Protein AF-0000000073971796 (afdb_homodimer)

Solvent-accessible surface area (backbone atoms only — not comparable to full-atom values): 62494 Å² total; per-residue (Å²): 90,68,66,36,62,65,42,34,59,59,49,19,55,55,60,28,51,68,27,39,63,61,29,45,30,53,72,46,36,33,48,55,52,43,35,28,46,46,50,49,70,66,59,53,51,49,52,50,50,52,53,53,47,51,53,50,50,53,52,51,53,53,50,50,51,50,39,60,75,70,62,45,49,55,46,45,47,95,69,30,36,58,58,48,46,51,53,50,51,35,35,52,50,15,41,52,33,45,38,52,53,58,34,74,77,42,93,41,42,51,60,40,32,54,53,40,26,50,46,38,32,51,45,28,53,47,44,57,51,49,52,53,49,42,39,70,73,64,34,83,81,58,84,50,69,64,64,59,59,41,47,76,38,39,51,34,28,45,38,52,32,51,24,34,46,38,52,52,38,45,49,44,54,42,57,71,41,94,76,56,62,88,86,60,80,71,47,67,72,68,66,66,47,61,62,67,33,76,49,89,72,32,30,24,57,36,54,49,35,22,53,50,44,15,51,50,34,46,51,48,47,52,42,50,72,68,43,44,62,57,52,48,42,46,45,44,33,58,47,50,43,45,52,46,47,69,75,37,51,66,56,46,59,63,60,47,60,49,79,50,91,33,65,55,43,37,49,46,35,47,43,66,76,72,36,65,76,69,49,73,63,30,40,36,36,36,43,45,32,22,29,62,46,87,48,96,73,65,41,67,39,30,29,24,41,47,47,74,39,41,66,51,30,27,39,27,45,29,43,55,88,82,16,26,65,68,60,51,50,30,36,75,68,62,77,40,74,55,38,38,61,47,42,26,48,73,83,35,40,48,86,81,34,43,70,66,45,20,52,31,34,19,60,20,61,79,59,75,47,66,64,48,88,36,25,52,49,56,52,50,50,52,51,39,52,60,57,61,50,54,76,89,48,40,65,59,53,49,52,50,55,29,54,59,63,69,36,56,92,49,29,83,38,50,45,68,76,48,53,69,33,55,45,33,50,50,39,46,52,60,18,65,46,75,83,37,52,33,33,40,30,34,46,64,58,57,73,44,39,70,70,56,39,52,36,47,51,52,52,52,51,51,44,21,73,71,52,18,24,33,39,34,34,41,75,49,52,66,56,41,63,73,60,28,58,31,35,31,40,30,53,70,17,29,68,64,41,51,40,28,62,67,54,46,33,56,70,66,26,44,25,32,36,36,39,39,31,44,48,93,82,61,57,68,65,57,54,51,50,45,52,52,47,46,45,66,73,38,70,74,42,39,81,75,46,82,54,98,50,32,39,32,31,38,32,52,30,86,91,37,51,69,67,55,51,48,53,52,46,56,51,43,32,68,72,67,58,46,68,44,73,46,78,40,67,45,45,64,57,53,57,48,46,62,70,65,42,63,72,65,60,64,70,111,90,69,67,34,64,64,43,34,58,60,49,20,55,54,61,29,54,67,26,40,60,60,28,45,30,54,73,46,36,32,48,56,52,43,35,28,45,47,51,48,70,64,60,53,52,49,53,51,49,51,52,52,47,51,52,49,48,53,51,52,54,53,50,49,51,50,39,60,75,69,62,44,49,55,47,44,46,93,68,30,36,58,56,47,47,50,54,50,52,36,35,50,52,15,40,51,32,43,38,51,54,58,32,76,77,42,91,41,43,52,60,40,33,53,52,40,26,51,49,39,33,52,44,29,54,48,44,58,50,47,53,52,49,41,38,71,72,64,34,83,81,56,83,52,69,64,64,60,61,42,47,75,38,39,50,35,28,45,39,52,31,49,25,34,46,39,53,50,38,45,48,44,54,42,56,71,40,93,76,56,63,90,87,61,81,72,48,68,70,67,67,67,49,61,61,68,33,74,48,89,72,32,31,24,56,37,55,51,37,24,52,50,44,14,52,49,34,45,50,48,47,52,41,53,72,68,43,42,63,57,54,48,42,47,44,44,35,57,48,50,43,46,52,47,47,68,74,37,50,66,56,46,59,64,62,47,60,49,80,51,91,34,65,55,44,36,49,46,36,46,43,66,76,70,36,65,77,70,48,73,63,29,39,36,36,34,44,44,31,22,30,64,47,87,48,97,72,64,42,68,39,30,30,23,39,46,46,73,38,42,66,52,30,28,38,26,46,28,41,56,90,82,14,27,64,66,60,51,50,32,36,76,68,60,77,39,74,58,38,39,60,47,43,26,48,74,83,34,40,48,86,80,35,44,71,67,45,19,52,31,33,18,59,19,60,78,60,77,47,64,63,47,88,35,26,51,50,57,52,48,50,53,52,39,52,57,56,62,49,52,76,89,49,41,65,59,52,48,52,51,54,28,54,59,61,70,36,57,93,50,27,84,38,48,43,66,76,49,53,70,34,54,45,33,50,48,38,46,52,62,17,66,46,74,82,37,53,34,32,39,31,32,46,64,58,56,72,45,39,70,69,55,39,52,35,48,50,51,52,52,51,51,44,21,74,72,51,18,23,35,39,34,35,40,74,49,54,67,58,39,63,72,61,30,58,30,35,31,39,30,54,69,18,29,70,63,43,51,40,29,61,66,53,47,32,57,71,66,27,44,25,32,35,36,39,41,31,46,48,91,85,59,56,68,65,56,53,52,51,47,53,52,47,46,44,66,74,37,70,76,41,39,82,76,44,82,52,98,50,32,39,33,31,38,32,52,30,88,92,38,50,69,68,56,52,48,52,50,47,55,53,41,32,68,73,67,57,44,67,46,73,47,80,40,67,44,46,62,57,53,57,48,46,60,71,64,42,61,73,69,59,65,72,110

Structure (mmCIF, N/CA/C/O backbone):
data_AF-0000000073971796-model_v1
#
loop_
_entity.id
_entity.type
_entity.pdbx_description
1 polymer 'ABC transporter domain-containing protein'
#
loop_
_atom_site.group_PDB
_atom_site.id
_atom_site.type_symbol
_atom_site.label_atom_id
_atom_site.label_alt_id
_atom_site.label_comp_id
_atom_site.label_asym_id
_atom_site.label_entity_id
_atom_site.label_seq_id
_atom_site.pdbx_PDB_ins_code
_atom_site.Cartn_x
_atom_site.Cartn_y
_atom_site.Cartn_z
_atom_site.occupancy
_atom_site.B_iso_or_equiv
_atom_site.auth_seq_id
_atom_site.auth_comp_id
_atom_site.auth_asym_id
_atom_site.auth_atom_id
_atom_site.pdbx_PDB_model_num
ATOM 1 N N . MET A 1 1 ? -10.641 37.906 20.547 1 75.94 1 MET A N 1
ATOM 2 C CA . MET A 1 1 ? -9.992 37.656 19.266 1 75.94 1 MET A CA 1
ATOM 3 C C . MET A 1 1 ? -8.734 36.812 19.453 1 75.94 1 MET A C 1
ATOM 5 O O . MET A 1 1 ? -8.57 35.781 18.797 1 75.94 1 MET A O 1
ATOM 9 N N . GLN A 1 2 ? -7.977 37.062 20.453 1 78 2 GLN A N 1
ATOM 10 C CA . GLN A 1 2 ? -6.703 36.375 20.625 1 78 2 GLN A CA 1
ATOM 11 C C . GLN A 1 2 ? -6.918 34.906 21.062 1 78 2 GLN A C 1
ATOM 13 O O . GLN A 1 2 ? -6.188 34 20.625 1 78 2 GLN A O 1
ATOM 18 N N . VAL A 1 3 ? -8 34.719 21.797 1 83.88 3 VAL A N 1
ATOM 19 C CA . VAL A 1 3 ? -8.273 33.344 22.266 1 83.88 3 VAL A CA 1
ATOM 20 C C . VAL A 1 3 ? -8.625 32.469 21.078 1 83.88 3 VAL A C 1
ATOM 22 O O . VAL A 1 3 ? -8.109 31.344 20.969 1 83.88 3 VAL A O 1
ATOM 25 N N . ALA A 1 4 ? -9.414 33 20.25 1 88.38 4 ALA A N 1
ATOM 26 C CA . ALA A 1 4 ? -9.828 32.219 19.078 1 88.38 4 ALA A CA 1
ATOM 27 C C . ALA A 1 4 ? -8.633 31.906 18.172 1 88.38 4 ALA A C 1
ATOM 29 O O . ALA A 1 4 ? -8.484 30.797 17.672 1 88.38 4 ALA A O 1
ATOM 30 N N . LEU A 1 5 ? -7.77 32.844 17.969 1 83.56 5 LEU A N 1
ATOM 31 C CA . LEU A 1 5 ? -6.602 32.688 17.109 1 83.56 5 LEU A CA 1
ATOM 32 C C . LEU A 1 5 ? -5.66 31.625 17.672 1 83.56 5 LEU A C 1
ATOM 34 O O . LEU A 1 5 ? -5.082 30.844 16.906 1 83.56 5 LEU A O 1
ATOM 38 N N . ASN A 1 6 ? -5.602 31.562 18.969 1 83.19 6 ASN A N 1
ATOM 39 C CA . ASN A 1 6 ? -4.746 30.562 19.609 1 83.19 6 ASN A CA 1
ATOM 40 C C . ASN A 1 6 ? -5.34 29.156 19.5 1 83.19 6 ASN A C 1
ATOM 42 O O . ASN A 1 6 ? -4.602 28.172 19.5 1 83.19 6 ASN A O 1
ATOM 46 N N . LEU A 1 7 ? -6.613 29.109 19.375 1 89.44 7 LEU A N 1
ATOM 47 C CA . LEU A 1 7 ? -7.285 27.812 19.359 1 89.44 7 LEU A CA 1
ATOM 48 C C . LEU A 1 7 ? -7.301 27.234 17.953 1 89.44 7 LEU A C 1
ATOM 50 O O . LEU A 1 7 ? -7.359 26.016 17.766 1 89.44 7 LEU A O 1
ATOM 54 N N . PHE A 1 8 ? -7.227 28.094 16.922 1 89.31 8 PHE A N 1
ATOM 55 C CA . PHE A 1 8 ? -7.457 27.656 15.547 1 89.31 8 PHE A CA 1
ATOM 56 C C . PHE A 1 8 ? -6.43 26.609 15.125 1 89.31 8 PHE A C 1
ATOM 58 O O . PHE A 1 8 ? -6.773 25.625 14.469 1 89.31 8 PHE A O 1
ATOM 65 N N . PHE A 1 9 ? -5.227 26.797 15.539 1 84.62 9 PHE A N 1
ATOM 66 C CA . PHE A 1 9 ? -4.191 25.859 15.102 1 84.62 9 PHE A CA 1
ATOM 67 C C . PHE A 1 9 ? -4.441 24.469 15.68 1 84.62 9 PHE A C 1
ATOM 69 O O . PHE A 1 9 ? -4.523 23.5 14.93 1 84.62 9 PHE A O 1
ATOM 76 N N . GLY A 1 10 ? -4.605 24.422 16.984 1 87.81 10 GLY A N 1
ATOM 77 C CA . GLY A 1 10 ? -4.824 23.141 17.641 1 87.81 10 GLY A CA 1
ATOM 78 C C . GLY A 1 10 ? -6.102 22.453 17.203 1 87.81 10 GLY A C 1
ATOM 79 O O . GLY A 1 10 ? -6.109 21.25 16.953 1 87.81 10 GLY A O 1
ATOM 80 N N . VAL A 1 11 ? -7.129 23.219 17.062 1 93.38 11 VAL A N 1
ATOM 81 C CA . VAL A 1 11 ? -8.43 22.656 16.703 1 93.38 11 VAL A CA 1
ATOM 82 C C . VAL A 1 11 ? -8.398 22.172 15.25 1 93.38 11 VAL A C 1
ATOM 84 O O . VAL A 1 11 ? -8.961 21.125 14.93 1 93.38 11 VAL A O 1
ATOM 87 N N . SER A 1 12 ? -7.723 22.938 14.344 1 93.12 12 SER A N 1
ATOM 88 C CA . SER A 1 12 ? -7.637 22.562 12.938 1 93.12 12 SER A CA 1
ATOM 89 C C . SER A 1 12 ? -6.895 21.234 12.766 1 93.12 12 SER A C 1
ATOM 91 O O . SER A 1 12 ? -7.32 20.375 12 1 93.12 12 SER A O 1
ATOM 93 N N . ILE A 1 13 ? -5.852 21.031 13.555 1 90 13 ILE A N 1
ATOM 94 C CA . ILE A 1 13 ? -5.059 19.812 13.477 1 90 13 ILE A CA 1
ATOM 95 C C . ILE A 1 13 ? -5.863 18.641 14.023 1 90 13 ILE A C 1
ATOM 97 O O . ILE A 1 13 ? -5.852 17.547 13.453 1 90 13 ILE A O 1
ATOM 101 N N . PHE A 1 14 ? -6.547 18.922 15.062 1 94.12 14 PHE A N 1
ATOM 102 C CA . PHE A 1 14 ? -7.254 17.859 15.758 1 94.12 14 PHE A CA 1
ATOM 103 C C . PHE A 1 14 ? -8.453 17.375 14.945 1 94.12 14 PHE A C 1
ATOM 105 O O . PHE A 1 14 ? -8.57 16.188 14.656 1 94.12 14 PHE A O 1
ATOM 112 N N . VAL A 1 15 ? -9.305 18.297 14.5 1 96.44 15 VAL A N 1
ATOM 113 C CA . VAL A 1 15 ? -10.57 17.906 13.875 1 96.44 15 VAL A CA 1
ATOM 114 C C . VAL A 1 15 ? -10.305 17.344 12.484 1 96.44 15 VAL A C 1
ATOM 116 O O . VAL A 1 15 ? -11.055 16.5 11.992 1 96.44 15 VAL A O 1
ATOM 119 N N . SER A 1 16 ? -9.203 17.766 11.789 1 95 16 SER A N 1
ATOM 120 C CA . SER A 1 16 ? -8.883 17.25 10.461 1 95 16 SER A CA 1
ATOM 121 C C . SER A 1 16 ? -8.477 15.773 10.531 1 95 16 SER A C 1
ATOM 123 O O . SER A 1 16 ? -8.516 15.07 9.523 1 95 16 SER A O 1
ATOM 125 N N . GLY A 1 17 ? -8.102 15.273 11.719 1 93.94 17 GLY A N 1
ATOM 126 C CA . GLY A 1 17 ? -7.707 13.883 11.906 1 93.94 17 GLY A CA 1
ATOM 127 C C . GLY A 1 17 ? -8.852 12.906 11.719 1 93.94 17 GLY A C 1
ATOM 128 O O . GLY A 1 17 ? -8.625 11.727 11.438 1 93.94 17 GLY A O 1
ATOM 129 N N . PHE A 1 18 ? -10.055 13.414 11.773 1 96.75 18 PHE A N 1
ATOM 130 C CA . PHE A 1 18 ? -11.219 12.531 11.688 1 96.75 18 PHE A CA 1
ATOM 131 C C . PHE A 1 18 ? -11.43 12.039 10.266 1 96.75 18 PHE A C 1
ATOM 133 O O . PHE A 1 18 ? -12.219 11.133 10.023 1 96.75 18 PHE A O 1
ATOM 140 N N . CYS A 1 19 ? -10.648 12.562 9.289 1 95.38 19 CYS A N 1
ATOM 141 C CA . CYS A 1 19 ? -10.781 12.102 7.914 1 95.38 19 CYS A CA 1
ATOM 142 C C . CYS A 1 19 ? -9.875 10.906 7.648 1 95.38 19 CYS A C 1
ATOM 144 O O . CYS A 1 19 ? -10.039 10.211 6.648 1 95.38 19 CYS A O 1
ATOM 146 N N . LEU A 1 20 ? -8.938 10.594 8.477 1 92.62 20 LEU A N 1
ATOM 147 C CA . LEU A 1 20 ? -7.902 9.609 8.211 1 92.62 20 LEU A CA 1
ATOM 148 C C . LEU A 1 20 ? -8.508 8.211 8.055 1 92.62 20 LEU A C 1
ATOM 150 O O . LEU A 1 20 ? -8.281 7.551 7.035 1 92.62 20 LEU A O 1
ATOM 154 N N . LEU A 1 21 ? -9.312 7.844 8.977 1 92.12 21 LEU A N 1
ATOM 155 C CA . LEU A 1 21 ? -9.875 6.5 8.922 1 92.12 21 LEU A CA 1
ATOM 156 C C . LEU A 1 21 ? -10.914 6.383 7.805 1 92.12 21 LEU A C 1
ATOM 158 O O . LEU A 1 21 ? -10.992 5.355 7.129 1 92.12 21 LEU A O 1
ATOM 162 N N . THR A 1 22 ? -11.703 7.438 7.625 1 93.75 22 THR A N 1
ATOM 163 C CA . THR A 1 22 ? -12.75 7.395 6.613 1 93.75 22 THR A CA 1
ATOM 164 C C . THR A 1 22 ? -12.148 7.305 5.215 1 93.75 22 THR A C 1
ATOM 166 O O . THR A 1 22 ? -12.641 6.547 4.371 1 93.75 22 THR A O 1
ATOM 169 N N . VAL A 1 23 ? -11.086 8.031 4.984 1 93.44 23 VAL A N 1
ATOM 170 C CA . VAL A 1 23 ? -10.438 7.996 3.676 1 93.44 23 VAL A CA 1
ATOM 171 C C . VAL A 1 23 ? -9.734 6.656 3.482 1 93.44 23 VAL A C 1
ATOM 173 O O . VAL A 1 23 ? -9.836 6.043 2.414 1 93.44 23 VAL A O 1
ATOM 176 N N . THR A 1 24 ? -9.125 6.168 4.488 1 91.5 24 THR A N 1
ATOM 177 C CA . THR A 1 24 ? -8.398 4.906 4.398 1 91.5 24 THR A CA 1
ATOM 178 C C . THR A 1 24 ? -9.352 3.752 4.109 1 91.5 24 THR A C 1
ATOM 180 O O . THR A 1 24 ? -9.078 2.91 3.252 1 91.5 24 THR A O 1
ATOM 183 N N . GLU A 1 25 ? -10.461 3.703 4.781 1 93.12 25 GLU A N 1
ATOM 184 C CA . GLU A 1 25 ? -11.422 2.621 4.582 1 93.12 25 GLU A CA 1
ATOM 185 C C . GLU A 1 25 ? -12.008 2.654 3.176 1 93.12 25 GLU A C 1
ATOM 187 O O . GLU A 1 25 ? -12.305 1.608 2.596 1 93.12 25 GLU A O 1
ATOM 192 N N . ARG A 1 26 ? -12.117 3.811 2.717 1 92.31 26 ARG A N 1
ATOM 193 C CA . ARG A 1 26 ? -12.672 3.939 1.374 1 92.31 26 ARG A CA 1
ATOM 194 C C . ARG A 1 26 ? -11.656 3.516 0.319 1 92.31 26 ARG A C 1
ATOM 196 O O . ARG A 1 26 ? -11.977 2.734 -0.58 1 92.31 26 ARG A O 1
ATOM 203 N N . ILE A 1 27 ? -10.453 3.934 0.436 1 88.38 27 ILE A N 1
ATOM 204 C CA . ILE A 1 27 ? -9.438 3.709 -0.586 1 88.38 27 ILE A CA 1
ATOM 205 C C . ILE A 1 27 ? -9 2.246 -0.564 1 88.38 27 ILE A C 1
ATOM 207 O O . ILE A 1 27 ? -8.711 1.663 -1.611 1 88.38 27 ILE A O 1
ATOM 211 N N . THR A 1 28 ? -8.984 1.631 0.577 1 88 28 THR A N 1
ATOM 212 C CA . THR A 1 28 ? -8.594 0.231 0.688 1 88 28 THR A CA 1
ATOM 213 C C . THR A 1 28 ? -9.766 -0.69 0.36 1 88 28 THR A C 1
ATOM 215 O O . THR A 1 28 ? -9.594 -1.909 0.279 1 88 28 THR A O 1
ATOM 218 N N . LYS A 1 29 ? -10.969 -0.173 0.245 1 91.31 29 LYS A N 1
ATOM 219 C CA . LYS A 1 29 ? -12.188 -0.894 -0.093 1 91.31 29 LYS A CA 1
ATOM 220 C C . LYS A 1 29 ? -12.703 -1.698 1.1 1 91.31 29 LYS A C 1
ATOM 222 O O . LYS A 1 29 ? -13.562 -2.566 0.945 1 91.31 29 LYS A O 1
ATOM 227 N N . ALA A 1 30 ? -12.102 -1.465 2.225 1 93 30 ALA A N 1
ATOM 228 C CA . ALA A 1 30 ? -12.609 -2.092 3.439 1 93 30 ALA A CA 1
ATOM 229 C C . ALA A 1 30 ? -14.062 -1.698 3.688 1 93 30 ALA A C 1
ATOM 231 O O . ALA A 1 30 ? -14.859 -2.51 4.164 1 93 30 ALA A O 1
ATOM 232 N N . LYS A 1 31 ? -14.391 -0.453 3.391 1 93.62 31 LYS A N 1
ATOM 233 C CA . LYS A 1 31 ? -15.773 0.009 3.516 1 93.62 31 LYS A CA 1
ATOM 234 C C . LYS A 1 31 ? -16.703 -0.783 2.6 1 93.62 31 LYS A C 1
ATOM 236 O O . LYS A 1 31 ? -17.797 -1.183 3.01 1 93.62 31 LYS A O 1
ATOM 241 N N . HIS A 1 32 ? -16.25 -1.025 1.433 1 92 32 HIS A N 1
ATOM 242 C CA . HIS A 1 32 ? -17.047 -1.781 0.473 1 92 32 HIS A CA 1
ATOM 243 C C . HIS A 1 32 ? -17.312 -3.193 0.978 1 92 32 HIS A C 1
ATOM 245 O O . HIS A 1 32 ? -18.438 -3.697 0.845 1 92 32 HIS A O 1
ATOM 251 N N . ILE A 1 33 ? -16.297 -3.797 1.541 1 93.25 33 ILE A N 1
ATOM 252 C CA . ILE A 1 33 ? -16.453 -5.16 2.037 1 93.25 33 ILE A CA 1
ATOM 253 C C . ILE A 1 33 ? -17.453 -5.172 3.199 1 93.25 33 ILE A C 1
ATOM 255 O O . ILE A 1 33 ? -18.234 -6.113 3.344 1 93.25 33 ILE A O 1
ATOM 259 N N . GLN A 1 34 ? -17.406 -4.16 3.98 1 93.12 34 GLN A N 1
ATOM 260 C CA . GLN A 1 34 ? -18.375 -4.07 5.07 1 93.12 34 GLN A CA 1
ATOM 261 C C . GLN A 1 34 ? -19.797 -3.951 4.539 1 93.12 34 GLN A C 1
ATOM 263 O O . GLN A 1 34 ? -20.719 -4.57 5.07 1 93.12 34 GLN A O 1
ATOM 268 N N . PHE A 1 35 ? -19.953 -3.205 3.527 1 90.94 35 PHE A N 1
ATOM 269 C CA . PHE A 1 35 ? -21.281 -3.033 2.928 1 90.94 35 PHE A CA 1
ATOM 270 C C . PHE A 1 35 ? -21.75 -4.336 2.301 1 90.94 35 PHE A C 1
ATOM 272 O O . PHE A 1 35 ? -22.938 -4.684 2.41 1 90.94 35 PHE A O 1
ATOM 279 N N . VAL A 1 36 ? -20.797 -5.016 1.68 1 91.38 36 VAL A N 1
ATOM 280 C CA . VAL A 1 36 ? -21.141 -6.289 1.051 1 91.38 36 VAL A CA 1
ATOM 281 C C . VAL A 1 36 ? -21.422 -7.336 2.125 1 91.38 36 VAL A C 1
ATOM 283 O O . VAL A 1 36 ? -22.125 -8.32 1.871 1 91.38 36 VAL A O 1
ATOM 286 N N . SER A 1 37 ? -21.062 -7.09 3.328 1 88.62 37 SER A N 1
ATOM 287 C CA . SER A 1 37 ? -21.328 -8 4.434 1 88.62 37 SER A CA 1
ATOM 288 C C . SER A 1 37 ? -22.594 -7.617 5.172 1 88.62 37 SER A C 1
ATOM 290 O O . SER A 1 37 ? -22.891 -8.156 6.238 1 88.62 37 SER A O 1
ATOM 292 N N . GLY A 1 38 ? -23.297 -6.559 4.609 1 86.31 38 GLY A N 1
ATOM 293 C CA . GLY A 1 38 ? -24.641 -6.301 5.098 1 86.31 38 GLY A CA 1
ATOM 294 C C . GLY A 1 38 ? -24.734 -5.051 5.945 1 86.31 38 GLY A C 1
ATOM 295 O O . GLY A 1 38 ? -25.812 -4.727 6.465 1 86.31 38 GLY A O 1
ATOM 296 N N . VAL A 1 39 ? -23.688 -4.328 6.105 1 91.19 39 VAL A N 1
ATOM 297 C CA . VAL A 1 39 ? -23.75 -3.111 6.91 1 91.19 39 VAL A CA 1
ATOM 298 C C . VAL A 1 39 ? -24.516 -2.029 6.156 1 91.19 39 VAL A C 1
ATOM 300 O O . VAL A 1 39 ? -24.25 -1.78 4.977 1 91.19 39 VAL A O 1
ATOM 303 N N . SER A 1 40 ? -25.453 -1.489 6.883 1 91.06 40 SER A N 1
ATOM 304 C CA . SER A 1 40 ? -26.188 -0.381 6.273 1 91.06 40 SER A CA 1
ATOM 305 C C . SER A 1 40 ? -25.375 0.909 6.324 1 91.06 40 SER A C 1
ATOM 307 O O . SER A 1 40 ? -24.578 1.112 7.242 1 91.06 40 SER A O 1
ATOM 309 N N . PRO A 1 41 ? -25.562 1.73 5.352 1 91.06 41 PRO A N 1
ATOM 310 C CA . PRO A 1 41 ? -24.859 3.012 5.359 1 91.06 41 PRO A CA 1
ATOM 311 C C . PRO A 1 41 ? -25.156 3.84 6.609 1 91.06 41 PRO A C 1
ATOM 313 O O . PRO A 1 41 ? -24.25 4.488 7.145 1 91.06 41 PRO A O 1
ATOM 316 N N . ILE A 1 42 ? -26.328 3.852 7.09 1 92 42 ILE A N 1
ATOM 317 C CA . ILE A 1 42 ? -26.703 4.621 8.266 1 92 42 ILE A CA 1
ATOM 318 C C . ILE A 1 42 ? -25.938 4.117 9.484 1 92 42 ILE A C 1
ATOM 320 O O . ILE A 1 42 ? -25.406 4.914 10.273 1 92 42 ILE A O 1
ATOM 324 N N . ASN A 1 43 ? -25.891 2.818 9.633 1 92.75 43 ASN A N 1
ATOM 325 C CA . ASN A 1 43 ? -25.172 2.246 10.766 1 92.75 43 ASN A CA 1
ATOM 326 C C . ASN A 1 43 ? -23.672 2.523 10.68 1 92.75 43 ASN A C 1
ATOM 328 O O . ASN A 1 43 ? -23.016 2.752 11.695 1 92.75 43 ASN A O 1
ATOM 332 N N . PHE A 1 44 ? -23.203 2.504 9.484 1 94.38 44 PHE A N 1
ATOM 333 C CA . PHE A 1 44 ? -21.781 2.744 9.273 1 94.38 44 PHE A CA 1
ATOM 334 C C . PHE A 1 44 ? -21.406 4.156 9.703 1 94.38 44 PHE A C 1
ATOM 336 O O . PHE A 1 44 ? -20.484 4.344 10.508 1 94.38 44 PHE A O 1
ATOM 343 N N . TRP A 1 45 ? -22.125 5.137 9.266 1 95.44 45 TRP A N 1
ATOM 344 C CA . TRP A 1 45 ? -21.766 6.531 9.508 1 95.44 45 TRP A CA 1
ATOM 345 C C . TRP A 1 45 ? -22.156 6.965 10.914 1 95.44 45 TRP A C 1
ATOM 347 O O . TRP A 1 45 ? -21.484 7.781 11.531 1 95.44 45 TRP A O 1
ATOM 357 N N . LEU A 1 46 ? -23.25 6.41 11.398 1 95.12 46 LEU A N 1
ATOM 358 C CA . LEU A 1 46 ? -23.656 6.75 12.758 1 95.12 46 LEU A CA 1
ATOM 359 C C . LEU A 1 46 ? -22.656 6.207 13.781 1 95.12 46 LEU A C 1
ATOM 361 O O . LEU A 1 46 ? -22.375 6.867 14.781 1 95.12 46 LEU A O 1
ATOM 365 N N . SER A 1 47 ? -22.188 4.965 13.516 1 95.25 47 SER A N 1
ATOM 366 C CA . SER A 1 47 ? -21.188 4.406 14.414 1 95.25 47 SER A CA 1
ATOM 367 C C . SER A 1 47 ? -19.891 5.195 14.352 1 95.25 47 SER A C 1
ATOM 369 O O . SER A 1 47 ? -19.234 5.426 15.375 1 95.25 47 SER A O 1
ATOM 371 N N . ALA A 1 48 ? -19.516 5.605 13.188 1 95.56 48 ALA A N 1
ATOM 372 C CA . ALA A 1 48 ? -18.328 6.43 13.023 1 95.56 48 ALA A CA 1
ATOM 373 C C . ALA A 1 48 ? -18.484 7.77 13.734 1 95.56 48 ALA A C 1
ATOM 375 O O . ALA A 1 48 ? -17.578 8.219 14.438 1 95.56 48 ALA A O 1
ATOM 376 N N . LEU A 1 49 ? -19.656 8.398 13.523 1 96.69 49 LEU A N 1
ATOM 377 C CA . LEU A 1 49 ? -19.938 9.695 14.133 1 96.69 49 LEU A CA 1
ATOM 378 C C . LEU A 1 49 ? -19.906 9.602 15.656 1 96.69 49 LEU A C 1
ATOM 380 O O . LEU A 1 49 ? -19.359 10.469 16.328 1 96.69 49 LEU A O 1
ATOM 384 N N . LEU A 1 50 ? -20.484 8.562 16.203 1 96.69 50 LEU A N 1
ATOM 385 C CA . LEU A 1 50 ? -20.531 8.383 17.641 1 96.69 50 LEU A CA 1
ATOM 386 C C . LEU A 1 50 ? -19.125 8.219 18.219 1 96.69 50 LEU A C 1
ATOM 388 O O . LEU A 1 50 ? -18.797 8.828 19.234 1 96.69 50 LEU A O 1
ATOM 392 N N . TRP A 1 51 ? -18.359 7.418 17.609 1 96 51 TRP A N 1
ATOM 393 C CA . TRP A 1 51 ? -17 7.18 18.094 1 96 51 TRP A CA 1
ATOM 394 C C . TRP A 1 51 ? -16.172 8.461 18.031 1 96 51 TRP A C 1
ATOM 396 O O . TRP A 1 51 ? -15.492 8.812 18.984 1 96 51 TRP A O 1
ATOM 406 N N . ASP A 1 52 ? -16.234 9.125 16.891 1 97.56 52 ASP A N 1
ATOM 407 C CA . ASP A 1 52 ? -15.453 10.352 16.734 1 97.56 52 ASP A CA 1
ATOM 408 C C . ASP A 1 52 ? -15.961 11.445 17.656 1 97.56 52 ASP A C 1
ATOM 410 O O . ASP A 1 52 ? -15.18 12.273 18.141 1 97.56 52 ASP A O 1
ATOM 414 N N . PHE A 1 53 ? -17.25 11.469 17.938 1 97.5 53 PHE A N 1
ATOM 415 C CA . PHE A 1 53 ? -17.812 12.453 18.844 1 97.5 53 PHE A CA 1
ATOM 416 C C . PHE A 1 53 ? -17.359 12.203 20.281 1 97.5 53 PHE A C 1
ATOM 418 O O . PHE A 1 53 ? -17.156 13.141 21.047 1 97.5 53 PHE A O 1
ATOM 425 N N . ILE A 1 54 ? -17.172 10.953 20.641 1 97.44 54 ILE A N 1
ATOM 426 C CA . ILE A 1 54 ? -16.656 10.609 21.969 1 97.44 54 ILE A CA 1
ATOM 427 C C . ILE A 1 54 ? -15.219 11.078 22.094 1 97.44 54 ILE A C 1
ATOM 429 O O . ILE A 1 54 ? -14.836 11.656 23.109 1 97.44 54 ILE A O 1
ATOM 433 N N . ILE A 1 55 ? -14.469 10.836 21.078 1 97.25 55 ILE A N 1
ATOM 434 C CA . ILE A 1 55 ? -13.086 11.289 21.078 1 97.25 55 ILE A CA 1
ATOM 435 C C . ILE A 1 55 ? -13.047 12.812 21.172 1 97.25 55 ILE A C 1
ATOM 437 O O . ILE A 1 55 ? -12.25 13.375 21.938 1 97.25 55 ILE A O 1
ATOM 441 N N . PHE A 1 56 ? -13.914 13.453 20.406 1 98.06 56 PHE A N 1
ATOM 442 C CA . PHE A 1 56 ? -13.992 14.906 20.406 1 98.06 56 PHE A CA 1
ATOM 443 C C . PHE A 1 56 ? -14.383 15.43 21.781 1 98.06 56 PHE A C 1
ATOM 445 O O . PHE A 1 56 ? -13.82 16.422 22.25 1 98.06 56 PHE A O 1
ATOM 452 N N . PHE A 1 57 ? -15.305 14.773 22.438 1 97.75 57 PHE A N 1
ATOM 453 C CA . PHE A 1 57 ? -15.773 15.172 23.766 1 97.75 57 PHE A CA 1
ATOM 454 C C . PHE A 1 57 ? -14.641 15.086 24.781 1 97.75 57 PHE A C 1
ATOM 456 O O . PHE A 1 57 ? -14.461 15.992 25.594 1 97.75 57 PHE A O 1
ATOM 463 N N . ILE A 1 58 ? -13.906 14.031 24.734 1 97.5 58 ILE A N 1
ATOM 464 C CA . ILE A 1 58 ? -12.789 13.859 25.641 1 97.5 58 ILE A CA 1
ATOM 465 C C . ILE A 1 58 ? -11.758 14.961 25.422 1 97.5 58 ILE A C 1
ATOM 467 O O . ILE A 1 58 ? -11.234 15.547 26.375 1 97.5 58 ILE A O 1
ATOM 471 N N . ALA A 1 59 ? -11.508 15.25 24.156 1 96.75 59 ALA A N 1
ATOM 472 C CA . ALA A 1 59 ? -10.562 16.312 23.828 1 96.75 59 ALA A CA 1
ATOM 473 C C . ALA A 1 59 ? -11.062 17.656 24.359 1 96.75 59 ALA A C 1
ATOM 475 O O . ALA A 1 59 ? -10.273 18.469 24.859 1 96.75 59 ALA A O 1
ATOM 476 N N . CYS A 1 60 ? -12.344 17.984 24.25 1 96.25 60 CYS A N 1
ATOM 477 C CA . CYS A 1 60 ? -12.938 19.219 24.75 1 96.25 60 CYS A CA 1
ATOM 478 C C . CYS A 1 60 ? -12.805 19.312 26.266 1 96.25 60 CYS A C 1
ATOM 480 O O . CYS A 1 60 ? -12.531 20.391 26.797 1 96.25 60 CYS A O 1
ATOM 482 N N . CYS A 1 61 ? -12.969 18.188 26.938 1 96 61 CYS A N 1
ATOM 483 C CA . CYS A 1 61 ? -12.812 18.172 28.391 1 96 61 CYS A CA 1
ATOM 484 C C . CYS A 1 61 ? -11.375 18.469 28.797 1 96 61 CYS A C 1
ATOM 486 O O . CYS A 1 61 ? -11.133 19.219 29.75 1 96 61 CYS A O 1
ATOM 488 N N . LEU A 1 62 ? -10.469 17.938 28.094 1 95.75 62 LEU A N 1
ATOM 489 C CA . LEU A 1 62 ? -9.062 18.203 28.359 1 95.75 62 LEU A CA 1
ATOM 490 C C . LEU A 1 62 ? -8.734 19.672 28.094 1 95.75 62 LEU A C 1
ATOM 492 O O . LEU A 1 62 ? -7.961 20.281 28.844 1 95.75 62 LEU A O 1
ATOM 496 N N . LEU A 1 63 ? -9.32 20.219 27.047 1 94.69 63 LEU A N 1
ATOM 497 C CA . LEU A 1 63 ? -9.109 21.625 26.734 1 94.69 63 LEU A CA 1
ATOM 498 C C . LEU A 1 63 ? -9.703 22.516 27.828 1 94.69 63 LEU A C 1
ATOM 500 O O . LEU A 1 63 ? -9.133 23.562 28.156 1 94.69 63 LEU A O 1
ATOM 504 N N . MET A 1 64 ? -10.828 22.156 28.406 1 94 64 MET A N 1
ATOM 505 C CA . MET A 1 64 ? -11.445 22.891 29.5 1 94 64 MET A CA 1
ATOM 506 C C . MET A 1 64 ? -10.547 22.906 30.719 1 94 64 MET A C 1
ATOM 508 O O . MET A 1 64 ? -10.477 23.922 31.438 1 94 64 MET A O 1
ATOM 512 N N . VAL A 1 65 ? -9.812 21.797 30.938 1 93.25 65 VAL A N 1
ATOM 513 C CA . VAL A 1 65 ? -8.875 21.734 32.031 1 93.25 65 VAL A CA 1
ATOM 514 C C . VAL A 1 65 ? -7.723 22.703 31.812 1 93.25 65 VAL A C 1
ATOM 516 O O . VAL A 1 65 ? -7.262 23.375 32.75 1 93.25 65 VAL A O 1
ATOM 519 N N . VAL A 1 66 ? -7.352 22.797 30.578 1 91.38 66 VAL A N 1
ATOM 520 C CA . VAL A 1 66 ? -6.293 23.75 30.234 1 91.38 66 VAL A CA 1
ATOM 521 C C . VAL A 1 66 ? -6.777 25.172 30.453 1 91.38 66 VAL A C 1
ATOM 523 O O . VAL A 1 66 ? -6.027 26.016 30.953 1 91.38 66 VAL A O 1
ATOM 526 N N . PHE A 1 67 ? -8.047 25.5 30.078 1 92.75 67 PHE A N 1
ATOM 527 C CA . PHE A 1 67 ? -8.625 26.828 30.297 1 92.75 67 PHE A CA 1
ATOM 528 C C . PHE A 1 67 ? -8.672 27.141 31.797 1 92.75 67 PHE A C 1
ATOM 530 O O . PHE A 1 67 ? -8.367 28.266 32.188 1 92.75 67 PHE A O 1
ATOM 537 N N . LEU A 1 68 ? -8.977 26.188 32.594 1 90.62 68 LEU A N 1
ATOM 538 C CA . LEU A 1 68 ? -9.062 26.375 34.031 1 90.62 68 LEU A CA 1
ATOM 539 C C . LEU A 1 68 ? -7.688 26.641 34.625 1 90.62 68 LEU A C 1
ATOM 541 O O . LEU A 1 68 ? -7.531 27.516 35.5 1 90.62 68 LEU A O 1
ATOM 545 N N . SER A 1 69 ? -6.684 25.922 34.125 1 90.75 69 SER A N 1
ATOM 546 C CA . SER A 1 69 ? -5.328 26.062 34.656 1 90.75 69 SER A CA 1
ATOM 547 C C . SER A 1 69 ? -4.691 27.375 34.219 1 90.75 69 SER A C 1
ATOM 549 O O . SER A 1 69 ? -3.828 27.922 34.906 1 90.75 69 SER A O 1
ATOM 551 N N . SER A 1 70 ? -5.137 27.891 33 1 88.69 70 SER A N 1
ATOM 552 C CA . SER A 1 70 ? -4.559 29.109 32.438 1 88.69 70 SER A CA 1
ATOM 553 C C . SER A 1 70 ? -5.273 30.344 32.969 1 88.69 70 SER A C 1
ATOM 555 O O . SER A 1 70 ? -4.883 31.484 32.656 1 88.69 70 SER A O 1
ATOM 557 N N . GLY A 1 71 ? -6.324 30.219 33.719 1 87.06 71 GLY A N 1
ATOM 558 C CA . GLY A 1 71 ? -7.02 31.328 34.344 1 87.06 71 GLY A CA 1
ATOM 559 C C . GLY A 1 71 ? -7.941 32.062 33.406 1 87.06 71 GLY A C 1
ATOM 560 O O . GLY A 1 71 ? -8.086 33.281 33.5 1 87.06 71 GLY A O 1
ATOM 561 N N . LEU A 1 72 ? -8.422 31.438 32.375 1 89 72 LEU A N 1
ATOM 562 C CA . LEU A 1 72 ? -9.398 32.062 31.5 1 89 72 LEU A CA 1
ATOM 563 C C . LEU A 1 72 ? -10.781 32.094 32.156 1 89 72 LEU A C 1
ATOM 565 O O . LEU A 1 72 ? -11.695 31.391 31.719 1 89 72 LEU A O 1
ATOM 569 N N . ASP A 1 73 ? -10.969 32.969 33 1 88.12 73 ASP A N 1
ATOM 570 C CA . ASP A 1 73 ? -12.156 33.062 33.844 1 88.12 73 ASP A CA 1
ATOM 571 C C . ASP A 1 73 ? -13.391 33.406 33 1 88.12 73 ASP A C 1
ATOM 573 O O . ASP A 1 73 ? -14.5 32.969 33.312 1 88.12 73 ASP A O 1
ATOM 577 N N . ALA A 1 74 ? -13.18 34.125 31.953 1 90 74 ALA A N 1
ATOM 578 C CA . ALA A 1 74 ? -14.289 34.531 31.109 1 90 74 ALA A CA 1
ATOM 579 C C . ALA A 1 74 ? -14.961 33.344 30.438 1 90 74 ALA A C 1
ATOM 581 O O . ALA A 1 74 ? -16.141 33.438 30.062 1 90 74 ALA A O 1
ATOM 582 N N . LEU A 1 75 ? -14.25 32.25 30.391 1 92.06 75 LEU A N 1
ATOM 583 C CA . LEU A 1 75 ? -14.789 31.078 29.688 1 92.06 75 LEU A CA 1
ATOM 584 C C . LEU A 1 75 ? -15.133 29.953 30.656 1 92.06 75 LEU A C 1
ATOM 586 O O . LEU A 1 75 ? -15.82 29 30.297 1 92.06 75 LEU A O 1
ATOM 590 N N . THR A 1 76 ? -14.68 29.984 31.906 1 89.81 76 THR A N 1
ATOM 591 C CA . THR A 1 76 ? -14.789 28.797 32.719 1 89.81 76 THR A CA 1
ATOM 592 C C . THR A 1 76 ? -15.492 29.125 34.062 1 89.81 76 THR A C 1
ATOM 594 O O . THR A 1 76 ? -16.25 28.312 34.562 1 89.81 76 THR A O 1
ATOM 597 N N . LYS A 1 77 ? -15.328 30.359 34.594 1 86.88 77 LYS A N 1
ATOM 598 C CA . LYS A 1 77 ? -15.797 30.641 35.969 1 86.88 77 LYS A CA 1
ATOM 599 C C . LYS A 1 77 ? -17.297 30.906 35.969 1 86.88 77 LYS A C 1
ATOM 601 O O . LYS A 1 77 ? -17.875 31.266 34.938 1 86.88 77 LYS A O 1
ATOM 606 N N . ASN A 1 78 ? -17.922 30.797 37.125 1 86.38 78 ASN A N 1
ATOM 607 C CA . ASN A 1 78 ? -19.328 31.078 37.406 1 86.38 78 ASN A CA 1
ATOM 608 C C . ASN A 1 78 ? -20.234 30.375 36.406 1 86.38 78 ASN A C 1
ATOM 610 O O . ASN A 1 78 ? -21.094 31 35.781 1 86.38 78 ASN A O 1
ATOM 614 N N . TYR A 1 79 ? -20.078 29.078 36.062 1 86.56 79 TYR A N 1
ATOM 615 C CA . TYR A 1 79 ? -20.906 28.188 35.25 1 86.56 79 TYR A CA 1
ATOM 616 C C . TYR A 1 79 ? -20.781 28.547 33.75 1 86.56 79 TYR A C 1
ATOM 618 O O . TYR A 1 79 ? -21.5 28 32.938 1 86.56 79 TYR A O 1
ATOM 626 N N . ARG A 1 80 ? -19.875 29.438 33.531 1 90.56 80 ARG A N 1
ATOM 627 C CA . ARG A 1 80 ? -19.609 29.797 32.125 1 90.56 80 ARG A CA 1
ATOM 628 C C . ARG A 1 80 ? -19.031 28.625 31.359 1 90.56 80 ARG A C 1
ATOM 630 O O . ARG A 1 80 ? -19.078 28.609 30.125 1 90.56 80 ARG A O 1
ATOM 637 N N . PHE A 1 81 ? -18.516 27.641 32.125 1 92.69 81 PHE A N 1
ATOM 638 C CA . PHE A 1 81 ? -17.922 26.484 31.469 1 92.69 81 PHE A CA 1
ATOM 639 C C . PHE A 1 81 ? -18.984 25.688 30.719 1 92.69 81 PHE A C 1
ATOM 641 O O . PHE A 1 81 ? -18.703 25.047 29.703 1 92.69 81 PHE A O 1
ATOM 648 N N . LEU A 1 82 ? -20.219 25.734 31.141 1 93.19 82 LEU A N 1
ATOM 649 C CA . LEU A 1 82 ? -21.312 25.031 30.453 1 93.19 82 LEU A CA 1
ATOM 650 C C . LEU A 1 82 ? -21.594 25.656 29.094 1 93.19 82 LEU A C 1
ATOM 652 O O . LEU A 1 82 ? -21.875 24.953 28.125 1 93.19 82 LEU A O 1
ATOM 656 N N . ASP A 1 83 ? -21.516 26.984 29.047 1 94.5 83 ASP A N 1
ATOM 657 C CA . ASP A 1 83 ? -21.703 27.656 27.781 1 94.5 83 ASP A CA 1
ATOM 658 C C . ASP A 1 83 ? -20.578 27.328 26.797 1 94.5 83 ASP A C 1
ATOM 660 O O . ASP A 1 83 ? -20.812 27.109 25.609 1 94.5 83 ASP A O 1
ATOM 664 N N . THR A 1 84 ? -19.406 27.359 27.328 1 95.75 84 THR A N 1
ATOM 665 C CA . THR A 1 84 ? -18.266 27 26.484 1 95.75 84 THR A CA 1
ATOM 666 C C . THR A 1 84 ? -18.391 25.578 25.984 1 95.75 84 THR A C 1
ATOM 668 O O . THR A 1 84 ? -18.078 25.281 24.828 1 95.75 84 THR A O 1
ATOM 671 N N . LEU A 1 85 ? -18.875 24.719 26.812 1 95.88 85 LEU A N 1
ATOM 672 C CA . LEU A 1 85 ? -19.047 23.312 26.422 1 95.88 85 LEU A CA 1
ATOM 673 C C . LEU A 1 85 ? -20.109 23.188 25.344 1 95.88 85 LEU A C 1
ATOM 675 O O . LEU A 1 85 ? -19.984 22.344 24.438 1 95.88 85 LEU A O 1
ATOM 679 N N . VAL A 1 86 ? -21.125 23.984 25.469 1 96.44 86 VAL A N 1
ATOM 680 C CA . VAL A 1 86 ? -22.172 23.953 24.453 1 96.44 86 VAL A CA 1
ATOM 681 C C . VAL A 1 86 ? -21.609 24.391 23.094 1 96.44 86 VAL A C 1
ATOM 683 O O . VAL A 1 86 ? -21.906 23.781 22.062 1 96.44 86 VAL A O 1
ATOM 686 N N . ILE A 1 87 ? -20.734 25.391 23.109 1 97.31 87 ILE A N 1
ATOM 687 C CA . ILE A 1 87 ? -20.094 25.844 21.875 1 97.31 87 ILE A CA 1
ATOM 688 C C . ILE A 1 87 ? -19.234 24.734 21.297 1 97.31 87 ILE A C 1
ATOM 690 O O . ILE A 1 87 ? -19.312 24.453 20.094 1 97.31 87 ILE A O 1
ATOM 694 N N . PHE A 1 88 ? -18.531 24.047 22.156 1 97.69 88 PHE A N 1
ATOM 695 C CA . PHE A 1 88 ? -17.641 22.984 21.719 1 97.69 88 PHE A CA 1
ATOM 696 C C . PHE A 1 88 ? -18.438 21.812 21.156 1 97.69 88 PHE A C 1
ATOM 698 O O . PHE A 1 88 ? -18.078 21.281 20.094 1 97.69 88 PHE A O 1
ATOM 705 N N . MET A 1 89 ? -19.469 21.438 21.781 1 97.69 89 MET A N 1
ATOM 706 C CA . MET A 1 89 ? -20.234 20.281 21.359 1 97.69 89 MET A CA 1
ATOM 707 C C . MET A 1 89 ? -20.938 20.547 20.031 1 97.69 89 MET A C 1
ATOM 709 O O . MET A 1 89 ? -21 19.656 19.172 1 97.69 89 MET A O 1
ATOM 713 N N . LEU A 1 90 ? -21.422 21.75 19.875 1 97.94 90 LEU A N 1
ATOM 714 C CA . LEU A 1 90 ? -22.062 22.078 18.609 1 97.94 90 LEU A CA 1
ATOM 715 C C . LEU A 1 90 ? -21.031 22.172 17.484 1 97.94 90 LEU A C 1
ATOM 717 O O . LEU A 1 90 ? -21.344 21.844 16.344 1 97.94 90 LEU A O 1
ATOM 721 N N . PHE A 1 91 ? -19.875 22.641 17.812 1 98.19 91 PHE A N 1
ATOM 722 C CA . PHE A 1 91 ? -18.797 22.641 16.828 1 98.19 91 PHE A CA 1
ATOM 723 C C . PHE A 1 91 ? -18.469 21.219 16.391 1 98.19 91 PHE A C 1
ATOM 725 O O . PHE A 1 91 ? -18.359 20.938 15.188 1 98.19 91 PHE A O 1
ATOM 732 N N . GLY A 1 92 ? -18.375 20.281 17.344 1 98.31 92 GLY A N 1
ATOM 733 C CA . GLY A 1 92 ? -18.141 18.891 17.016 1 98.31 92 GLY A CA 1
ATOM 734 C C . GLY A 1 92 ? -19.219 18.281 16.156 1 98.31 92 GLY A C 1
ATOM 735 O O . GLY A 1 92 ? -18.938 17.547 15.203 1 98.31 92 GLY A O 1
ATOM 736 N N . TRP A 1 93 ? -20.422 18.688 16.484 1 97.94 93 TRP A N 1
ATOM 737 C CA . TRP A 1 93 ? -21.578 18.203 15.758 1 97.94 93 TRP A CA 1
ATOM 738 C C . TRP A 1 93 ? -21.531 18.641 14.297 1 97.94 93 TRP A C 1
ATOM 740 O O . TRP A 1 93 ? -21.984 17.906 13.406 1 97.94 93 TRP A O 1
ATOM 750 N N . SER A 1 94 ? -20.922 19.688 14.016 1 98.25 94 SER A N 1
ATOM 751 C CA . SER A 1 94 ? -20.938 20.219 12.656 1 98.25 94 SER A CA 1
ATOM 752 C C . SER A 1 94 ? -19.641 19.891 11.922 1 98.25 94 SER A C 1
ATOM 754 O O . SER A 1 94 ? -19.656 19.547 10.742 1 98.25 94 SER A O 1
ATOM 756 N N . VAL A 1 95 ? -18.531 19.953 12.609 1 98.44 95 VAL A N 1
ATOM 757 C CA . VAL A 1 95 ? -17.234 19.875 11.938 1 98.44 95 VAL A CA 1
ATOM 758 C C . VAL A 1 95 ? -16.938 18.438 11.555 1 98.44 95 VAL A C 1
ATOM 760 O O . VAL A 1 95 ? -16.312 18.172 10.523 1 98.44 95 VAL A O 1
ATOM 763 N N . ILE A 1 96 ? -17.375 17.453 12.32 1 98.25 96 ILE A N 1
ATOM 764 C CA . ILE A 1 96 ? -17.078 16.047 12.055 1 98.25 96 ILE A CA 1
ATOM 765 C C . ILE A 1 96 ? -17.766 15.609 10.766 1 98.25 96 ILE A C 1
ATOM 767 O O . ILE A 1 96 ? -17.125 15.125 9.836 1 98.25 96 ILE A O 1
ATOM 771 N N . PRO A 1 97 ? -19.094 15.867 10.648 1 97.88 97 PRO A N 1
ATOM 772 C CA . PRO A 1 97 ? -19.719 15.523 9.383 1 97.88 97 PRO A CA 1
ATOM 773 C C . PRO A 1 97 ? -19.172 16.328 8.203 1 97.88 97 PRO A C 1
ATOM 775 O O . PRO A 1 97 ? -19.125 15.828 7.078 1 97.88 97 PRO A O 1
ATOM 778 N N . PHE A 1 98 ? -18.828 17.547 8.5 1 98.06 98 PHE A N 1
ATOM 779 C CA . PHE A 1 98 ? -18.203 18.344 7.457 1 98.06 98 PHE A CA 1
ATOM 780 C C . PHE A 1 98 ? -16.922 17.672 6.953 1 98.06 98 PHE A C 1
ATOM 782 O O . PHE A 1 98 ? -16.703 17.578 5.742 1 98.06 98 PHE A O 1
ATOM 789 N N . THR A 1 99 ? -16.141 17.219 7.891 1 97.75 99 THR A N 1
ATOM 790 C CA . THR A 1 99 ? -14.891 16.547 7.566 1 97.75 99 THR A CA 1
ATOM 791 C C . THR A 1 99 ? -15.156 15.258 6.785 1 97.75 99 THR A C 1
ATOM 793 O O . THR A 1 99 ? -14.438 14.945 5.836 1 97.75 99 THR A O 1
ATOM 796 N N . TYR A 1 100 ? -16.172 14.539 7.176 1 97 100 TYR A N 1
ATOM 797 C CA . TYR A 1 100 ? -16.547 13.328 6.465 1 97 100 TYR A CA 1
ATOM 798 C C . TYR A 1 100 ? -16.922 13.641 5.02 1 97 100 TYR A C 1
ATOM 800 O O . TYR A 1 100 ? -16.5 12.938 4.098 1 97 100 TYR A O 1
ATOM 808 N N . LEU A 1 101 ? -17.688 14.664 4.871 1 96.19 101 LEU A N 1
ATOM 809 C CA . LEU A 1 101 ? -18.172 15.047 3.551 1 96.19 101 LEU A CA 1
ATOM 810 C C . LEU A 1 101 ? -17.016 15.438 2.631 1 96.19 101 LEU A C 1
ATOM 812 O O . LEU A 1 101 ? -16.969 15 1.479 1 96.19 101 LEU A O 1
ATOM 816 N N . ILE A 1 102 ? -16.094 16.188 3.127 1 94.94 102 ILE A N 1
ATOM 817 C CA . ILE A 1 102 ? -14.969 16.672 2.322 1 94.94 102 ILE A CA 1
ATOM 818 C C . ILE A 1 102 ? -14.023 15.508 2.012 1 94.94 102 ILE A C 1
ATOM 820 O O . ILE A 1 102 ? -13.352 15.508 0.977 1 94.94 102 ILE A O 1
ATOM 824 N N . SER A 1 103 ? -14.031 14.523 2.873 1 92.5 103 SER A N 1
ATOM 825 C CA . SER A 1 103 ? -13.133 13.383 2.705 1 92.5 103 SER A CA 1
ATOM 826 C C . SER A 1 103 ? -13.445 12.617 1.426 1 92.5 103 SER A C 1
ATOM 828 O O . SER A 1 103 ? -12.578 11.945 0.867 1 92.5 103 SER A O 1
ATOM 830 N N . PHE A 1 104 ? -14.664 12.719 0.864 1 92.62 104 PHE A N 1
ATOM 831 C CA . PHE A 1 104 ? -15.062 12.023 -0.355 1 92.62 104 PHE A CA 1
ATOM 832 C C . PHE A 1 104 ? -14.281 12.539 -1.554 1 92.62 104 PHE A C 1
ATOM 834 O O . PHE A 1 104 ? -14.172 11.859 -2.574 1 92.62 104 PHE A O 1
ATOM 841 N N . LEU A 1 105 ? -13.625 13.641 -1.39 1 92.25 105 LEU A N 1
ATOM 842 C CA . LEU A 1 105 ? -12.977 14.297 -2.52 1 92.25 105 LEU A CA 1
ATOM 843 C C . LEU A 1 105 ? -11.523 13.859 -2.645 1 92.25 105 LEU A C 1
ATOM 845 O O . LEU A 1 105 ? -10.867 14.148 -3.646 1 92.25 105 LEU A O 1
ATOM 849 N N . PHE A 1 106 ? -11.07 13.094 -1.701 1 91.69 106 PHE A N 1
ATOM 850 C CA . PHE A 1 106 ? -9.633 12.828 -1.688 1 91.69 106 PHE A CA 1
ATOM 851 C C . PHE A 1 106 ? -9.359 11.344 -1.871 1 91.69 106 PHE A C 1
ATOM 853 O O . PHE A 1 106 ? -10.133 10.5 -1.412 1 91.69 106 PHE A O 1
ATOM 860 N N . SER A 1 107 ? -8.195 11.031 -2.5 1 88 107 SER A N 1
ATOM 861 C CA . SER A 1 107 ? -7.789 9.648 -2.73 1 88 107 SER A CA 1
ATOM 862 C C . SER A 1 107 ? -6.574 9.281 -1.882 1 88 107 SER A C 1
ATOM 864 O O . SER A 1 107 ? -5.988 8.211 -2.057 1 88 107 SER A O 1
ATOM 866 N N . SER A 1 108 ? -6.164 10.219 -1.147 1 87.5 108 SER A N 1
ATOM 867 C CA . SER A 1 108 ? -5.082 9.984 -0.196 1 87.5 108 SER A CA 1
ATOM 868 C C . SER A 1 108 ? -5.41 10.578 1.171 1 87.5 108 SER A C 1
ATOM 870 O O . SER A 1 108 ? -5.926 11.695 1.262 1 87.5 108 SER A O 1
ATOM 872 N N . HIS A 1 109 ? -5.164 9.758 2.162 1 88.38 109 HIS A N 1
ATOM 873 C CA . HIS A 1 109 ? -5.496 10.242 3.498 1 88.38 109 HIS A CA 1
ATOM 874 C C . HIS A 1 109 ? -4.555 11.359 3.928 1 88.38 109 HIS A C 1
ATOM 876 O O . HIS A 1 109 ? -4.969 12.289 4.629 1 88.38 109 HIS A O 1
ATOM 882 N N . THR A 1 110 ? -3.326 11.375 3.441 1 83.88 110 THR A N 1
ATOM 883 C CA . THR A 1 110 ? -2.375 12.43 3.775 1 83.88 110 THR A CA 1
ATOM 884 C C . THR A 1 110 ? -2.781 13.75 3.127 1 83.88 110 THR A C 1
ATOM 886 O O . THR A 1 110 ? -2.783 14.797 3.783 1 83.88 110 THR A O 1
ATOM 889 N N . SER A 1 111 ? -3.129 13.641 1.872 1 86.62 111 SER A N 1
ATOM 890 C CA . SER A 1 111 ? -3.564 14.836 1.162 1 86.62 111 SER A CA 1
ATOM 891 C C . SER A 1 111 ? -4.836 15.406 1.777 1 86.62 111 SER A C 1
ATOM 893 O O . SER A 1 111 ? -4.961 16.625 1.933 1 86.62 111 SER A O 1
ATOM 895 N N . ALA A 1 112 ? -5.707 14.523 2.156 1 93 112 ALA A N 1
ATOM 896 C CA . ALA A 1 112 ? -6.945 14.969 2.793 1 93 112 ALA A CA 1
ATOM 897 C C . ALA A 1 112 ? -6.656 15.695 4.105 1 93 112 ALA A C 1
ATOM 899 O O . ALA A 1 112 ? -7.184 16.781 4.348 1 93 112 ALA A O 1
ATOM 900 N N . TYR A 1 113 ? -5.785 15.156 4.879 1 91.56 113 TYR A N 1
ATOM 901 C CA . TYR A 1 113 ? -5.465 15.727 6.184 1 91.56 113 TYR A CA 1
ATOM 902 C C . TYR A 1 113 ? -4.824 17.094 6.031 1 91.56 113 TYR A C 1
ATOM 904 O O . TYR A 1 113 ? -5.238 18.062 6.684 1 91.56 113 TYR A O 1
ATOM 912 N N . ILE A 1 114 ? -3.871 17.234 5.145 1 86.62 114 ILE A N 1
ATOM 913 C CA . ILE A 1 114 ? -3.117 18.469 4.965 1 86.62 114 ILE A CA 1
ATOM 914 C C . ILE A 1 114 ? -4.043 19.562 4.441 1 86.62 114 ILE A C 1
ATOM 916 O O . ILE A 1 114 ? -4.059 20.688 4.969 1 86.62 114 ILE A O 1
ATOM 920 N N . LYS A 1 115 ? -4.82 19.281 3.492 1 91.5 115 LYS A N 1
ATOM 921 C CA . LYS A 1 115 ? -5.684 20.281 2.879 1 91.5 115 LYS A CA 1
ATOM 922 C C . LYS A 1 115 ? -6.793 20.719 3.836 1 91.5 115 LYS A C 1
ATOM 924 O O . LYS A 1 115 ? -7.207 21.875 3.83 1 91.5 115 LYS A O 1
ATOM 929 N N . LEU A 1 116 ? -7.227 19.75 4.613 1 94.69 116 LEU A N 1
ATOM 930 C CA . LEU A 1 116 ? -8.266 20.094 5.578 1 94.69 116 LEU A CA 1
ATOM 931 C C . LEU A 1 116 ? -7.695 20.953 6.703 1 94.69 116 LEU A C 1
ATOM 933 O O . LEU A 1 116 ? -8.367 21.875 7.184 1 94.69 116 LEU A O 1
ATOM 937 N N . VAL A 1 117 ? -6.492 20.656 7.148 1 92.12 117 VAL A N 1
ATOM 938 C CA . VAL A 1 117 ? -5.844 21.484 8.156 1 92.12 117 VAL A CA 1
ATOM 939 C C . VAL A 1 117 ? -5.684 22.906 7.625 1 92.12 117 VAL A C 1
ATOM 941 O O . VAL A 1 117 ? -5.996 23.875 8.32 1 92.12 117 VAL A O 1
ATOM 944 N N . MET A 1 118 ? -5.254 23 6.383 1 89.88 118 MET A N 1
ATOM 945 C CA . MET A 1 118 ? -5.055 24.312 5.77 1 89.88 118 MET A CA 1
ATOM 946 C C . MET A 1 118 ? -6.383 25.047 5.605 1 89.88 118 MET A C 1
ATOM 948 O O . MET A 1 118 ? -6.473 26.25 5.875 1 89.88 118 MET A O 1
ATOM 952 N N . LEU A 1 119 ? -7.34 24.328 5.215 1 93.88 119 LEU A N 1
ATOM 953 C CA . LEU A 1 119 ? -8.656 24.938 5.016 1 93.88 119 LEU A CA 1
ATOM 954 C C . LEU A 1 119 ? -9.219 25.453 6.332 1 93.88 119 LEU A C 1
ATOM 956 O O . LEU A 1 119 ? -9.648 26.609 6.414 1 93.88 119 LEU A O 1
ATOM 960 N N . ASN A 1 120 ? -9.219 24.641 7.355 1 94.69 120 ASN A N 1
ATOM 961 C CA . ASN A 1 120 ? -9.758 25.031 8.648 1 94.69 120 ASN A CA 1
ATOM 962 C C . ASN A 1 120 ? -8.984 26.203 9.25 1 94.69 120 ASN A C 1
ATOM 964 O O . ASN A 1 120 ? -9.578 27.156 9.75 1 94.69 120 ASN A O 1
ATOM 968 N N . TYR A 1 121 ? -7.738 26.141 9.141 1 91 121 TYR A N 1
ATOM 969 C CA . TYR A 1 121 ? -6.922 27.203 9.719 1 91 121 TYR A CA 1
ATOM 970 C C . TYR A 1 121 ? -7.113 28.516 8.969 1 91 121 TYR A C 1
ATOM 972 O O . TYR A 1 121 ? -7.32 29.562 9.578 1 91 121 TYR A O 1
ATOM 980 N N . CYS A 1 122 ? -7.043 28.484 7.637 1 89.88 122 CYS A N 1
ATOM 981 C CA . CYS A 1 122 ? -7.16 29.688 6.824 1 89.88 122 CYS A CA 1
ATOM 982 C C . CYS A 1 122 ? -8.547 30.312 6.973 1 89.88 122 CYS A C 1
ATOM 984 O O . CYS A 1 122 ? -8.672 31.531 7.105 1 89.88 122 CYS A O 1
ATOM 986 N N . VAL A 1 123 ? -9.539 29.484 7.012 1 92.62 123 VAL A N 1
ATOM 987 C CA . VAL A 1 123 ? -10.898 29.984 7.164 1 92.62 123 VAL A CA 1
ATOM 988 C C . VAL A 1 123 ? -11.078 30.578 8.562 1 92.62 123 VAL A C 1
ATOM 990 O O . VAL A 1 123 ? -11.711 31.625 8.719 1 92.62 123 VAL A O 1
ATOM 993 N N . GLY A 1 124 ? -10.57 29.906 9.539 1 91.38 124 GLY A N 1
ATOM 994 C CA . GLY A 1 124 ? -10.648 30.422 10.898 1 91.38 124 GLY A CA 1
ATOM 995 C C . GLY A 1 124 ? -10 31.797 11.055 1 91.38 124 GLY A C 1
ATOM 996 O O . GLY A 1 124 ? -10.633 32.719 11.539 1 91.38 124 GLY A O 1
ATOM 997 N N . VAL A 1 125 ? -8.789 31.969 10.594 1 87.62 125 VAL A N 1
ATOM 998 C CA . VAL A 1 125 ? -8.047 33.219 10.727 1 87.62 125 VAL A CA 1
ATOM 999 C C . VAL A 1 125 ? -8.703 34.312 9.859 1 87.62 125 VAL A C 1
ATOM 1001 O O . VAL A 1 125 ? -8.852 35.438 10.297 1 87.62 125 VAL A O 1
ATOM 1004 N N . PHE A 1 126 ? -9.117 33.906 8.719 1 88.69 126 PHE A N 1
ATOM 1005 C CA . PHE A 1 126 ? -9.766 34.844 7.797 1 88.69 126 PHE A CA 1
ATOM 1006 C C . PHE A 1 126 ? -11.062 35.375 8.391 1 88.69 126 PHE A C 1
ATOM 1008 O O . PHE A 1 126 ? -11.383 36.562 8.234 1 88.69 126 PHE A O 1
ATOM 1015 N N . SER A 1 127 ? -11.766 34.5 9.031 1 89.44 127 SER A N 1
ATOM 1016 C CA . SER A 1 127 ? -13.047 34.875 9.617 1 89.44 127 SER A CA 1
ATOM 1017 C C . SER A 1 127 ? -12.859 35.938 10.695 1 89.44 127 SER A C 1
ATOM 1019 O O . SER A 1 127 ? -13.555 36.969 10.703 1 89.44 127 SER A O 1
ATOM 1021 N N . VAL A 1 128 ? -11.938 35.75 11.586 1 85.94 128 VAL A N 1
ATOM 1022 C CA . VAL A 1 128 ? -11.695 36.688 12.688 1 85.94 128 VAL A CA 1
ATOM 1023 C C . VAL A 1 128 ? -11.109 37.969 12.156 1 85.94 128 VAL A C 1
ATOM 1025 O O . VAL A 1 128 ? -11.5 39.062 12.586 1 85.94 128 VAL A O 1
ATOM 1028 N N . ALA A 1 129 ? -10.266 37.875 11.188 1 83.94 129 ALA A N 1
ATOM 1029 C CA . ALA A 1 129 ? -9.641 39.062 10.594 1 83.94 129 ALA A CA 1
ATOM 1030 C C . ALA A 1 129 ? -10.672 39.906 9.852 1 83.94 129 ALA A C 1
ATOM 1032 O O . ALA A 1 129 ? -10.68 41.156 9.977 1 83.94 129 ALA A O 1
ATOM 1033 N N . MET A 1 130 ? -11.5 39.281 9.141 1 86.19 130 MET A N 1
ATOM 1034 C CA . MET A 1 130 ? -12.516 40 8.367 1 86.19 130 MET A CA 1
ATOM 1035 C C . MET A 1 130 ? -13.531 40.656 9.281 1 86.19 130 MET A C 1
ATOM 1037 O O . MET A 1 130 ? -14.031 41.75 8.984 1 86.19 130 MET A O 1
ATOM 1041 N N . ASP A 1 131 ? -13.891 39.969 10.344 1 85.31 131 ASP A N 1
ATOM 1042 C CA . ASP A 1 131 ? -14.82 40.562 11.305 1 85.31 131 ASP A CA 1
ATOM 1043 C C . ASP A 1 131 ? -14.258 41.844 11.906 1 85.31 131 ASP A C 1
ATOM 1045 O O . ASP A 1 131 ? -14.984 42.812 12.078 1 85.31 131 ASP A O 1
ATOM 1049 N N . VAL A 1 132 ? -13 41.875 12.219 1 81.75 132 VAL A N 1
ATOM 1050 C CA . VAL A 1 132 ? -12.344 43.062 12.789 1 81.75 132 VAL A CA 1
ATOM 1051 C C . VAL A 1 132 ? -12.281 44.156 11.742 1 81.75 132 VAL A C 1
ATOM 1053 O O . VAL A 1 132 ? -12.531 45.344 12.055 1 81.75 132 VAL A O 1
ATOM 1056 N N . ILE A 1 133 ? -11.984 43.781 10.523 1 82.62 133 ILE A N 1
ATOM 1057 C CA . ILE A 1 133 ? -11.844 44.781 9.445 1 82.62 133 ILE A CA 1
ATOM 1058 C C . ILE A 1 133 ? -13.203 45.406 9.164 1 82.62 133 ILE A C 1
ATOM 1060 O O . ILE A 1 133 ? -13.297 46.656 9.047 1 82.62 133 ILE A O 1
ATOM 1064 N N . ILE A 1 134 ? -14.195 44.688 9.141 1 83.25 134 ILE A N 1
ATOM 1065 C CA . ILE A 1 134 ? -15.523 45.188 8.812 1 83.25 134 ILE A CA 1
ATOM 1066 C C . ILE A 1 134 ? -16.047 46.031 9.961 1 83.25 134 ILE A C 1
ATOM 1068 O O . ILE A 1 134 ? -16.641 47.094 9.727 1 83.25 134 ILE A O 1
ATOM 1072 N N . THR A 1 135 ? -15.828 45.625 11.195 1 79.94 135 THR A N 1
ATOM 1073 C CA . THR A 1 135 ? -16.281 46.406 12.359 1 79.94 135 THR A CA 1
ATOM 1074 C C . THR A 1 135 ? -15.555 47.75 12.43 1 79.94 135 THR A C 1
ATOM 1076 O O . THR A 1 135 ? -16.156 48.75 12.82 1 79.94 135 THR A O 1
ATOM 1079 N N . THR A 1 136 ? -14.328 47.75 11.992 1 80.56 136 THR A N 1
ATOM 1080 C CA . THR A 1 136 ? -13.539 48.969 12.078 1 80.56 136 THR A CA 1
ATOM 1081 C C . THR A 1 136 ? -13.844 49.875 10.898 1 80.56 136 THR A C 1
ATOM 1083 O O . THR A 1 136 ? -13.836 51.094 11.039 1 80.56 136 THR A O 1
ATOM 1086 N N . THR A 1 137 ? -14.078 49.344 9.695 1 80.5 137 THR A N 1
ATOM 1087 C CA . THR A 1 137 ? -14.25 50.156 8.5 1 80.5 137 THR A CA 1
ATOM 1088 C C . THR A 1 137 ? -15.703 50.562 8.328 1 80.5 137 THR A C 1
ATOM 1090 O O . THR A 1 137 ? -15.984 51.719 7.969 1 80.5 137 THR A O 1
ATOM 1093 N N . SER A 1 138 ? -16.625 49.625 8.445 1 76.06 138 SER A N 1
ATOM 1094 C CA . SER A 1 138 ? -18.016 49.906 8.094 1 76.06 138 SER A CA 1
ATOM 1095 C C . SER A 1 138 ? -18.875 50.062 9.344 1 76.06 138 SER A C 1
ATOM 1097 O O . SER A 1 138 ? -20.062 50.406 9.25 1 76.06 138 SER A O 1
ATOM 1099 N N . GLY A 1 139 ? -18.344 49.969 10.414 1 72.06 139 GLY A N 1
ATOM 1100 C CA . GLY A 1 139 ? -19.094 50.094 11.648 1 72.06 139 GLY A CA 1
ATOM 1101 C C . GLY A 1 139 ? -19.656 48.75 12.133 1 72.06 139 GLY A C 1
ATOM 1102 O O . GLY A 1 139 ? -19.688 47.781 11.391 1 72.06 139 GLY A O 1
ATOM 1103 N N . PRO A 1 140 ? -20.062 48.625 13.367 1 66.31 140 PRO A N 1
ATOM 1104 C CA . PRO A 1 140 ? -20.516 47.375 14.008 1 66.31 140 PRO A CA 1
ATOM 1105 C C . PRO A 1 140 ? -21.797 46.844 13.391 1 66.31 140 PRO A C 1
ATOM 1107 O O . PRO A 1 140 ? -22.062 45.625 13.461 1 66.31 140 PRO A O 1
ATOM 1110 N N . ASP A 1 141 ? -22.5 47.656 12.656 1 66.75 141 ASP A N 1
ATOM 1111 C CA . ASP A 1 141 ? -23.812 47.219 12.18 1 66.75 141 ASP A CA 1
ATOM 1112 C C . ASP A 1 141 ? -23.734 46.781 10.711 1 66.75 141 ASP A C 1
ATOM 1114 O O . ASP A 1 141 ? -24.75 46.438 10.117 1 66.75 141 ASP A O 1
ATOM 1118 N N . SER A 1 142 ? -22.625 46.719 10.148 1 66.94 142 SER A N 1
ATOM 1119 C CA . SER A 1 142 ? -22.547 46.406 8.719 1 66.94 142 SER A CA 1
ATOM 1120 C C . SER A 1 142 ? -22.609 44.906 8.477 1 66.94 142 SER A C 1
ATOM 1122 O O . SER A 1 142 ? -21.906 44.125 9.133 1 66.94 142 SER A O 1
ATOM 1124 N N . GLU A 1 143 ? -23.719 44.531 7.777 1 70.38 143 GLU A N 1
ATOM 1125 C CA . GLU A 1 143 ? -23.844 43.125 7.383 1 70.38 143 GLU A CA 1
ATOM 1126 C C . GLU A 1 143 ? -23.016 42.812 6.145 1 70.38 143 GLU A C 1
ATOM 1128 O O . GLU A 1 143 ? -23.047 43.562 5.164 1 70.38 143 GLU A O 1
ATOM 1133 N N . SER A 1 144 ? -21.969 41.938 6.32 1 80.12 144 SER A N 1
ATOM 1134 C CA . SER A 1 144 ? -21.156 41.531 5.176 1 80.12 144 SER A CA 1
ATOM 1135 C C . SER A 1 144 ? -21.641 40.188 4.605 1 80.12 144 SER A C 1
ATOM 1137 O O . SER A 1 144 ? -21.906 39.25 5.352 1 80.12 144 SER A O 1
ATOM 1139 N N . LEU A 1 145 ? -22 40.219 3.391 1 83.69 145 LEU A N 1
ATOM 1140 C CA . LEU A 1 145 ? -22.438 39.031 2.67 1 83.69 145 LEU A CA 1
ATOM 1141 C C . LEU A 1 145 ? -21.375 37.938 2.775 1 83.69 145 LEU A C 1
ATOM 1143 O O . LEU A 1 145 ? -21.719 36.75 2.893 1 83.69 145 LEU A O 1
ATOM 1147 N N . LEU A 1 146 ? -20.188 38.344 2.809 1 84.25 146 LEU A N 1
ATOM 1148 C CA . LEU A 1 146 ? -19.109 37.344 2.863 1 84.25 146 LEU A CA 1
ATOM 1149 C C . LEU A 1 146 ? -19.109 36.625 4.195 1 84.25 146 LEU A C 1
ATOM 1151 O O . LEU A 1 146 ? -18.953 35.406 4.227 1 84.25 146 LEU A O 1
ATOM 1155 N N . LEU A 1 147 ? -19.297 37.344 5.227 1 86.06 147 LEU A N 1
ATOM 1156 C CA . LEU A 1 147 ? -19.297 36.719 6.543 1 86.06 147 LEU A CA 1
ATOM 1157 C C . LEU A 1 147 ? -20.516 35.781 6.699 1 86.06 147 LEU A C 1
ATOM 1159 O O . LEU A 1 147 ? -20.422 34.75 7.348 1 86.06 147 LEU A O 1
ATOM 1163 N N . ASN A 1 148 ? -21.531 36.125 6.012 1 88.31 148 ASN A N 1
ATOM 1164 C CA . ASN A 1 148 ? -22.719 35.281 6.055 1 88.31 148 ASN A CA 1
ATOM 1165 C C . ASN A 1 148 ? -22.516 34 5.266 1 88.31 148 ASN A C 1
ATOM 1167 O O . ASN A 1 148 ? -23.031 32.938 5.656 1 88.31 148 ASN A O 1
ATOM 1171 N N . LEU A 1 149 ? -21.797 34.125 4.262 1 91 149 LEU A N 1
ATOM 1172 C CA . LEU A 1 149 ? -21.531 32.938 3.455 1 91 149 LEU A CA 1
ATOM 1173 C C . LEU A 1 149 ? -20.594 31.984 4.191 1 91 149 LEU A C 1
ATOM 1175 O O . LEU A 1 149 ? -20.672 30.766 4.008 1 91 149 LEU A O 1
ATOM 1179 N N . LEU A 1 150 ? -19.766 32.531 5.047 1 93.44 150 LEU A N 1
ATOM 1180 C CA . LEU A 1 150 ? -18.797 31.734 5.777 1 93.44 150 LEU A CA 1
ATOM 1181 C C . LEU A 1 150 ? -19.484 30.922 6.879 1 93.44 150 LEU A C 1
ATOM 1183 O O . LEU A 1 150 ? -18.891 30 7.438 1 93.44 150 LEU A O 1
ATOM 1187 N N . MET A 1 151 ? -20.75 31.188 7.129 1 94.5 151 MET A N 1
ATOM 1188 C CA . MET A 1 151 ? -21.484 30.5 8.195 1 94.5 151 MET A CA 1
ATOM 1189 C C . MET A 1 151 ? -21.719 29.031 7.828 1 94.5 151 MET A C 1
ATOM 1191 O O . MET A 1 151 ? -22.078 28.234 8.688 1 94.5 151 MET A O 1
ATOM 1195 N N . VAL A 1 152 ? -21.438 28.719 6.59 1 95.69 152 VAL A N 1
ATOM 1196 C CA . VAL A 1 152 ? -21.562 27.328 6.16 1 95.69 152 VAL A CA 1
ATOM 1197 C C . VAL A 1 152 ? -20.391 26.516 6.691 1 95.69 152 VAL A C 1
ATOM 1199 O O . VAL A 1 152 ? -20.5 25.297 6.871 1 95.69 152 VAL A O 1
ATOM 1202 N N . LEU A 1 153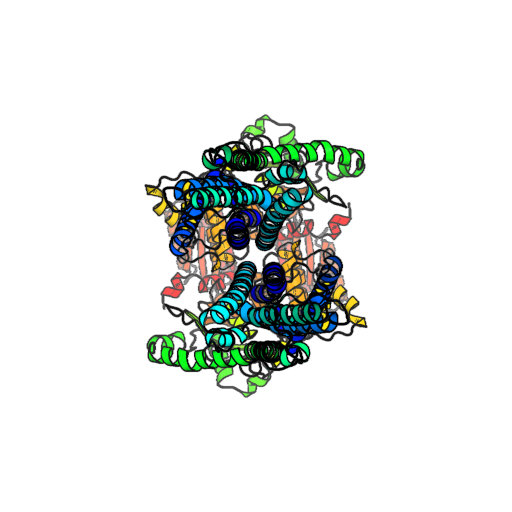 ? -19.344 27.172 7.027 1 96.81 153 LEU A N 1
ATOM 1203 C CA . LEU A 1 153 ? -18.141 26.516 7.516 1 96.81 153 LEU A CA 1
ATOM 1204 C C . LEU A 1 153 ? -18.109 26.5 9.039 1 96.81 153 LEU A C 1
ATOM 1206 O O . LEU A 1 153 ? -18.094 27.562 9.672 1 96.81 153 LEU A O 1
ATOM 1210 N N . PRO A 1 154 ? -18.016 25.312 9.602 1 97.56 154 PRO A N 1
ATOM 1211 C CA . PRO A 1 154 ? -18.109 25.188 11.062 1 97.56 154 PRO A CA 1
ATOM 1212 C C . PRO A 1 154 ? -17.016 25.953 11.789 1 97.56 154 PRO A C 1
ATOM 1214 O O . PRO A 1 154 ? -17.266 26.531 12.852 1 97.56 154 PRO A O 1
ATOM 1217 N N . ILE A 1 155 ? -15.836 26.031 11.234 1 96.94 155 ILE A N 1
ATOM 1218 C CA . ILE A 1 155 ? -14.719 26.656 11.93 1 96.94 155 ILE A CA 1
ATOM 1219 C C . ILE A 1 155 ? -14.961 28.156 12.07 1 96.94 155 ILE A C 1
ATOM 1221 O O . ILE A 1 155 ? -14.547 28.766 13.055 1 96.94 155 ILE A O 1
ATOM 1225 N N . HIS A 1 156 ? -15.609 28.766 11.086 1 95.75 156 HIS A N 1
ATOM 1226 C CA . HIS A 1 156 ? -15.992 30.172 11.18 1 95.75 156 HIS A CA 1
ATOM 1227 C C . HIS A 1 156 ? -16.938 30.406 12.352 1 95.75 156 HIS A C 1
ATOM 1229 O O . HIS A 1 156 ? -16.734 31.312 13.156 1 95.75 156 HIS A O 1
ATOM 1235 N N . ASN A 1 157 ? -17.969 29.578 12.445 1 97.12 157 ASN A N 1
ATOM 1236 C CA . ASN A 1 157 ? -18.953 29.703 13.508 1 97.12 157 ASN A CA 1
ATOM 1237 C C . ASN A 1 157 ? -18.344 29.484 14.883 1 97.12 157 ASN A C 1
ATOM 1239 O O . ASN A 1 157 ? -18.719 30.141 15.859 1 97.12 157 ASN A O 1
ATOM 1243 N N . PHE A 1 158 ? -17.453 28.562 14.922 1 96.88 158 PHE A N 1
ATOM 1244 C CA . PHE A 1 158 ? -16.75 28.266 16.156 1 96.88 158 PHE A CA 1
ATOM 1245 C C . PHE A 1 158 ? -15.93 29.469 16.609 1 96.88 158 PHE A C 1
ATOM 1247 O O . PHE A 1 158 ? -16.031 29.906 17.75 1 96.88 158 PHE A O 1
ATOM 1254 N N . GLY A 1 159 ? -15.172 30.031 15.742 1 94.75 159 GLY A N 1
ATOM 1255 C CA . GLY A 1 159 ? -14.344 31.188 16.062 1 94.75 159 GLY A CA 1
ATOM 1256 C C . GLY A 1 159 ? -15.141 32.406 16.484 1 94.75 159 GLY A C 1
ATOM 1257 O O . GLY A 1 159 ? -14.82 33.031 17.484 1 94.75 159 GLY A O 1
ATOM 1258 N N . MET A 1 160 ? -16.172 32.688 15.789 1 93.88 160 MET A N 1
ATOM 1259 C CA . MET A 1 160 ? -17.016 33.812 16.094 1 93.88 160 MET A CA 1
ATOM 1260 C C . MET A 1 160 ? -17.734 33.625 17.438 1 93.88 160 MET A C 1
ATOM 1262 O O . MET A 1 160 ? -17.875 34.594 18.203 1 93.88 160 MET A O 1
ATOM 1266 N N . SER A 1 161 ? -18.109 32.375 17.688 1 95.75 161 SER A N 1
ATOM 1267 C CA . SER A 1 161 ? -18.781 32.094 18.953 1 95.75 161 SER A CA 1
ATOM 1268 C C . SER A 1 161 ? -17.844 32.312 20.141 1 95.75 161 SER A C 1
ATOM 1270 O O . SER A 1 161 ? -18.219 32.906 21.141 1 95.75 161 SER A O 1
ATOM 1272 N N . ILE A 1 162 ? -16.672 31.812 20.016 1 94.56 162 ILE A N 1
ATOM 1273 C CA . ILE A 1 162 ? -15.703 31.922 21.109 1 94.56 162 ILE A CA 1
ATOM 1274 C C . ILE A 1 162 ? -15.305 33.375 21.312 1 94.56 162 ILE A C 1
ATOM 1276 O O . ILE A 1 162 ? -15.234 33.875 22.438 1 94.56 162 ILE A O 1
ATOM 1280 N N . THR A 1 163 ? -15.07 34.094 20.234 1 92.44 163 THR A N 1
ATOM 1281 C CA . THR A 1 163 ? -14.641 35.5 20.312 1 92.44 163 THR A CA 1
ATOM 1282 C C . THR A 1 163 ? -15.734 36.344 20.922 1 92.44 163 THR A C 1
ATOM 1284 O O . THR A 1 163 ? -15.484 37.125 21.859 1 92.44 163 THR A O 1
ATOM 1287 N N . LYS A 1 164 ? -16.906 36.25 20.406 1 91.75 164 LYS A N 1
ATOM 1288 C CA . LYS A 1 164 ? -18 37.062 20.891 1 91.75 164 LYS A CA 1
ATOM 1289 C C . LYS A 1 164 ? -18.391 36.688 22.328 1 91.75 164 LYS A C 1
ATOM 1291 O O . LYS A 1 164 ? -18.719 37.562 23.141 1 91.75 164 LYS A O 1
ATOM 1296 N N . TYR A 1 165 ? -18.391 35.375 22.609 1 93.88 165 TYR A N 1
ATOM 1297 C CA . TYR A 1 165 ? -18.688 34.969 23.969 1 93.88 165 TYR A CA 1
ATOM 1298 C C . TYR A 1 165 ? -17.656 35.5 24.953 1 93.88 165 TYR A C 1
ATOM 1300 O O . TYR A 1 165 ? -18.016 36.031 26.016 1 93.88 165 TYR A O 1
ATOM 1308 N N . TYR A 1 166 ? -16.422 35.375 24.609 1 92.88 166 TYR A N 1
ATOM 1309 C CA . TYR A 1 166 ? -15.344 35.875 25.453 1 92.88 166 TYR A CA 1
ATOM 1310 C C . TYR A 1 166 ? -15.453 37.375 25.656 1 92.88 166 TYR A C 1
ATOM 1312 O O . TYR A 1 166 ? -15.312 37.875 26.781 1 92.88 166 TYR A O 1
ATOM 1320 N N . ASP A 1 167 ? -15.688 38.094 24.578 1 88.31 167 ASP A N 1
ATOM 1321 C CA . ASP A 1 167 ? -15.797 39.562 24.641 1 88.31 167 ASP A CA 1
ATOM 1322 C C . ASP A 1 167 ? -16.969 39.969 25.516 1 88.31 167 ASP A C 1
ATOM 1324 O O . ASP A 1 167 ? -16.859 40.906 26.297 1 88.31 167 ASP A O 1
ATOM 1328 N N . ASN A 1 168 ? -18.078 39.312 25.344 1 89.56 168 ASN A N 1
ATOM 1329 C CA . ASN A 1 168 ? -19.266 39.625 26.141 1 89.56 168 ASN A CA 1
ATOM 1330 C C . ASN A 1 168 ? -19.016 39.375 27.625 1 89.56 168 ASN A C 1
ATOM 1332 O O . ASN A 1 168 ? -19.391 40.188 28.469 1 89.56 168 ASN A O 1
ATOM 1336 N N . GLN A 1 169 ? -18.406 38.281 27.984 1 89.94 169 GLN A N 1
ATOM 1337 C CA . GLN A 1 169 ? -18.172 37.938 29.391 1 89.94 169 GLN A CA 1
ATOM 1338 C C . GLN A 1 169 ? -17.109 38.844 30 1 89.94 169 GLN A C 1
ATOM 1340 O O . GLN A 1 169 ? -17.219 39.25 31.156 1 89.94 169 GLN A O 1
ATOM 1345 N N . GLU A 1 170 ? -16.125 39.156 29.219 1 88.38 170 GLU A N 1
ATOM 1346 C CA . GLU A 1 170 ? -15.094 40.062 29.703 1 88.38 170 GLU A CA 1
ATOM 1347 C C . GLU A 1 170 ? -15.664 41.438 30 1 88.38 170 GLU A C 1
ATOM 1349 O O . GLU A 1 170 ? -15.273 42.094 30.969 1 88.38 170 GLU A O 1
ATOM 1354 N N . THR A 1 171 ? -16.547 41.875 29.109 1 87.62 171 THR A N 1
ATOM 1355 C CA . THR A 1 171 ? -17.188 43.156 29.312 1 87.62 171 THR A CA 1
ATOM 1356 C C . THR A 1 171 ? -18.047 43.125 30.578 1 87.62 171 THR A C 1
ATOM 1358 O O . THR A 1 171 ? -18.062 44.094 31.344 1 87.62 171 THR A O 1
ATOM 1361 N N . LYS A 1 172 ? -18.719 42.062 30.781 1 86.75 172 LYS A N 1
ATOM 1362 C CA . LYS A 1 172 ? -19.547 41.938 31.969 1 86.75 172 LYS A CA 1
ATOM 1363 C C . LYS A 1 172 ? -18.688 41.906 33.219 1 86.75 172 LYS A C 1
ATOM 1365 O O . LYS A 1 172 ? -19.078 42.5 34.25 1 86.75 172 LYS A O 1
ATOM 1370 N N . ILE A 1 173 ? -17.594 41.281 33.156 1 87.38 173 ILE A N 1
ATOM 1371 C CA . ILE A 1 173 ? -16.688 41.188 34.312 1 87.38 173 ILE A CA 1
ATOM 1372 C C . ILE A 1 173 ? -16.094 42.562 34.594 1 87.38 173 ILE A C 1
ATOM 1374 O O . ILE A 1 173 ? -15.992 43 35.75 1 87.38 173 ILE A O 1
ATOM 1378 N N . LEU A 1 174 ? -15.773 43.312 33.5 1 86.75 174 LEU A N 1
ATOM 1379 C CA . LEU A 1 174 ? -15.172 44.656 33.656 1 86.75 174 LEU A CA 1
ATOM 1380 C C . LEU A 1 174 ? -16.203 45.656 34.188 1 86.75 174 LEU A C 1
ATOM 1382 O O . LEU A 1 174 ? -15.867 46.531 34.969 1 86.75 174 LEU A O 1
ATOM 1386 N N . CYS A 1 175 ? -17.391 45.5 33.719 1 88 175 CYS A N 1
ATOM 1387 C CA . CYS A 1 175 ? -18.438 46.406 34.125 1 88 175 CYS A CA 1
ATOM 1388 C C . CYS A 1 175 ? -18.859 46.125 35.562 1 88 175 CYS A C 1
ATOM 1390 O O . CYS A 1 175 ? -19.391 47.031 36.25 1 88 175 CYS A O 1
ATOM 1392 N N . SER A 1 176 ? -18.688 45.031 36.094 1 83.44 176 SER A N 1
ATOM 1393 C CA . SER A 1 176 ? -19.016 44.656 37.469 1 83.44 176 SER A CA 1
ATOM 1394 C C . SER A 1 176 ? -17.875 45.031 38.406 1 83.44 176 SER A C 1
ATOM 1396 O O . SER A 1 176 ? -18.062 45.031 39.625 1 83.44 176 SER A O 1
ATOM 1398 N N . SER A 1 177 ? -16.75 45.375 37.812 1 82.62 177 SER A N 1
ATOM 1399 C CA . SER A 1 177 ? -15.609 45.719 38.625 1 82.62 177 SER A CA 1
ATOM 1400 C C . SER A 1 177 ? -15.664 47.188 39.062 1 82.62 177 SER A C 1
ATOM 1402 O O . SER A 1 177 ? -16.422 47.969 38.469 1 82.62 177 SER A O 1
ATOM 1404 N N . ALA A 1 178 ? -15.047 47.719 40.125 1 78.25 178 ALA A N 1
ATOM 1405 C CA . ALA A 1 178 ? -15.086 49.031 40.75 1 78.25 178 ALA A CA 1
ATOM 1406 C C . ALA A 1 178 ? -14.422 50.094 39.844 1 78.25 178 ALA A C 1
ATOM 1408 O O . ALA A 1 178 ? -14.836 51.25 39.812 1 78.25 178 ALA A O 1
ATOM 1409 N N . ASN A 1 179 ? -13.484 49.625 39.094 1 79.44 179 ASN A N 1
ATOM 1410 C CA . ASN A 1 179 ? -12.766 50.562 38.219 1 79.44 179 ASN A CA 1
ATOM 1411 C C . ASN A 1 179 ? -13.062 50.281 36.75 1 79.44 179 ASN A C 1
ATOM 1413 O O . ASN A 1 179 ? -12.344 49.531 36.094 1 79.44 179 ASN A O 1
ATOM 1417 N N . VAL A 1 180 ? -14.227 50.844 36.25 1 79.75 180 VAL A N 1
ATOM 1418 C CA . VAL A 1 180 ? -14.609 50.656 34.844 1 79.75 180 VAL A CA 1
ATOM 1419 C C . VAL A 1 180 ? -13.844 51.625 33.969 1 79.75 180 VAL A C 1
ATOM 1421 O O . VAL A 1 180 ? -13.898 52.844 34.156 1 79.75 180 VAL A O 1
ATOM 1424 N N . PRO A 1 181 ? -12.906 51.062 33.156 1 76.12 181 PRO A N 1
ATOM 1425 C CA . PRO A 1 181 ? -12.242 51.969 32.188 1 76.12 181 PRO A CA 1
ATOM 1426 C C . PRO A 1 181 ? -13.234 52.781 31.359 1 76.12 181 PRO A C 1
ATOM 1428 O O . PRO A 1 181 ? -14.328 52.281 31.047 1 76.12 181 PRO A O 1
ATOM 1431 N N . ALA A 1 182 ? -12.992 54.062 31.094 1 73.69 182 ALA A N 1
ATOM 1432 C CA . ALA A 1 182 ? -13.883 55.031 30.453 1 73.69 182 ALA A CA 1
ATOM 1433 C C . ALA A 1 182 ? -14.297 54.562 29.062 1 73.69 182 ALA A C 1
ATOM 1435 O O . ALA A 1 182 ? -15.383 54.906 28.578 1 73.69 182 ALA A O 1
ATOM 1436 N N . PHE A 1 183 ? -13.523 53.656 28.375 1 76.88 183 PHE A N 1
ATOM 1437 C CA . PHE A 1 183 ? -13.773 53.344 26.984 1 76.88 183 PHE A CA 1
ATOM 1438 C C . PHE A 1 183 ? -14.742 52.156 26.875 1 76.88 183 PHE A C 1
ATOM 1440 O O . PHE A 1 183 ? -15.219 51.844 25.781 1 76.88 183 PHE A O 1
ATOM 1447 N N . ILE A 1 184 ? -15.148 51.562 27.953 1 78.06 184 ILE A N 1
ATOM 1448 C CA . ILE A 1 184 ? -16.016 50.375 27.922 1 78.06 184 ILE A CA 1
ATOM 1449 C C . ILE A 1 184 ? -17.469 50.812 28.109 1 78.06 184 ILE A C 1
ATOM 1451 O O . ILE A 1 184 ? -17.781 51.594 29.016 1 78.06 184 ILE A O 1
ATOM 1455 N N . ASN A 1 185 ? -18.266 50.531 27.188 1 78.56 185 ASN A N 1
ATOM 1456 C CA . ASN A 1 185 ? -19.688 50.812 27.25 1 78.56 185 ASN A CA 1
ATOM 1457 C C . ASN A 1 185 ? -20.406 49.844 28.188 1 78.56 185 ASN A C 1
ATOM 1459 O O . ASN A 1 185 ? -20.578 48.688 27.875 1 78.56 185 ASN A O 1
ATOM 1463 N N . CYS A 1 186 ? -20.812 50.281 29.375 1 85.12 186 CYS A N 1
ATOM 1464 C CA . CYS A 1 186 ? -21.5 49.469 30.359 1 85.12 186 CYS A CA 1
ATOM 1465 C C . CYS A 1 186 ? -23 49.75 30.359 1 85.12 186 CYS A C 1
ATOM 1467 O O . CYS A 1 186 ? -23.641 49.75 31.406 1 85.12 186 CYS A O 1
ATOM 1469 N N . SER A 1 187 ? -23.516 50 29.172 1 79.94 187 SER A N 1
ATOM 1470 C CA . SER A 1 187 ? -24.953 50.219 29.062 1 79.94 187 SER A CA 1
ATOM 1471 C C . SER A 1 187 ? -25.734 48.969 29.422 1 79.94 187 SER A C 1
ATOM 1473 O O . SER A 1 187 ? -25.219 47.844 29.312 1 79.94 187 SER A O 1
ATOM 1475 N N . LYS A 1 188 ? -26.984 49.062 29.953 1 79.75 188 LYS A N 1
ATOM 1476 C CA . LYS A 1 188 ? -27.859 47.938 30.359 1 79.75 188 LYS A CA 1
ATOM 1477 C C . LYS A 1 188 ? -28.109 47 29.203 1 79.75 188 LYS A C 1
ATOM 1479 O O . LYS A 1 188 ? -28.297 45.781 29.406 1 79.75 188 LYS A O 1
ATOM 1484 N N . ALA A 1 189 ? -28.109 47.469 28.047 1 76.31 189 ALA A N 1
ATOM 1485 C CA . ALA A 1 189 ? -28.359 46.656 26.859 1 76.31 189 ALA A CA 1
ATOM 1486 C C . ALA A 1 189 ? -27.25 45.625 26.672 1 76.31 189 ALA A C 1
ATOM 1488 O O . ALA A 1 189 ? -27.516 44.469 26.266 1 76.31 189 ALA A O 1
ATOM 1489 N N . ILE A 1 190 ? -26.062 46 26.953 1 74.19 190 ILE A N 1
ATOM 1490 C CA . ILE A 1 190 ? -24.922 45.094 26.75 1 74.19 190 ILE A CA 1
ATOM 1491 C C . ILE A 1 190 ? -24.734 44.219 27.969 1 74.19 190 ILE A C 1
ATOM 1493 O O . ILE A 1 190 ? -24.469 43 27.828 1 74.19 190 ILE A O 1
ATOM 1497 N N . THR A 1 191 ? -24.984 44.75 29.188 1 78.69 191 THR A N 1
ATOM 1498 C CA . THR A 1 191 ? -24.719 44 30.422 1 78.69 191 THR A CA 1
ATOM 1499 C C . THR A 1 191 ? -25.812 42.969 30.688 1 78.69 191 THR A C 1
ATOM 1501 O O . THR A 1 191 ? -25.562 41.969 31.344 1 78.69 191 THR A O 1
ATOM 1504 N N . GLN A 1 192 ? -27.016 43.188 30.188 1 80.75 192 GLN A N 1
ATOM 1505 C CA . GLN A 1 192 ? -28.109 42.281 30.453 1 80.75 192 GLN A CA 1
ATOM 1506 C C . GLN A 1 192 ? -28.5 41.469 29.203 1 80.75 192 GLN A C 1
ATOM 1508 O O . GLN A 1 192 ? -29.547 40.844 29.172 1 80.75 192 GLN A O 1
ATOM 1513 N N . MET A 1 193 ? -27.641 41.531 28.297 1 83.5 193 MET A N 1
ATOM 1514 C CA . MET A 1 193 ? -27.938 40.844 27.047 1 83.5 193 MET A CA 1
ATOM 1515 C C . MET A 1 193 ? -27.812 39.312 27.234 1 83.5 193 MET A C 1
ATOM 1517 O O . MET A 1 193 ? -26.891 38.844 27.891 1 83.5 193 MET A O 1
ATOM 1521 N N . ASN A 1 194 ? -28.844 38.625 26.734 1 87.19 194 ASN A N 1
ATOM 1522 C CA . ASN A 1 194 ? -28.766 37.188 26.703 1 87.19 194 ASN A CA 1
ATOM 1523 C C . ASN A 1 194 ? -27.719 36.719 25.688 1 87.19 194 ASN A C 1
ATOM 1525 O O . ASN A 1 194 ? -27.766 37.062 24.516 1 87.19 194 ASN A O 1
ATOM 1529 N N . VAL A 1 195 ? -26.766 35.938 26.172 1 88.31 195 VAL A N 1
ATOM 1530 C CA . VAL A 1 195 ? -25.625 35.5 25.359 1 88.31 195 VAL A CA 1
ATOM 1531 C C . VAL A 1 195 ? -26.125 34.656 24.188 1 88.31 195 VAL A C 1
ATOM 1533 O O . VAL A 1 195 ? -25.5 34.625 23.125 1 88.31 195 VAL A O 1
ATOM 1536 N N . TYR A 1 196 ? -27.266 34 24.25 1 92.12 196 TYR A N 1
ATOM 1537 C CA . TYR A 1 196 ? -27.797 33.125 23.219 1 92.12 196 TYR A CA 1
ATOM 1538 C C . TYR A 1 196 ? -28.734 33.844 22.281 1 92.12 196 TYR A C 1
ATOM 1540 O O . TYR A 1 196 ? -29.391 33.219 21.438 1 92.12 196 TYR A O 1
ATOM 1548 N N . SER A 1 197 ? -28.812 35.156 22.422 1 91.5 197 SER A N 1
ATOM 1549 C CA . SER A 1 197 ? -29.703 35.938 21.578 1 91.5 197 SER A CA 1
ATOM 1550 C C . SER A 1 197 ? -29.188 35.969 20.141 1 91.5 197 SER A C 1
ATOM 1552 O O . SER A 1 197 ? -28.047 35.594 19.875 1 91.5 197 SER A O 1
ATOM 1554 N N . LEU A 1 198 ? -30.016 36.406 19.234 1 90.06 198 LEU A N 1
ATOM 1555 C CA . LEU A 1 198 ? -29.672 36.469 17.812 1 90.06 198 LEU A CA 1
ATOM 1556 C C . LEU A 1 198 ? -29.109 37.844 17.438 1 90.06 198 LEU A C 1
ATOM 1558 O O . LEU A 1 198 ? -28.922 38.125 16.25 1 90.06 198 LEU A O 1
ATOM 1562 N N . GLU A 1 199 ? -28.797 38.531 18.438 1 85 199 GLU A N 1
ATOM 1563 C CA . GLU A 1 199 ? -28.234 39.844 18.188 1 85 199 GLU A CA 1
ATOM 1564 C C . GLU A 1 199 ? -26.812 39.75 17.625 1 85 199 GLU A C 1
ATOM 1566 O O . GLU A 1 199 ? -26.188 38.688 17.703 1 85 199 GLU A O 1
ATOM 1571 N N . ARG A 1 200 ? -26.328 40.781 17.047 1 78.81 200 ARG A N 1
ATOM 1572 C CA . ARG A 1 200 ? -25.062 40.781 16.328 1 78.81 200 ARG A CA 1
ATOM 1573 C C . ARG A 1 200 ? -23.906 40.5 17.281 1 78.81 200 ARG A C 1
ATOM 1575 O O . ARG A 1 200 ? -22.938 39.844 16.875 1 78.81 200 ARG A O 1
ATOM 1582 N N . ASP A 1 201 ? -24.016 40.938 18.484 1 82.94 201 ASP A N 1
ATOM 1583 C CA . ASP A 1 201 ? -22.906 40.719 19.406 1 82.94 201 ASP A CA 1
ATOM 1584 C C . ASP A 1 201 ? -23.109 39.469 20.266 1 82.94 201 ASP A C 1
ATOM 1586 O O . ASP A 1 201 ? -22.25 39.156 21.094 1 82.94 201 ASP A O 1
ATOM 1590 N N . ALA A 1 202 ? -24.156 38.75 19.984 1 90.62 202 ALA A N 1
ATOM 1591 C CA . ALA A 1 202 ? -24.422 37.5 20.703 1 90.62 202 ALA A CA 1
ATOM 1592 C C . ALA A 1 202 ? -23.984 36.281 19.875 1 90.62 202 ALA A C 1
ATOM 1594 O O . ALA A 1 202 ? -23.5 36.438 18.75 1 90.62 202 ALA A O 1
ATOM 1595 N N . ILE A 1 203 ? -24.094 35.094 20.453 1 95.12 203 ILE A N 1
ATOM 1596 C CA . ILE A 1 203 ? -23.516 33.906 19.812 1 95.12 203 ILE A CA 1
ATOM 1597 C C . ILE A 1 203 ? -24.641 33.031 19.266 1 95.12 203 ILE A C 1
ATOM 1599 O O . ILE A 1 203 ? -24.375 32.031 18.578 1 95.12 203 ILE A O 1
ATOM 1603 N N . GLY A 1 204 ? -25.922 33.375 19.391 1 95.44 204 GLY A N 1
ATOM 1604 C CA . GLY A 1 204 ? -27.062 32.531 19.016 1 95.44 204 GLY A CA 1
ATOM 1605 C C . GLY A 1 204 ? -27.078 32.188 17.547 1 95.44 204 GLY A C 1
ATOM 1606 O O . GLY A 1 204 ? -27.344 31.031 17.188 1 95.44 204 GLY A O 1
ATOM 1607 N N . ARG A 1 205 ? -26.828 33.062 16.656 1 94.62 205 ARG A N 1
ATOM 1608 C CA . ARG A 1 205 ? -26.875 32.812 15.219 1 94.62 205 ARG A CA 1
ATOM 1609 C C . ARG A 1 205 ? -25.828 31.781 14.812 1 94.62 205 ARG A C 1
ATOM 1611 O O . ARG A 1 205 ? -26.094 30.922 13.961 1 94.62 205 ARG A O 1
ATOM 1618 N N . PHE A 1 206 ? -24.688 31.859 15.406 1 96.56 206 PHE A N 1
ATOM 1619 C CA . PHE A 1 206 ? -23.609 30.938 15.062 1 96.56 206 PHE A CA 1
ATOM 1620 C C . PHE A 1 206 ? -23.906 29.547 15.617 1 96.56 206 PHE A C 1
ATOM 1622 O O . PHE A 1 206 ? -23.594 28.531 14.984 1 96.56 206 PHE A O 1
ATOM 1629 N N . LEU A 1 207 ? -24.516 29.438 16.781 1 97.5 207 LEU A N 1
ATOM 1630 C CA . LEU A 1 207 ? -24.875 28.156 17.375 1 97.5 207 LEU A CA 1
ATOM 1631 C C . LEU A 1 207 ? -25.953 27.469 16.531 1 97.5 207 LEU A C 1
ATOM 1633 O O . LEU A 1 207 ? -25.875 26.266 16.297 1 97.5 207 LEU A O 1
ATOM 1637 N N . ILE A 1 208 ? -26.875 28.234 16.078 1 97.12 208 ILE A N 1
ATOM 1638 C CA . ILE A 1 208 ? -27.922 27.688 15.227 1 97.12 208 ILE A CA 1
ATOM 1639 C C . ILE A 1 208 ? -27.328 27.234 13.898 1 97.12 208 ILE A C 1
ATOM 1641 O O . ILE A 1 208 ? -27.719 26.188 13.367 1 97.12 208 ILE A O 1
ATOM 1645 N N . ALA A 1 209 ? -26.453 28.047 13.383 1 97.19 209 ALA A N 1
ATOM 1646 C CA . ALA A 1 209 ? -25.797 27.672 12.133 1 97.19 209 ALA A CA 1
ATOM 1647 C C . ALA A 1 209 ? -25.062 26.344 12.266 1 97.19 209 ALA A C 1
ATOM 1649 O O . ALA A 1 209 ? -25.141 25.5 11.375 1 97.19 209 ALA A O 1
ATOM 1650 N N . MET A 1 210 ? -24.391 26.156 13.352 1 98.25 210 MET A N 1
ATOM 1651 C CA . MET A 1 210 ? -23.656 24.922 13.562 1 98.25 210 MET A CA 1
ATOM 1652 C C . MET A 1 210 ? -24.609 23.75 13.719 1 98.25 210 MET A C 1
ATOM 1654 O O . MET A 1 210 ? -24.359 22.656 13.211 1 98.25 210 MET A O 1
ATOM 1658 N N . ALA A 1 211 ? -25.703 23.969 14.406 1 97.88 211 ALA A N 1
ATOM 1659 C CA . ALA A 1 211 ? -26.703 22.922 14.578 1 97.88 211 ALA A CA 1
ATOM 1660 C C . ALA A 1 211 ? -27.312 22.516 13.242 1 97.88 211 ALA A C 1
ATOM 1662 O O . ALA A 1 211 ? -27.422 2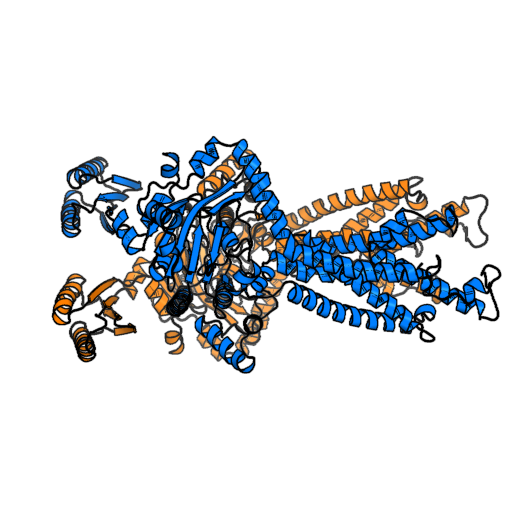1.328 12.938 1 97.88 211 ALA A O 1
ATOM 1663 N N . VAL A 1 212 ? -27.609 23.453 12.445 1 97.94 212 VAL A N 1
ATOM 1664 C CA . VAL A 1 212 ? -28.266 23.188 11.18 1 97.94 212 VAL A CA 1
ATOM 1665 C C . VAL A 1 212 ? -27.281 22.578 10.188 1 97.94 212 VAL A C 1
ATOM 1667 O O . VAL A 1 212 ? -27.609 21.609 9.5 1 97.94 212 VAL A O 1
ATOM 1670 N N . THR A 1 213 ? -26.125 23.125 10.117 1 97.75 213 THR A N 1
ATOM 1671 C CA . THR A 1 213 ? -25.141 22.609 9.156 1 97.75 213 THR A CA 1
ATOM 1672 C C . THR A 1 213 ? -24.734 21.188 9.516 1 97.75 213 THR A C 1
ATOM 1674 O O . THR A 1 213 ? -24.516 20.359 8.625 1 97.75 213 THR A O 1
ATOM 1677 N N . GLY A 1 214 ? -24.594 20.922 10.797 1 97.81 214 GLY A N 1
ATOM 1678 C CA . GLY A 1 214 ? -24.297 19.562 11.195 1 97.81 214 GLY A CA 1
ATOM 1679 C C . GLY A 1 214 ? -25.312 18.562 10.688 1 97.81 214 GLY A C 1
ATOM 1680 O O . GLY A 1 214 ? -24.953 17.5 10.156 1 97.81 214 GLY A O 1
ATOM 1681 N N . PHE A 1 215 ? -26.516 18.938 10.805 1 97.25 215 PHE A N 1
ATOM 1682 C CA . PHE A 1 215 ? -27.594 18.078 10.352 1 97.25 215 PHE A CA 1
ATOM 1683 C C . PHE A 1 215 ? -27.594 17.953 8.828 1 97.25 215 PHE A C 1
ATOM 1685 O O . PHE A 1 215 ? -27.766 16.859 8.281 1 97.25 215 PHE A O 1
ATOM 1692 N N . VAL A 1 216 ? -27.391 19.016 8.172 1 97.75 216 VAL A N 1
ATOM 1693 C CA . VAL A 1 216 ? -27.406 19.047 6.715 1 97.75 216 VAL A CA 1
ATOM 1694 C C . VAL A 1 216 ? -26.25 18.219 6.168 1 97.75 216 VAL A C 1
ATOM 1696 O O . VAL A 1 216 ? -26.406 17.469 5.215 1 97.75 216 VAL A O 1
ATOM 1699 N N . PHE A 1 217 ? -25.078 18.422 6.777 1 98 217 PHE A N 1
ATOM 1700 C CA . PHE A 1 217 ? -23.922 17.656 6.32 1 98 217 PHE A CA 1
ATOM 1701 C C . PHE A 1 217 ? -24.141 16.172 6.496 1 98 217 PHE A C 1
ATOM 1703 O O . PHE A 1 217 ? -23.812 15.375 5.613 1 98 217 PHE A O 1
ATOM 1710 N N . PHE A 1 218 ? -24.672 15.805 7.59 1 96.06 218 PHE A N 1
ATOM 1711 C CA . PHE A 1 218 ? -24.938 14.391 7.855 1 96.06 218 PHE A CA 1
ATOM 1712 C C . PHE A 1 218 ? -25.953 13.844 6.863 1 96.06 218 PHE A C 1
ATOM 1714 O O . PHE A 1 218 ? -25.797 12.719 6.367 1 96.06 218 PHE A O 1
ATOM 1721 N N . LEU A 1 219 ? -26.938 14.617 6.531 1 95.44 219 LEU A N 1
ATOM 1722 C CA . LEU A 1 219 ? -27.938 14.219 5.555 1 95.44 219 LEU A CA 1
ATOM 1723 C C . LEU A 1 219 ? -27.328 14.086 4.168 1 95.44 219 LEU A C 1
ATOM 1725 O O . LEU A 1 219 ? -27.672 13.164 3.416 1 95.44 219 LEU A O 1
ATOM 1729 N N . LEU A 1 220 ? -26.438 14.953 3.893 1 96.19 220 LEU A N 1
ATOM 1730 C CA . LEU A 1 220 ? -25.781 14.914 2.59 1 96.19 220 LEU A CA 1
ATOM 1731 C C . LEU A 1 220 ? -24.922 13.664 2.453 1 96.19 220 LEU A C 1
ATOM 1733 O O . LEU A 1 220 ? -24.828 13.086 1.368 1 96.19 220 LEU A O 1
ATOM 1737 N N . ILE A 1 221 ? -24.297 13.25 3.518 1 95.88 221 ILE A N 1
ATOM 1738 C CA . ILE A 1 221 ? -23.484 12.031 3.516 1 95.88 221 ILE A CA 1
ATOM 1739 C C . ILE A 1 221 ? -24.375 10.828 3.219 1 95.88 221 ILE A C 1
ATOM 1741 O O . ILE A 1 221 ? -24.031 9.977 2.4 1 95.88 221 ILE A O 1
ATOM 1745 N N . PHE A 1 222 ? -25.516 10.797 3.824 1 92.25 222 PHE A N 1
ATOM 1746 C CA . PHE A 1 222 ? -26.469 9.711 3.619 1 92.25 222 PHE A CA 1
ATOM 1747 C C . PHE A 1 222 ? -26.984 9.703 2.188 1 92.25 222 PHE A C 1
ATOM 1749 O O . PHE A 1 222 ? -27.141 8.641 1.579 1 92.25 222 PHE A O 1
ATOM 1756 N N . LEU A 1 223 ? -27.156 10.867 1.711 1 91.62 223 LEU A N 1
ATOM 1757 C CA . LEU A 1 223 ? -27.641 10.969 0.338 1 91.62 223 LEU A CA 1
ATOM 1758 C C . LEU A 1 223 ? -26.562 10.555 -0.652 1 91.62 223 LEU A C 1
ATOM 1760 O O . LEU A 1 223 ? -26.844 9.891 -1.648 1 91.62 223 LEU A O 1
ATOM 1764 N N . LEU A 1 224 ? -25.406 10.914 -0.326 1 90.94 224 LEU A N 1
ATOM 1765 C CA . LEU A 1 224 ? -24.297 10.547 -1.196 1 90.94 224 LEU A CA 1
ATOM 1766 C C . LEU A 1 224 ? -24.094 9.039 -1.206 1 90.94 224 LEU A C 1
ATOM 1768 O O . LEU A 1 224 ? -23.781 8.453 -2.248 1 90.94 224 LEU A O 1
ATOM 1772 N N . GLU A 1 225 ? -24.312 8.438 -0.115 1 87.81 225 GLU A N 1
ATOM 1773 C CA . GLU A 1 225 ? -24.094 7.004 0.025 1 87.81 225 GLU A CA 1
ATOM 1774 C C . GLU A 1 225 ? -25.25 6.207 -0.589 1 87.81 225 GLU A C 1
ATOM 1776 O O . GLU A 1 225 ? -25.031 5.109 -1.107 1 87.81 225 GLU A O 1
ATOM 1781 N N . THR A 1 226 ? -26.469 6.719 -0.558 1 85 226 THR A N 1
ATOM 1782 C CA . THR A 1 226 ? -27.625 5.918 -0.948 1 85 226 THR A CA 1
ATOM 1783 C C . THR A 1 226 ? -28.109 6.309 -2.34 1 85 226 THR A C 1
ATOM 1785 O O . THR A 1 226 ? -28.625 5.469 -3.086 1 85 226 THR A O 1
ATOM 1788 N N . THR A 1 227 ? -27.891 7.598 -2.697 1 84 227 THR A N 1
ATOM 1789 C CA . THR A 1 227 ? -28.578 8.055 -3.896 1 84 227 THR A CA 1
ATOM 1790 C C . THR A 1 227 ? -27.594 8.352 -5.016 1 84 227 THR A C 1
ATOM 1792 O O . THR A 1 227 ? -27.953 8.367 -6.191 1 84 227 THR A O 1
ATOM 1795 N N . LEU A 1 228 ? -26.469 8.547 -4.672 1 82.5 228 LEU A N 1
ATOM 1796 C CA . LEU A 1 228 ? -25.5 8.953 -5.684 1 82.5 228 LEU A CA 1
ATOM 1797 C C . LEU A 1 228 ? -25.328 7.867 -6.746 1 82.5 228 LEU A C 1
ATOM 1799 O O . LEU A 1 228 ? -25.109 8.164 -7.922 1 82.5 228 LEU A O 1
ATOM 1803 N N . TRP A 1 229 ? -25.406 6.664 -6.336 1 80.75 229 TRP A N 1
ATOM 1804 C CA . TRP A 1 229 ? -25.266 5.57 -7.297 1 80.75 229 TRP A CA 1
ATOM 1805 C C . TRP A 1 229 ? -26.406 5.582 -8.305 1 80.75 229 TRP A C 1
ATOM 1807 O O . TRP A 1 229 ? -26.219 5.277 -9.484 1 80.75 229 TRP A O 1
ATOM 1817 N N . LYS A 1 230 ? -27.594 6.012 -7.93 1 83.19 230 LYS A N 1
ATOM 1818 C CA . LYS A 1 230 ? -28.75 6.086 -8.82 1 83.19 230 LYS A CA 1
ATOM 1819 C C . LYS A 1 230 ? -28.562 7.188 -9.859 1 83.19 230 LYS A C 1
ATOM 1821 O O . LYS A 1 230 ? -28.922 7.008 -11.031 1 83.19 230 LYS A O 1
ATOM 1826 N N . VAL A 1 231 ? -28.031 8.234 -9.344 1 85.94 231 VAL A N 1
ATOM 1827 C CA . VAL A 1 231 ? -27.797 9.359 -10.234 1 85.94 231 VAL A CA 1
ATOM 1828 C C . VAL A 1 231 ? -26.703 9.008 -11.25 1 85.94 231 VAL A C 1
ATOM 1830 O O . VAL A 1 231 ? -26.844 9.297 -12.438 1 85.94 231 VAL A O 1
ATOM 1833 N N . ARG A 1 232 ? -25.75 8.398 -10.844 1 85.75 232 ARG A N 1
ATOM 1834 C CA . ARG A 1 232 ? -24.656 7.969 -11.719 1 85.75 232 ARG A CA 1
ATOM 1835 C C . ARG A 1 232 ? -25.156 6.969 -12.758 1 85.75 232 ARG A C 1
ATOM 1837 O O . ARG A 1 232 ? -24.781 7.047 -13.93 1 85.75 232 ARG A O 1
ATOM 1844 N N . THR A 1 233 ? -25.891 6.027 -12.273 1 86.56 233 THR A N 1
ATOM 1845 C CA . THR A 1 233 ? -26.453 5.031 -13.188 1 86.56 233 THR A CA 1
ATOM 1846 C C . THR A 1 233 ? -27.312 5.695 -14.258 1 86.56 233 THR A C 1
ATOM 1848 O O . THR A 1 233 ? -27.219 5.34 -15.43 1 86.56 233 THR A O 1
ATOM 1851 N N . PHE A 1 234 ? -28.031 6.676 -13.82 1 88.44 234 PHE A N 1
ATOM 1852 C CA . PHE A 1 234 ? -28.891 7.387 -14.75 1 88.44 234 PHE A CA 1
ATOM 1853 C C . PHE A 1 234 ? -28.078 8.141 -15.797 1 88.44 234 PHE A C 1
ATOM 1855 O O . PHE A 1 234 ? -28.344 8.039 -17 1 88.44 234 PHE A O 1
ATOM 1862 N N . VAL A 1 235 ? -27.109 8.781 -15.359 1 90.19 235 VAL A N 1
ATOM 1863 C CA . VAL A 1 235 ? -26.297 9.617 -16.234 1 90.19 235 VAL A CA 1
ATOM 1864 C C . VAL A 1 235 ? -25.5 8.727 -17.203 1 90.19 235 VAL A C 1
ATOM 1866 O O . VAL A 1 235 ? -25.453 8.984 -18.406 1 90.19 235 VAL A O 1
ATOM 1869 N N . PHE A 1 236 ? -24.906 7.695 -16.734 1 88.31 236 PHE A N 1
ATOM 1870 C CA . PHE A 1 236 ? -24.047 6.848 -17.547 1 88.31 236 PHE A CA 1
ATOM 1871 C C . PHE A 1 236 ? -24.891 5.984 -18.5 1 88.31 236 PHE A C 1
ATOM 1873 O O . PHE A 1 236 ? -24.531 5.809 -19.656 1 88.31 236 PHE A O 1
ATOM 1880 N N . ARG A 1 237 ? -25.953 5.488 -18.047 1 88.12 237 ARG A N 1
ATOM 1881 C CA . ARG A 1 237 ? -26.766 4.559 -18.828 1 88.12 237 ARG A CA 1
ATOM 1882 C C . ARG A 1 237 ? -27.609 5.297 -19.859 1 88.12 237 ARG A C 1
ATOM 1884 O O . ARG A 1 237 ? -27.734 4.848 -21 1 88.12 237 ARG A O 1
ATOM 1891 N N . TYR A 1 238 ? -28.094 6.418 -19.469 1 88.19 238 TYR A N 1
ATOM 1892 C CA . TYR A 1 238 ? -29.094 7.016 -20.344 1 88.19 238 TYR A CA 1
ATOM 1893 C C . TYR A 1 238 ? -28.516 8.203 -21.109 1 88.19 238 TYR A C 1
ATOM 1895 O O . TYR A 1 238 ? -28.906 8.469 -22.25 1 88.19 238 TYR A O 1
ATOM 1903 N N . ILE A 1 239 ? -27.625 8.859 -20.5 1 92.25 239 ILE A N 1
ATOM 1904 C CA . ILE A 1 239 ? -27.094 10.047 -21.172 1 92.25 239 ILE A CA 1
ATOM 1905 C C . ILE A 1 239 ? -25.828 9.688 -21.938 1 92.25 239 ILE A C 1
ATOM 1907 O O . ILE A 1 239 ? -25.781 9.766 -23.156 1 92.25 239 ILE A O 1
ATOM 1911 N N . PHE A 1 240 ? -24.875 9.219 -21.234 1 92.38 240 PHE A N 1
ATOM 1912 C CA . PHE A 1 240 ? -23.594 8.969 -21.875 1 92.38 240 PHE A CA 1
ATOM 1913 C C . PHE A 1 240 ? -23.703 7.84 -22.891 1 92.38 240 PHE A C 1
ATOM 1915 O O . PHE A 1 240 ? -23.156 7.938 -23.984 1 92.38 240 PHE A O 1
ATOM 1922 N N . PHE A 1 241 ? -24.312 6.777 -22.469 1 93.31 241 PHE A N 1
ATOM 1923 C CA . PHE A 1 241 ? -24.453 5.648 -23.375 1 93.31 241 PHE A CA 1
ATOM 1924 C C . PHE A 1 241 ? -25.328 6.02 -24.578 1 93.31 241 PHE A C 1
ATOM 1926 O O . PHE A 1 241 ? -25.078 5.57 -25.688 1 93.31 241 PHE A O 1
ATOM 1933 N N . GLY A 1 242 ? -26.25 6.848 -24.328 1 91.75 242 GLY A N 1
ATOM 1934 C CA . GLY A 1 242 ? -27.094 7.328 -25.422 1 91.75 242 GLY A CA 1
ATOM 1935 C C . GLY A 1 242 ? -26.312 8.133 -26.453 1 91.75 242 GLY A C 1
ATOM 1936 O O . GLY A 1 242 ? -26.469 7.926 -27.656 1 91.75 242 GLY A O 1
ATOM 1937 N N . VAL A 1 243 ? -25.562 8.961 -25.969 1 93 243 VAL A N 1
ATOM 1938 C CA . VAL A 1 243 ? -24.75 9.797 -26.859 1 93 243 VAL A CA 1
ATOM 1939 C C . VAL A 1 243 ? -23.719 8.938 -27.578 1 93 243 VAL A C 1
ATOM 1941 O O . VAL A 1 243 ? -23.484 9.109 -28.766 1 93 243 VAL A O 1
ATOM 1944 N N . TYR A 1 244 ? -23.125 8.008 -26.844 1 93.25 244 TYR A N 1
ATOM 1945 C CA . TYR A 1 244 ? -22.125 7.133 -27.422 1 93.25 244 TYR A CA 1
ATOM 1946 C C . TYR A 1 244 ? -22.719 6.27 -28.531 1 93.25 244 TYR A C 1
ATOM 1948 O O . TYR A 1 244 ? -22.094 6.059 -29.578 1 93.25 244 TYR A O 1
ATOM 1956 N N . LYS A 1 245 ? -23.875 5.793 -28.312 1 91.69 245 LYS A N 1
ATOM 1957 C CA . LYS A 1 245 ? -24.578 4.957 -29.297 1 91.69 245 LYS A CA 1
ATOM 1958 C C . LYS A 1 245 ? -24.859 5.727 -30.578 1 91.69 245 LYS A C 1
ATOM 1960 O O . LYS A 1 245 ? -24.75 5.18 -31.672 1 91.69 245 LYS A O 1
ATOM 1965 N N . LYS A 1 246 ? -25.125 6.953 -30.422 1 92.31 246 LYS A N 1
ATOM 1966 C CA . LYS A 1 246 ? -25.453 7.789 -31.578 1 92.31 246 LYS A CA 1
ATOM 1967 C C . LYS A 1 246 ? -24.188 8.141 -32.375 1 92.31 246 LYS A C 1
ATOM 1969 O O . LYS A 1 246 ? -24.219 8.211 -33.594 1 92.31 246 LYS A O 1
ATOM 1974 N N . LEU A 1 247 ? -23.141 8.305 -31.688 1 92.5 247 LEU A N 1
ATOM 1975 C CA . LEU A 1 247 ? -21.906 8.742 -32.312 1 92.5 247 LEU A CA 1
ATOM 1976 C C . LEU A 1 247 ? -21.141 7.547 -32.906 1 92.5 247 LEU A C 1
ATOM 1978 O O . LEU A 1 247 ? -20.391 7.691 -33.844 1 92.5 247 LEU A O 1
ATOM 1982 N N . ASN A 1 248 ? -21.219 6.395 -32.219 1 92.06 248 ASN A N 1
ATOM 1983 C CA . ASN A 1 248 ? -20.453 5.215 -32.625 1 92.06 248 ASN A CA 1
ATOM 1984 C C . ASN A 1 248 ? -21.375 4.055 -33 1 92.06 248 ASN A C 1
ATOM 1986 O O . ASN A 1 248 ? -21.219 2.947 -32.469 1 92.06 248 ASN A O 1
ATOM 1990 N N . LYS A 1 249 ? -22.203 4.273 -33.969 1 89.38 249 LYS A N 1
ATOM 1991 C CA . LYS A 1 249 ? -23.219 3.285 -34.344 1 89.38 249 LYS A CA 1
ATOM 1992 C C . LYS A 1 249 ? -22.578 2.014 -34.875 1 89.38 249 LYS A C 1
ATOM 1994 O O . LYS A 1 249 ? -23.031 0.905 -34.562 1 89.38 249 LYS A O 1
ATOM 1999 N N . ASP A 1 250 ? -21.5 2.105 -35.531 1 89.19 250 ASP A N 1
ATOM 2000 C CA . ASP A 1 250 ? -20.844 0.958 -36.156 1 89.19 250 ASP A CA 1
ATOM 2001 C C . ASP A 1 250 ? -20.156 0.089 -35.094 1 89.19 250 ASP A C 1
ATOM 2003 O O . ASP A 1 250 ? -20.297 -1.137 -35.094 1 89.19 250 ASP A O 1
ATOM 2007 N N . ILE A 1 251 ? -19.5 0.704 -34.188 1 89 251 ILE A N 1
ATOM 2008 C CA . ILE A 1 251 ? -18.766 -0.02 -33.156 1 89 251 ILE A CA 1
ATOM 2009 C C . ILE A 1 251 ? -19.75 -0.74 -32.25 1 89 251 ILE A C 1
ATOM 2011 O O . ILE A 1 251 ? -19.547 -1.898 -31.875 1 89 251 ILE A O 1
ATOM 2015 N N . VAL A 1 252 ? -20.781 -0.055 -31.953 1 90.25 252 VAL A N 1
ATOM 2016 C CA . VAL A 1 252 ? -21.766 -0.601 -31.031 1 90.25 252 VAL A CA 1
ATOM 2017 C C . VAL A 1 252 ? -22.469 -1.799 -31.672 1 90.25 252 VAL A C 1
ATOM 2019 O O . VAL A 1 252 ? -22.703 -2.812 -31.016 1 90.25 252 VAL A O 1
ATOM 2022 N N . SER A 1 253 ? -22.781 -1.688 -32.938 1 89.88 253 SER A N 1
ATOM 2023 C CA . SER A 1 253 ? -23.469 -2.775 -33.625 1 89.88 253 SER A CA 1
ATOM 2024 C C . SER A 1 253 ? -22.562 -3.992 -33.781 1 89.88 253 SER A C 1
ATOM 2026 O O . SER A 1 253 ? -23.031 -5.133 -33.719 1 89.88 253 SER A O 1
ATOM 2028 N N . LYS A 1 254 ? -21.344 -3.785 -33.875 1 88.31 254 LYS A N 1
ATOM 2029 C CA . LYS A 1 254 ? -20.422 -4.887 -34.094 1 88.31 254 LYS A CA 1
ATOM 2030 C C . LYS A 1 254 ? -19.891 -5.434 -32.781 1 88.31 254 LYS A C 1
ATOM 2032 O O . LYS A 1 254 ? -20 -6.633 -32.5 1 88.31 254 LYS A O 1
ATOM 2037 N N . GLU A 1 255 ? -19.406 -4.609 -31.922 1 90.31 255 GLU A N 1
ATOM 2038 C CA . GLU A 1 255 ? -18.703 -5.023 -30.719 1 90.31 255 GLU A CA 1
ATOM 2039 C C . GLU A 1 255 ? -19.688 -5.367 -29.594 1 90.31 255 GLU A C 1
ATOM 2041 O O . GLU A 1 255 ? -19.375 -6.184 -28.734 1 90.31 255 GLU A O 1
ATOM 2046 N N . LEU A 1 256 ? -20.891 -4.824 -29.688 1 92.19 256 LEU A N 1
ATOM 2047 C CA . LEU A 1 256 ? -21.828 -5.035 -28.594 1 92.19 256 LEU A CA 1
ATOM 2048 C C . LEU A 1 256 ? -23.047 -5.824 -29.062 1 92.19 256 LEU A C 1
ATOM 2050 O O . LEU A 1 256 ? -24.109 -5.766 -28.438 1 92.19 256 LEU A O 1
ATOM 2054 N N . SER A 1 257 ? -22.969 -6.488 -30.172 1 89.38 257 SER A N 1
ATOM 2055 C CA . SER A 1 257 ? -24.078 -7.305 -30.672 1 89.38 257 SER A CA 1
ATOM 2056 C C . SER A 1 257 ? -24.344 -8.484 -29.734 1 89.38 257 SER A C 1
ATOM 2058 O O . SER A 1 257 ? -25.5 -8.898 -29.578 1 89.38 257 SER A O 1
ATOM 2060 N N . GLY A 1 258 ? -23.234 -8.969 -29.078 1 88.06 258 GLY A N 1
ATOM 2061 C CA . GLY A 1 258 ? -23.375 -10.117 -28.188 1 88.06 258 GLY A CA 1
ATOM 2062 C C . GLY A 1 258 ? -23.266 -11.445 -28.922 1 88.06 258 GLY A C 1
ATOM 2063 O O . GLY A 1 258 ? -23.156 -12.5 -28.297 1 88.06 258 GLY A O 1
ATOM 2064 N N . GLU A 1 259 ? -23.203 -11.414 -30.188 1 87.88 259 GLU A N 1
ATOM 2065 C CA . GLU A 1 259 ? -23.109 -12.641 -30.969 1 87.88 259 GLU A CA 1
ATOM 2066 C C . GLU A 1 259 ? -21.719 -13.25 -30.875 1 87.88 259 GLU A C 1
ATOM 2068 O O . GLU A 1 259 ? -20.719 -12.523 -30.797 1 87.88 259 GLU A O 1
ATOM 2073 N N . SER A 1 260 ? -21.781 -14.609 -30.688 1 89.94 260 SER A N 1
ATOM 2074 C CA . SER A 1 260 ? -20.516 -15.312 -30.562 1 89.94 260 SER A CA 1
ATOM 2075 C C . SER A 1 260 ? -20.391 -16.422 -31.609 1 89.94 260 SER A C 1
ATOM 2077 O O . SER A 1 260 ? -21.391 -16.984 -32.031 1 89.94 260 SER A O 1
ATOM 2079 N N . GLU A 1 261 ? -19.188 -16.641 -32 1 83.88 261 GLU A N 1
ATOM 2080 C CA . GLU A 1 261 ? -18.891 -17.703 -32.969 1 83.88 261 GLU A CA 1
ATOM 2081 C C . GLU A 1 261 ? -18.891 -19.062 -32.281 1 83.88 261 GLU A C 1
ATOM 2083 O O . GLU A 1 261 ? -19.078 -20.109 -32.906 1 83.88 261 GLU A O 1
ATOM 2088 N N . ASP A 1 262 ? -18.719 -19.031 -31 1 89.69 262 ASP A N 1
ATOM 2089 C CA . ASP A 1 262 ? -18.719 -20.266 -30.234 1 89.69 262 ASP A CA 1
ATOM 2090 C C . ASP A 1 262 ? -20.141 -20.75 -29.969 1 89.69 262 ASP A C 1
ATOM 2092 O O . ASP A 1 262 ? -20.953 -20 -29.422 1 89.69 262 ASP A O 1
ATOM 2096 N N . ASP A 1 263 ? -20.453 -21.922 -30.297 1 92 263 ASP A N 1
ATOM 2097 C CA . ASP A 1 263 ? -21.797 -22.469 -30.203 1 92 263 ASP A CA 1
ATOM 2098 C C . ASP A 1 263 ? -22.281 -22.5 -28.766 1 92 263 ASP A C 1
ATOM 2100 O O . ASP A 1 263 ? -23.453 -22.234 -28.484 1 92 263 ASP A O 1
ATOM 2104 N N . ASP A 1 264 ? -21.406 -22.875 -27.891 1 94.31 264 ASP A N 1
ATOM 2105 C CA . ASP A 1 264 ? -21.812 -22.969 -26.484 1 94.31 264 ASP A CA 1
ATOM 2106 C C . ASP A 1 264 ? -22.172 -21.594 -25.922 1 94.31 264 ASP A C 1
ATOM 2108 O O . ASP A 1 264 ? -23.141 -21.469 -25.172 1 94.31 264 ASP A O 1
ATOM 2112 N N . VAL A 1 265 ? -21.406 -20.609 -26.234 1 95.5 265 VAL A N 1
ATOM 2113 C CA . VAL A 1 265 ? -21.656 -19.25 -25.766 1 95.5 265 VAL A CA 1
ATOM 2114 C C . VAL A 1 265 ? -22.969 -18.734 -26.344 1 95.5 265 VAL A C 1
ATOM 2116 O O . VAL A 1 265 ? -23.766 -18.094 -25.641 1 95.5 265 VAL A O 1
ATOM 2119 N N . GLN A 1 266 ? -23.188 -19.047 -27.594 1 94.62 266 GLN A N 1
ATOM 2120 C CA . GLN A 1 266 ? -24.406 -18.609 -28.25 1 94.62 266 GLN A CA 1
ATOM 2121 C C . GLN A 1 266 ? -25.625 -19.328 -27.672 1 94.62 266 GLN A C 1
ATOM 2123 O O . GLN A 1 266 ? -26.703 -18.719 -27.531 1 94.62 266 GLN A O 1
ATOM 2128 N N . TYR A 1 267 ? -25.422 -20.531 -27.453 1 93.94 267 TYR A N 1
ATOM 2129 C CA . TYR A 1 267 ? -26.516 -21.281 -26.859 1 93.94 267 TYR A CA 1
ATOM 2130 C C . TYR A 1 267 ? -26.922 -20.703 -25.516 1 93.94 267 TYR A C 1
ATOM 2132 O O . TYR A 1 267 ? -28.109 -20.578 -25.203 1 93.94 267 TYR A O 1
ATOM 2140 N N . GLU A 1 268 ? -25.969 -20.422 -24.672 1 94.69 268 GLU A N 1
ATOM 2141 C CA . GLU A 1 268 ? -26.219 -19.844 -23.359 1 94.69 268 GLU A CA 1
ATOM 2142 C C . GLU A 1 268 ? -26.938 -18.5 -23.484 1 94.69 268 GLU A C 1
ATOM 2144 O O . GLU A 1 268 ? -27.859 -18.203 -22.719 1 94.69 268 GLU A O 1
ATOM 2149 N N . ARG A 1 269 ? -26.531 -17.719 -24.422 1 94.75 269 ARG A N 1
ATOM 2150 C CA . ARG A 1 269 ? -27.188 -16.438 -24.672 1 94.75 269 ARG A CA 1
ATOM 2151 C C . ARG A 1 269 ? -28.641 -16.609 -25.047 1 94.75 269 ARG A C 1
ATOM 2153 O O . ARG A 1 269 ? -29.531 -15.938 -24.516 1 94.75 269 ARG A O 1
ATOM 2160 N N . ASN A 1 270 ? -28.891 -17.5 -25.922 1 93.88 270 ASN A N 1
ATOM 2161 C CA . ASN A 1 270 ? -30.266 -17.766 -26.344 1 93.88 270 ASN A CA 1
ATOM 2162 C C . ASN A 1 270 ? -31.109 -18.297 -25.188 1 93.88 270 ASN A C 1
ATOM 2164 O O . ASN A 1 270 ? -32.281 -17.938 -25.078 1 93.88 270 ASN A O 1
ATOM 2168 N N . ARG A 1 271 ? -30.469 -19.094 -24.438 1 93.56 271 ARG A N 1
ATOM 2169 C CA . ARG A 1 271 ? -31.172 -19.625 -23.281 1 93.56 271 ARG A CA 1
ATOM 2170 C C . ARG A 1 271 ? -31.609 -18.5 -22.344 1 93.56 271 ARG A C 1
ATOM 2172 O O . ARG A 1 271 ? -32.75 -18.516 -21.844 1 93.56 271 ARG A O 1
ATOM 2179 N N . ILE A 1 272 ? -30.844 -17.625 -22.109 1 93.69 272 ILE A N 1
ATOM 2180 C CA . ILE A 1 272 ? -31.094 -16.531 -21.172 1 93.69 272 ILE A CA 1
ATOM 2181 C C . ILE A 1 272 ? -32.094 -15.555 -21.766 1 93.69 272 ILE A C 1
ATOM 2183 O O . ILE A 1 272 ? -32.969 -15.047 -21.047 1 93.69 272 ILE A O 1
ATOM 2187 N N . LEU A 1 273 ? -32.031 -15.289 -23.031 1 91.75 273 LEU A N 1
ATOM 2188 C CA . LEU A 1 273 ? -32.844 -14.25 -23.656 1 91.75 273 LEU A CA 1
ATOM 2189 C C . LEU A 1 273 ? -34.219 -14.805 -24.062 1 91.75 273 LEU A C 1
ATOM 2191 O O . LEU A 1 273 ? -35.219 -14.086 -24.047 1 91.75 273 LEU A O 1
ATOM 2195 N N . GLU A 1 274 ? -34.25 -16.062 -24.391 1 89.62 274 GLU A N 1
ATOM 2196 C CA . GLU A 1 274 ? -35.469 -16.594 -25.016 1 89.62 274 GLU A CA 1
ATOM 2197 C C . GLU A 1 274 ? -36.25 -17.516 -24.078 1 89.62 274 GLU A C 1
ATOM 2199 O O . GLU A 1 274 ? -37.438 -17.734 -24.25 1 89.62 274 GLU A O 1
ATOM 2204 N N . GLN A 1 275 ? -35.594 -18.062 -23.094 1 84.44 275 GLN A N 1
ATOM 2205 C CA . GLN A 1 275 ? -36.25 -19.047 -22.234 1 84.44 275 GLN A CA 1
ATOM 2206 C C . GLN A 1 275 ? -36.344 -18.547 -20.797 1 84.44 275 GLN A C 1
ATOM 2208 O O . GLN A 1 275 ? -35.594 -19.016 -19.938 1 84.44 275 GLN A O 1
ATOM 2213 N N . PRO A 1 276 ? -37.312 -17.891 -20.484 1 77.62 276 PRO A N 1
ATOM 2214 C CA . PRO A 1 276 ? -37.406 -17.297 -19.156 1 77.62 276 PRO A CA 1
ATOM 2215 C C . PRO A 1 276 ? -37.688 -18.328 -18.062 1 77.62 276 PRO A C 1
ATOM 2217 O O . PRO A 1 276 ? -37.281 -18.156 -16.906 1 77.62 276 PRO A O 1
ATOM 2220 N N . GLN A 1 277 ? -38.312 -19.312 -18.406 1 74.31 277 GLN A N 1
ATOM 2221 C CA . GLN A 1 277 ? -38.688 -20.328 -17.422 1 74.31 277 GLN A CA 1
ATOM 2222 C C . GLN A 1 277 ? -37.469 -21.031 -16.859 1 74.31 277 GLN A C 1
ATOM 2224 O O . GLN A 1 277 ? -37.469 -21.469 -15.703 1 74.31 277 GLN A O 1
ATOM 2229 N N . GLU A 1 278 ? -36.531 -21.156 -17.641 1 76.31 278 GLU A N 1
ATOM 2230 C CA . GLU A 1 278 ? -35.344 -21.875 -17.219 1 76.31 278 GLU A CA 1
ATOM 2231 C C . GLU A 1 278 ? -34.469 -21.016 -16.312 1 76.31 278 GLU A C 1
ATOM 2233 O O . GLU A 1 278 ? -33.625 -21.531 -15.594 1 76.31 278 GLU A O 1
ATOM 2238 N N . LEU A 1 279 ? -34.844 -19.859 -16.297 1 81.44 279 LEU A N 1
ATOM 2239 C CA . LEU A 1 279 ? -34 -18.906 -15.586 1 81.44 279 LEU A CA 1
ATOM 2240 C C . LEU A 1 279 ? -34.281 -18.906 -14.094 1 81.44 279 LEU A C 1
ATOM 2242 O O . LEU A 1 279 ? -33.5 -18.406 -13.297 1 81.44 279 LEU A O 1
ATOM 2246 N N . LEU A 1 280 ? -35.312 -19.5 -13.734 1 77.56 280 LEU A N 1
ATOM 2247 C CA . LEU A 1 280 ? -35.75 -19.453 -12.344 1 77.56 280 LEU A CA 1
ATOM 2248 C C . LEU A 1 280 ? -34.781 -20.203 -11.438 1 77.56 280 LEU A C 1
ATOM 2250 O O . LEU A 1 280 ? -34.688 -19.922 -10.242 1 77.56 280 LEU A O 1
ATOM 2254 N N . ASN A 1 281 ? -34.031 -21.062 -11.984 1 83.5 281 ASN A N 1
ATOM 2255 C CA . ASN A 1 281 ? -33.156 -21.891 -11.172 1 83.5 281 ASN A CA 1
ATOM 2256 C C . ASN A 1 281 ? -31.75 -21.266 -11.055 1 83.5 281 ASN A C 1
ATOM 2258 O O . ASN A 1 281 ? -30.922 -21.734 -10.266 1 83.5 281 ASN A O 1
ATOM 2262 N N . ASP A 1 282 ? -31.578 -20.234 -11.758 1 92.5 282 ASP A N 1
ATOM 2263 C CA . ASP A 1 282 ? -30.266 -19.625 -11.727 1 92.5 282 ASP A CA 1
ATOM 2264 C C . ASP A 1 282 ? -30.141 -18.656 -10.547 1 92.5 282 ASP A C 1
ATOM 2266 O O . ASP A 1 282 ? -30.969 -17.75 -10.391 1 92.5 282 ASP A O 1
ATOM 2270 N N . THR A 1 283 ? -29.219 -18.875 -9.688 1 94.94 283 THR A N 1
ATOM 2271 C CA . THR A 1 283 ? -28.969 -18 -8.547 1 94.94 283 THR A CA 1
ATOM 2272 C C . THR A 1 283 ? -28.359 -16.688 -9 1 94.94 283 THR A C 1
ATOM 2274 O O . THR A 1 283 ? -28.672 -15.625 -8.438 1 94.94 283 THR A O 1
ATOM 2277 N N . VAL A 1 284 ? -27.469 -16.766 -10 1 96.75 284 VAL A N 1
ATOM 2278 C CA . VAL A 1 284 ? -26.875 -15.578 -10.594 1 96.75 284 VAL A CA 1
ATOM 2279 C C . VAL A 1 284 ? -27.219 -15.516 -12.078 1 96.75 284 VAL A C 1
ATOM 2281 O O . VAL A 1 284 ? -27 -16.484 -12.82 1 96.75 284 VAL A O 1
ATOM 2284 N N . LEU A 1 285 ? -27.812 -14.43 -12.469 1 96.19 285 LEU A N 1
ATOM 2285 C CA . LEU A 1 285 ? -28.188 -14.242 -13.859 1 96.19 285 LEU A CA 1
ATOM 2286 C C . LEU A 1 285 ? -27.609 -12.945 -14.414 1 96.19 285 LEU A C 1
ATOM 2288 O O . LEU A 1 285 ? -27.891 -11.859 -13.898 1 96.19 285 LEU A O 1
ATOM 2292 N N . ILE A 1 286 ? -26.75 -13.062 -15.375 1 96.69 286 ILE A N 1
ATOM 2293 C CA . ILE A 1 286 ? -26.188 -11.922 -16.094 1 96.69 286 ILE A CA 1
ATOM 2294 C C . ILE A 1 286 ? -26.859 -11.773 -17.453 1 96.69 286 ILE A C 1
ATOM 2296 O O . ILE A 1 286 ? -26.812 -12.688 -18.281 1 96.69 286 ILE A O 1
ATOM 2300 N N . LYS A 1 287 ? -27.484 -10.688 -17.625 1 95.69 287 LYS A N 1
ATOM 2301 C CA . LYS A 1 287 ? -28.234 -10.469 -18.859 1 95.69 287 LYS A CA 1
ATOM 2302 C C . LYS A 1 287 ? -27.641 -9.32 -19.672 1 95.69 287 LYS A C 1
ATOM 2304 O O . LYS A 1 287 ? -27.828 -8.148 -19.328 1 95.69 287 LYS A O 1
ATOM 2309 N N . GLU A 1 288 ? -26.984 -9.648 -20.734 1 96 288 GLU A N 1
ATOM 2310 C CA . GLU A 1 288 ? -26.453 -8.695 -21.703 1 96 288 GLU A CA 1
ATOM 2311 C C . GLU A 1 288 ? -25.656 -7.594 -21 1 96 288 GLU A C 1
ATOM 2313 O O . GLU A 1 288 ? -25.891 -6.406 -21.25 1 96 288 GLU A O 1
ATOM 2318 N N . LEU A 1 289 ? -24.781 -8 -20.219 1 96.81 289 LEU A N 1
ATOM 2319 C CA . LEU A 1 289 ? -24 -7.074 -19.422 1 96.81 289 LEU A CA 1
ATOM 2320 C C . LEU A 1 289 ? -22.969 -6.352 -20.281 1 96.81 289 LEU A C 1
ATOM 2322 O O . LEU A 1 289 ? -22.188 -6.992 -21 1 96.81 289 LEU A O 1
ATOM 2326 N N . THR A 1 290 ? -23.031 -5.055 -20.266 1 96.12 290 THR A N 1
ATOM 2327 C CA . THR A 1 290 ? -22.109 -4.203 -21.016 1 96.12 290 THR A CA 1
ATOM 2328 C C . THR A 1 290 ? -21.531 -3.109 -20.109 1 96.12 290 THR A C 1
ATOM 2330 O O . THR A 1 290 ? -22.266 -2.514 -19.312 1 96.12 290 THR A O 1
ATOM 2333 N N . LYS A 1 291 ? -20.266 -2.932 -20.141 1 95.94 291 LYS A N 1
ATOM 2334 C CA . LYS A 1 291 ? -19.625 -1.841 -19.422 1 95.94 291 LYS A CA 1
ATOM 2335 C C . LYS A 1 291 ? -18.656 -1.073 -20.328 1 95.94 291 LYS A C 1
ATOM 2337 O O . LYS A 1 291 ? -17.75 -1.66 -20.906 1 95.94 291 LYS A O 1
ATOM 2342 N N . ILE A 1 292 ? -18.938 0.2 -20.5 1 94.5 292 ILE A N 1
ATOM 2343 C CA . ILE A 1 292 ? -18.062 1.105 -21.234 1 94.5 292 ILE A CA 1
ATOM 2344 C C . ILE A 1 292 ? -17.531 2.188 -20.297 1 94.5 292 ILE A C 1
ATOM 2346 O O . ILE A 1 292 ? -18.297 2.834 -19.578 1 94.5 292 ILE A O 1
ATOM 2350 N N . TYR A 1 293 ? -16.234 2.277 -20.219 1 89.75 293 TYR A N 1
ATOM 2351 C CA . TYR A 1 293 ? -15.633 3.432 -19.547 1 89.75 293 TYR A CA 1
ATOM 2352 C C . TYR A 1 293 ? -15.453 4.586 -20.531 1 89.75 293 TYR A C 1
ATOM 2354 O O . TYR A 1 293 ? -14.719 4.469 -21.516 1 89.75 293 TYR A O 1
ATOM 2362 N N . PHE A 1 294 ? -16.062 5.645 -20.297 1 90.62 294 PHE A N 1
ATOM 2363 C CA . PHE A 1 294 ? -16.125 6.754 -21.234 1 90.62 294 PHE A CA 1
ATOM 2364 C C . PHE A 1 294 ? -14.906 7.656 -21.094 1 90.62 294 PHE A C 1
ATOM 2366 O O . PHE A 1 294 ? -15.039 8.859 -20.891 1 90.62 294 PHE A O 1
ATOM 2373 N N . THR A 1 295 ? -13.805 7.07 -21.141 1 84.38 295 THR A N 1
ATOM 2374 C CA . THR A 1 295 ? -12.547 7.805 -21.219 1 84.38 295 THR A CA 1
ATOM 2375 C C . THR A 1 295 ? -12.227 8.172 -22.656 1 84.38 295 THR A C 1
ATOM 2377 O O . THR A 1 295 ? -12.977 7.828 -23.578 1 84.38 295 THR A O 1
ATOM 2380 N N . CYS A 1 296 ? -11.172 9.078 -22.922 1 80.81 296 CYS A N 1
ATOM 2381 C CA . CYS A 1 296 ? -10.742 9.438 -24.266 1 80.81 296 CYS A CA 1
ATOM 2382 C C . CYS A 1 296 ? -9.461 8.703 -24.641 1 80.81 296 CYS A C 1
ATOM 2384 O O . CYS A 1 296 ? -8.383 9.047 -24.172 1 80.81 296 CYS A O 1
ATOM 2386 N N . PRO A 1 297 ? -9.477 7.621 -25.359 1 83.19 297 PRO A N 1
ATOM 2387 C CA . PRO A 1 297 ? -10.656 7.051 -26.016 1 83.19 297 PRO A CA 1
ATOM 2388 C C . PRO A 1 297 ? -11.484 6.168 -25.094 1 83.19 297 PRO A C 1
ATOM 2390 O O . PRO A 1 297 ? -11 5.754 -24.031 1 83.19 297 PRO A O 1
ATOM 2393 N N . ALA A 1 298 ? -12.742 5.848 -25.547 1 89.06 298 ALA A N 1
ATOM 2394 C CA . ALA A 1 298 ? -13.633 5.012 -24.75 1 89.06 298 ALA A CA 1
ATOM 2395 C C . ALA A 1 298 ? -13.125 3.572 -24.688 1 89.06 298 ALA A C 1
ATOM 2397 O O . ALA A 1 298 ? -12.594 3.055 -25.672 1 89.06 298 ALA A O 1
ATOM 2398 N N . VAL A 1 299 ? -13.289 2.926 -23.547 1 88.56 299 VAL A N 1
ATOM 2399 C CA . VAL A 1 299 ? -12.82 1.555 -23.359 1 88.56 299 VAL A CA 1
ATOM 2400 C C . VAL A 1 299 ? -14.016 0.625 -23.156 1 88.56 299 VAL A C 1
ATOM 2402 O O . VAL A 1 299 ? -14.797 0.806 -22.219 1 88.56 299 VAL A O 1
ATOM 2405 N N . LEU A 1 300 ? -14.156 -0.266 -24.062 1 93.62 300 LEU A N 1
ATOM 2406 C CA . LEU A 1 300 ? -15.18 -1.296 -23.906 1 93.62 300 LEU A CA 1
ATOM 2407 C C . LEU A 1 300 ? -14.68 -2.438 -23.031 1 93.62 300 LEU A C 1
ATOM 2409 O O . LEU A 1 300 ? -14.078 -3.395 -23.531 1 93.62 300 LEU A O 1
ATOM 2413 N N . ALA A 1 301 ? -15.016 -2.426 -21.781 1 92.56 301 ALA A N 1
ATOM 2414 C CA . ALA A 1 301 ? -14.453 -3.369 -20.812 1 92.56 301 ALA A CA 1
ATOM 2415 C C . ALA A 1 301 ? -15.227 -4.684 -20.828 1 92.56 301 ALA A C 1
ATOM 2417 O O . ALA A 1 301 ? -14.641 -5.758 -20.688 1 92.56 301 ALA A O 1
ATOM 2418 N N . VAL A 1 302 ? -16.484 -4.66 -20.828 1 96.12 302 VAL A N 1
ATOM 2419 C CA . VAL A 1 302 ? -17.359 -5.82 -20.922 1 96.12 302 VAL A CA 1
ATOM 2420 C C . VAL A 1 302 ? -18.328 -5.652 -22.094 1 96.12 302 VAL A C 1
ATOM 2422 O O . VAL A 1 302 ? -19.047 -4.648 -22.172 1 96.12 302 VAL A O 1
ATOM 2425 N N . ARG A 1 303 ? -18.344 -6.648 -22.969 1 96.38 303 ARG A N 1
ATOM 2426 C CA . ARG A 1 303 ? -19.031 -6.492 -24.234 1 96.38 303 ARG A CA 1
ATOM 2427 C C . ARG A 1 303 ? -20.203 -7.465 -24.344 1 96.38 303 ARG A C 1
ATOM 2429 O O . ARG A 1 303 ? -20.125 -8.461 -25.062 1 96.38 303 ARG A O 1
ATOM 2436 N N . ASN A 1 304 ? -21.297 -7.098 -23.719 1 96.25 304 ASN A N 1
ATOM 2437 C CA . ASN A 1 304 ? -22.594 -7.742 -23.891 1 96.25 304 ASN A CA 1
ATOM 2438 C C . ASN A 1 304 ? -22.516 -9.242 -23.594 1 96.25 304 ASN A C 1
ATOM 2440 O O . ASN A 1 304 ? -22.891 -10.055 -24.438 1 96.25 304 ASN A O 1
ATOM 2444 N N . ILE A 1 305 ? -22.219 -9.578 -22.406 1 96.5 305 ILE A N 1
ATOM 2445 C CA . ILE A 1 305 ? -22.109 -10.984 -22.031 1 96.5 305 ILE A CA 1
ATOM 2446 C C . ILE A 1 305 ? -23.375 -11.43 -21.297 1 96.5 305 ILE A C 1
ATOM 2448 O O . ILE A 1 305 ? -24.016 -10.633 -20.594 1 96.5 305 ILE A O 1
ATOM 2452 N N . SER A 1 306 ? -23.797 -12.648 -21.516 1 96.38 306 SER A N 1
ATOM 2453 C CA . SER A 1 306 ? -24.922 -13.273 -20.859 1 96.38 306 SER A CA 1
ATOM 2454 C C . SER A 1 306 ? -24.547 -14.625 -20.266 1 96.38 306 SER A C 1
ATOM 2456 O O . SER A 1 306 ? -23.891 -15.43 -20.938 1 96.38 306 SER A O 1
ATOM 2458 N N . LEU A 1 307 ? -24.938 -14.812 -19 1 96.19 307 LEU A N 1
ATOM 2459 C CA . LEU A 1 307 ? -24.531 -16.031 -18.312 1 96.19 307 LEU A CA 1
ATOM 2460 C C . LEU A 1 307 ? -25.469 -16.328 -17.141 1 96.19 307 LEU A C 1
ATOM 2462 O O . LEU A 1 307 ? -25.891 -15.422 -16.422 1 96.19 307 LEU A O 1
ATOM 2466 N N . GLY A 1 308 ? -25.812 -17.562 -17.031 1 95.94 308 GLY A N 1
ATOM 2467 C CA . GLY A 1 308 ? -26.531 -18.031 -15.867 1 95.94 308 GLY A CA 1
ATOM 2468 C C . GLY A 1 308 ? -25.766 -19.047 -15.055 1 95.94 308 GLY A C 1
ATOM 2469 O O . GLY A 1 308 ? -25.094 -19.922 -15.617 1 95.94 308 GLY A O 1
ATOM 2470 N N . ILE A 1 309 ? -25.781 -18.906 -13.742 1 96.5 309 ILE A N 1
ATOM 2471 C CA . ILE A 1 309 ? -25.094 -19.828 -12.852 1 96.5 309 ILE A CA 1
ATOM 2472 C C . ILE A 1 309 ? -26.078 -20.422 -11.844 1 96.5 309 ILE A C 1
ATOM 2474 O O . ILE A 1 309 ? -26.828 -19.672 -11.188 1 96.5 309 ILE A O 1
ATOM 2478 N N . GLN A 1 310 ? -26.016 -21.656 -11.703 1 94.12 310 GLN A N 1
ATOM 2479 C CA . GLN A 1 310 ? -26.969 -22.359 -10.852 1 94.12 310 GLN A CA 1
ATOM 2480 C C . GLN A 1 310 ? -26.359 -22.672 -9.484 1 94.12 310 GLN A C 1
ATOM 2482 O O . GLN A 1 310 ? -25.172 -22.469 -9.273 1 94.12 310 GLN A O 1
ATOM 2487 N N . LYS A 1 311 ? -27.203 -23.141 -8.617 1 92.12 311 LYS A N 1
ATOM 2488 C CA . LYS A 1 311 ? -26.75 -23.516 -7.277 1 92.12 311 LYS A CA 1
ATOM 2489 C C . LYS A 1 311 ? -25.734 -24.641 -7.324 1 92.12 311 LYS A C 1
ATOM 2491 O O . LYS A 1 311 ? -25.797 -25.5 -8.219 1 92.12 311 LYS A O 1
ATOM 2496 N N . GLU A 1 312 ? -24.766 -24.625 -6.402 1 92.25 312 GLU A N 1
ATOM 2497 C CA . GLU A 1 312 ? -23.734 -25.641 -6.234 1 92.25 312 GLU A CA 1
ATOM 2498 C C . GLU A 1 312 ? -22.797 -25.672 -7.438 1 92.25 312 GLU A C 1
ATOM 2500 O O . GLU A 1 312 ? -22.344 -26.734 -7.844 1 92.25 312 GLU A O 1
ATOM 2505 N N . GLU A 1 313 ? -22.703 -24.547 -8.039 1 94.69 313 GLU A N 1
ATOM 2506 C CA . GLU A 1 313 ? -21.766 -24.406 -9.148 1 94.69 313 GLU A CA 1
ATOM 2507 C C . GLU A 1 313 ? -20.594 -23.5 -8.766 1 94.69 313 GLU A C 1
ATOM 2509 O O . GLU A 1 313 ? -20.766 -22.531 -8.031 1 94.69 313 GLU A O 1
ATOM 2514 N N . CYS A 1 314 ? -19.484 -23.938 -9.141 1 96.88 314 CYS A N 1
ATOM 2515 C CA . CYS A 1 314 ? -18.312 -23.078 -9.117 1 96.88 314 CYS A CA 1
ATOM 2516 C C . CYS A 1 314 ? -17.922 -22.625 -10.523 1 96.88 314 CYS A C 1
ATOM 2518 O O . CYS A 1 314 ? -17.391 -23.406 -11.305 1 96.88 314 CYS A O 1
ATOM 2520 N N . PHE A 1 315 ? -18.219 -21.406 -10.828 1 97.44 315 PHE A N 1
ATOM 2521 C CA . PHE A 1 315 ? -17.984 -20.875 -12.156 1 97.44 315 PHE A CA 1
ATOM 2522 C C . PHE A 1 315 ? -16.641 -20.156 -12.211 1 97.44 315 PHE A C 1
ATOM 2524 O O . PHE A 1 315 ? -16.344 -19.297 -11.359 1 97.44 315 PHE A O 1
ATOM 2531 N N . GLY A 1 316 ? -15.844 -20.484 -13.188 1 96.12 316 GLY A N 1
ATOM 2532 C CA . GLY A 1 316 ? -14.547 -19.844 -13.375 1 96.12 316 GLY A CA 1
ATOM 2533 C C . GLY A 1 316 ? -14.531 -18.859 -14.531 1 96.12 316 GLY A C 1
ATOM 2534 O O . GLY A 1 316 ? -14.977 -19.188 -15.633 1 96.12 316 GLY A O 1
ATOM 2535 N N . LEU A 1 317 ? -14.141 -17.641 -14.227 1 94.44 317 LEU A N 1
ATOM 2536 C CA . LEU A 1 317 ? -13.891 -16.625 -15.25 1 94.44 317 LEU A CA 1
ATOM 2537 C C . LEU A 1 317 ? -12.391 -16.484 -15.508 1 94.44 317 LEU A C 1
ATOM 2539 O O . LEU A 1 317 ? -11.695 -15.789 -14.758 1 94.44 317 LEU A O 1
ATOM 2543 N N . LEU A 1 318 ? -11.977 -17.016 -16.609 1 90.06 318 LEU A N 1
ATOM 2544 C CA . LEU A 1 318 ? -10.555 -17.016 -16.953 1 90.06 318 LEU A CA 1
ATOM 2545 C C . LEU A 1 318 ? -10.258 -15.961 -18.016 1 90.06 318 LEU A C 1
ATOM 2547 O O . LEU A 1 318 ? -11.102 -15.672 -18.875 1 90.06 318 LEU A O 1
ATOM 2551 N N . GLY A 1 319 ? -9.141 -15.398 -17.953 1 84.25 319 GLY A N 1
ATOM 2552 C CA . GLY A 1 319 ? -8.695 -14.406 -18.922 1 84.25 319 GLY A CA 1
ATOM 2553 C C . GLY A 1 319 ? -7.363 -13.773 -18.562 1 84.25 319 GLY A C 1
ATOM 2554 O O . GLY A 1 319 ? -6.906 -13.883 -17.422 1 84.25 319 GLY A O 1
ATOM 2555 N N . LEU A 1 320 ? -6.781 -13.164 -19.578 1 78.56 320 LEU A N 1
ATOM 2556 C CA . LEU A 1 320 ? -5.535 -12.438 -19.344 1 78.56 320 LEU A CA 1
ATOM 2557 C C . LEU A 1 320 ? -5.789 -11.141 -18.594 1 78.56 320 LEU A C 1
ATOM 2559 O O . LEU A 1 320 ? -6.941 -10.781 -18.344 1 78.56 320 LEU A O 1
ATOM 2563 N N . ASN A 1 321 ? -4.699 -10.578 -18.219 1 73.44 321 ASN A N 1
ATOM 2564 C CA . ASN A 1 321 ? -4.848 -9.289 -17.562 1 73.44 321 ASN A CA 1
ATOM 2565 C C . ASN A 1 321 ? -5.457 -8.25 -18.484 1 73.44 321 ASN A C 1
ATOM 2567 O O . ASN A 1 321 ? -5.043 -8.117 -19.641 1 73.44 321 ASN A O 1
ATOM 2571 N N . GLY A 1 322 ? -6.539 -7.625 -18.031 1 76.06 322 GLY A N 1
ATOM 2572 C CA . GLY A 1 322 ? -7.223 -6.625 -18.828 1 76.06 322 GLY A CA 1
ATOM 2573 C C . GLY A 1 322 ? -8.367 -7.199 -19.656 1 76.06 322 GLY A C 1
ATOM 2574 O O . GLY A 1 322 ? -8.984 -6.488 -20.453 1 76.06 322 GLY A O 1
ATOM 2575 N N . ALA A 1 323 ? -8.656 -8.391 -19.422 1 82.88 323 ALA A N 1
ATOM 2576 C CA . ALA A 1 323 ? -9.695 -9.047 -20.203 1 82.88 323 ALA A CA 1
ATOM 2577 C C . ALA A 1 323 ? -11.086 -8.578 -19.781 1 82.88 323 ALA A C 1
ATOM 2579 O O . ALA A 1 323 ? -12.062 -8.773 -20.5 1 82.88 323 ALA A O 1
ATOM 2580 N N . GLY A 1 324 ? -11.219 -7.934 -18.578 1 88.44 324 GLY A N 1
ATOM 2581 C CA . GLY A 1 324 ? -12.5 -7.449 -18.094 1 88.44 324 GLY A CA 1
ATOM 2582 C C . GLY A 1 324 ? -13 -8.195 -16.875 1 88.44 324 GLY A C 1
ATOM 2583 O O . GLY A 1 324 ? -14.117 -7.957 -16.406 1 88.44 324 GLY A O 1
ATOM 2584 N N . LYS A 1 325 ? -12.219 -9.102 -16.344 1 89.31 325 LYS A N 1
ATOM 2585 C CA . LYS A 1 325 ? -12.609 -9.938 -15.203 1 89.31 325 LYS A CA 1
ATOM 2586 C C . LYS A 1 325 ? -12.938 -9.078 -13.984 1 89.31 325 LYS A C 1
ATOM 2588 O O . LYS A 1 325 ? -14.031 -9.188 -13.422 1 89.31 325 LYS A O 1
ATOM 2593 N N . THR A 1 326 ? -12.031 -8.242 -13.648 1 86.5 326 THR A N 1
ATOM 2594 C CA . THR A 1 326 ? -12.195 -7.406 -12.461 1 86.5 326 THR A CA 1
ATOM 2595 C C . THR A 1 326 ? -13.375 -6.457 -12.625 1 86.5 326 THR A C 1
ATOM 2597 O O . THR A 1 326 ? -14.133 -6.227 -11.68 1 86.5 326 THR A O 1
ATOM 2600 N N . THR A 1 327 ? -13.547 -5.879 -13.82 1 91.62 327 THR A N 1
ATOM 2601 C CA . THR A 1 327 ? -14.672 -4.996 -14.086 1 91.62 327 THR A CA 1
ATOM 2602 C C . THR A 1 327 ? -15.992 -5.738 -13.906 1 91.62 327 THR A C 1
ATOM 2604 O O . THR A 1 327 ? -16.938 -5.195 -13.328 1 91.62 327 THR A O 1
ATOM 2607 N N . THR A 1 328 ? -15.992 -6.895 -14.406 1 94.56 328 THR A N 1
ATOM 2608 C CA . THR A 1 328 ? -17.188 -7.715 -14.234 1 94.56 328 THR A CA 1
ATOM 2609 C C . THR A 1 328 ? -17.484 -7.945 -12.758 1 94.56 328 THR A C 1
ATOM 2611 O O . THR A 1 328 ? -18.625 -7.781 -12.305 1 94.56 328 THR A O 1
ATOM 2614 N N . PHE A 1 329 ? -16.469 -8.266 -11.984 1 93.5 329 PHE A N 1
ATOM 2615 C CA . PHE A 1 329 ? -16.625 -8.5 -10.555 1 93.5 329 PHE A CA 1
ATOM 2616 C C . PHE A 1 329 ? -17.078 -7.238 -9.836 1 93.5 329 PHE A C 1
ATOM 2618 O O . PHE A 1 329 ? -17.891 -7.297 -8.914 1 93.5 329 PHE A O 1
ATOM 2625 N N . GLU A 1 330 ? -16.562 -6.145 -10.266 1 92.38 330 GLU A N 1
ATOM 2626 C CA . GLU A 1 330 ? -16.938 -4.879 -9.648 1 92.38 330 GLU A CA 1
ATOM 2627 C C . GLU A 1 330 ? -18.422 -4.582 -9.859 1 92.38 330 GLU A C 1
ATOM 2629 O O . GLU A 1 330 ? -19.078 -4.035 -8.969 1 92.38 330 GLU A O 1
ATOM 2634 N N . ILE A 1 331 ? -18.922 -4.949 -10.961 1 93.62 331 ILE A N 1
ATOM 2635 C CA . ILE A 1 331 ? -20.344 -4.762 -11.242 1 93.62 331 ILE A CA 1
ATOM 2636 C C . ILE A 1 331 ? -21.172 -5.754 -10.422 1 93.62 331 ILE A C 1
ATOM 2638 O O . ILE A 1 331 ? -22.172 -5.383 -9.82 1 93.62 331 ILE A O 1
ATOM 2642 N N . LEU A 1 332 ? -20.672 -6.969 -10.391 1 94.75 332 LEU A N 1
ATOM 2643 C CA . LEU A 1 332 ? -21.406 -8.031 -9.703 1 94.75 332 LEU A CA 1
ATOM 2644 C C . LEU A 1 332 ? -21.469 -7.773 -8.203 1 94.75 332 LEU A C 1
ATOM 2646 O O . LEU A 1 332 ? -22.359 -8.266 -7.523 1 94.75 332 LEU A O 1
ATOM 2650 N N . THR A 1 333 ? -20.547 -7.016 -7.691 1 92.19 333 THR A N 1
ATOM 2651 C CA . THR A 1 333 ? -20.516 -6.738 -6.258 1 92.19 333 THR A CA 1
ATOM 2652 C C . THR A 1 333 ? -21.094 -5.355 -5.961 1 92.19 333 THR A C 1
ATOM 2654 O O . THR A 1 333 ? -21.156 -4.941 -4.805 1 92.19 333 THR A O 1
ATOM 2657 N N . GLY A 1 334 ? -21.422 -4.602 -6.992 1 89.12 334 GLY A N 1
ATOM 2658 C CA . GLY A 1 334 ? -22.078 -3.312 -6.824 1 89.12 334 GLY A CA 1
ATOM 2659 C C . GLY A 1 334 ? -21.094 -2.166 -6.652 1 89.12 334 GLY A C 1
ATOM 2660 O O . GLY A 1 334 ? -21.484 -1.068 -6.25 1 89.12 334 GLY A O 1
ATOM 2661 N N . GLU A 1 335 ? -19.859 -2.402 -6.852 1 88.19 335 GLU A N 1
ATOM 2662 C CA . GLU A 1 335 ? -18.859 -1.336 -6.777 1 88.19 335 GLU A CA 1
ATOM 2663 C C . GLU A 1 335 ? -18.953 -0.412 -7.988 1 88.19 335 GLU A C 1
ATOM 2665 O O . GLU A 1 335 ? -18.719 0.793 -7.875 1 88.19 335 GLU A O 1
ATOM 2670 N N . GLU A 1 336 ? -19.25 -1.008 -9.141 1 89.5 336 GLU A N 1
ATOM 2671 C CA . GLU A 1 336 ? -19.422 -0.274 -10.391 1 89.5 336 GLU A CA 1
ATOM 2672 C C . GLU A 1 336 ? -20.812 -0.525 -10.992 1 89.5 336 GLU A C 1
ATOM 2674 O O . GLU A 1 336 ? -21.422 -1.572 -10.75 1 89.5 336 GLU A O 1
ATOM 2679 N N . THR A 1 337 ? -21.203 0.466 -11.742 1 90.25 337 THR A N 1
ATOM 2680 C CA . THR A 1 337 ? -22.484 0.321 -12.414 1 90.25 337 THR A CA 1
ATOM 2681 C C . THR A 1 337 ? -22.297 -0.129 -13.859 1 90.25 337 THR A C 1
ATOM 2683 O O . THR A 1 337 ? -21.344 0.297 -14.523 1 90.25 337 THR A O 1
ATOM 2686 N N . ALA A 1 338 ? -23.203 -0.964 -14.25 1 93.75 338 ALA A N 1
ATOM 2687 C CA . ALA A 1 338 ? -23.188 -1.401 -15.648 1 93.75 338 ALA A CA 1
ATOM 2688 C C . ALA A 1 338 ? -23.656 -0.29 -16.578 1 93.75 338 ALA A C 1
ATOM 2690 O O . ALA A 1 338 ? -24.484 0.539 -16.188 1 93.75 338 ALA A O 1
ATOM 2691 N N . THR A 1 339 ? -23.078 -0.229 -17.734 1 94.19 339 THR A N 1
ATOM 2692 C CA . THR A 1 339 ? -23.531 0.718 -18.75 1 94.19 339 THR A CA 1
ATOM 2693 C C . THR A 1 339 ? -24.875 0.283 -19.328 1 94.19 339 THR A C 1
ATOM 2695 O O . THR A 1 339 ? -25.75 1.117 -19.562 1 94.19 339 THR A O 1
ATOM 2698 N N . SER A 1 340 ? -24.984 -0.929 -19.656 1 93.19 340 SER A N 1
ATOM 2699 C CA . SER A 1 340 ? -26.219 -1.534 -20.125 1 93.19 340 SER A CA 1
ATOM 2700 C C . SER A 1 340 ? -26.344 -2.98 -19.656 1 93.19 340 SER A C 1
ATOM 2702 O O . SER A 1 340 ? -25.359 -3.59 -19.25 1 93.19 340 SER A O 1
ATOM 2704 N N . GLY A 1 341 ? -27.578 -3.43 -19.641 1 93.62 341 GLY A N 1
ATOM 2705 C CA . GLY A 1 341 ? -27.812 -4.77 -19.125 1 93.62 341 GLY A CA 1
ATOM 2706 C C . GLY A 1 341 ? -28.047 -4.801 -17.625 1 93.62 341 GLY A C 1
ATOM 2707 O O . GLY A 1 341 ? -28.172 -3.75 -16.984 1 93.62 341 GLY A O 1
ATOM 2708 N N . ASP A 1 342 ? -28.188 -6.062 -17.109 1 92.69 342 ASP A N 1
ATOM 2709 C CA . ASP A 1 342 ? -28.453 -6.18 -15.68 1 92.69 342 ASP A CA 1
ATOM 2710 C C . ASP A 1 342 ? -27.953 -7.512 -15.133 1 92.69 342 ASP A C 1
ATOM 2712 O O . ASP A 1 342 ? -27.641 -8.43 -15.898 1 92.69 342 ASP A O 1
ATOM 2716 N N . VAL A 1 343 ? -27.75 -7.496 -13.883 1 94.75 343 VAL A N 1
ATOM 2717 C CA . VAL A 1 343 ? -27.344 -8.688 -13.148 1 94.75 343 VAL A CA 1
ATOM 2718 C C . VAL A 1 343 ? -28.344 -8.977 -12.031 1 94.75 343 VAL A C 1
ATOM 2720 O O . VAL A 1 343 ? -28.797 -8.055 -11.344 1 94.75 343 VAL A O 1
ATOM 2723 N N . PHE A 1 344 ? -28.703 -10.195 -11.953 1 94.62 344 PHE A N 1
ATOM 2724 C CA . PHE A 1 344 ? -29.641 -10.602 -10.922 1 94.62 344 PHE A CA 1
ATOM 2725 C C . PHE A 1 344 ? -29.031 -11.648 -10 1 94.62 344 PHE A C 1
ATOM 2727 O O . PHE A 1 344 ? -28.422 -12.609 -10.469 1 94.62 344 PHE A O 1
ATOM 2734 N N . ILE A 1 345 ? -29.156 -11.477 -8.727 1 94.69 345 ILE A N 1
ATOM 2735 C CA . ILE A 1 345 ? -28.766 -12.445 -7.707 1 94.69 345 ILE A CA 1
ATOM 2736 C C . ILE A 1 345 ? -29.984 -12.836 -6.867 1 94.69 345 ILE A C 1
ATOM 2738 O O . ILE A 1 345 ? -30.609 -11.977 -6.23 1 94.69 345 ILE A O 1
ATOM 2742 N N . GLU A 1 346 ? -30.344 -14.031 -6.848 1 92.75 346 GLU A N 1
ATOM 2743 C CA . GLU A 1 346 ? -31.578 -14.5 -6.211 1 92.75 346 GLU A CA 1
ATOM 2744 C C . GLU A 1 346 ? -32.781 -13.68 -6.664 1 92.75 346 GLU A C 1
ATOM 2746 O O . GLU A 1 346 ? -33.562 -13.195 -5.836 1 92.75 346 GLU A O 1
ATOM 2751 N N . ASN A 1 347 ? -32.781 -13.328 -7.867 1 91.38 347 ASN A N 1
ATOM 2752 C CA . ASN A 1 347 ? -33.875 -12.641 -8.539 1 91.38 347 ASN A CA 1
ATOM 2753 C C . ASN A 1 347 ? -33.938 -11.18 -8.133 1 91.38 347 ASN A C 1
ATOM 2755 O O . ASN A 1 347 ? -34.969 -10.523 -8.352 1 91.38 347 ASN A O 1
ATOM 2759 N N . LEU A 1 348 ? -32.938 -10.742 -7.496 1 93.75 348 LEU A N 1
ATOM 2760 C CA . LEU A 1 348 ? -32.844 -9.328 -7.156 1 93.75 348 LEU A CA 1
ATOM 2761 C C . LEU A 1 348 ? -31.875 -8.602 -8.086 1 93.75 348 LEU A C 1
ATOM 2763 O O . LEU A 1 348 ? -30.75 -9.055 -8.289 1 93.75 348 LEU A O 1
ATOM 2767 N N . SER A 1 349 ? -32.312 -7.516 -8.625 1 93 349 SER A N 1
ATOM 2768 C CA . SER A 1 349 ? -31.469 -6.738 -9.531 1 93 349 SER A CA 1
ATOM 2769 C C . SER A 1 349 ? -30.391 -5.973 -8.773 1 93 349 SER A C 1
ATOM 2771 O O . SER A 1 349 ? -30.672 -5.324 -7.762 1 93 349 SER A O 1
ATOM 2773 N N . ILE A 1 350 ? -29.203 -6.016 -9.219 1 90.81 350 ILE A N 1
ATOM 2774 C CA . ILE A 1 350 ? -28.094 -5.332 -8.57 1 90.81 350 ILE A CA 1
ATOM 2775 C C . ILE A 1 350 ? -28.25 -3.822 -8.742 1 90.81 350 ILE A C 1
ATOM 2777 O O . ILE A 1 350 ? -27.781 -3.047 -7.898 1 90.81 350 ILE A O 1
ATOM 2781 N N . THR A 1 351 ? -28.906 -3.428 -9.773 1 87.06 351 THR A N 1
ATOM 2782 C CA . THR A 1 351 ? -29.062 -2.012 -10.094 1 87.06 351 THR A CA 1
ATOM 2783 C C . THR A 1 351 ? -30.172 -1.392 -9.25 1 87.06 351 THR A C 1
ATOM 2785 O O . THR A 1 351 ? -30.062 -0.244 -8.812 1 87.06 351 THR A O 1
ATOM 2788 N N . LYS A 1 352 ? -31.172 -2.156 -8.969 1 87 352 LYS A N 1
ATOM 2789 C CA . LYS A 1 352 ? -32.344 -1.612 -8.289 1 87 352 LYS A CA 1
ATOM 2790 C C . LYS A 1 352 ? -32.312 -1.95 -6.801 1 87 352 LYS A C 1
ATOM 2792 O O . LYS A 1 352 ? -32.812 -1.181 -5.977 1 87 352 LYS A O 1
ATOM 2797 N N . ASN A 1 353 ? -31.766 -3.068 -6.484 1 89.31 353 ASN A N 1
ATOM 2798 C CA . ASN A 1 353 ? -31.797 -3.562 -5.113 1 89.31 353 ASN A CA 1
ATOM 2799 C C . ASN A 1 353 ? -30.391 -3.775 -4.562 1 89.31 353 ASN A C 1
ATOM 2801 O O . ASN A 1 353 ? -30.094 -4.836 -4.012 1 89.31 353 ASN A O 1
ATOM 2805 N N . LEU A 1 354 ? -29.609 -2.82 -4.617 1 87.12 354 LEU A N 1
ATOM 2806 C CA . LEU A 1 354 ? -28.188 -2.955 -4.32 1 87.12 354 LEU A CA 1
ATOM 2807 C C . LEU A 1 354 ? -27.969 -3.383 -2.873 1 87.12 354 LEU A C 1
ATOM 2809 O O . LEU A 1 354 ? -27.172 -4.281 -2.598 1 87.12 354 LEU A O 1
ATOM 2813 N N . GLN A 1 355 ? -28.688 -2.814 -1.93 1 85.56 355 GLN A N 1
ATOM 2814 C CA . GLN A 1 355 ? -28.484 -3.094 -0.511 1 85.56 355 GLN A CA 1
ATOM 2815 C C . GLN A 1 355 ? -28.875 -4.531 -0.173 1 85.56 355 GLN A C 1
ATOM 2817 O O . GLN A 1 355 ? -28.172 -5.203 0.588 1 85.56 355 GLN A O 1
ATOM 2822 N N . GLU A 1 356 ? -29.906 -4.938 -0.767 1 89.81 356 GLU A N 1
ATOM 2823 C CA . GLU A 1 356 ? -30.359 -6.297 -0.512 1 89.81 356 GLU A CA 1
ATOM 2824 C C . GLU A 1 356 ? -29.422 -7.328 -1.132 1 89.81 356 GLU A C 1
ATOM 2826 O O . GLU A 1 356 ? -29.172 -8.383 -0.541 1 89.81 356 GLU A O 1
ATOM 2831 N N . VAL A 1 357 ? -28.969 -7.039 -2.264 1 91.25 357 VAL A N 1
ATOM 2832 C CA . VAL A 1 357 ? -28.047 -7.941 -2.959 1 91.25 357 VAL A CA 1
ATOM 2833 C C . VAL A 1 357 ? -26.75 -8.07 -2.172 1 91.25 357 VAL A C 1
ATOM 2835 O O . VAL A 1 357 ? -26.188 -9.156 -2.055 1 91.25 357 VAL A O 1
ATOM 2838 N N . ARG A 1 358 ? -26.281 -7.035 -1.616 1 88.5 358 ARG A N 1
ATOM 2839 C CA . ARG A 1 358 ? -25 -7 -0.904 1 88.5 358 ARG A CA 1
ATOM 2840 C C . ARG A 1 358 ? -25.047 -7.875 0.342 1 88.5 358 ARG A C 1
ATOM 2842 O O . ARG A 1 358 ? -24.031 -8.461 0.729 1 88.5 358 ARG A O 1
ATOM 2849 N N . SER A 1 359 ? -26.219 -8.055 0.869 1 87.88 359 SER A N 1
ATOM 2850 C CA . SER A 1 359 ? -26.344 -8.883 2.064 1 87.88 359 SER A CA 1
ATOM 2851 C C . SER A 1 359 ? -26.297 -10.367 1.717 1 87.88 359 SER A C 1
ATOM 2853 O O . SER A 1 359 ? -26.266 -11.219 2.607 1 87.88 359 SER A O 1
ATOM 2855 N N . LYS A 1 360 ? -26.188 -10.633 0.442 1 92.5 360 LYS A N 1
ATOM 2856 C CA . LYS A 1 360 ? -26.25 -12.023 0.006 1 92.5 360 LYS A CA 1
ATOM 2857 C C . LYS A 1 360 ? -24.938 -12.453 -0.642 1 92.5 360 LYS A C 1
ATOM 2859 O O . LYS A 1 360 ? -24.828 -13.578 -1.135 1 92.5 360 LYS A O 1
ATOM 2864 N N . ILE A 1 361 ? -24 -11.57 -0.545 1 94.62 361 ILE A N 1
ATOM 2865 C CA . ILE A 1 361 ? -22.797 -11.883 -1.306 1 94.62 361 ILE A CA 1
ATOM 2866 C C . ILE A 1 361 ? -21.578 -11.852 -0.382 1 94.62 361 ILE A C 1
ATOM 2868 O O . ILE A 1 361 ? -21.578 -11.141 0.626 1 94.62 361 ILE A O 1
ATOM 2872 N N . GLY A 1 362 ? -20.656 -12.734 -0.551 1 94.75 362 GLY A N 1
ATOM 2873 C CA . GLY A 1 362 ? -19.281 -12.664 -0.055 1 94.75 362 GLY A CA 1
ATOM 2874 C C . GLY A 1 362 ? -18.281 -12.305 -1.13 1 94.75 362 GLY A C 1
ATOM 2875 O O . GLY A 1 362 ? -18.422 -12.719 -2.283 1 94.75 362 GLY A O 1
ATOM 2876 N N . TYR A 1 363 ? -17.281 -11.5 -0.754 1 95.12 363 TYR A N 1
ATOM 2877 C CA . TYR A 1 363 ? -16.391 -11.016 -1.798 1 95.12 363 TYR A CA 1
ATOM 2878 C C . TYR A 1 363 ? -14.953 -10.953 -1.295 1 95.12 363 TYR A C 1
ATOM 2880 O O . TYR A 1 363 ? -14.688 -10.398 -0.223 1 95.12 363 TYR A O 1
ATOM 2888 N N . CYS A 1 364 ? -14.086 -11.539 -2.037 1 95.5 364 CYS A N 1
ATOM 2889 C CA . CYS A 1 364 ? -12.648 -11.367 -1.894 1 95.5 364 CYS A CA 1
ATOM 2890 C C . CYS A 1 364 ? -12.062 -10.625 -3.092 1 95.5 364 CYS A C 1
ATOM 2892 O O . CYS A 1 364 ? -11.828 -11.219 -4.141 1 95.5 364 CYS A O 1
ATOM 2894 N N . PRO A 1 365 ? -11.75 -9.383 -2.953 1 91.75 365 PRO A N 1
ATOM 2895 C CA . PRO A 1 365 ? -11.203 -8.617 -4.074 1 91.75 365 PRO A CA 1
ATOM 2896 C C . PRO A 1 365 ? -9.758 -8.992 -4.387 1 91.75 365 PRO A C 1
ATOM 2898 O O . PRO A 1 365 ? -9.141 -9.773 -3.656 1 91.75 365 PRO A O 1
ATOM 2901 N N . GLN A 1 366 ? -9.312 -8.445 -5.496 1 83.5 366 GLN A N 1
ATOM 2902 C CA . GLN A 1 366 ? -7.945 -8.703 -5.93 1 83.5 366 GLN A CA 1
ATOM 2903 C C . GLN A 1 366 ? -6.938 -8.094 -4.961 1 83.5 366 GLN A C 1
ATOM 2905 O O . GLN A 1 366 ? -5.867 -8.664 -4.73 1 83.5 366 GLN A O 1
ATOM 2910 N N . PHE A 1 367 ? -7.309 -6.961 -4.402 1 80.06 367 PHE A N 1
ATOM 2911 C CA . PHE A 1 367 ? -6.473 -6.32 -3.393 1 80.06 367 PHE A CA 1
ATOM 2912 C C . PHE A 1 367 ? -6.941 -6.688 -1.988 1 80.06 367 PHE A C 1
ATOM 2914 O O . PHE A 1 367 ? -8.094 -7.074 -1.795 1 80.06 367 PHE A O 1
ATOM 2921 N N . ASP A 1 368 ? -6.07 -6.543 -1.09 1 83.81 368 ASP A N 1
ATOM 2922 C CA . ASP A 1 368 ? -6.426 -6.914 0.276 1 83.81 368 ASP A CA 1
ATOM 2923 C C . ASP A 1 368 ? -7.141 -5.766 0.987 1 83.81 368 ASP A C 1
ATOM 2925 O O . ASP A 1 368 ? -6.504 -4.797 1.405 1 83.81 368 ASP A O 1
ATOM 2929 N N . ALA A 1 369 ? -8.383 -5.926 1.015 1 89.94 369 ALA A N 1
ATOM 2930 C CA . ALA A 1 369 ? -9.227 -4.934 1.678 1 89.94 369 ALA A CA 1
ATOM 2931 C C . ALA A 1 369 ? -9.273 -5.176 3.184 1 89.94 369 ALA A C 1
ATOM 2933 O O . ALA A 1 369 ? -10.336 -5.5 3.73 1 89.94 369 ALA A O 1
ATOM 2934 N N . LEU A 1 370 ? -8.18 -4.988 3.838 1 92.75 370 LEU A N 1
ATOM 2935 C CA . LEU A 1 370 ? -8.047 -5.289 5.258 1 92.75 370 LEU A CA 1
ATOM 2936 C C . LEU A 1 370 ? -7.703 -4.035 6.055 1 92.75 370 LEU A C 1
ATOM 2938 O O . LEU A 1 370 ? -7.293 -3.023 5.477 1 92.75 370 LEU A O 1
ATOM 2942 N N . LEU A 1 371 ? -8.023 -4.117 7.305 1 92.12 371 LEU A N 1
ATOM 2943 C CA . LEU A 1 371 ? -7.629 -3.072 8.242 1 92.12 371 LEU A CA 1
ATOM 2944 C C . LEU A 1 371 ? -6.328 -3.441 8.953 1 92.12 371 LEU A C 1
ATOM 2946 O O . LEU A 1 371 ? -6.344 -4.203 9.922 1 92.12 371 LEU A O 1
ATOM 2950 N N . ASP A 1 372 ? -5.293 -2.781 8.641 1 88.88 372 ASP A N 1
ATOM 2951 C CA . ASP A 1 372 ? -3.922 -3.205 8.914 1 88.88 372 ASP A CA 1
ATOM 2952 C C . ASP A 1 372 ? -3.639 -3.219 10.414 1 88.88 372 ASP A C 1
ATOM 2954 O O . ASP A 1 372 ? -2.785 -3.973 10.883 1 88.88 372 ASP A O 1
ATOM 2958 N N . TYR A 1 373 ? -4.336 -2.465 11.133 1 91 373 TYR A N 1
ATOM 2959 C CA . TYR A 1 373 ? -3.982 -2.344 12.539 1 91 373 TYR A CA 1
ATOM 2960 C C . TYR A 1 373 ? -4.852 -3.252 13.398 1 91 373 TYR A C 1
ATOM 2962 O O . TYR A 1 373 ? -4.801 -3.189 14.633 1 91 373 TYR A O 1
ATOM 2970 N N . MET A 1 374 ? -5.613 -4.09 12.789 1 95 374 MET A N 1
ATOM 2971 C CA . MET A 1 374 ? -6.355 -5.137 13.484 1 95 374 MET A CA 1
ATOM 2972 C C . MET A 1 374 ? -5.652 -6.48 13.359 1 95 374 MET A C 1
ATOM 2974 O O . MET A 1 374 ? -4.738 -6.633 12.547 1 95 374 MET A O 1
ATOM 2978 N N . THR A 1 375 ? -6.051 -7.402 14.195 1 96.69 375 THR A N 1
ATOM 2979 C CA . THR A 1 375 ? -5.598 -8.781 14.07 1 96.69 375 THR A CA 1
ATOM 2980 C C . THR A 1 375 ? -6.605 -9.617 13.281 1 96.69 375 THR A C 1
ATOM 2982 O O . THR A 1 375 ? -7.742 -9.18 13.07 1 96.69 375 THR A O 1
ATOM 2985 N N . ALA A 1 376 ? -6.16 -10.734 12.844 1 96.75 376 ALA A N 1
ATOM 2986 C CA . ALA A 1 376 ? -7.062 -11.633 12.125 1 96.75 376 ALA A CA 1
ATOM 2987 C C . ALA A 1 376 ? -8.266 -12 12.984 1 96.75 376 ALA A C 1
ATOM 2989 O O . ALA A 1 376 ? -9.406 -11.984 12.508 1 96.75 376 ALA A O 1
ATOM 2990 N N . ARG A 1 377 ? -8.023 -12.281 14.195 1 97.5 377 ARG A N 1
ATOM 2991 C CA . ARG A 1 377 ? -9.094 -12.648 15.109 1 97.5 377 ARG A CA 1
ATOM 2992 C C . ARG A 1 377 ? -10.094 -11.508 15.258 1 97.5 377 ARG A C 1
ATOM 2994 O O . ARG A 1 377 ? -11.305 -11.727 15.188 1 97.5 377 ARG A O 1
ATOM 3001 N N . GLU A 1 378 ? -9.617 -10.352 15.461 1 96.88 378 GLU A N 1
ATOM 3002 C CA . GLU A 1 378 ? -10.484 -9.188 15.648 1 96.88 378 GLU A CA 1
ATOM 3003 C C . GLU A 1 378 ? -11.344 -8.938 14.414 1 96.88 378 GLU A C 1
ATOM 3005 O O . GLU A 1 378 ? -12.547 -8.68 14.539 1 96.88 378 GLU A O 1
ATOM 3010 N N . ILE A 1 379 ? -10.734 -8.961 13.289 1 96.75 379 ILE A N 1
ATOM 3011 C CA . ILE A 1 379 ? -11.477 -8.625 12.078 1 96.75 379 ILE A CA 1
ATOM 3012 C C . ILE A 1 379 ? -12.5 -9.711 11.781 1 96.75 379 ILE A C 1
ATOM 3014 O O . ILE A 1 379 ? -13.602 -9.422 11.305 1 96.75 379 ILE A O 1
ATOM 3018 N N . ILE A 1 380 ? -12.141 -10.969 12.008 1 97.38 380 ILE A N 1
ATOM 3019 C CA . ILE A 1 380 ? -13.086 -12.062 11.781 1 97.38 380 ILE A CA 1
ATOM 3020 C C . ILE A 1 380 ? -14.242 -11.953 12.773 1 97.38 380 ILE A C 1
ATOM 3022 O O . ILE A 1 380 ? -15.398 -12.195 12.422 1 97.38 380 ILE A O 1
ATOM 3026 N N . VAL A 1 381 ? -13.953 -11.562 14 1 97.56 381 VAL A N 1
ATOM 3027 C CA . VAL A 1 381 ? -14.992 -11.352 14.992 1 97.56 381 VAL A CA 1
ATOM 3028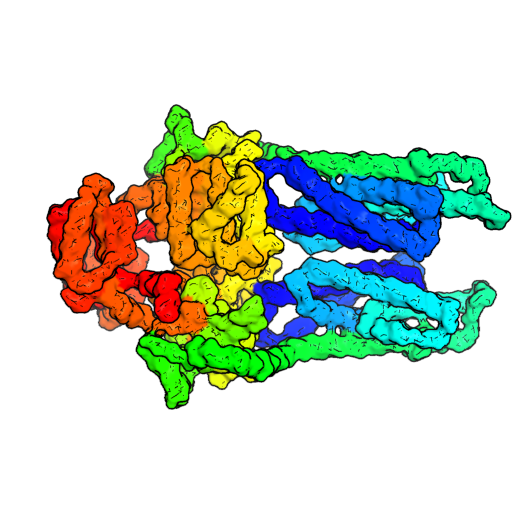 C C . VAL A 1 381 ? -15.93 -10.234 14.539 1 97.56 381 VAL A C 1
ATOM 3030 O O . VAL A 1 381 ? -17.156 -10.352 14.656 1 97.56 381 VAL A O 1
ATOM 3033 N N . MET A 1 382 ? -15.352 -9.188 14.07 1 95.56 382 MET A N 1
ATOM 3034 C CA . MET A 1 382 ? -16.141 -8.055 13.594 1 95.56 382 MET A CA 1
ATOM 3035 C C . MET A 1 382 ? -17.109 -8.5 12.5 1 95.56 382 MET A C 1
ATOM 3037 O O . MET A 1 382 ? -18.312 -8.203 12.562 1 95.56 382 MET A O 1
ATOM 3041 N N . TYR A 1 383 ? -16.672 -9.219 11.539 1 95.5 383 TYR A N 1
ATOM 3042 C CA . TYR A 1 383 ? -17.516 -9.641 10.43 1 95.5 383 TYR A CA 1
ATOM 3043 C C . TYR A 1 383 ? -18.516 -10.703 10.883 1 95.5 383 TYR A C 1
ATOM 3045 O O . TYR A 1 383 ? -19.625 -10.789 10.359 1 95.5 383 TYR A O 1
ATOM 3053 N N . ALA A 1 384 ? -18.094 -11.539 11.836 1 96.38 384 ALA A N 1
ATOM 3054 C CA . ALA A 1 384 ? -19.031 -12.492 12.406 1 96.38 384 ALA A CA 1
ATOM 3055 C C . ALA A 1 384 ? -20.234 -11.781 13.008 1 96.38 384 ALA A C 1
ATOM 3057 O O . ALA A 1 384 ? -21.391 -12.211 12.828 1 96.38 384 ALA A O 1
ATOM 3058 N N . ARG A 1 385 ? -20 -10.734 13.688 1 94.75 385 ARG A N 1
ATOM 3059 C CA . ARG A 1 385 ? -21.078 -9.945 14.281 1 94.75 385 ARG A CA 1
ATOM 3060 C C . ARG A 1 385 ? -21.922 -9.289 13.203 1 94.75 385 ARG A C 1
ATOM 3062 O O . ARG A 1 385 ? -23.156 -9.203 13.336 1 94.75 385 ARG A O 1
ATOM 3069 N N . LEU A 1 386 ? -21.281 -8.859 12.172 1 92.12 386 LEU A N 1
ATOM 3070 C CA . LEU A 1 386 ? -22.016 -8.227 11.078 1 92.12 386 LEU A CA 1
ATOM 3071 C C . LEU A 1 386 ? -22.938 -9.219 10.383 1 92.12 386 LEU A C 1
ATOM 3073 O O . LEU A 1 386 ? -24.016 -8.852 9.914 1 92.12 386 LEU A O 1
ATOM 3077 N N . TRP A 1 387 ? -22.516 -10.461 10.352 1 92.25 387 TRP A N 1
ATOM 3078 C CA . TRP A 1 387 ? -23.297 -11.508 9.711 1 92.25 387 TRP A CA 1
ATOM 3079 C C . TRP A 1 387 ? -24.375 -12.023 10.648 1 92.25 387 TRP A C 1
ATOM 3081 O O . TRP A 1 387 ? -25.219 -12.844 10.25 1 92.25 387 TRP A O 1
ATOM 3091 N N . GLY A 1 388 ? -24.344 -11.617 11.898 1 91.06 388 GLY A N 1
ATOM 3092 C CA . GLY A 1 388 ? -25.406 -11.961 12.844 1 91.06 388 GLY A CA 1
ATOM 3093 C C . GLY A 1 388 ? -25.156 -13.281 13.555 1 91.06 388 GLY A C 1
ATOM 3094 O O . GLY A 1 388 ? -26.094 -13.914 14.031 1 91.06 388 GLY A O 1
ATOM 3095 N N . ILE A 1 389 ? -23.953 -13.672 13.625 1 94.06 389 ILE A N 1
ATOM 3096 C CA . ILE A 1 389 ? -23.625 -14.867 14.391 1 94.06 389 ILE A CA 1
ATOM 3097 C C . ILE A 1 389 ? -23.797 -14.594 15.883 1 94.06 389 ILE A C 1
ATOM 3099 O O . ILE A 1 389 ? -23.328 -13.57 16.391 1 94.06 389 ILE A O 1
ATOM 3103 N N . PRO A 1 390 ? -24.453 -15.484 16.516 1 95.81 390 PRO A N 1
ATOM 3104 C CA . PRO A 1 390 ? -24.656 -15.258 17.953 1 95.81 390 PRO A CA 1
ATOM 3105 C C . PRO A 1 390 ? -23.344 -15.156 18.719 1 95.81 390 PRO A C 1
ATOM 3107 O O . PRO A 1 390 ? -22.391 -15.891 18.438 1 95.81 390 PRO A O 1
ATOM 3110 N N . GLU A 1 391 ? -23.375 -14.297 19.641 1 95.81 391 GLU A N 1
ATOM 3111 C CA . GLU A 1 391 ? -22.156 -13.977 20.391 1 95.81 391 GLU A CA 1
ATOM 3112 C C . GLU A 1 391 ? -21.562 -15.227 21.047 1 95.81 391 GLU A C 1
ATOM 3114 O O . GLU A 1 391 ? -20.344 -15.367 21.125 1 95.81 391 GLU A O 1
ATOM 3119 N N . THR A 1 392 ? -22.344 -16.109 21.469 1 96.38 392 THR A N 1
ATOM 3120 C CA . THR A 1 392 ? -21.906 -17.312 22.156 1 96.38 392 THR A CA 1
ATOM 3121 C C . THR A 1 392 ? -21.203 -18.266 21.203 1 96.38 392 THR A C 1
ATOM 3123 O O . THR A 1 392 ? -20.391 -19.109 21.625 1 96.38 392 THR A O 1
ATOM 3126 N N . GLN A 1 393 ? -21.469 -18.078 19.938 1 96.69 393 GLN A N 1
ATOM 3127 C CA . GLN A 1 393 ? -20.922 -19 18.953 1 96.69 393 GLN A CA 1
ATOM 3128 C C . GLN A 1 393 ? -19.75 -18.391 18.203 1 96.69 393 GLN A C 1
ATOM 3130 O O . GLN A 1 393 ? -19.047 -19.078 17.453 1 96.69 393 GLN A O 1
ATOM 3135 N N . ILE A 1 394 ? -19.484 -17.219 18.438 1 97.06 394 ILE A N 1
ATOM 3136 C CA . ILE A 1 394 ? -18.5 -16.484 17.641 1 97.06 394 ILE A CA 1
ATOM 3137 C C . ILE A 1 394 ? -17.109 -17.062 17.875 1 97.06 394 ILE A C 1
ATOM 3139 O O . ILE A 1 394 ? -16.328 -17.25 16.922 1 97.06 394 ILE A O 1
ATOM 3143 N N . THR A 1 395 ? -16.797 -17.328 19.141 1 96.44 395 THR A N 1
ATOM 3144 C CA . THR A 1 395 ? -15.469 -17.828 19.453 1 96.44 395 THR A CA 1
ATOM 3145 C C . THR A 1 395 ? -15.203 -19.141 18.703 1 96.44 395 THR A C 1
ATOM 3147 O O . THR A 1 395 ? -14.141 -19.312 18.109 1 96.44 395 THR A O 1
ATOM 3150 N N . GLN A 1 396 ? -16.125 -19.969 18.734 1 96.38 396 GLN A N 1
ATOM 3151 C CA . GLN A 1 396 ? -15.984 -21.234 18.047 1 96.38 396 GLN A CA 1
ATOM 3152 C C . GLN A 1 396 ? -15.953 -21.031 16.531 1 96.38 396 GLN A C 1
ATOM 3154 O O . GLN A 1 396 ? -15.133 -21.641 15.844 1 96.38 396 GLN A O 1
ATOM 3159 N N . TYR A 1 397 ? -16.828 -20.25 16.094 1 95.75 397 TYR A N 1
ATOM 3160 C CA . TYR A 1 397 ? -16.906 -19.938 14.672 1 95.75 397 TYR A CA 1
ATOM 3161 C C . TYR A 1 397 ? -15.578 -19.391 14.148 1 95.75 397 TYR A C 1
ATOM 3163 O O . TYR A 1 397 ? -15.094 -19.828 13.102 1 95.75 397 TYR A O 1
ATOM 3171 N N . VAL A 1 398 ? -15 -18.516 14.867 1 96.94 398 VAL A N 1
ATOM 3172 C CA . VAL A 1 398 ? -13.75 -17.859 14.484 1 96.94 398 VAL A CA 1
ATOM 3173 C C . VAL A 1 398 ? -12.602 -18.859 14.508 1 96.94 398 VAL A C 1
ATOM 3175 O O . VAL A 1 398 ? -11.789 -18.906 13.586 1 96.94 398 VAL A O 1
ATOM 3178 N N . ASN A 1 399 ? -12.562 -19.672 15.492 1 96.19 399 ASN A N 1
ATOM 3179 C CA . ASN A 1 399 ? -11.5 -20.656 15.609 1 96.19 399 ASN A CA 1
ATOM 3180 C C . ASN A 1 399 ? -11.562 -21.672 14.469 1 96.19 399 ASN A C 1
ATOM 3182 O O . ASN A 1 399 ? -10.523 -22.078 13.93 1 96.19 399 ASN A O 1
ATOM 3186 N N . GLU A 1 400 ? -12.672 -22.031 14.125 1 94.69 400 GLU A N 1
ATOM 3187 C CA . GLU A 1 400 ? -12.852 -22.984 13.031 1 94.69 400 GLU A CA 1
ATOM 3188 C C . GLU A 1 400 ? -12.391 -22.406 11.703 1 94.69 400 GLU A C 1
ATOM 3190 O O . GLU A 1 400 ? -11.75 -23.078 10.898 1 94.69 400 GLU A O 1
ATOM 3195 N N . LEU A 1 401 ? -12.773 -21.219 11.516 1 95.06 401 LEU A N 1
ATOM 3196 C CA . LEU A 1 401 ? -12.398 -20.562 10.273 1 95.06 401 LEU A CA 1
ATOM 3197 C C . LEU A 1 401 ? -10.891 -20.375 10.188 1 95.06 401 LEU A C 1
ATOM 3199 O O . LEU A 1 401 ? -10.289 -20.594 9.133 1 95.06 401 LEU A O 1
ATOM 3203 N N . LEU A 1 402 ? -10.281 -19.984 11.273 1 95.88 402 LEU A N 1
ATOM 3204 C CA . LEU A 1 402 ? -8.836 -19.797 11.328 1 95.88 402 LEU A CA 1
ATOM 3205 C C . LEU A 1 402 ? -8.109 -21.109 11.078 1 95.88 402 LEU A C 1
ATOM 3207 O O . LEU A 1 402 ? -7.09 -21.141 10.383 1 95.88 402 LEU A O 1
ATOM 3211 N N . GLN A 1 403 ? -8.641 -22.125 11.555 1 92.75 403 GLN A N 1
ATOM 3212 C CA . GLN A 1 403 ? -8.047 -23.438 11.375 1 92.75 403 GLN A CA 1
ATOM 3213 C C . GLN A 1 403 ? -8.203 -23.922 9.938 1 92.75 403 GLN A C 1
ATOM 3215 O O . GLN A 1 403 ? -7.293 -24.547 9.383 1 92.75 403 GLN A O 1
ATOM 3220 N N . SER A 1 404 ? -9.289 -23.641 9.359 1 91.38 404 SER A N 1
ATOM 3221 C CA . SER A 1 404 ? -9.586 -24.125 8.016 1 91.38 404 SER A CA 1
ATOM 3222 C C . SER A 1 404 ? -8.602 -23.562 6.992 1 91.38 404 SER A C 1
ATOM 3224 O O . SER A 1 404 ? -8.336 -24.203 5.969 1 91.38 404 SER A O 1
ATOM 3226 N N . LEU A 1 405 ? -8.07 -22.422 7.277 1 93.62 405 LEU A N 1
ATOM 3227 C CA . LEU A 1 405 ? -7.133 -21.828 6.328 1 93.62 405 LEU A CA 1
ATOM 3228 C C . LEU A 1 405 ? -5.75 -21.688 6.957 1 93.62 405 LEU A C 1
ATOM 3230 O O . LEU A 1 405 ? -4.926 -20.906 6.469 1 93.62 405 LEU A O 1
ATOM 3234 N N . ASN A 1 406 ? -5.52 -22.328 8.055 1 90.19 406 ASN A N 1
ATOM 3235 C CA . ASN A 1 406 ? -4.223 -22.359 8.719 1 90.19 406 ASN A CA 1
ATOM 3236 C C . ASN A 1 406 ? -3.738 -20.969 9.094 1 90.19 406 ASN A C 1
ATOM 3238 O O . ASN A 1 406 ? -2.598 -20.594 8.805 1 90.19 406 ASN A O 1
ATOM 3242 N N . LEU A 1 407 ? -4.602 -20.188 9.664 1 93.31 407 LEU A N 1
ATOM 3243 C CA . LEU A 1 407 ? -4.273 -18.828 10.086 1 93.31 407 LEU A CA 1
ATOM 3244 C C . LEU A 1 407 ? -4.125 -18.75 11.602 1 93.31 407 LEU A C 1
ATOM 3246 O O . LEU A 1 407 ? -3.775 -17.703 12.133 1 93.31 407 LEU A O 1
ATOM 3250 N N . GLU A 1 408 ? -4.266 -19.828 12.289 1 93.25 408 GLU A N 1
ATOM 3251 C CA . GLU A 1 408 ? -4.285 -19.875 13.75 1 93.25 408 GLU A CA 1
ATOM 3252 C C . GLU A 1 408 ? -2.982 -19.328 14.328 1 93.25 408 GLU A C 1
ATOM 3254 O O . GLU A 1 408 ? -3 -18.531 15.273 1 93.25 408 GLU A O 1
ATOM 3259 N N . PRO A 1 409 ? -1.863 -19.703 13.766 1 86 409 PRO A N 1
ATOM 3260 C CA . PRO A 1 409 ? -0.61 -19.203 14.344 1 86 409 PRO A CA 1
ATOM 3261 C C . PRO A 1 409 ? -0.464 -17.688 14.227 1 86 409 PRO A C 1
ATOM 3263 O O . PRO A 1 409 ? 0.311 -17.078 14.969 1 86 409 PRO A O 1
ATOM 3266 N N . TYR A 1 410 ? -1.227 -17.094 13.383 1 88.12 410 TYR A N 1
ATOM 3267 C CA . TYR A 1 410 ? -1.081 -15.672 13.125 1 88.12 410 TYR A CA 1
ATOM 3268 C C . TYR A 1 410 ? -2.295 -14.898 13.633 1 88.12 410 TYR A C 1
ATOM 3270 O O . TYR A 1 410 ? -2.398 -13.688 13.422 1 88.12 410 TYR A O 1
ATOM 3278 N N . ALA A 1 411 ? -3.121 -15.539 14.289 1 95.12 411 ALA A N 1
ATOM 3279 C CA . ALA A 1 411 ? -4.441 -15.016 14.633 1 95.12 411 ALA A CA 1
ATOM 3280 C C . ALA A 1 411 ? -4.336 -13.742 15.469 1 95.12 411 ALA A C 1
ATOM 3282 O O . ALA A 1 411 ? -5.199 -12.867 15.391 1 95.12 411 ALA A O 1
ATOM 3283 N N . ASP A 1 412 ? -3.25 -13.586 16.234 1 93.94 412 ASP A N 1
ATOM 3284 C CA . ASP A 1 412 ? -3.174 -12.477 17.172 1 93.94 412 ASP A CA 1
ATOM 3285 C C . ASP A 1 412 ? -2.051 -11.516 16.812 1 93.94 412 ASP A C 1
ATOM 3287 O O . ASP A 1 412 ? -1.644 -10.688 17.625 1 93.94 412 ASP A O 1
ATOM 3291 N N . LYS A 1 413 ? -1.589 -11.664 15.656 1 89.44 413 LYS A N 1
ATOM 3292 C CA . LYS A 1 413 ? -0.623 -10.711 15.117 1 89.44 413 LYS A CA 1
ATOM 3293 C C . LYS A 1 413 ? -1.317 -9.625 14.297 1 89.44 413 LYS A C 1
ATOM 3295 O O . LYS A 1 413 ? -2.371 -9.867 13.711 1 89.44 413 LYS A O 1
ATOM 3300 N N . PHE A 1 414 ? -0.705 -8.492 14.297 1 92.88 414 PHE A N 1
ATOM 3301 C CA . PHE A 1 414 ? -1.269 -7.406 13.5 1 92.88 414 PHE A CA 1
ATOM 3302 C C . PHE A 1 414 ? -1.167 -7.719 12.016 1 92.88 414 PHE A C 1
ATOM 3304 O O . PHE A 1 414 ? -0.157 -8.258 11.555 1 92.88 414 PHE A O 1
ATOM 3311 N N . ILE A 1 415 ? -2.141 -7.316 11.25 1 93.19 415 ILE A N 1
ATOM 3312 C CA . ILE A 1 415 ? -2.26 -7.645 9.836 1 93.19 415 ILE A CA 1
ATOM 3313 C C . ILE A 1 415 ? -1.146 -6.953 9.047 1 93.19 415 ILE A C 1
ATOM 3315 O O . ILE A 1 415 ? -0.646 -7.5 8.062 1 93.19 415 ILE A O 1
ATOM 3319 N N . TYR A 1 416 ? -0.759 -5.816 9.516 1 86.31 416 TYR A N 1
ATOM 3320 C CA . TYR A 1 416 ? 0.283 -5.105 8.781 1 86.31 416 TYR A CA 1
ATOM 3321 C C . TYR A 1 416 ? 1.574 -5.914 8.75 1 86.31 416 TYR A C 1
ATOM 3323 O O . TYR A 1 416 ? 2.434 -5.691 7.891 1 86.31 416 TYR A O 1
ATOM 3331 N N . SER A 1 417 ? 1.768 -6.887 9.648 1 80.38 417 SER A N 1
ATOM 3332 C CA . SER A 1 417 ? 2.975 -7.703 9.719 1 80.38 417 SER A CA 1
ATOM 3333 C C . SER A 1 417 ? 2.84 -8.961 8.867 1 80.38 417 SER A C 1
ATOM 3335 O O . SER A 1 417 ? 3.791 -9.734 8.742 1 80.38 417 SER A O 1
ATOM 3337 N N . TYR A 1 418 ? 1.715 -9.109 8.203 1 83.5 418 TYR A N 1
ATOM 3338 C CA . TYR A 1 418 ? 1.434 -10.312 7.43 1 83.5 418 TYR A CA 1
ATOM 3339 C C . TYR A 1 418 ? 2.213 -10.312 6.121 1 83.5 418 TYR A C 1
ATOM 3341 O O . TYR A 1 418 ? 2.457 -9.258 5.535 1 83.5 418 TYR A O 1
ATOM 3349 N N . SER A 1 419 ? 2.559 -11.508 5.73 1 75.56 419 SER A N 1
ATOM 3350 C CA . SER A 1 419 ? 3.021 -11.695 4.355 1 75.56 419 SER A CA 1
ATOM 3351 C C . SER A 1 419 ? 1.87 -11.57 3.365 1 75.56 419 SER A C 1
ATOM 3353 O O . SER A 1 419 ? 0.702 -11.586 3.756 1 75.56 419 SER A O 1
ATOM 3355 N N . GLY A 1 420 ? 2.174 -11.43 2.156 1 79.06 420 GLY A N 1
ATOM 3356 C CA . GLY A 1 420 ? 1.155 -11.359 1.12 1 79.06 420 GLY A CA 1
ATOM 3357 C C . GLY A 1 420 ? 0.243 -12.57 1.099 1 79.06 420 GLY A C 1
ATOM 3358 O O . GLY A 1 420 ? -0.974 -12.438 0.958 1 79.06 420 GLY A O 1
ATOM 3359 N N . GLY A 1 421 ? 0.832 -13.695 1.263 1 83 421 GLY A N 1
ATOM 3360 C CA . GLY A 1 421 ? 0.051 -14.922 1.276 1 83 421 GLY A CA 1
ATOM 3361 C C . GLY A 1 421 ? -0.917 -15 2.441 1 83 421 GLY A C 1
ATOM 3362 O O . GLY A 1 421 ? -2.049 -15.461 2.285 1 83 421 GLY A O 1
ATOM 3363 N N . ASN A 1 422 ? -0.498 -14.539 3.574 1 85.38 422 ASN A N 1
ATOM 3364 C CA . ASN A 1 422 ? -1.364 -14.547 4.75 1 85.38 422 ASN A CA 1
ATOM 3365 C C . ASN A 1 422 ? -2.514 -13.555 4.605 1 85.38 422 ASN A C 1
ATOM 3367 O O . ASN A 1 422 ? -3.629 -13.82 5.059 1 85.38 422 ASN A O 1
ATOM 3371 N N . LYS A 1 423 ? -2.221 -12.492 4.062 1 90.69 423 LYS A N 1
ATOM 3372 C CA . LYS A 1 423 ? -3.277 -11.523 3.807 1 90.69 423 LYS A CA 1
ATOM 3373 C C . LYS A 1 423 ? -4.316 -12.078 2.84 1 90.69 423 LYS A C 1
ATOM 3375 O O . LYS A 1 423 ? -5.52 -11.875 3.027 1 90.69 423 LYS A O 1
ATOM 3380 N N . ARG A 1 424 ? -3.77 -12.734 1.893 1 90.75 424 ARG A N 1
ATOM 3381 C CA . ARG A 1 424 ? -4.66 -13.344 0.913 1 90.75 424 ARG A CA 1
ATOM 3382 C C . ARG A 1 424 ? -5.555 -14.398 1.565 1 90.75 424 ARG A C 1
ATOM 3384 O O . ARG A 1 424 ? -6.754 -14.461 1.285 1 90.75 424 ARG A O 1
ATOM 3391 N N . ARG A 1 425 ? -5.004 -15.18 2.395 1 93.5 425 ARG A N 1
ATOM 3392 C CA . ARG A 1 425 ? -5.758 -16.203 3.115 1 93.5 425 ARG A CA 1
ATOM 3393 C C . ARG A 1 425 ? -6.844 -15.562 3.98 1 93.5 425 ARG A C 1
ATOM 3395 O O . ARG A 1 425 ? -7.973 -16.047 4.027 1 93.5 425 ARG A O 1
ATOM 3402 N N . LEU A 1 426 ? -6.465 -14.547 4.586 1 95.88 426 LEU A N 1
ATOM 3403 C CA . LEU A 1 426 ? -7.41 -13.844 5.457 1 95.88 426 LEU A CA 1
ATOM 3404 C C . LEU A 1 426 ? -8.547 -13.234 4.645 1 95.88 426 LEU A C 1
ATOM 3406 O O . LEU A 1 426 ? -9.711 -13.297 5.051 1 95.88 426 LEU A O 1
ATOM 3410 N N . SER A 1 427 ? -8.266 -12.625 3.57 1 96.25 427 SER A N 1
ATOM 3411 C CA . SER A 1 427 ? -9.281 -12.055 2.691 1 96.25 427 SER A CA 1
ATOM 3412 C C . SER A 1 427 ? -10.266 -13.117 2.223 1 96.25 427 SER A C 1
ATOM 3414 O O . SER A 1 427 ? -11.477 -12.867 2.154 1 96.25 427 SER A O 1
ATOM 3416 N N . ASN A 1 428 ? -9.719 -14.258 1.889 1 96.38 428 ASN A N 1
ATOM 3417 C CA . ASN A 1 428 ? -10.57 -15.367 1.494 1 96.38 428 ASN A CA 1
ATOM 3418 C C . ASN A 1 428 ? -11.469 -15.828 2.645 1 96.38 428 ASN A C 1
ATOM 3420 O O . ASN A 1 428 ? -12.641 -16.125 2.438 1 96.38 428 ASN A O 1
ATOM 3424 N N . ALA A 1 429 ? -10.859 -15.891 3.799 1 96.12 429 ALA A N 1
ATOM 3425 C CA . ALA A 1 429 ? -11.633 -16.281 4.977 1 96.12 429 ALA A CA 1
ATOM 3426 C C . ALA A 1 429 ? -12.836 -15.359 5.172 1 96.12 429 ALA A C 1
ATOM 3428 O O . ALA A 1 429 ? -13.945 -15.828 5.445 1 96.12 429 ALA A O 1
ATOM 3429 N N . ILE A 1 430 ? -12.633 -14.133 5.016 1 96.12 430 ILE A N 1
ATOM 3430 C CA . ILE A 1 430 ? -13.68 -13.141 5.207 1 96.12 430 ILE A CA 1
ATOM 3431 C C . ILE A 1 430 ? -14.766 -13.328 4.152 1 96.12 430 ILE A C 1
ATOM 3433 O O . ILE A 1 430 ? -15.961 -13.25 4.457 1 96.12 430 ILE A O 1
ATOM 3437 N N . ALA A 1 431 ? -14.391 -13.578 2.957 1 96.12 431 ALA A N 1
ATOM 3438 C CA . ALA A 1 431 ? -15.352 -13.773 1.869 1 96.12 431 ALA A CA 1
ATOM 3439 C C . ALA A 1 431 ? -16.219 -15.008 2.113 1 96.12 431 ALA A C 1
ATOM 3441 O O . ALA A 1 431 ? -17.375 -15.055 1.686 1 96.12 431 ALA A O 1
ATOM 3442 N N . LEU A 1 432 ? -15.648 -15.977 2.816 1 95.38 432 LEU A N 1
ATOM 3443 C CA . LEU A 1 432 ? -16.312 -17.266 3 1 95.38 432 LEU A CA 1
ATOM 3444 C C . LEU A 1 432 ? -17.172 -17.266 4.262 1 95.38 432 LEU A C 1
ATOM 3446 O O . LEU A 1 432 ? -17.875 -18.234 4.539 1 95.38 432 LEU A O 1
ATOM 3450 N N . MET A 1 433 ? -17.172 -16.203 4.945 1 94.56 433 MET A N 1
ATOM 3451 C CA . MET A 1 433 ? -17.906 -16.109 6.203 1 94.56 433 MET A CA 1
ATOM 3452 C C . MET A 1 433 ? -19.406 -15.961 5.945 1 94.56 433 MET A C 1
ATOM 3454 O O . MET A 1 433 ? -19.812 -15.5 4.879 1 94.56 433 MET A O 1
ATOM 3458 N N . GLY A 1 434 ? -20.172 -16.344 6.965 1 89.94 434 GLY A N 1
ATOM 3459 C CA . GLY A 1 434 ? -21.609 -16.141 6.938 1 89.94 434 GLY A CA 1
ATOM 3460 C C . GLY A 1 434 ? -22.344 -17.125 6.043 1 89.94 434 GLY A C 1
ATOM 3461 O O . GLY A 1 434 ? -21.953 -18.297 5.953 1 89.94 434 GLY A O 1
ATOM 3462 N N . LYS A 1 435 ? -23.484 -16.656 5.598 1 88.88 435 LYS A N 1
ATOM 3463 C CA . LYS A 1 435 ? -24.297 -17.531 4.746 1 88.88 435 LYS A CA 1
ATOM 3464 C C . LYS A 1 435 ? -24.672 -16.812 3.447 1 88.88 435 LYS A C 1
ATOM 3466 O O . LYS A 1 435 ? -25.859 -16.766 3.086 1 88.88 435 LYS A O 1
ATOM 3471 N N . PRO A 1 436 ? -23.656 -16.438 2.768 1 93.5 436 PRO A N 1
ATOM 3472 C CA . PRO A 1 436 ? -23.953 -15.828 1.464 1 93.5 436 PRO A CA 1
ATOM 3473 C C . PRO A 1 436 ? -24.469 -16.844 0.448 1 93.5 436 PRO A C 1
ATOM 3475 O O . PRO A 1 436 ? -24.141 -18.031 0.548 1 93.5 436 PRO A O 1
ATOM 3478 N N . SER A 1 437 ? -25.266 -16.344 -0.505 1 94.62 437 SER A N 1
ATOM 3479 C CA . SER A 1 437 ? -25.734 -17.188 -1.596 1 94.62 437 SER A CA 1
ATOM 3480 C C . SER A 1 437 ? -24.672 -17.312 -2.691 1 94.62 437 SER A C 1
ATOM 3482 O O . SER A 1 437 ? -24.594 -18.328 -3.367 1 94.62 437 SER A O 1
ATOM 3484 N N . VAL A 1 438 ? -23.984 -16.25 -2.779 1 97 438 VAL A N 1
ATOM 3485 C CA . VAL A 1 438 ? -22.969 -16.219 -3.826 1 97 438 VAL A CA 1
ATOM 3486 C C . VAL A 1 438 ? -21.656 -15.688 -3.25 1 97 438 VAL A C 1
ATOM 3488 O O . VAL A 1 438 ? -21.641 -14.758 -2.441 1 97 438 VAL A O 1
ATOM 3491 N N . ILE A 1 439 ? -20.594 -16.312 -3.576 1 97.38 439 ILE A N 1
ATOM 3492 C CA . ILE A 1 439 ? -19.266 -15.883 -3.141 1 97.38 439 ILE A CA 1
ATOM 3493 C C . ILE A 1 439 ? -18.406 -15.539 -4.355 1 97.38 439 ILE A C 1
ATOM 3495 O O . ILE A 1 439 ? -18.266 -16.359 -5.273 1 97.38 439 ILE A O 1
ATOM 3499 N N . PHE A 1 440 ? -17.906 -14.336 -4.395 1 97.19 440 PHE A N 1
ATOM 3500 C CA . PHE A 1 440 ? -17.016 -13.875 -5.449 1 97.19 440 PHE A CA 1
ATOM 3501 C C . PHE A 1 440 ? -15.57 -13.883 -4.98 1 97.19 440 PHE A C 1
ATOM 3503 O O . PHE A 1 440 ? -15.227 -13.242 -3.982 1 97.19 440 PHE A O 1
ATOM 3510 N N . LEU A 1 441 ? -14.711 -14.578 -5.688 1 96.75 441 LEU A N 1
ATOM 3511 C CA . LEU A 1 441 ? -13.297 -14.656 -5.352 1 96.75 441 LEU A CA 1
ATOM 3512 C C . LEU A 1 441 ? -12.438 -14.188 -6.523 1 96.75 441 LEU A C 1
ATOM 3514 O O . LEU A 1 441 ? -12.32 -14.891 -7.531 1 96.75 441 LEU A O 1
ATOM 3518 N N . ASP A 1 442 ? -11.828 -13.039 -6.355 1 92.94 442 ASP A N 1
ATOM 3519 C CA . ASP A 1 442 ? -10.969 -12.477 -7.395 1 92.94 442 ASP A CA 1
ATOM 3520 C C . ASP A 1 442 ? -9.508 -12.875 -7.184 1 92.94 442 ASP A C 1
ATOM 3522 O O . ASP A 1 442 ? -8.812 -12.297 -6.344 1 92.94 442 ASP A O 1
ATOM 3526 N N . GLU A 1 443 ? -9.016 -13.836 -7.926 1 89.31 443 GLU A N 1
ATOM 3527 C CA . GLU A 1 443 ? -7.668 -14.391 -7.848 1 89.31 443 GLU A CA 1
ATOM 3528 C C . GLU A 1 443 ? -7.312 -14.781 -6.418 1 89.31 443 GLU A C 1
ATOM 3530 O O . GLU A 1 443 ? -6.297 -14.336 -5.879 1 89.31 443 GLU A O 1
ATOM 3535 N N . PRO A 1 444 ? -8.031 -15.688 -5.879 1 92.62 444 PRO A N 1
ATOM 3536 C CA . PRO A 1 444 ? -7.938 -15.984 -4.449 1 92.62 444 PRO A CA 1
ATOM 3537 C C . PRO A 1 444 ? -6.637 -16.688 -4.07 1 92.62 444 PRO A C 1
ATOM 3539 O O . PRO A 1 444 ? -6.195 -16.594 -2.922 1 92.62 444 PRO A O 1
ATOM 3542 N N . SER A 1 445 ? -5.977 -17.375 -4.992 1 89.69 445 SER A N 1
ATOM 3543 C CA . SER A 1 445 ? -4.824 -18.203 -4.652 1 89.69 445 SER A CA 1
ATOM 3544 C C . SER A 1 445 ? -3.514 -17.453 -4.906 1 89.69 445 SER A C 1
ATOM 3546 O O . SER A 1 445 ? -2.432 -18.016 -4.703 1 89.69 445 SER A O 1
ATOM 3548 N N . THR A 1 446 ? -3.605 -16.25 -5.281 1 81.81 446 THR A N 1
ATOM 3549 C CA . THR A 1 446 ? -2.408 -15.508 -5.648 1 81.81 446 THR A CA 1
ATOM 3550 C C . THR A 1 446 ? -1.475 -15.359 -4.449 1 81.81 446 THR A C 1
ATOM 3552 O O . THR A 1 446 ? -1.913 -15 -3.354 1 81.81 446 THR A O 1
ATOM 3555 N N . GLY A 1 447 ? -0.206 -15.734 -4.652 1 77.31 447 GLY A N 1
ATOM 3556 C CA . GLY A 1 447 ? 0.812 -15.539 -3.633 1 77.31 447 GLY A CA 1
ATOM 3557 C C . GLY A 1 447 ? 0.802 -16.609 -2.564 1 77.31 447 GLY A C 1
ATOM 3558 O O . GLY A 1 447 ? 1.588 -16.562 -1.616 1 77.31 447 GLY A O 1
ATOM 3559 N N . MET A 1 448 ? -0.041 -17.609 -2.742 1 83.19 448 MET A N 1
ATOM 3560 C CA . MET A 1 448 ? -0.133 -18.672 -1.741 1 83.19 448 MET A CA 1
ATOM 3561 C C . MET A 1 448 ? 0.792 -19.828 -2.092 1 83.19 448 MET A C 1
ATOM 3563 O O . MET A 1 448 ? 1.04 -20.094 -3.268 1 83.19 448 MET A O 1
ATOM 3567 N N . ASP A 1 449 ? 1.272 -20.453 -1.06 1 78.38 449 ASP A N 1
ATOM 3568 C CA . ASP A 1 449 ? 2.033 -21.688 -1.26 1 78.38 449 ASP A CA 1
ATOM 3569 C C . ASP A 1 449 ? 1.105 -22.859 -1.551 1 78.38 449 ASP A C 1
ATOM 3571 O O . ASP A 1 449 ? -0.109 -22.766 -1.365 1 78.38 449 ASP A O 1
ATOM 3575 N N . PRO A 1 450 ? 1.622 -23.969 -2.082 1 75.75 450 PRO A N 1
ATOM 3576 C CA . PRO A 1 450 ? 0.802 -25.109 -2.504 1 75.75 450 PRO A CA 1
ATOM 3577 C C . PRO A 1 450 ? -0.057 -25.672 -1.373 1 75.75 450 PRO A C 1
ATOM 3579 O O . PRO A 1 450 ? -1.206 -26.047 -1.6 1 75.75 450 PRO A O 1
ATOM 3582 N N . GLY A 1 451 ? 0.502 -25.688 -0.188 1 77.25 451 GLY A N 1
ATOM 3583 C CA . GLY A 1 451 ? -0.287 -26.172 0.935 1 77.25 451 GLY A CA 1
ATOM 3584 C C . GLY A 1 451 ? -1.496 -25.297 1.229 1 77.25 451 GLY A C 1
ATOM 3585 O O . GLY A 1 451 ? -2.604 -25.812 1.413 1 77.25 451 GLY A O 1
ATOM 3586 N N . ALA A 1 452 ? -1.258 -24.078 1.247 1 85.12 452 ALA A N 1
ATOM 3587 C CA . ALA A 1 452 ? -2.334 -23.125 1.497 1 85.12 452 ALA A CA 1
ATOM 35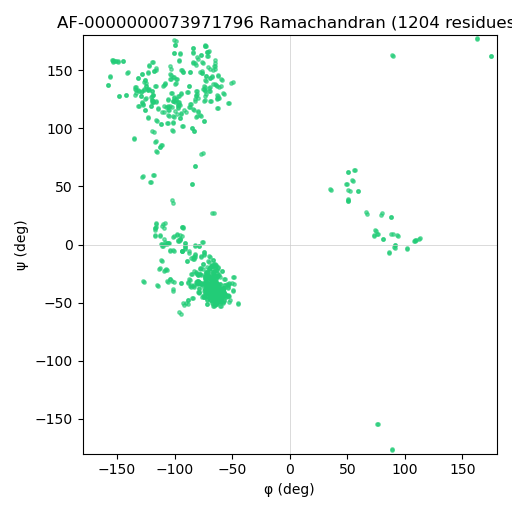88 C C . ALA A 1 452 ? -3.357 -23.141 0.364 1 85.12 452 ALA A C 1
ATOM 3590 O O . ALA A 1 452 ? -4.559 -22.984 0.601 1 85.12 452 ALA A O 1
ATOM 3591 N N . ARG A 1 453 ? -2.934 -23.312 -0.784 1 87.81 453 ARG A N 1
ATOM 3592 C CA . ARG A 1 453 ? -3.814 -23.375 -1.945 1 87.81 453 ARG A CA 1
ATOM 3593 C C . ARG A 1 453 ? -4.77 -24.562 -1.84 1 87.81 453 ARG A C 1
ATOM 3595 O O . ARG A 1 453 ? -5.961 -24.438 -2.123 1 87.81 453 ARG A O 1
ATOM 3602 N N . ARG A 1 454 ? -4.184 -25.656 -1.503 1 82.38 454 ARG A N 1
ATOM 3603 C CA . ARG A 1 454 ? -5.004 -26.859 -1.382 1 82.38 454 ARG A CA 1
ATOM 3604 C C . ARG A 1 454 ? -6.059 -26.688 -0.294 1 82.38 454 ARG A C 1
ATOM 3606 O O . ARG A 1 454 ? -7.199 -27.125 -0.456 1 82.38 454 ARG A O 1
ATOM 3613 N N . LEU A 1 455 ? -5.652 -26.094 0.75 1 88.25 455 LEU A N 1
ATOM 3614 C CA . LEU A 1 455 ? -6.602 -25.828 1.824 1 88.25 455 LEU A CA 1
ATOM 3615 C C . LEU A 1 455 ? -7.723 -24.906 1.345 1 88.25 455 LEU A C 1
ATOM 3617 O O . LEU A 1 455 ? -8.891 -25.125 1.686 1 88.25 455 LEU A O 1
ATOM 3621 N N . LEU A 1 456 ? -7.367 -23.953 0.631 1 93.69 456 LEU A N 1
ATOM 3622 C CA . LEU A 1 456 ? -8.359 -23.031 0.071 1 93.69 456 LEU A CA 1
ATOM 3623 C C . LEU A 1 456 ? -9.312 -23.766 -0.865 1 93.69 456 LEU A C 1
ATOM 3625 O O . LEU A 1 456 ? -10.523 -23.578 -0.806 1 93.69 456 LEU A O 1
ATOM 3629 N N . TRP A 1 457 ? -8.727 -24.609 -1.691 1 92.31 457 TRP A N 1
ATOM 3630 C CA . TRP A 1 457 ? -9.547 -25.375 -2.633 1 92.31 457 TRP A CA 1
ATOM 3631 C C . TRP A 1 457 ? -10.547 -26.25 -1.897 1 92.31 457 TRP A C 1
ATOM 3633 O O . TRP A 1 457 ? -11.719 -26.328 -2.285 1 92.31 457 TRP A O 1
ATOM 3643 N N . ASN A 1 458 ? -10.086 -26.797 -0.86 1 90 458 ASN A N 1
ATOM 3644 C CA . ASN A 1 458 ? -10.977 -27.641 -0.057 1 90 458 ASN A CA 1
ATOM 3645 C C . ASN A 1 458 ? -12.102 -26.828 0.566 1 90 458 ASN A C 1
ATOM 3647 O O . ASN A 1 458 ? -13.258 -27.266 0.577 1 90 458 ASN A O 1
ATOM 3651 N N . THR A 1 459 ? -11.742 -25.75 1.038 1 93.38 459 THR A N 1
ATOM 3652 C CA . THR A 1 459 ? -12.734 -24.891 1.689 1 93.38 459 THR A CA 1
ATOM 3653 C C . THR A 1 459 ? -13.758 -24.391 0.68 1 93.38 459 THR A C 1
ATOM 3655 O O . THR A 1 459 ? -14.953 -24.328 0.975 1 93.38 459 THR A O 1
ATOM 3658 N N . VAL A 1 460 ? -13.328 -24.031 -0.457 1 95.19 460 VAL A N 1
ATOM 3659 C CA . VAL A 1 460 ? -14.195 -23.531 -1.521 1 95.19 460 VAL A CA 1
ATOM 3660 C C . VAL A 1 460 ? -15.117 -24.656 -1.989 1 95.19 460 VAL A C 1
ATOM 3662 O O . VAL A 1 460 ? -16.312 -24.438 -2.232 1 95.19 460 VAL A O 1
ATOM 3665 N N . THR A 1 461 ? -14.555 -25.828 -2.117 1 92.81 461 THR A N 1
ATOM 3666 C CA . THR A 1 461 ? -15.352 -26.969 -2.527 1 92.81 461 THR A CA 1
ATOM 3667 C C . THR A 1 461 ? -16.453 -27.266 -1.506 1 92.81 461 THR A C 1
ATOM 3669 O O . THR A 1 461 ? -17.594 -27.562 -1.875 1 92.81 461 THR A O 1
ATOM 3672 N N . ARG A 1 462 ? -16.141 -27.172 -0.241 1 92.19 462 ARG A N 1
ATOM 3673 C CA . ARG A 1 462 ? -17.125 -27.391 0.815 1 92.19 462 ARG A CA 1
ATOM 3674 C C . ARG A 1 462 ? -18.219 -26.328 0.763 1 92.19 462 ARG A C 1
ATOM 3676 O O . ARG A 1 462 ? -19.391 -26.641 0.994 1 92.19 462 ARG A O 1
ATOM 3683 N N . ALA A 1 463 ? -17.812 -25.172 0.494 1 93.81 463 ALA A N 1
ATOM 3684 C CA . ALA A 1 463 ? -18.781 -24.094 0.381 1 93.81 463 ALA A CA 1
ATOM 3685 C C . ALA A 1 463 ? -19.734 -24.328 -0.783 1 93.81 463 ALA A C 1
ATOM 3687 O O . ALA A 1 463 ? -20.938 -24.109 -0.661 1 93.81 463 ALA A O 1
ATOM 3688 N N . ARG A 1 464 ? -19.25 -24.75 -1.816 1 94.75 464 ARG A N 1
ATOM 3689 C CA . ARG A 1 464 ? -20.062 -25.062 -2.979 1 94.75 464 ARG A CA 1
ATOM 3690 C C . ARG A 1 464 ? -21.047 -26.203 -2.662 1 94.75 464 ARG A C 1
ATOM 3692 O O . ARG A 1 464 ? -22.234 -26.109 -2.99 1 94.75 464 ARG A O 1
ATOM 3699 N N . GLU A 1 465 ? -20.547 -27.203 -2.018 1 92 465 GLU A N 1
ATOM 3700 C CA . GLU A 1 465 ? -21.344 -28.375 -1.689 1 92 465 GLU A CA 1
ATOM 3701 C C . GLU A 1 465 ? -22.453 -28.031 -0.702 1 92 465 GLU A C 1
ATOM 3703 O O . GLU A 1 465 ? -23.469 -28.734 -0.626 1 92 465 GLU A O 1
ATOM 3708 N N . SER A 1 466 ? -22.234 -27 -0.031 1 92 466 SER A N 1
ATOM 3709 C CA . SER A 1 466 ? -23.25 -26.578 0.936 1 92 466 SER A CA 1
ATOM 3710 C C . SER A 1 466 ? -24.359 -25.781 0.26 1 92 466 SER A C 1
ATOM 3712 O O . SER A 1 466 ? -25.266 -25.281 0.931 1 92 466 SER A O 1
ATOM 3714 N N . GLY A 1 467 ? -24.219 -25.594 -1.025 1 91.75 467 GLY A N 1
ATOM 3715 C CA . GLY A 1 467 ? -25.312 -24.969 -1.761 1 91.75 467 GLY A CA 1
ATOM 3716 C C . GLY A 1 467 ? -24.984 -23.562 -2.229 1 91.75 467 GLY A C 1
ATOM 3717 O O . GLY A 1 467 ? -25.828 -22.906 -2.834 1 91.75 467 GLY A O 1
ATOM 3718 N N . LYS A 1 468 ? -23.844 -23.109 -2.018 1 94.31 468 LYS A N 1
ATOM 3719 C CA . LYS A 1 468 ? -23.453 -21.766 -2.404 1 94.31 468 LYS A CA 1
ATOM 3720 C C . LYS A 1 468 ? -22.953 -21.734 -3.846 1 94.31 468 LYS A C 1
ATOM 3722 O O . LYS A 1 468 ? -22.453 -22.734 -4.359 1 94.31 468 LYS A O 1
ATOM 3727 N N . VAL A 1 469 ? -23.188 -20.625 -4.484 1 96.94 469 VAL A N 1
ATOM 3728 C CA . VAL A 1 469 ? -22.594 -20.359 -5.789 1 96.94 469 VAL A CA 1
ATOM 3729 C C . VAL A 1 469 ? -21.234 -19.688 -5.605 1 96.94 469 VAL A C 1
ATOM 3731 O O . VAL A 1 469 ? -21.094 -18.766 -4.789 1 96.94 469 VAL A O 1
ATOM 3734 N N . ILE A 1 470 ? -20.266 -20.234 -6.305 1 97.75 470 ILE A N 1
ATOM 3735 C CA . ILE A 1 470 ? -18.938 -19.641 -6.23 1 97.75 470 ILE A CA 1
ATOM 3736 C C . ILE A 1 470 ? -18.516 -19.156 -7.617 1 97.75 470 ILE A C 1
ATOM 3738 O O . ILE A 1 470 ? -18.656 -19.891 -8.602 1 97.75 470 ILE A O 1
ATOM 3742 N N . ILE A 1 471 ? -18.094 -17.953 -7.719 1 97.69 471 ILE A N 1
ATOM 3743 C CA . ILE A 1 471 ? -17.531 -17.406 -8.945 1 97.69 471 ILE A CA 1
ATOM 3744 C C . ILE A 1 471 ? -16.094 -16.984 -8.703 1 97.69 471 ILE A C 1
ATOM 3746 O O . ILE A 1 471 ? -15.82 -16.156 -7.82 1 97.69 471 ILE A O 1
ATOM 3750 N N . ILE A 1 472 ? -15.172 -17.516 -9.461 1 96.38 472 ILE A N 1
ATOM 3751 C CA . ILE A 1 472 ? -13.75 -17.281 -9.234 1 96.38 472 ILE A CA 1
ATOM 3752 C C . ILE A 1 472 ? -13.109 -16.734 -10.508 1 96.38 472 ILE A C 1
ATOM 3754 O O . ILE A 1 472 ? -13.445 -17.156 -11.617 1 96.38 472 ILE A O 1
ATOM 3758 N N . THR A 1 473 ? -12.289 -15.734 -10.328 1 93.19 473 THR A N 1
ATOM 3759 C CA . THR A 1 473 ? -11.391 -15.352 -11.414 1 93.19 473 THR A CA 1
ATOM 3760 C C . THR A 1 473 ? -9.992 -15.93 -11.195 1 93.19 473 THR A C 1
ATOM 3762 O O . THR A 1 473 ? -9.531 -16.031 -10.055 1 93.19 473 THR A O 1
ATOM 3765 N N . SER A 1 474 ? -9.367 -16.438 -12.242 1 86.44 474 SER A N 1
ATOM 3766 C CA . SER A 1 474 ? -8.039 -17.016 -12.117 1 86.44 474 SER A CA 1
ATOM 3767 C C . SER A 1 474 ? -7.277 -16.938 -13.438 1 86.44 474 SER A C 1
ATOM 3769 O O . SER A 1 474 ? -7.883 -16.812 -14.508 1 86.44 474 SER A O 1
ATOM 3771 N N . HIS A 1 475 ? -6.055 -17.016 -13.305 1 75.88 475 HIS A N 1
ATOM 3772 C CA . HIS A 1 475 ? -5.176 -17.219 -14.453 1 75.88 475 HIS A CA 1
ATOM 3773 C C . HIS A 1 475 ? -4.551 -18.609 -14.438 1 75.88 475 HIS A C 1
ATOM 3775 O O . HIS A 1 475 ? -3.789 -18.953 -15.336 1 75.88 475 HIS A O 1
ATOM 3781 N N . SER A 1 476 ? -4.859 -19.297 -13.469 1 74.88 476 SER A N 1
ATOM 3782 C CA . SER A 1 476 ? -4.309 -20.641 -13.312 1 74.88 476 SER A CA 1
ATOM 3783 C C . SER A 1 476 ? -5.309 -21.703 -13.758 1 74.88 476 SER A C 1
ATOM 3785 O O . SER A 1 476 ? -6.398 -21.812 -13.195 1 74.88 476 SER A O 1
ATOM 3787 N N . MET A 1 477 ? -4.91 -22.453 -14.641 1 73.69 477 MET A N 1
ATOM 3788 C CA . MET A 1 477 ? -5.773 -23.516 -15.148 1 73.69 477 MET A CA 1
ATOM 3789 C C . MET A 1 477 ? -5.898 -24.641 -14.125 1 73.69 477 MET A C 1
ATOM 3791 O O . MET A 1 477 ? -6.91 -25.344 -14.086 1 73.69 477 MET A O 1
ATOM 3795 N N . GLU A 1 478 ? -4.859 -24.75 -13.406 1 74.19 478 GLU A N 1
ATOM 3796 C CA . GLU A 1 478 ? -4.891 -25.781 -12.367 1 74.19 478 GLU A CA 1
ATOM 3797 C C . GLU A 1 478 ? -5.988 -25.5 -11.344 1 74.19 478 GLU A C 1
ATOM 3799 O O . GLU A 1 478 ? -6.695 -26.406 -10.914 1 74.19 478 GLU A O 1
ATOM 3804 N N . GLU A 1 479 ? -6.078 -24.359 -11.031 1 86 479 GLU A N 1
ATOM 3805 C CA . GLU A 1 479 ? -7.102 -23.938 -10.07 1 86 479 GLU A CA 1
ATOM 3806 C C . GLU A 1 479 ? -8.508 -24.141 -10.641 1 86 479 GLU A C 1
ATOM 3808 O O . GLU A 1 479 ? -9.398 -24.609 -9.945 1 86 479 GLU A O 1
ATOM 3813 N N . CYS A 1 480 ? -8.688 -23.797 -11.867 1 85.88 480 CYS A N 1
ATOM 3814 C CA . CYS A 1 480 ? -9.984 -23.938 -12.516 1 85.88 480 CYS A CA 1
ATOM 3815 C C . CYS A 1 480 ? -10.359 -25.406 -12.664 1 85.88 480 CYS A C 1
ATOM 3817 O O . CYS A 1 480 ? -11.523 -25.781 -12.508 1 85.88 480 CYS A O 1
ATOM 3819 N N . ASP A 1 481 ? -9.359 -26.172 -12.953 1 79.75 481 ASP A N 1
ATOM 3820 C CA . ASP A 1 481 ? -9.594 -27.609 -13.094 1 79.75 481 ASP A CA 1
ATOM 3821 C C . ASP A 1 481 ? -10.008 -28.234 -11.758 1 79.75 481 ASP A C 1
ATOM 3823 O O . ASP A 1 481 ? -10.82 -29.156 -11.727 1 79.75 481 ASP A O 1
ATOM 3827 N N . ALA A 1 482 ? -9.461 -27.719 -10.781 1 81 482 ALA A N 1
ATOM 3828 C CA . ALA A 1 482 ? -9.695 -28.281 -9.453 1 81 482 ALA A CA 1
ATOM 3829 C C . ALA A 1 482 ? -11.031 -27.812 -8.891 1 81 482 ALA A C 1
ATOM 3831 O O . ALA A 1 482 ? -11.719 -28.562 -8.188 1 81 482 ALA A O 1
ATOM 3832 N N . LEU A 1 483 ? -11.445 -26.656 -9.219 1 91 483 LEU A N 1
ATOM 3833 C CA . LEU A 1 483 ? -12.547 -26.047 -8.477 1 91 483 LEU A CA 1
ATOM 3834 C C . LEU A 1 483 ? -13.773 -25.875 -9.367 1 91 483 LEU A C 1
ATOM 3836 O O . LEU A 1 483 ? -14.906 -26.047 -8.906 1 91 483 LEU A O 1
ATOM 3840 N N . CYS A 1 484 ? -13.586 -25.578 -10.617 1 94 484 CYS A N 1
ATOM 3841 C CA . CYS A 1 484 ? -14.688 -25.062 -11.422 1 94 484 CYS A CA 1
ATOM 3842 C C . CYS A 1 484 ? -15.484 -26.203 -12.047 1 94 484 CYS A C 1
ATOM 3844 O O . CYS A 1 484 ? -14.898 -27.203 -12.492 1 94 484 CYS A O 1
ATOM 3846 N N . THR A 1 485 ? -16.75 -26.078 -11.992 1 94.31 485 THR A N 1
ATOM 3847 C CA . THR A 1 485 ? -17.641 -26.984 -12.703 1 94.31 485 THR A CA 1
ATOM 3848 C C . THR A 1 485 ? -17.906 -26.5 -14.125 1 94.31 485 THR A C 1
ATOM 3850 O O . THR A 1 485 ? -18.172 -27.297 -15.023 1 94.31 485 THR A O 1
ATOM 3853 N N . ARG A 1 486 ? -17.906 -25.266 -14.266 1 95 486 ARG A N 1
ATOM 3854 C CA . ARG A 1 486 ? -18.047 -24.578 -15.539 1 95 486 ARG A CA 1
ATOM 3855 C C . ARG A 1 486 ? -17.141 -23.359 -15.594 1 95 486 ARG A C 1
ATOM 3857 O O . ARG A 1 486 ? -16.797 -22.781 -14.555 1 95 486 ARG A O 1
ATOM 3864 N N . LEU A 1 487 ? -16.672 -23.047 -16.766 1 94.56 487 LEU A N 1
ATOM 3865 C CA . LEU A 1 487 ? -15.82 -21.875 -16.844 1 94.56 487 LEU A CA 1
ATOM 3866 C C . LEU A 1 487 ? -15.961 -21.188 -18.203 1 94.56 487 LEU A C 1
ATOM 3868 O O . LEU A 1 487 ? -16.484 -21.781 -19.156 1 94.56 487 LEU A O 1
ATOM 3872 N N . ALA A 1 488 ? -15.633 -19.953 -18.25 1 93.88 488 ALA A N 1
ATOM 3873 C CA . ALA A 1 488 ? -15.586 -19.156 -19.484 1 93.88 488 ALA A CA 1
ATOM 3874 C C . ALA A 1 488 ? -14.219 -18.484 -19.641 1 93.88 488 ALA A C 1
ATOM 3876 O O . ALA A 1 488 ? -13.609 -18.062 -18.656 1 93.88 488 ALA A O 1
ATOM 3877 N N . ILE A 1 489 ? -13.766 -18.484 -20.812 1 90.25 489 ILE A N 1
ATOM 3878 C CA . ILE A 1 489 ? -12.562 -17.734 -21.141 1 90.25 489 ILE A CA 1
ATOM 3879 C C . ILE A 1 489 ? -12.945 -16.375 -21.734 1 90.25 489 ILE A C 1
ATOM 3881 O O . ILE A 1 489 ? -13.641 -16.297 -22.75 1 90.25 489 ILE A O 1
ATOM 3885 N N . MET A 1 490 ? -12.531 -15.344 -21.016 1 90.94 490 MET A N 1
ATOM 3886 C CA . MET A 1 490 ? -12.852 -13.977 -21.422 1 90.94 490 MET A CA 1
ATOM 3887 C C . MET A 1 490 ? -11.664 -13.32 -22.125 1 90.94 490 MET A C 1
ATOM 3889 O O . MET A 1 490 ? -10.539 -13.375 -21.625 1 90.94 490 MET A O 1
ATOM 3893 N N . VAL A 1 491 ? -11.938 -12.836 -23.281 1 88.31 491 VAL A N 1
ATOM 3894 C CA . VAL A 1 491 ? -10.93 -12.094 -24.031 1 88.31 491 VAL A CA 1
ATOM 3895 C C . VAL A 1 491 ? -11.5 -10.75 -24.469 1 88.31 491 VAL A C 1
ATOM 3897 O O . VAL A 1 491 ? -12.523 -10.695 -25.156 1 88.31 491 VAL A O 1
ATOM 3900 N N . LYS A 1 492 ? -10.906 -9.688 -24.109 1 87.69 492 LYS A N 1
ATOM 3901 C CA . LYS A 1 492 ? -11.297 -8.328 -24.469 1 87.69 492 LYS A CA 1
ATOM 3902 C C . LYS A 1 492 ? -12.773 -8.078 -24.188 1 87.69 492 LYS A C 1
ATOM 3904 O O . LYS A 1 492 ? -13.508 -7.59 -25.047 1 87.69 492 LYS A O 1
ATOM 3909 N N . GLY A 1 493 ? -13.234 -8.602 -23.141 1 92.56 493 GLY A N 1
ATOM 3910 C CA . GLY A 1 493 ? -14.57 -8.297 -22.641 1 92.56 493 GLY A CA 1
ATOM 3911 C C . GLY A 1 493 ? -15.625 -9.258 -23.172 1 92.56 493 GLY A C 1
ATOM 3912 O O . GLY A 1 493 ? -16.812 -9.133 -22.828 1 92.56 493 GLY A O 1
ATOM 3913 N N . LYS A 1 494 ? -15.195 -10.242 -24.031 1 93.62 494 LYS A N 1
ATOM 3914 C CA . LYS A 1 494 ? -16.125 -11.203 -24.625 1 93.62 494 LYS A CA 1
ATOM 3915 C C . LYS A 1 494 ? -15.828 -12.625 -24.156 1 93.62 494 LYS A C 1
ATOM 3917 O O . LYS A 1 494 ? -14.68 -12.945 -23.844 1 93.62 494 LYS A O 1
ATOM 3922 N N . PHE A 1 495 ? -16.906 -13.445 -24.109 1 94.12 495 PHE A N 1
ATOM 3923 C CA . PHE A 1 495 ? -16.703 -14.867 -23.844 1 94.12 495 PHE A CA 1
ATOM 3924 C C . PHE A 1 495 ? -16.312 -15.594 -25.125 1 94.12 495 PHE A C 1
ATOM 3926 O O . PHE A 1 495 ? -17.031 -15.555 -26.125 1 94.12 495 PHE A O 1
ATOM 3933 N N . MET A 1 496 ? -15.211 -16.25 -25.094 1 90.38 496 MET A N 1
ATOM 3934 C CA . MET A 1 496 ? -14.727 -16.984 -26.266 1 90.38 496 MET A CA 1
ATOM 3935 C C . MET A 1 496 ? -15.172 -18.453 -26.203 1 90.38 496 MET A C 1
ATOM 3937 O O . MET A 1 496 ? -15.289 -19.109 -27.234 1 90.38 496 MET A O 1
ATOM 3941 N N . CYS A 1 497 ? -15.25 -18.922 -25.078 1 90 497 CYS A N 1
ATOM 3942 C CA . CYS A 1 497 ? -15.75 -20.281 -24.891 1 90 497 CYS A CA 1
ATOM 3943 C C . CYS A 1 497 ? -16.422 -20.422 -23.531 1 90 497 CYS A C 1
ATOM 3945 O O . CYS A 1 497 ? -16.234 -19.594 -22.641 1 90 497 CYS A O 1
ATOM 3947 N N . LEU A 1 498 ? -17.266 -21.391 -23.438 1 94.31 498 LEU A N 1
ATOM 3948 C CA . LEU A 1 498 ? -18.047 -21.672 -22.234 1 94.31 498 LEU A CA 1
ATOM 3949 C C . LEU A 1 498 ? -18.328 -23.156 -22.094 1 94.31 498 LEU A C 1
ATOM 3951 O O . LEU A 1 498 ? -18.656 -23.828 -23.078 1 94.31 498 LEU A O 1
ATOM 3955 N N . GLY A 1 499 ? -18.016 -23.703 -20.953 1 93.25 499 GLY A N 1
ATOM 3956 C CA . GLY A 1 499 ? -18.312 -25.094 -20.688 1 93.25 499 GLY A CA 1
ATOM 3957 C C . GLY A 1 499 ? -17.531 -25.672 -19.531 1 93.25 499 GLY A C 1
ATOM 3958 O O . GLY A 1 499 ? -16.828 -24.938 -18.828 1 93.25 499 GLY A O 1
ATOM 3959 N N . SER A 1 500 ? -17.781 -26.875 -19.203 1 90.88 500 SER A N 1
ATOM 3960 C CA . SER A 1 500 ? -16.984 -27.562 -18.188 1 90.88 500 SER A CA 1
ATOM 3961 C C . SER A 1 500 ? -15.539 -27.75 -18.641 1 90.88 500 SER A C 1
ATOM 3963 O O . SER A 1 500 ? -15.258 -27.75 -19.844 1 90.88 500 SER A O 1
ATOM 3965 N N . PRO A 1 501 ? -14.688 -27.828 -17.656 1 84.62 501 PRO A N 1
ATOM 3966 C CA . PRO A 1 501 ? -13.289 -28.047 -18.047 1 84.62 501 PRO A CA 1
ATOM 3967 C C . PRO A 1 501 ? -13.102 -29.266 -18.953 1 84.62 501 PRO A C 1
ATOM 3969 O O . PRO A 1 501 ? -12.352 -29.203 -19.922 1 84.62 501 PRO A O 1
ATOM 3972 N N . GLN A 1 502 ? -13.859 -30.312 -18.703 1 76.12 502 GLN A N 1
ATOM 3973 C CA . GLN A 1 502 ? -13.773 -31.516 -19.516 1 76.12 502 GLN A CA 1
ATOM 3974 C C . GLN A 1 502 ? -14.328 -31.266 -20.922 1 76.12 502 GLN A C 1
ATOM 3976 O O . GLN A 1 502 ? -13.742 -31.719 -21.906 1 76.12 502 GLN A O 1
ATOM 3981 N N . HIS A 1 503 ? -15.398 -30.625 -20.969 1 83.38 503 HIS A N 1
ATOM 3982 C CA . HIS A 1 503 ? -16.016 -30.297 -22.25 1 83.38 503 HIS A CA 1
ATOM 3983 C C . HIS A 1 503 ? -15.078 -29.453 -23.109 1 83.38 503 HIS A C 1
ATOM 3985 O O . HIS A 1 503 ? -14.938 -29.703 -24.312 1 83.38 503 HIS A O 1
ATOM 3991 N N . LEU A 1 504 ? -14.469 -28.516 -22.531 1 83.81 504 LEU A N 1
ATOM 3992 C CA . LEU A 1 504 ? -13.578 -27.625 -23.266 1 83.81 504 LEU A CA 1
ATOM 3993 C C . LEU A 1 504 ? -12.32 -28.375 -23.719 1 83.81 504 LEU A C 1
ATOM 3995 O O . LEU A 1 504 ? -11.797 -28.094 -24.797 1 83.81 504 LEU A O 1
ATOM 3999 N N . LYS A 1 505 ? -11.836 -29.219 -22.828 1 73.62 505 LYS A N 1
ATOM 4000 C CA . LYS A 1 505 ? -10.688 -30.031 -23.203 1 73.62 505 LYS A CA 1
ATOM 4001 C C . LYS A 1 505 ? -11.008 -30.891 -24.422 1 73.62 505 LYS A C 1
ATOM 4003 O O . LYS A 1 505 ? -10.18 -31.062 -25.312 1 73.62 505 LYS A O 1
ATOM 4008 N N . ASN A 1 506 ? -12.219 -31.406 -24.406 1 71.38 506 ASN A N 1
ATOM 4009 C CA . ASN A 1 506 ? -12.648 -32.25 -25.5 1 71.38 506 ASN A CA 1
ATOM 4010 C C . ASN A 1 506 ? -12.906 -31.453 -26.781 1 71.38 506 ASN A C 1
ATOM 4012 O O . ASN A 1 506 ? -12.562 -31.906 -27.875 1 71.38 506 ASN A O 1
ATOM 4016 N N . LYS A 1 507 ? -13.516 -30.438 -26.578 1 77.19 507 LYS A N 1
ATOM 4017 C CA . LYS A 1 507 ? -13.898 -29.609 -27.703 1 77.19 507 LYS A CA 1
ATOM 4018 C C . LYS A 1 507 ? -12.672 -29.031 -28.422 1 77.19 507 LYS A C 1
ATOM 4020 O O . LYS A 1 507 ? -12.617 -29 -29.641 1 77.19 507 LYS A O 1
ATOM 4025 N N . PHE A 1 508 ? -11.766 -28.641 -27.656 1 72.69 508 PHE A N 1
ATOM 4026 C CA . PHE A 1 508 ? -10.617 -27.969 -28.234 1 72.69 508 PHE A CA 1
ATOM 4027 C C . PHE A 1 508 ? -9.383 -28.859 -28.203 1 72.69 508 PHE A C 1
ATOM 4029 O O . PHE A 1 508 ? -8.375 -28.578 -28.844 1 72.69 508 PHE A O 1
ATOM 4036 N N . GLY A 1 509 ? -9.391 -29.875 -27.312 1 62.62 509 GLY A N 1
ATOM 4037 C CA . GLY A 1 509 ? -8.281 -30.781 -27.094 1 62.62 509 GLY A CA 1
ATOM 4038 C C . GLY A 1 509 ? -8.141 -31.828 -28.188 1 62.62 509 GLY A C 1
ATOM 4039 O O . GLY A 1 509 ? -7.332 -32.75 -28.078 1 62.62 509 GLY A O 1
ATOM 4040 N N . ASN A 1 510 ? -8.961 -31.781 -29.188 1 65.62 510 ASN A N 1
ATOM 4041 C CA . ASN A 1 510 ? -8.828 -32.75 -30.266 1 65.62 510 ASN A CA 1
ATOM 4042 C C . ASN A 1 510 ? -7.531 -32.562 -31.031 1 65.62 510 ASN A C 1
ATOM 4044 O O . ASN A 1 510 ? -7.465 -32.875 -32.219 1 65.62 510 ASN A O 1
ATOM 4048 N N . ILE A 1 511 ? -6.645 -31.984 -30.141 1 72.25 511 ILE A N 1
ATOM 4049 C CA . ILE A 1 511 ? -5.336 -31.75 -30.75 1 72.25 511 ILE A CA 1
ATOM 4050 C C . ILE A 1 511 ? -4.246 -32.344 -29.859 1 72.25 511 ILE A C 1
ATOM 4052 O O . ILE A 1 511 ? -4.281 -32.156 -28.625 1 72.25 511 ILE A O 1
ATOM 4056 N N . TYR A 1 512 ? -3.434 -33.25 -30.344 1 74.94 512 TYR A N 1
ATOM 4057 C CA . TYR A 1 512 ? -2.221 -33.688 -29.672 1 74.94 512 TYR A CA 1
ATOM 4058 C C . TYR A 1 512 ? -1.078 -32.688 -29.906 1 74.94 512 TYR A C 1
ATOM 4060 O O . TYR A 1 512 ? -0.917 -32.188 -31.016 1 74.94 512 TYR A O 1
ATOM 4068 N N . ILE A 1 513 ? -0.538 -32.375 -28.734 1 77 513 ILE A N 1
ATOM 4069 C CA . ILE A 1 513 ? 0.66 -31.547 -28.875 1 77 513 ILE A CA 1
ATOM 4070 C C .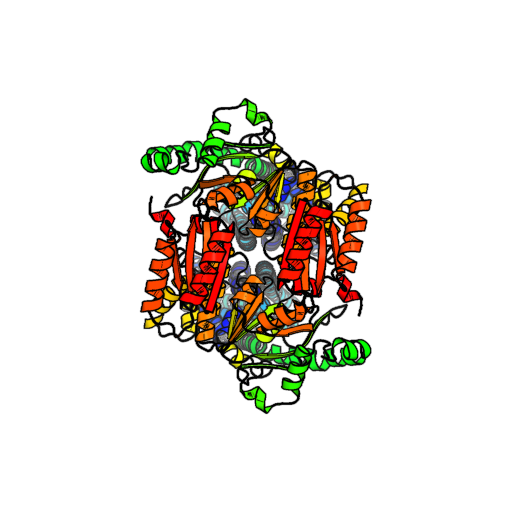 ILE A 1 513 ? 1.896 -32.438 -28.938 1 77 513 ILE A C 1
ATOM 4072 O O . ILE A 1 513 ? 2.158 -33.188 -28 1 77 513 ILE A O 1
ATOM 4076 N N . LEU A 1 514 ? 2.598 -32.406 -30.094 1 83.56 514 LEU A N 1
ATOM 4077 C CA . LEU A 1 514 ? 3.852 -33.125 -30.281 1 83.56 514 LEU A CA 1
ATOM 4078 C C . LEU A 1 514 ? 5.043 -32.188 -30.156 1 83.56 514 LEU A C 1
ATOM 4080 O O . LEU A 1 514 ? 5.117 -31.188 -30.859 1 83.56 514 LEU A O 1
ATOM 4084 N N . LYS A 1 515 ? 5.738 -32.406 -29.078 1 83 515 LYS A N 1
ATOM 4085 C CA . LYS A 1 515 ? 7.023 -31.719 -28.969 1 83 515 LYS A CA 1
ATOM 4086 C C . LYS A 1 515 ? 8.172 -32.656 -29.344 1 83 515 LYS A C 1
ATOM 4088 O O . LYS A 1 515 ? 8.398 -33.656 -28.672 1 83 515 LYS A O 1
ATOM 4093 N N . ALA A 1 516 ? 8.914 -32.344 -30.484 1 84.56 516 ALA A N 1
ATOM 4094 C CA . ALA A 1 516 ? 10.062 -33.125 -30.953 1 84.56 516 ALA A CA 1
ATOM 4095 C C . ALA A 1 516 ? 11.359 -32.344 -30.797 1 84.56 516 ALA A C 1
ATOM 4097 O O . ALA A 1 516 ? 11.469 -31.203 -31.266 1 84.56 516 ALA A O 1
ATOM 4098 N N . LYS A 1 517 ? 12.203 -32.812 -29.953 1 84.31 517 LYS A N 1
ATOM 4099 C CA . LYS A 1 517 ? 13.508 -32.188 -29.75 1 84.31 517 LYS A CA 1
ATOM 4100 C C . LYS A 1 517 ? 14.578 -32.906 -30.578 1 84.31 517 LYS A C 1
ATOM 4102 O O . LYS A 1 517 ? 14.695 -34.125 -30.531 1 84.31 517 LYS A O 1
ATOM 4107 N N . PHE A 1 518 ? 15.352 -32.094 -31.391 1 80.31 518 PHE A N 1
ATOM 4108 C CA . PHE A 1 518 ? 16.438 -32.594 -32.219 1 80.31 518 PHE A CA 1
ATOM 4109 C C . PHE A 1 518 ? 17.781 -32.281 -31.594 1 80.31 518 PHE A C 1
ATOM 4111 O O . PHE A 1 518 ? 17.906 -31.375 -30.781 1 80.31 518 PHE A O 1
ATOM 4118 N N . ASN A 1 519 ? 18.766 -33.156 -31.891 1 73.88 519 ASN A N 1
ATOM 4119 C CA . ASN A 1 519 ? 20.125 -32.844 -31.484 1 73.88 519 ASN A CA 1
ATOM 4120 C C . ASN A 1 519 ? 20.672 -31.609 -32.188 1 73.88 519 ASN A C 1
ATOM 4122 O O . ASN A 1 519 ? 20.297 -31.328 -33.312 1 73.88 519 ASN A O 1
ATOM 4126 N N . MET A 1 520 ? 21.359 -30.781 -31.438 1 63.59 520 MET A N 1
ATOM 4127 C CA . MET A 1 520 ? 21.906 -29.531 -31.938 1 63.59 520 MET A CA 1
ATOM 4128 C C . MET A 1 520 ? 22.656 -29.75 -33.25 1 63.59 520 MET A C 1
ATOM 4130 O O . MET A 1 520 ? 22.797 -28.828 -34.062 1 63.59 520 MET A O 1
ATOM 4134 N N . ASP A 1 521 ? 23.25 -30.953 -33.562 1 66 521 ASP A N 1
ATOM 4135 C CA . ASP A 1 521 ? 24.078 -31.219 -34.719 1 66 521 ASP A CA 1
ATOM 4136 C C . ASP A 1 521 ? 23.25 -31.781 -35.875 1 66 521 ASP A C 1
ATOM 4138 O O . ASP A 1 521 ? 23.797 -32.25 -36.875 1 66 521 ASP A O 1
ATOM 4142 N N . THR A 1 522 ? 21.984 -31.641 -35.75 1 70.69 522 THR A N 1
ATOM 4143 C CA . THR A 1 522 ? 21.172 -32.281 -36.781 1 70.69 522 THR A CA 1
ATOM 4144 C C . THR A 1 522 ? 21.125 -31.391 -38.031 1 70.69 522 THR A C 1
ATOM 4146 O O . THR A 1 522 ? 21 -30.172 -37.938 1 70.69 522 THR A O 1
ATOM 4149 N N . ASP A 1 523 ? 21.359 -31.922 -39.25 1 75.31 523 ASP A N 1
ATOM 4150 C CA . ASP A 1 523 ? 21.344 -31.266 -40.562 1 75.31 523 ASP A CA 1
ATOM 4151 C C . ASP A 1 523 ? 19.969 -30.672 -40.844 1 75.31 523 ASP A C 1
ATOM 4153 O O . ASP A 1 523 ? 18.938 -31.281 -40.531 1 75.31 523 ASP A O 1
ATOM 4157 N N . GLU A 1 524 ? 19.859 -29.516 -41.344 1 78.25 524 GLU A N 1
ATOM 4158 C CA . GLU A 1 524 ? 18.656 -28.797 -41.719 1 78.25 524 GLU A CA 1
ATOM 4159 C C . GLU A 1 524 ? 17.797 -29.625 -42.656 1 78.25 524 GLU A C 1
ATOM 4161 O O . GLU A 1 524 ? 16.562 -29.547 -42.625 1 78.25 524 GLU A O 1
ATOM 4166 N N . ASN A 1 525 ? 18.484 -30.359 -43.469 1 81 525 ASN A N 1
ATOM 4167 C CA . ASN A 1 525 ? 17.734 -31.203 -44.375 1 81 525 ASN A CA 1
ATOM 4168 C C . ASN A 1 525 ? 16.922 -32.25 -43.656 1 81 525 ASN A C 1
ATOM 4170 O O . ASN A 1 525 ? 15.789 -32.562 -44.062 1 81 525 ASN A O 1
ATOM 4174 N N . LYS A 1 526 ? 17.406 -32.812 -42.594 1 85.12 526 LYS A N 1
ATOM 4175 C CA . LYS A 1 526 ? 16.703 -33.781 -41.812 1 85.12 526 LYS A CA 1
ATOM 4176 C C . LYS A 1 526 ? 15.5 -33.188 -41.094 1 85.12 526 LYS A C 1
ATOM 4178 O O . LYS A 1 526 ? 14.453 -33.812 -40.938 1 85.12 526 LYS A O 1
ATOM 4183 N N . LEU A 1 527 ? 15.672 -31.984 -40.75 1 85.56 527 LEU A N 1
ATOM 4184 C CA . LEU A 1 527 ? 14.57 -31.266 -40.094 1 85.56 527 LEU A CA 1
ATOM 4185 C C . LEU A 1 527 ? 13.414 -31.062 -41.062 1 85.56 527 LEU A C 1
ATOM 4187 O O . LEU A 1 527 ? 12.25 -31.25 -40.719 1 85.56 527 LEU A O 1
ATOM 4191 N N . GLU A 1 528 ? 13.828 -30.719 -42.281 1 88 528 GLU A N 1
ATOM 4192 C CA . GLU A 1 528 ? 12.797 -30.531 -43.312 1 88 528 GLU A CA 1
ATOM 4193 C C . GLU A 1 528 ? 12.133 -31.844 -43.688 1 88 528 GLU A C 1
ATOM 4195 O O . GLU A 1 528 ? 10.93 -31.891 -43.938 1 88 528 GLU A O 1
ATOM 4200 N N . ASP A 1 529 ? 12.922 -32.875 -43.75 1 87.81 529 ASP A N 1
ATOM 4201 C CA . ASP A 1 529 ? 12.367 -34.219 -44 1 87.81 529 ASP A CA 1
ATOM 4202 C C . ASP A 1 529 ? 11.391 -34.625 -42.906 1 87.81 529 ASP A C 1
ATOM 4204 O O . ASP A 1 529 ? 10.367 -35.25 -43.188 1 87.81 529 ASP A O 1
ATOM 4208 N N . PHE A 1 530 ? 11.727 -34.25 -41.719 1 90.5 530 PHE A N 1
ATOM 4209 C CA . PHE A 1 530 ? 10.852 -34.562 -40.594 1 90.5 530 PHE A CA 1
ATOM 4210 C C . PHE A 1 530 ? 9.539 -33.812 -40.719 1 90.5 530 PHE A C 1
ATOM 4212 O O . PHE A 1 530 ? 8.469 -34.375 -40.469 1 90.5 530 PHE A O 1
ATOM 4219 N N . LYS A 1 531 ? 9.602 -32.625 -41.031 1 90.12 531 LYS A N 1
ATOM 4220 C CA . LYS A 1 531 ? 8.398 -31.812 -41.188 1 90.12 531 LYS A CA 1
ATOM 4221 C C . LYS A 1 531 ? 7.473 -32.406 -42.25 1 90.12 531 LYS A C 1
ATOM 4223 O O . LYS A 1 531 ? 6.258 -32.469 -42.062 1 90.12 531 LYS A O 1
ATOM 4228 N N . LYS A 1 532 ? 8.109 -32.844 -43.375 1 88.5 532 LYS A N 1
ATOM 4229 C CA . LYS A 1 532 ? 7.336 -33.469 -44.469 1 88.5 532 LYS A CA 1
ATOM 4230 C C . LYS A 1 532 ? 6.723 -34.781 -44 1 88.5 532 LYS A C 1
ATOM 4232 O O . LYS A 1 532 ? 5.582 -35.094 -44.344 1 88.5 532 LYS A O 1
ATOM 4237 N N . TYR A 1 533 ? 7.539 -35.438 -43.281 1 90.75 533 TYR A N 1
ATOM 4238 C CA . TYR A 1 533 ? 7.066 -36.719 -42.75 1 90.75 533 TYR A CA 1
ATOM 4239 C C . TYR A 1 533 ? 5.844 -36.531 -41.875 1 90.75 533 TYR A C 1
ATOM 4241 O O . TYR A 1 533 ? 4.844 -37.219 -42 1 90.75 533 TYR A O 1
ATOM 4249 N N . ILE A 1 534 ? 5.887 -35.594 -40.938 1 90.25 534 ILE A N 1
ATOM 4250 C CA . ILE A 1 534 ? 4.793 -35.344 -40 1 90.25 534 ILE A CA 1
ATOM 4251 C C . ILE A 1 534 ? 3.559 -34.875 -40.781 1 90.25 534 ILE A C 1
ATOM 4253 O O . ILE A 1 534 ? 2.436 -35.312 -40.469 1 90.25 534 ILE A O 1
ATOM 4257 N N . ALA A 1 535 ? 3.768 -34.094 -41.719 1 88.94 535 ALA A N 1
ATOM 4258 C CA . ALA A 1 535 ? 2.658 -33.594 -42.531 1 88.94 535 ALA A CA 1
ATOM 4259 C C . ALA A 1 535 ? 1.979 -34.75 -43.312 1 88.94 535 ALA A C 1
ATOM 4261 O O . ALA A 1 535 ? 0.77 -34.688 -43.531 1 88.94 535 ALA A O 1
ATOM 4262 N N . THR A 1 536 ? 2.762 -35.719 -43.719 1 87.75 536 THR A N 1
ATOM 4263 C CA . THR A 1 536 ? 2.232 -36.812 -44.5 1 87.75 536 THR A CA 1
ATOM 4264 C C . THR A 1 536 ? 1.511 -37.812 -43.594 1 87.75 536 THR A C 1
ATOM 4266 O O . THR A 1 536 ? 0.429 -38.312 -43.938 1 87.75 536 THR A O 1
ATOM 4269 N N . VAL A 1 537 ? 2.139 -38.031 -42.469 1 87.94 537 VAL A N 1
ATOM 4270 C CA . VAL A 1 537 ? 1.616 -39.094 -41.594 1 87.94 537 VAL A CA 1
ATOM 4271 C C . VAL A 1 537 ? 0.408 -38.562 -40.812 1 87.94 537 VAL A C 1
ATOM 4273 O O . VAL A 1 537 ? -0.539 -39.312 -40.562 1 87.94 537 VAL A O 1
ATOM 4276 N N . PHE A 1 538 ? 0.501 -37.375 -40.375 1 88.94 538 PHE A N 1
ATOM 4277 C CA . PHE A 1 538 ? -0.603 -36.719 -39.656 1 88.94 538 PHE A CA 1
ATOM 4278 C C . PHE A 1 538 ? -1.197 -35.594 -40.5 1 88.94 538 PHE A C 1
ATOM 4280 O O . PHE A 1 538 ? -0.854 -34.438 -40.312 1 88.94 538 PHE A O 1
ATOM 4287 N N . PRO A 1 539 ? -2.137 -36.062 -41.344 1 84.5 539 PRO A N 1
ATOM 4288 C CA . PRO A 1 539 ? -2.756 -35 -42.125 1 84.5 539 PRO A CA 1
ATOM 4289 C C . PRO A 1 539 ? -3.486 -33.969 -41.25 1 84.5 539 PRO A C 1
ATOM 4291 O O . PRO A 1 539 ? -4.223 -34.344 -40.344 1 84.5 539 PRO A O 1
ATOM 4294 N N . GLY A 1 540 ? -3.139 -32.688 -41.438 1 81.81 540 GLY A N 1
ATOM 4295 C CA . GLY A 1 540 ? -3.766 -31.609 -40.688 1 81.81 540 GLY A CA 1
ATOM 4296 C C . GLY A 1 540 ? -2.9 -31.094 -39.562 1 81.81 540 GLY A C 1
ATOM 4297 O O . GLY A 1 540 ? -3.312 -30.219 -38.812 1 81.81 540 GLY A O 1
ATOM 4298 N N . SER A 1 541 ? -1.767 -31.75 -39.406 1 86.56 541 SER A N 1
ATOM 4299 C CA . SER A 1 541 ? -0.854 -31.297 -38.375 1 86.56 541 SER A CA 1
ATOM 4300 C C . SER A 1 541 ? -0.342 -29.891 -38.656 1 86.56 541 SER A C 1
ATOM 4302 O O . SER A 1 541 ? -0.194 -29.516 -39.844 1 86.56 541 SER A O 1
ATOM 4304 N N . GLU A 1 542 ? -0.298 -29.062 -37.625 1 86.31 542 GLU A N 1
ATOM 4305 C CA . GLU A 1 542 ? 0.177 -27.688 -37.781 1 86.31 542 GLU A CA 1
ATOM 4306 C C . GLU A 1 542 ? 1.401 -27.438 -36.906 1 86.31 542 GLU A C 1
ATOM 4308 O O . GLU A 1 542 ? 1.39 -27.734 -35.688 1 86.31 542 GLU A O 1
ATOM 4313 N N . LEU A 1 543 ? 2.479 -26.906 -37.562 1 85.94 543 LEU A N 1
ATOM 4314 C CA . LEU A 1 543 ? 3.658 -26.484 -36.812 1 85.94 543 LEU A CA 1
ATOM 4315 C C . LEU A 1 543 ? 3.428 -25.141 -36.125 1 85.94 543 LEU A C 1
ATOM 4317 O O . LEU A 1 543 ? 3.211 -24.125 -36.812 1 85.94 543 LEU A O 1
ATOM 4321 N N . LYS A 1 544 ? 3.344 -25.172 -34.844 1 74.5 544 LYS A N 1
ATOM 4322 C CA . LYS A 1 544 ? 3.021 -23.953 -34.094 1 74.5 544 LYS A CA 1
ATOM 4323 C C . LYS A 1 544 ? 4.285 -23.188 -33.75 1 74.5 544 LYS A C 1
ATOM 4325 O O . LYS A 1 544 ? 4.324 -21.953 -33.875 1 74.5 544 LYS A O 1
ATOM 4330 N N . HIS A 1 545 ? 5.238 -23.906 -33.156 1 73.19 545 HIS A N 1
ATOM 4331 C CA . HIS A 1 545 ? 6.465 -23.234 -32.719 1 73.19 545 HIS A CA 1
ATOM 4332 C C . HIS A 1 545 ? 7.699 -24.031 -33.125 1 73.19 545 HIS A C 1
ATOM 4334 O O . HIS A 1 545 ? 7.684 -25.266 -33.094 1 73.19 545 HIS A O 1
ATOM 4340 N N . GLU A 1 546 ? 8.734 -23.359 -33.812 1 73.25 546 GLU A N 1
ATOM 4341 C CA . GLU A 1 546 ? 10.039 -23.922 -34.125 1 73.25 546 GLU A CA 1
ATOM 4342 C C . GLU A 1 546 ? 11.156 -23.141 -33.438 1 73.25 546 GLU A C 1
ATOM 4344 O O . GLU A 1 546 ? 11.367 -21.969 -33.75 1 73.25 546 GLU A O 1
ATOM 4349 N N . ASN A 1 547 ? 11.609 -23.641 -32.281 1 65.62 547 ASN A N 1
ATOM 4350 C CA . ASN A 1 547 ? 12.695 -22.953 -31.609 1 65.62 547 ASN A CA 1
ATOM 4351 C C . ASN A 1 547 ? 13.852 -23.906 -31.297 1 65.62 547 ASN A C 1
ATOM 4353 O O . ASN A 1 547 ? 13.664 -24.938 -30.641 1 65.62 547 ASN A O 1
ATOM 4357 N N . GLN A 1 548 ? 15.156 -23.547 -31.562 1 60.69 548 GLN A N 1
ATOM 4358 C CA . GLN A 1 548 ? 16.422 -24.156 -31.219 1 60.69 548 GLN A CA 1
ATOM 4359 C C . GLN A 1 548 ? 16.328 -25.688 -31.25 1 60.69 548 GLN A C 1
ATOM 4361 O O . GLN A 1 548 ? 16.75 -26.359 -30.312 1 60.69 548 GLN A O 1
ATOM 4366 N N . GLY A 1 549 ? 15.703 -26.281 -32.375 1 66.81 549 GLY A N 1
ATOM 4367 C CA . GLY A 1 549 ? 15.688 -27.719 -32.531 1 66.81 549 GLY A CA 1
ATOM 4368 C C . GLY A 1 549 ? 14.469 -28.375 -31.906 1 66.81 549 GLY A C 1
ATOM 4369 O O . GLY A 1 549 ? 14.352 -29.594 -31.891 1 66.81 549 GLY A O 1
ATOM 4370 N N . ILE A 1 550 ? 13.656 -27.516 -31.281 1 76.62 550 ILE A N 1
ATOM 4371 C CA . ILE A 1 550 ? 12.422 -28.062 -30.734 1 76.62 550 ILE A CA 1
ATOM 4372 C C . ILE A 1 550 ? 11.242 -27.656 -31.625 1 76.62 550 ILE A C 1
ATOM 4374 O O . ILE A 1 550 ? 11.055 -26.484 -31.906 1 76.62 550 ILE A O 1
ATOM 4378 N N . LEU A 1 551 ? 10.578 -28.703 -32.25 1 84.62 551 LEU A N 1
ATOM 4379 C CA . LEU A 1 551 ? 9.398 -28.484 -33.062 1 84.62 551 LEU A CA 1
ATOM 4380 C C . LEU A 1 551 ? 8.125 -28.781 -32.281 1 84.62 551 LEU A C 1
ATOM 4382 O O . LEU A 1 551 ? 8.008 -29.859 -31.688 1 84.62 551 LEU A O 1
ATOM 4386 N N . ASN A 1 552 ? 7.246 -27.844 -32.219 1 81.81 552 ASN A N 1
ATOM 4387 C CA . ASN A 1 552 ? 5.941 -28.047 -31.594 1 81.81 552 ASN A CA 1
ATOM 4388 C C . ASN A 1 552 ? 4.836 -28.156 -32.625 1 81.81 552 ASN A C 1
ATOM 4390 O O . ASN A 1 552 ? 4.605 -27.234 -33.406 1 81.81 552 ASN A O 1
ATOM 4394 N N . TYR A 1 553 ? 4.227 -29.453 -32.75 1 83.62 553 TYR A N 1
ATOM 4395 C CA . TYR A 1 553 ? 3.166 -29.703 -33.719 1 83.62 553 TYR A CA 1
ATOM 4396 C C . TYR A 1 553 ? 1.821 -29.875 -33.031 1 83.62 553 TYR A C 1
ATOM 4398 O O . TYR A 1 553 ? 1.75 -30.453 -31.953 1 83.62 553 TYR A O 1
ATOM 4406 N N . TYR A 1 554 ? 0.832 -29.312 -33.625 1 81.19 554 TYR A N 1
ATOM 4407 C CA . TYR A 1 554 ? -0.539 -29.656 -33.281 1 81.19 554 TYR A CA 1
ATOM 4408 C C . TYR A 1 554 ? -1.087 -30.734 -34.219 1 81.19 554 TYR A C 1
ATOM 4410 O O . TYR A 1 554 ? -1.137 -30.531 -35.438 1 81.19 554 TYR A O 1
ATOM 4418 N N . ILE A 1 555 ? -1.33 -31.938 -33.656 1 83.94 555 ILE A N 1
ATOM 4419 C CA . ILE A 1 555 ? -1.847 -33.062 -34.438 1 83.94 555 ILE A CA 1
ATOM 4420 C C . ILE A 1 555 ? -3.318 -33.281 -34.094 1 83.94 555 ILE A C 1
ATOM 4422 O O . ILE A 1 555 ? -3.676 -33.438 -32.906 1 83.94 555 ILE A O 1
ATOM 4426 N N . PRO A 1 556 ? -4.176 -33.156 -35.062 1 80.38 556 PRO A N 1
ATOM 4427 C CA . PRO A 1 556 ? -5.59 -33.438 -34.812 1 80.38 556 PRO A CA 1
ATOM 4428 C C . PRO A 1 556 ? -5.82 -34.844 -34.281 1 80.38 556 PRO A C 1
ATOM 4430 O O . PRO A 1 556 ? -5.25 -35.812 -34.812 1 80.38 556 PRO A O 1
ATOM 4433 N N . SER A 1 557 ? -6.547 -35.031 -33.188 1 75.25 557 SER A N 1
ATOM 4434 C CA . SER A 1 557 ? -6.746 -36.312 -32.531 1 75.25 557 SER A CA 1
ATOM 4435 C C . SER A 1 557 ? -7.836 -37.125 -33.219 1 75.25 557 SER A C 1
ATOM 4437 O O . SER A 1 557 ? -7.93 -38.344 -33.031 1 75.25 557 SER A O 1
ATOM 4439 N N . LYS A 1 558 ? -8.742 -36.531 -33.906 1 70.88 558 LYS A N 1
ATOM 4440 C CA . LYS A 1 558 ? -9.914 -37.219 -34.469 1 70.88 558 LYS A CA 1
ATOM 4441 C C . LYS A 1 558 ? -9.523 -38.531 -35.125 1 70.88 558 LYS A C 1
ATOM 4443 O O . LYS A 1 558 ? -10.148 -39.562 -34.875 1 70.88 558 LYS A O 1
ATOM 4448 N N . ASP A 1 559 ? -8.484 -38.5 -36.062 1 66.25 559 ASP A N 1
ATOM 4449 C CA . ASP A 1 559 ? -8.133 -39.719 -36.781 1 66.25 559 ASP A CA 1
ATOM 4450 C C . ASP A 1 559 ? -6.797 -40.281 -36.312 1 66.25 559 ASP A C 1
ATOM 4452 O O . ASP A 1 559 ? -6.207 -41.156 -36.969 1 66.25 559 ASP A O 1
ATOM 4456 N N . ASN A 1 560 ? -6.477 -39.75 -35.094 1 75.12 560 ASN A N 1
ATOM 4457 C CA . ASN A 1 560 ? -5.164 -40.188 -34.625 1 75.12 560 ASN A CA 1
ATOM 4458 C C . ASN A 1 560 ? -5.207 -40.594 -33.156 1 75.12 560 ASN A C 1
ATOM 4460 O O . ASN A 1 560 ? -5.152 -39.75 -32.25 1 75.12 560 ASN A O 1
ATOM 4464 N N . GLY A 1 561 ? -5.445 -41.844 -32.969 1 68.88 561 GLY A N 1
ATOM 4465 C CA . GLY A 1 561 ? -5.426 -42.344 -31.594 1 68.88 561 GLY A CA 1
ATOM 4466 C C . GLY A 1 561 ? -4.055 -42.25 -30.953 1 68.88 561 GLY A C 1
ATOM 4467 O O . GLY A 1 561 ? -3.043 -42.156 -31.656 1 68.88 561 GLY A O 1
ATOM 4468 N N . TRP A 1 562 ? -3.949 -42.25 -29.625 1 68.31 562 TRP A N 1
ATOM 4469 C CA . TRP A 1 562 ? -2.697 -42.156 -28.875 1 68.31 562 TRP A CA 1
ATOM 4470 C C . TRP A 1 562 ? -1.713 -43.219 -29.344 1 68.31 562 TRP A C 1
ATOM 4472 O O . TRP A 1 562 ? -0.534 -42.938 -29.562 1 68.31 562 TRP A O 1
ATOM 4482 N N . GLY A 1 563 ? -2.223 -44.438 -29.406 1 66.69 563 GLY A N 1
ATOM 4483 C CA . GLY A 1 563 ? -1.374 -45.531 -29.812 1 66.69 563 GLY A CA 1
ATOM 4484 C C . GLY A 1 563 ? -0.761 -45.344 -31.188 1 66.69 563 GLY A C 1
ATOM 4485 O O . GLY A 1 563 ? 0.429 -45.594 -31.391 1 66.69 563 GLY A O 1
ATOM 4486 N N . LYS A 1 564 ? -1.565 -44.875 -32.031 1 76.44 564 LYS A N 1
ATOM 4487 C CA . LYS A 1 564 ? -1.096 -44.656 -33.406 1 76.44 564 LYS A CA 1
ATOM 4488 C C . LYS A 1 564 ? -0.041 -43.531 -33.438 1 76.44 564 LYS A C 1
ATOM 4490 O O . LYS A 1 564 ? 1.007 -43.688 -34.062 1 76.44 564 LYS A O 1
ATOM 4495 N N . VAL A 1 565 ? -0.367 -42.5 -32.719 1 81.5 565 VAL A N 1
ATOM 4496 C CA . VAL A 1 565 ? 0.541 -41.375 -32.719 1 81.5 565 VAL A CA 1
ATOM 4497 C C . VAL A 1 565 ? 1.871 -41.75 -32.062 1 81.5 565 VAL A C 1
ATOM 4499 O O . VAL A 1 565 ? 2.939 -41.438 -32.594 1 81.5 565 VAL A O 1
ATOM 4502 N N . PHE A 1 566 ? 1.742 -42.5 -31.016 1 76.69 566 PHE A N 1
ATOM 4503 C CA . PHE A 1 566 ? 2.951 -42.938 -30.344 1 76.69 566 PHE A CA 1
ATOM 4504 C C . PHE A 1 566 ? 3.75 -43.875 -31.203 1 76.69 566 PHE A C 1
ATOM 4506 O O . PHE A 1 566 ? 4.98 -43.812 -31.25 1 76.69 566 PHE A O 1
ATOM 4513 N N . GLY A 1 567 ? 3.098 -44.781 -31.797 1 76.69 567 GLY A N 1
ATOM 4514 C CA . GLY A 1 567 ? 3.76 -45.719 -32.688 1 76.69 567 GLY A CA 1
ATOM 4515 C C . GLY A 1 567 ? 4.5 -45.062 -33.812 1 76.69 567 GLY A C 1
ATOM 4516 O O . GLY A 1 567 ? 5.66 -45.375 -34.094 1 76.69 567 GLY A O 1
ATOM 4517 N N . ILE A 1 568 ? 3.863 -44.156 -34.312 1 84.88 568 ILE A N 1
ATOM 4518 C CA . ILE A 1 568 ? 4.434 -43.469 -35.438 1 84.88 568 ILE A CA 1
ATOM 4519 C C . ILE A 1 568 ? 5.645 -42.656 -35 1 84.88 568 ILE A C 1
ATOM 4521 O O . ILE A 1 568 ? 6.664 -42.594 -35.688 1 84.88 568 ILE A O 1
ATOM 4525 N N . LEU A 1 569 ? 5.539 -42.125 -33.844 1 86.12 569 LEU A N 1
ATOM 4526 C CA . LEU A 1 569 ? 6.617 -41.25 -33.375 1 86.12 569 LEU A CA 1
ATOM 4527 C C . LEU A 1 569 ? 7.812 -42.094 -32.906 1 86.12 569 LEU A C 1
ATOM 4529 O O . LEU A 1 569 ? 8.953 -41.625 -33.031 1 86.12 569 LEU A O 1
ATOM 4533 N N . GLU A 1 570 ? 7.539 -43.188 -32.375 1 81.62 570 GLU A N 1
ATOM 4534 C CA . GLU A 1 570 ? 8.641 -44.062 -32.031 1 81.62 570 GLU A CA 1
ATOM 4535 C C . GLU A 1 570 ? 9.43 -44.5 -33.25 1 81.62 570 GLU A C 1
ATOM 4537 O O . GLU A 1 570 ? 10.656 -44.594 -33.188 1 81.62 570 GLU A O 1
ATOM 4542 N N . GLU A 1 571 ? 8.711 -44.75 -34.312 1 83.5 571 GLU A N 1
ATOM 4543 C CA . GLU A 1 571 ? 9.367 -45.062 -35.562 1 83.5 571 GLU A CA 1
ATOM 4544 C C . GLU A 1 571 ? 10.125 -43.875 -36.125 1 83.5 571 GLU A C 1
ATOM 4546 O O . GLU A 1 571 ? 11.234 -44.031 -36.625 1 83.5 571 GLU A O 1
ATOM 4551 N N . ALA A 1 572 ? 9.484 -42.844 -35.969 1 87.56 572 ALA A N 1
ATOM 4552 C CA . ALA A 1 572 ? 10.109 -41.594 -36.438 1 87.56 572 ALA A CA 1
ATOM 4553 C C . ALA A 1 572 ? 11.359 -41.281 -35.625 1 87.56 572 ALA A C 1
ATOM 4555 O O . ALA A 1 572 ? 12.305 -40.688 -36.156 1 87.56 572 ALA A O 1
ATOM 4556 N N . LYS A 1 573 ? 11.32 -41.5 -34.375 1 87.69 573 LYS A N 1
ATOM 4557 C CA . LYS A 1 573 ? 12.477 -41.25 -33.5 1 87.69 573 LYS A CA 1
ATOM 4558 C C . LYS A 1 573 ? 13.719 -41.969 -34.031 1 87.69 573 LYS A C 1
ATOM 4560 O O . LYS A 1 573 ? 14.805 -41.406 -34.062 1 87.69 573 LYS A O 1
ATOM 4565 N N . GLU A 1 574 ? 13.523 -43.219 -34.438 1 81.81 574 GLU A N 1
ATOM 4566 C CA . GLU A 1 574 ? 14.625 -44 -34.969 1 81.81 574 GLU A CA 1
ATOM 4567 C C . GLU A 1 574 ? 15.023 -43.531 -36.375 1 81.81 574 GLU A C 1
ATOM 4569 O O . GLU A 1 574 ? 16.219 -43.406 -36.688 1 81.81 574 GLU A O 1
ATOM 4574 N N . LYS A 1 575 ? 14.062 -43.219 -37.094 1 86.75 575 LYS A N 1
ATOM 4575 C CA . LYS A 1 575 ? 14.305 -42.844 -38.469 1 86.75 575 LYS A CA 1
ATOM 4576 C C . LYS A 1 575 ? 15.016 -41.5 -38.562 1 86.75 575 LYS A C 1
ATOM 4578 O O . LYS A 1 575 ? 15.906 -41.312 -39.375 1 86.75 575 LYS A O 1
ATOM 4583 N N . PHE A 1 576 ? 14.625 -40.594 -37.719 1 88.62 576 PHE A N 1
ATOM 4584 C CA . PHE A 1 576 ? 15.148 -39.25 -37.844 1 88.62 576 PHE A CA 1
ATOM 4585 C C . PHE A 1 576 ? 16.109 -38.938 -36.688 1 88.62 576 PHE A C 1
ATOM 4587 O O . PHE A 1 576 ? 16.578 -37.812 -36.562 1 88.62 576 PHE A O 1
ATOM 4594 N N . ASN A 1 577 ? 16.391 -39.844 -35.875 1 82.88 577 ASN A N 1
ATOM 4595 C CA . ASN A 1 577 ? 17.312 -39.719 -34.75 1 82.88 577 ASN A CA 1
ATOM 4596 C C . ASN A 1 577 ? 16.953 -38.531 -33.844 1 82.88 577 ASN A C 1
ATOM 4598 O O . ASN A 1 577 ? 17.797 -37.688 -33.562 1 82.88 577 ASN A O 1
ATOM 4602 N N . LEU A 1 578 ? 15.734 -38.562 -33.406 1 84.25 578 LEU A N 1
ATOM 4603 C CA . LEU A 1 578 ? 15.266 -37.531 -32.469 1 84.25 578 LEU A CA 1
ATOM 4604 C C . LEU A 1 578 ? 15.922 -37.688 -31.109 1 84.25 578 LEU A C 1
ATOM 4606 O O . LEU A 1 578 ? 16.125 -38.812 -30.641 1 84.25 578 LEU A O 1
ATOM 4610 N N . GLU A 1 579 ? 16.375 -36.594 -30.516 1 80.81 579 GLU A N 1
ATOM 4611 C CA . GLU A 1 579 ? 16.906 -36.656 -29.156 1 80.81 579 GLU A CA 1
ATOM 4612 C C . GLU A 1 579 ? 15.812 -37.031 -28.156 1 80.81 579 GLU A C 1
ATOM 4614 O O . GLU A 1 579 ? 16.031 -37.844 -27.266 1 80.81 579 GLU A O 1
ATOM 4619 N N . ASP A 1 580 ? 14.688 -36.344 -28.25 1 77.62 580 ASP A N 1
ATOM 4620 C CA . ASP A 1 580 ? 13.547 -36.594 -27.375 1 77.62 580 ASP A CA 1
ATOM 4621 C C . ASP A 1 580 ? 12.25 -36.125 -28.016 1 77.62 580 ASP A C 1
ATOM 4623 O O . ASP A 1 580 ? 12.266 -35.312 -28.953 1 77.62 580 ASP A O 1
ATOM 4627 N N . TYR A 1 581 ? 11.133 -36.875 -27.766 1 78.62 581 TYR A N 1
ATOM 4628 C CA . TYR A 1 581 ? 9.828 -36.406 -28.172 1 78.62 581 TYR A CA 1
ATOM 4629 C C . TYR A 1 581 ? 8.812 -36.531 -27.047 1 78.62 581 TYR A C 1
ATOM 4631 O O . TYR A 1 581 ? 8.992 -37.344 -26.141 1 78.62 581 TYR A O 1
ATOM 4639 N N . SER A 1 582 ? 7.883 -35.562 -26.938 1 76.81 582 SER A N 1
ATOM 4640 C CA . SER A 1 582 ? 6.781 -35.656 -25.984 1 76.81 582 SER A CA 1
ATOM 4641 C C . SER A 1 582 ? 5.441 -35.406 -26.656 1 76.81 582 SER A C 1
ATOM 4643 O O . SER A 1 582 ? 5.355 -34.562 -27.562 1 76.81 582 SER A O 1
ATOM 4645 N N . ILE A 1 583 ? 4.523 -36.375 -26.422 1 73.12 583 ILE A N 1
ATOM 4646 C CA . ILE A 1 583 ? 3.164 -36.188 -26.906 1 73.12 583 ILE A CA 1
ATOM 4647 C C . ILE A 1 583 ? 2.23 -35.906 -25.734 1 73.12 583 ILE A C 1
ATOM 4649 O O . ILE A 1 583 ? 2.307 -36.594 -24.703 1 73.12 583 ILE A O 1
ATOM 4653 N N . SER A 1 584 ? 1.632 -34.75 -25.766 1 69.44 584 SER A N 1
ATOM 4654 C CA . SER A 1 584 ? 0.669 -34.438 -24.703 1 69.44 584 SER A CA 1
ATOM 4655 C C . SER A 1 584 ? -0.651 -33.969 -25.297 1 69.44 584 SER A C 1
ATOM 4657 O O . SER A 1 584 ? -0.708 -33.531 -26.453 1 69.44 584 SER A O 1
ATOM 4659 N N . GLN A 1 585 ? -1.683 -34.344 -24.547 1 64.75 585 GLN A N 1
ATOM 4660 C CA . GLN A 1 585 ? -2.967 -33.75 -24.922 1 64.75 585 GLN A CA 1
ATOM 4661 C C . GLN A 1 585 ? -3.039 -32.281 -24.516 1 64.75 585 GLN A C 1
ATOM 4663 O O . GLN A 1 585 ? -2.422 -31.875 -23.531 1 64.75 585 GLN A O 1
ATOM 4668 N N . ILE A 1 586 ? -3.637 -31.578 -25.406 1 64.38 586 ILE A N 1
ATOM 4669 C CA . ILE A 1 586 ? -3.73 -30.141 -25.141 1 64.38 586 ILE A CA 1
ATOM 4670 C C . ILE A 1 586 ? -4.336 -29.922 -23.75 1 64.38 586 ILE A C 1
ATOM 4672 O O . ILE A 1 586 ? -5.277 -30.609 -23.359 1 64.38 586 ILE A O 1
ATOM 4676 N N . THR A 1 587 ? -3.582 -29.266 -23.016 1 64.94 587 THR A N 1
ATOM 4677 C CA . THR A 1 587 ? -4.062 -28.891 -21.688 1 64.94 587 THR A CA 1
ATOM 4678 C C . THR A 1 587 ? -4.93 -27.641 -21.766 1 64.94 587 THR A C 1
ATOM 4680 O O . THR A 1 587 ? -4.957 -26.953 -22.797 1 64.94 587 THR A O 1
ATOM 4683 N N . LEU A 1 588 ? -5.801 -27.422 -20.844 1 67.75 588 LEU A N 1
ATOM 4684 C CA . LEU A 1 588 ? -6.637 -26.234 -20.75 1 67.75 588 LEU A CA 1
ATOM 4685 C C . LEU A 1 588 ? -5.789 -24.969 -20.859 1 67.75 588 LEU A C 1
ATOM 4687 O O . LEU A 1 588 ? -6.238 -23.953 -21.391 1 67.75 588 LEU A O 1
ATOM 4691 N N . GLU A 1 589 ? -4.637 -25.109 -20.359 1 71 589 GLU A N 1
ATOM 4692 C CA . GLU A 1 589 ? -3.732 -23.953 -20.438 1 71 589 GLU A CA 1
ATOM 4693 C C . GLU A 1 589 ? -3.404 -23.609 -21.891 1 71 589 GLU A C 1
ATOM 4695 O O . GLU A 1 589 ? -3.301 -22.422 -22.234 1 71 589 GLU A O 1
ATOM 4700 N N . GLN A 1 590 ? -3.232 -24.547 -22.609 1 67.5 590 GLN A N 1
ATOM 4701 C CA . GLN A 1 590 ? -2.916 -24.312 -24.016 1 67.5 590 GLN A CA 1
ATOM 4702 C C . GLN A 1 590 ? -4.129 -23.766 -24.766 1 67.5 590 GLN A C 1
ATOM 4704 O O . GLN A 1 590 ? -3.984 -22.922 -25.656 1 67.5 590 GLN A O 1
ATOM 4709 N N . VAL A 1 591 ? -5.273 -24.359 -24.406 1 72 591 VAL A N 1
ATOM 4710 C CA . VAL A 1 591 ? -6.496 -23.828 -24.984 1 72 591 VAL A CA 1
ATOM 4711 C C . VAL A 1 591 ? -6.598 -22.328 -24.672 1 72 591 VAL A C 1
ATOM 4713 O O . VAL A 1 591 ? -6.926 -21.531 -25.547 1 72 591 VAL A O 1
ATOM 4716 N N . PHE A 1 592 ? -6.277 -22.047 -23.516 1 76.31 592 PHE A N 1
ATOM 4717 C CA . PHE A 1 592 ? -6.305 -20.672 -23.047 1 76.31 592 PHE A CA 1
ATOM 4718 C C . PHE A 1 592 ? -5.324 -19.812 -23.844 1 76.31 592 PHE A C 1
ATOM 4720 O O . PHE A 1 592 ? -5.652 -18.703 -24.25 1 76.31 592 PHE A O 1
ATOM 4727 N N . LEU A 1 593 ? -4.211 -20.297 -24.016 1 70.69 593 LEU A N 1
ATOM 4728 C CA . LEU A 1 593 ? -3.17 -19.547 -24.703 1 70.69 593 LEU A CA 1
ATOM 4729 C C . LEU A 1 593 ? -3.535 -19.328 -26.172 1 70.69 593 LEU A C 1
ATOM 4731 O O . LEU A 1 593 ? -3.152 -18.312 -26.766 1 70.69 593 LEU A O 1
ATOM 4735 N N . THR A 1 594 ? -4.234 -20.219 -26.688 1 69.06 594 THR A N 1
ATOM 4736 C CA . THR A 1 594 ? -4.676 -20.094 -28.078 1 69.06 594 THR A CA 1
ATOM 4737 C C . THR A 1 594 ? -5.586 -18.875 -28.234 1 69.06 594 THR A C 1
ATOM 4739 O O . THR A 1 594 ? -5.52 -18.172 -29.25 1 69.06 594 THR A O 1
ATOM 4742 N N . PHE A 1 595 ? -6.379 -18.734 -27.25 1 71.69 595 PHE A N 1
ATOM 4743 C CA . PHE A 1 595 ? -7.301 -17.609 -27.328 1 71.69 595 PHE A CA 1
ATOM 4744 C C . PHE A 1 595 ? -6.598 -16.297 -26.953 1 71.69 595 PHE A C 1
ATOM 4746 O O . PHE A 1 595 ? -6.977 -15.227 -27.438 1 71.69 595 PHE A O 1
ATOM 4753 N N . ALA A 1 596 ? -5.641 -16.438 -26.031 1 62.31 596 ALA A N 1
ATOM 4754 C CA . ALA A 1 596 ? -5.023 -15.234 -25.469 1 62.31 596 ALA A CA 1
ATOM 4755 C C . ALA A 1 596 ? -3.971 -14.664 -26.422 1 62.31 596 ALA A C 1
ATOM 4757 O O . ALA A 1 596 ? -3.561 -13.508 -26.281 1 62.31 596 ALA A O 1
ATOM 4758 N N . THR A 1 597 ? -3.307 -15.43 -27.328 1 57.97 597 THR A N 1
ATOM 4759 C CA . THR A 1 597 ? -2.275 -14.922 -28.219 1 57.97 597 THR A CA 1
ATOM 4760 C C . THR A 1 597 ? -2.855 -13.883 -29.172 1 57.97 597 THR A C 1
ATOM 4762 O O . THR A 1 597 ? -3.891 -14.117 -29.797 1 57.97 597 THR A O 1
ATOM 4765 N N . PRO A 1 598 ? -2.35 -12.648 -29.078 1 51.5 598 PRO A N 1
ATOM 4766 C CA . PRO A 1 598 ? -2.801 -11.484 -29.844 1 51.5 598 PRO A CA 1
ATOM 4767 C C . PRO A 1 598 ? -2.896 -11.773 -31.344 1 51.5 598 PRO A C 1
ATOM 4769 O O . PRO A 1 598 ? -3.674 -11.125 -32.031 1 51.5 598 PRO A O 1
ATOM 4772 N N . GLU A 1 599 ? -1.961 -12.539 -31.953 1 46.19 599 GLU A N 1
ATOM 4773 C CA . GLU A 1 599 ? -2.031 -12.664 -33.406 1 46.19 599 GLU A CA 1
ATOM 4774 C C . GLU A 1 599 ? -3.416 -13.133 -33.844 1 46.19 599 GLU A C 1
ATOM 4776 O O . GLU A 1 599 ? -3.885 -12.758 -34.938 1 46.19 599 GLU A O 1
ATOM 4781 N N . ASN A 1 600 ? -3.896 -14 -33.25 1 41.81 600 ASN A N 1
ATOM 4782 C CA . ASN A 1 600 ? -5.211 -14.477 -33.656 1 41.81 600 ASN A CA 1
ATOM 4783 C C . ASN A 1 600 ? -6.301 -13.453 -33.375 1 41.81 600 ASN A C 1
ATOM 4785 O O . ASN A 1 600 ? -7.453 -13.641 -33.781 1 41.81 600 ASN A O 1
ATOM 4789 N N . THR A 1 601 ? -6.102 -12.609 -32.531 1 38.53 601 THR A N 1
ATOM 4790 C CA . THR A 1 601 ? -7.152 -11.617 -32.344 1 38.53 601 THR A CA 1
ATOM 4791 C C . THR A 1 601 ? -7.102 -10.57 -33.469 1 38.53 601 THR A C 1
ATOM 4793 O O . THR A 1 601 ? -7.977 -9.703 -33.531 1 38.53 601 THR A O 1
ATOM 4796 N N . GLU A 1 602 ? -5.961 -10.344 -34.062 1 32.72 602 GLU A N 1
ATOM 4797 C CA . GLU A 1 602 ? -6.016 -9.422 -35.219 1 32.72 602 GLU A CA 1
ATOM 4798 C C . GLU A 1 602 ? -6.75 -10.047 -36.375 1 32.72 602 GLU A C 1
ATOM 4800 O O . GLU A 1 602 ? -6.973 -9.383 -37.406 1 32.72 602 GLU A O 1
ATOM 4805 N N . GLY A 1 603 ? -6.793 -11.414 -36.594 1 28.59 603 GLY A N 1
ATOM 4806 C CA . GLY A 1 603 ? -7.434 -11.789 -37.844 1 28.59 603 GLY A CA 1
ATOM 4807 C C . GLY A 1 603 ? -8.891 -11.359 -37.938 1 28.59 603 GLY A C 1
ATOM 4808 O O . GLY A 1 603 ? -9.477 -11.328 -39.031 1 28.59 603 GLY A O 1
ATOM 4809 N N . ASP A 1 604 ? -9.758 -11.586 -36.969 1 25.77 604 ASP A N 1
ATOM 4810 C CA . ASP A 1 604 ? -11.07 -11.117 -37.406 1 25.77 604 ASP A CA 1
ATOM 4811 C C . ASP A 1 604 ? -11.195 -9.609 -37.25 1 25.77 604 ASP A C 1
ATOM 4813 O O . ASP A 1 604 ? -10.75 -9.039 -36.25 1 25.77 604 ASP A O 1
ATOM 4817 N N . MET B 1 1 ? 7.148 40.438 16.984 1 75.81 1 MET B N 1
ATOM 4818 C CA . MET B 1 1 ? 6.559 39.219 17.562 1 75.81 1 MET B CA 1
ATOM 4819 C C . MET B 1 1 ? 5.359 38.75 16.734 1 75.81 1 MET B C 1
ATOM 4821 O O . MET B 1 1 ? 5.293 37.594 16.312 1 75.81 1 MET B O 1
ATOM 4825 N N . GLN B 1 2 ? 4.559 39.656 16.297 1 78.12 2 GLN B N 1
ATOM 4826 C CA . GLN B 1 2 ? 3.334 39.281 15.586 1 78.12 2 GLN B CA 1
ATOM 4827 C C . GLN B 1 2 ? 3.641 38.75 14.195 1 78.12 2 GLN B C 1
ATOM 4829 O O . GLN B 1 2 ? 2.996 37.781 13.734 1 78.12 2 GLN B O 1
ATOM 4834 N N . VAL B 1 3 ? 4.703 39.281 13.617 1 83.75 3 VAL B N 1
ATOM 4835 C CA . VAL B 1 3 ? 5.059 38.844 12.266 1 83.75 3 VAL B CA 1
ATOM 4836 C C . VAL B 1 3 ? 5.52 37.375 12.305 1 83.75 3 VAL B C 1
ATOM 4838 O O . VAL B 1 3 ? 5.094 36.562 11.484 1 83.75 3 VAL B O 1
ATOM 4841 N N . ALA B 1 4 ? 6.297 37.094 13.281 1 88.38 4 ALA B N 1
ATOM 4842 C CA . ALA B 1 4 ? 6.805 35.719 13.406 1 88.38 4 ALA B CA 1
ATOM 4843 C C . ALA B 1 4 ? 5.668 34.75 13.688 1 88.38 4 ALA B C 1
ATOM 4845 O O . ALA B 1 4 ? 5.621 33.656 13.102 1 88.38 4 ALA B O 1
ATOM 4846 N N . LEU B 1 5 ? 4.746 35.094 14.508 1 83.44 5 LEU B N 1
ATOM 4847 C CA . LEU B 1 5 ? 3.623 34.25 14.867 1 83.44 5 LEU B CA 1
ATOM 4848 C C . LEU B 1 5 ? 2.746 33.969 13.656 1 83.44 5 LEU B C 1
ATOM 4850 O O . LEU B 1 5 ? 2.252 32.844 13.484 1 83.44 5 LEU B O 1
ATOM 4854 N N . ASN B 1 6 ? 2.645 34.938 12.805 1 83.12 6 ASN B N 1
ATOM 4855 C CA . ASN B 1 6 ? 1.845 34.781 11.594 1 83.12 6 ASN B CA 1
ATOM 4856 C C . ASN B 1 6 ? 2.541 33.875 10.586 1 83.12 6 ASN B C 1
ATOM 4858 O O . ASN B 1 6 ? 1.882 33.219 9.781 1 83.12 6 ASN B O 1
ATOM 4862 N N . LEU B 1 7 ? 3.822 33.844 10.656 1 89.44 7 LEU B N 1
ATOM 4863 C CA . LEU B 1 7 ? 4.586 33.062 9.672 1 89.44 7 LEU B CA 1
ATOM 4864 C C . LEU B 1 7 ? 4.695 31.609 10.086 1 89.44 7 LEU B C 1
ATOM 4866 O O . LEU B 1 7 ? 4.844 30.719 9.234 1 89.44 7 LEU B O 1
ATOM 4870 N N . PHE B 1 8 ? 4.594 31.312 11.406 1 89.25 8 PHE B N 1
ATOM 4871 C CA . PHE B 1 8 ? 4.906 29.984 11.914 1 89.25 8 PHE B CA 1
ATOM 4872 C C . PHE B 1 8 ? 3.973 28.953 11.32 1 89.25 8 PHE B C 1
ATOM 4874 O O . PHE B 1 8 ? 4.406 27.844 10.961 1 89.25 8 PHE B O 1
ATOM 4881 N N . PHE B 1 9 ? 2.75 29.297 11.164 1 84.44 9 PHE B N 1
ATOM 4882 C CA . PHE B 1 9 ? 1.801 28.312 10.664 1 84.44 9 PHE B CA 1
ATOM 4883 C C . PHE B 1 9 ? 2.127 27.922 9.227 1 84.44 9 PHE B C 1
ATOM 4885 O O . PHE B 1 9 ? 2.309 26.734 8.914 1 84.44 9 PHE B O 1
ATOM 4892 N N . GLY B 1 10 ? 2.244 28.938 8.367 1 87.69 10 GLY B N 1
ATOM 4893 C CA . GLY B 1 10 ? 2.529 28.672 6.965 1 87.69 10 GLY B CA 1
ATOM 4894 C C . GLY B 1 10 ? 3.869 28 6.742 1 87.69 10 GLY B C 1
ATOM 4895 O O . GLY B 1 10 ? 3.977 27.062 5.941 1 87.69 10 GLY B O 1
ATOM 4896 N N . VAL B 1 11 ? 4.848 28.438 7.469 1 93.38 11 VAL B N 1
ATOM 4897 C CA . VAL B 1 11 ? 6.195 27.906 7.301 1 93.38 11 VAL B CA 1
ATOM 4898 C C . VAL B 1 11 ? 6.25 26.469 7.812 1 93.38 11 VAL B C 1
ATOM 4900 O O . VAL B 1 11 ? 6.898 25.609 7.207 1 93.38 11 VAL B O 1
ATOM 4903 N N . SER B 1 12 ? 5.551 26.172 8.953 1 93.19 12 SER B N 1
ATOM 4904 C CA . SER B 1 12 ? 5.547 24.828 9.516 1 93.19 12 SER B CA 1
ATOM 4905 C C . SER B 1 12 ? 4.91 23.828 8.555 1 93.19 12 SER B C 1
ATOM 4907 O O . SER B 1 12 ? 5.422 22.719 8.359 1 93.19 12 SER B O 1
ATOM 4909 N N . ILE B 1 13 ? 3.846 24.234 7.879 1 89.94 13 ILE B N 1
ATOM 4910 C CA . ILE B 1 13 ? 3.146 23.375 6.934 1 89.94 13 ILE B CA 1
ATOM 4911 C C . ILE B 1 13 ? 4.016 23.141 5.699 1 89.94 13 ILE B C 1
ATOM 4913 O O . ILE B 1 13 ? 4.102 22.031 5.191 1 89.94 13 ILE B O 1
ATOM 4917 N N . PHE B 1 14 ? 4.641 24.188 5.312 1 94.12 14 PHE B N 1
ATOM 4918 C CA . PHE B 1 14 ? 5.398 24.141 4.066 1 94.12 14 PHE B CA 1
ATOM 4919 C C . PHE B 1 14 ? 6.656 23.297 4.234 1 94.12 14 PHE B C 1
ATOM 4921 O O . PHE B 1 14 ? 6.875 22.344 3.482 1 94.12 14 PHE B O 1
ATOM 4928 N N . VAL B 1 15 ? 7.465 23.562 5.262 1 96.5 15 VAL B N 1
ATOM 4929 C CA . VAL B 1 15 ? 8.773 22.922 5.391 1 96.5 15 VAL B CA 1
ATOM 4930 C C . VAL B 1 15 ? 8.594 21.469 5.801 1 96.5 15 VAL B C 1
ATOM 4932 O O . VAL B 1 15 ? 9.43 20.609 5.469 1 96.5 15 VAL B O 1
ATOM 4935 N N . SER B 1 16 ? 7.492 21.094 6.516 1 95.06 16 SER B N 1
ATOM 4936 C CA . SER B 1 16 ? 7.258 19.719 6.91 1 95.06 16 SER B CA 1
ATOM 4937 C C . SER B 1 16 ? 6.961 18.844 5.699 1 95.06 16 SER B C 1
ATOM 4939 O O . SER B 1 16 ? 7.086 17.609 5.766 1 95.06 16 SER B O 1
ATOM 4941 N N . GLY B 1 17 ? 6.582 19.422 4.559 1 93.94 17 GLY B N 1
ATOM 4942 C CA . GLY B 1 17 ? 6.277 18.703 3.338 1 93.94 17 GLY B CA 1
ATOM 4943 C C . GLY B 1 17 ? 7.496 18.031 2.723 1 93.94 17 GLY B C 1
ATOM 4944 O O . GLY B 1 17 ? 7.367 17.078 1.955 1 93.94 17 GLY B O 1
ATOM 4945 N N . PHE B 1 18 ? 8.664 18.484 3.129 1 96.75 18 PHE B N 1
ATOM 4946 C CA . PHE B 1 18 ? 9.891 17.969 2.527 1 96.75 18 PHE B CA 1
ATOM 4947 C C . PHE B 1 18 ? 10.188 16.547 3.027 1 96.75 18 PHE B C 1
ATOM 4949 O O . PHE B 1 18 ? 11.047 15.867 2.482 1 96.75 18 PHE B O 1
ATOM 4956 N N . CYS B 1 19 ? 9.398 16.062 4.008 1 95.38 19 CYS B N 1
ATOM 4957 C CA . CYS B 1 19 ? 9.617 14.703 4.504 1 95.38 19 CYS B CA 1
ATOM 4958 C C . CYS B 1 19 ? 8.812 13.695 3.695 1 95.38 19 CYS B C 1
ATOM 4960 O O . CYS B 1 19 ? 9.062 12.492 3.77 1 95.38 19 CYS B O 1
ATOM 4962 N N . LEU B 1 20 ? 7.871 14.078 2.91 1 92.69 20 LEU B N 1
ATOM 4963 C CA . LEU B 1 20 ? 6.918 13.188 2.266 1 92.69 20 LEU B CA 1
ATOM 4964 C C . LEU B 1 20 ? 7.621 12.25 1.289 1 92.69 20 LEU B C 1
ATOM 4966 O O . LEU B 1 20 ? 7.488 11.031 1.385 1 92.69 20 LEU B O 1
ATOM 4970 N N . LEU B 1 21 ? 8.422 12.805 0.448 1 92.19 21 LEU B N 1
ATOM 4971 C CA . LEU B 1 21 ? 9.078 11.977 -0.557 1 92.19 21 LEU B CA 1
ATOM 4972 C C . LEU B 1 21 ? 10.156 11.109 0.078 1 92.19 21 LEU B C 1
ATOM 4974 O O . LEU B 1 21 ? 10.336 9.953 -0.312 1 92.19 21 LEU B O 1
ATOM 4978 N N . THR B 1 22 ? 10.883 11.664 1.047 1 93.88 22 THR B N 1
ATOM 4979 C CA . THR B 1 22 ? 11.969 10.922 1.672 1 93.88 22 THR B CA 1
ATOM 4980 C C . THR B 1 22 ? 11.422 9.719 2.439 1 93.88 22 THR B C 1
ATOM 4982 O O . THR B 1 22 ? 11.992 8.625 2.373 1 93.88 22 THR B O 1
ATOM 4985 N N . VAL B 1 23 ? 10.32 9.906 3.121 1 93.5 23 VAL B N 1
ATOM 4986 C CA . VAL B 1 23 ? 9.727 8.812 3.877 1 93.5 23 VAL B CA 1
ATOM 4987 C C . VAL B 1 23 ? 9.133 7.781 2.914 1 93.5 23 VAL B C 1
ATOM 4989 O O . VAL B 1 23 ? 9.312 6.574 3.094 1 93.5 23 VAL B O 1
ATOM 4992 N N . THR B 1 24 ? 8.523 8.234 1.892 1 91.56 24 THR B N 1
ATOM 4993 C CA . THR B 1 24 ? 7.898 7.344 0.927 1 91.56 24 THR B CA 1
ATOM 4994 C C . THR B 1 24 ? 8.945 6.48 0.228 1 91.56 24 THR B C 1
ATOM 4996 O O . THR B 1 24 ? 8.766 5.27 0.083 1 91.56 24 THR B O 1
ATOM 4999 N N . GLU B 1 25 ? 10.023 7.059 -0.187 1 93.25 25 GLU B N 1
ATOM 5000 C CA . GLU B 1 25 ? 11.062 6.309 -0.883 1 93.25 25 GLU B CA 1
ATOM 5001 C C . GLU B 1 25 ? 11.703 5.266 0.031 1 93.25 25 GLU B C 1
ATOM 5003 O O . GLU B 1 25 ? 12.094 4.191 -0.425 1 93.25 25 GLU B O 1
ATOM 5008 N N . ARG B 1 26 ? 11.734 5.625 1.229 1 92.38 26 ARG B N 1
ATOM 5009 C CA . ARG B 1 26 ? 12.328 4.688 2.176 1 92.38 26 ARG B CA 1
ATOM 5010 C C . ARG B 1 26 ? 11.391 3.52 2.455 1 92.38 26 ARG B C 1
ATOM 5012 O O . ARG B 1 26 ? 11.797 2.357 2.402 1 92.38 26 ARG B O 1
ATOM 5019 N N . ILE B 1 27 ? 10.156 3.781 2.67 1 88.5 27 ILE B N 1
ATOM 5020 C CA . ILE B 1 27 ? 9.203 2.764 3.09 1 88.5 27 ILE B CA 1
ATOM 5021 C C . ILE B 1 27 ? 8.867 1.854 1.909 1 88.5 27 ILE B C 1
ATOM 5023 O O . ILE B 1 27 ? 8.664 0.65 2.084 1 88.5 27 ILE B O 1
ATOM 5027 N N . THR B 1 28 ? 8.859 2.363 0.722 1 88.19 28 THR B N 1
ATOM 5028 C CA . THR B 1 28 ? 8.562 1.562 -0.462 1 88.19 28 THR B CA 1
ATOM 5029 C C . THR B 1 28 ? 9.805 0.827 -0.943 1 88.19 28 THR B C 1
ATOM 5031 O O . THR B 1 28 ? 9.734 0.003 -1.857 1 88.19 28 THR B O 1
ATOM 5034 N N . LYS B 1 29 ? 10.977 1.15 -0.427 1 91.44 29 LYS B N 1
ATOM 5035 C CA . LYS B 1 29 ? 12.258 0.531 -0.743 1 91.44 29 LYS B CA 1
ATOM 5036 C C . LYS B 1 29 ? 12.781 1.011 -2.094 1 91.44 29 LYS B C 1
ATOM 5038 O O . LYS B 1 29 ? 13.711 0.421 -2.65 1 91.44 29 LYS B O 1
ATOM 5043 N N . ALA B 1 30 ? 12.125 1.998 -2.623 1 93.12 30 ALA B N 1
ATOM 5044 C CA . ALA B 1 30 ? 12.641 2.605 -3.848 1 93.12 30 ALA B CA 1
ATOM 5045 C C . ALA B 1 30 ? 14.047 3.15 -3.645 1 93.12 30 ALA B C 1
ATOM 5047 O O . ALA B 1 30 ? 14.883 3.092 -4.551 1 93.12 30 ALA B O 1
ATOM 5048 N N . LYS B 1 31 ? 14.289 3.699 -2.469 1 93.56 31 LYS B N 1
ATOM 5049 C CA . LYS B 1 31 ? 15.625 4.184 -2.135 1 93.56 31 LYS B CA 1
ATOM 5050 C C . LYS B 1 31 ? 16.641 3.047 -2.16 1 93.56 31 LYS B C 1
ATOM 5052 O O . LYS B 1 31 ? 17.75 3.205 -2.691 1 93.56 31 LYS B O 1
ATOM 5057 N N . HIS B 1 32 ? 16.25 1.948 -1.65 1 92 32 HIS B N 1
ATOM 5058 C CA . HIS B 1 32 ? 17.141 0.789 -1.624 1 92 32 HIS B CA 1
ATOM 5059 C C . HIS B 1 32 ? 17.5 0.337 -3.037 1 92 32 HIS B C 1
ATOM 5061 O O . HIS B 1 32 ? 18.656 0.002 -3.312 1 92 32 HIS B O 1
ATOM 5067 N N . ILE B 1 33 ? 16.516 0.338 -3.891 1 93.25 33 ILE B N 1
ATOM 5068 C CA . ILE B 1 33 ? 16.75 -0.096 -5.266 1 93.25 33 ILE B CA 1
ATOM 5069 C C . ILE B 1 33 ? 17.688 0.881 -5.957 1 93.25 33 ILE B C 1
ATOM 5071 O O . ILE B 1 33 ? 18.531 0.474 -6.758 1 93.25 33 ILE B O 1
ATOM 5075 N N . GLN B 1 34 ? 17.547 2.109 -5.645 1 93.06 34 GLN B N 1
ATOM 5076 C CA . GLN B 1 34 ? 18.469 3.092 -6.215 1 93.06 34 GLN B CA 1
ATOM 5077 C C . GLN B 1 34 ? 19.891 2.85 -5.742 1 93.06 34 GLN B C 1
ATOM 5079 O O . GLN B 1 34 ? 20.844 2.955 -6.523 1 93.06 34 GLN B O 1
ATOM 5084 N N . PHE B 1 35 ? 20.031 2.527 -4.535 1 90.88 35 PHE B N 1
ATOM 5085 C CA . PHE B 1 35 ? 21.359 2.256 -3.986 1 90.88 35 PHE B CA 1
ATOM 5086 C C . PHE B 1 35 ? 21.953 0.999 -4.605 1 90.88 35 PHE B C 1
ATOM 5088 O O . PHE B 1 35 ? 23.156 0.954 -4.902 1 90.88 35 PHE B O 1
ATOM 5095 N N . VAL B 1 36 ? 21.078 0.026 -4.785 1 91.38 36 VAL B N 1
ATOM 5096 C CA . VAL B 1 36 ? 21.531 -1.225 -5.387 1 91.38 36 VAL B CA 1
ATOM 5097 C C . VAL B 1 36 ? 21.844 -1.002 -6.863 1 91.38 36 VAL B C 1
ATOM 5099 O O . VAL B 1 36 ? 22.625 -1.753 -7.457 1 91.38 36 VAL B O 1
ATOM 5102 N N . SER B 1 37 ? 21.422 0.064 -7.422 1 88.69 37 SER B N 1
ATOM 5103 C CA . SER B 1 37 ? 21.719 0.398 -8.812 1 88.69 37 SER B CA 1
ATOM 5104 C C . SER B 1 37 ? 22.938 1.308 -8.922 1 88.69 37 SER B C 1
ATOM 5106 O O . SER B 1 37 ? 23.234 1.836 -9.992 1 88.69 37 SER B O 1
ATOM 5108 N N . GLY B 1 38 ? 23.562 1.565 -7.715 1 86.44 38 GLY B N 1
ATOM 5109 C CA . GLY B 1 38 ? 24.875 2.205 -7.766 1 86.44 38 GLY B CA 1
ATOM 5110 C C . GLY B 1 38 ? 24.844 3.648 -7.301 1 86.44 38 GLY B C 1
ATOM 5111 O O . GLY B 1 38 ? 25.875 4.336 -7.332 1 86.44 38 GLY B O 1
ATOM 5112 N N . VAL B 1 39 ? 23.75 4.133 -6.855 1 91.19 39 VAL B N 1
ATOM 5113 C CA . VAL B 1 39 ? 23.688 5.516 -6.395 1 91.19 39 VAL B CA 1
ATOM 5114 C C . VAL B 1 39 ? 24.391 5.645 -5.047 1 91.19 39 VAL B C 1
ATOM 5116 O O . VAL B 1 39 ? 24.156 4.852 -4.133 1 91.19 39 VAL B O 1
ATOM 5119 N N . SER B 1 40 ? 25.281 6.598 -5.035 1 91.06 40 SER B N 1
ATOM 5120 C CA . SER B 1 40 ? 25.938 6.852 -3.762 1 91.06 40 SER B CA 1
ATOM 5121 C C . SER B 1 40 ? 25.031 7.621 -2.809 1 91.06 40 SER B C 1
ATOM 5123 O O . SER B 1 40 ? 24.188 8.406 -3.244 1 91.06 40 SER B O 1
ATOM 5125 N N . PRO B 1 41 ? 25.203 7.387 -1.555 1 91.12 41 PRO B N 1
ATOM 5126 C CA . PRO B 1 41 ? 24.406 8.125 -0.578 1 91.12 41 PRO B CA 1
ATOM 5127 C C . PRO B 1 41 ? 24.578 9.641 -0.688 1 91.12 41 PRO B C 1
ATOM 5129 O O . PRO B 1 41 ? 23.609 10.391 -0.541 1 91.12 41 PRO B O 1
ATOM 5132 N N . ILE B 1 42 ? 25.719 10.109 -0.945 1 92.06 42 ILE B N 1
ATOM 5133 C CA . ILE B 1 42 ? 26 11.539 -1.05 1 92.06 42 ILE B CA 1
ATOM 5134 C C . ILE B 1 42 ? 25.234 12.133 -2.227 1 92.06 42 ILE B C 1
ATOM 5136 O O . ILE B 1 42 ? 24.625 13.195 -2.104 1 92.06 42 ILE B O 1
ATOM 5140 N N . ASN B 1 43 ? 25.266 11.438 -3.334 1 92.75 43 ASN B N 1
ATOM 5141 C CA . ASN B 1 43 ? 24.562 11.922 -4.512 1 92.75 43 ASN B CA 1
ATOM 5142 C C . ASN B 1 43 ? 23.047 11.922 -4.293 1 92.75 43 ASN B C 1
ATOM 5144 O O . ASN B 1 43 ? 22.344 12.812 -4.77 1 92.75 43 ASN B O 1
ATOM 5148 N N . PHE B 1 44 ? 22.625 10.945 -3.588 1 94.38 44 PHE B N 1
ATOM 5149 C CA . PHE B 1 44 ? 21.203 10.828 -3.322 1 94.38 44 PHE B CA 1
ATOM 5150 C C . PHE B 1 44 ? 20.703 12 -2.486 1 94.38 44 PHE B C 1
ATOM 5152 O O . PHE B 1 44 ? 19.75 12.688 -2.869 1 94.38 44 PHE B O 1
ATOM 5159 N N . TRP B 1 45 ? 21.391 12.312 -1.416 1 95.5 45 TRP B N 1
ATOM 5160 C CA . TRP B 1 45 ? 20.922 13.32 -0.477 1 95.5 45 TRP B CA 1
ATOM 5161 C C . TRP B 1 45 ? 21.234 14.727 -0.988 1 95.5 45 TRP B C 1
ATOM 5163 O O . TRP B 1 45 ? 20.469 15.664 -0.751 1 95.5 45 TRP B O 1
ATOM 5173 N N . LEU B 1 46 ? 22.328 14.844 -1.694 1 95.06 46 LEU B N 1
ATOM 5174 C CA . LEU B 1 46 ? 22.672 16.141 -2.25 1 95.06 46 LEU B CA 1
ATOM 5175 C C . LEU B 1 46 ? 21.672 16.547 -3.338 1 95.06 46 LEU B C 1
ATOM 5177 O O . LEU B 1 46 ? 21.297 17.719 -3.443 1 95.06 46 LEU B O 1
ATOM 5181 N N . SER B 1 47 ? 21.312 15.547 -4.172 1 95.25 47 SER B N 1
ATOM 5182 C CA . SER B 1 47 ? 20.312 15.836 -5.199 1 95.25 47 SER B CA 1
ATOM 5183 C C . SER B 1 47 ? 18.969 16.172 -4.586 1 95.25 47 SER B C 1
ATOM 5185 O O . SER B 1 47 ? 18.266 17.078 -5.055 1 95.25 47 SER B O 1
ATOM 5187 N N . ALA B 1 48 ? 18.609 15.492 -3.559 1 95.62 48 ALA B N 1
ATOM 5188 C CA . ALA B 1 48 ? 17.375 15.781 -2.85 1 95.62 48 ALA B CA 1
ATOM 5189 C C . ALA B 1 48 ? 17.406 17.172 -2.223 1 95.62 48 ALA B C 1
ATOM 5191 O O . ALA B 1 48 ? 16.438 17.938 -2.334 1 95.62 48 ALA B O 1
ATOM 5192 N N . LEU B 1 49 ? 18.531 17.484 -1.562 1 96.69 49 LEU B N 1
ATOM 5193 C CA . LEU B 1 49 ? 18.688 18.766 -0.904 1 96.69 49 LEU B CA 1
ATOM 5194 C C . LEU B 1 49 ? 18.625 19.906 -1.917 1 96.69 49 LEU B C 1
ATOM 5196 O O . LEU B 1 49 ? 17.984 20.938 -1.665 1 96.69 49 LEU B O 1
ATOM 5200 N N . LEU B 1 50 ? 19.25 19.734 -3.049 1 96.69 50 LEU B N 1
ATOM 5201 C CA . LEU B 1 50 ? 19.266 20.766 -4.074 1 96.69 50 LEU B CA 1
ATOM 5202 C C . LEU B 1 50 ? 17.859 21.016 -4.613 1 96.69 50 LEU B C 1
ATOM 5204 O O . LEU B 1 50 ? 17.453 22.172 -4.77 1 96.69 50 LEU B O 1
ATOM 5208 N N . TRP B 1 51 ? 17.172 20 -4.895 1 96 51 TRP B N 1
ATOM 5209 C CA . TRP B 1 51 ? 15.82 20.125 -5.422 1 96 51 TRP B CA 1
ATOM 5210 C C . TRP B 1 51 ? 14.898 20.812 -4.406 1 96 51 TRP B C 1
ATOM 5212 O O . TRP B 1 51 ? 14.164 21.734 -4.746 1 96 51 TRP B O 1
ATOM 5222 N N . ASP B 1 52 ? 14.945 20.328 -3.184 1 97.56 52 ASP B N 1
ATOM 5223 C CA . ASP B 1 52 ? 14.094 20.891 -2.145 1 97.56 52 ASP B CA 1
ATOM 5224 C C . ASP B 1 52 ? 14.484 22.344 -1.837 1 97.56 52 ASP B C 1
ATOM 5226 O O . ASP B 1 52 ? 13.625 23.156 -1.516 1 97.56 52 ASP B O 1
ATOM 5230 N N . PHE B 1 53 ? 15.758 22.656 -1.945 1 97.44 53 PHE B N 1
ATOM 5231 C CA . PHE B 1 53 ? 16.219 24.016 -1.709 1 97.44 53 PHE B CA 1
ATOM 5232 C C . PHE B 1 53 ? 15.734 24.953 -2.805 1 97.44 53 PHE B C 1
ATOM 5234 O O . PHE B 1 53 ? 15.438 26.125 -2.541 1 97.44 53 PHE B O 1
ATOM 5241 N N . ILE B 1 54 ? 15.625 24.469 -4.012 1 97.44 54 ILE B N 1
ATOM 5242 C CA . ILE B 1 54 ? 15.102 25.25 -5.117 1 97.44 54 ILE B CA 1
ATOM 5243 C C . ILE B 1 54 ? 13.617 25.547 -4.883 1 97.44 54 ILE B C 1
ATOM 5245 O O . ILE B 1 54 ? 13.164 26.672 -5.066 1 97.44 54 ILE B O 1
ATOM 5249 N N . ILE B 1 55 ? 12.93 24.547 -4.473 1 97.25 55 ILE B N 1
ATOM 5250 C CA . ILE B 1 55 ? 11.516 24.734 -4.172 1 97.25 55 ILE B CA 1
ATOM 5251 C C . ILE B 1 55 ? 11.359 25.734 -3.027 1 97.25 55 ILE B C 1
ATOM 5253 O O . ILE B 1 55 ? 10.508 26.625 -3.082 1 97.25 55 ILE B O 1
ATOM 5257 N N . PHE B 1 56 ? 12.203 25.578 -2.02 1 98 56 PHE B N 1
ATOM 5258 C CA . PHE B 1 56 ? 12.172 26.469 -0.869 1 98 56 PHE B CA 1
ATOM 5259 C C . PHE B 1 56 ? 12.477 27.906 -1.292 1 98 56 PHE B C 1
ATOM 5261 O O . PHE B 1 56 ? 11.828 28.844 -0.83 1 98 56 PHE B O 1
ATOM 5268 N N . PHE B 1 57 ? 13.414 28.094 -2.18 1 97.75 57 PHE B N 1
ATOM 5269 C CA . PHE B 1 57 ? 13.805 29.406 -2.668 1 97.75 57 PHE B CA 1
ATOM 5270 C C . PHE B 1 57 ? 12.648 30.078 -3.406 1 97.75 57 PHE B C 1
ATOM 5272 O O . PHE B 1 57 ? 12.375 31.266 -3.203 1 97.75 57 PHE B O 1
ATOM 5279 N N . ILE B 1 58 ? 12 29.328 -4.219 1 97.44 58 ILE B N 1
ATOM 5280 C CA . ILE B 1 58 ? 10.859 29.859 -4.965 1 97.44 58 ILE B CA 1
ATOM 5281 C C . ILE B 1 58 ? 9.766 30.281 -3.99 1 97.44 58 ILE B C 1
ATOM 5283 O O . ILE B 1 58 ? 9.172 31.359 -4.145 1 97.44 58 ILE B O 1
ATOM 5287 N N . ALA B 1 59 ? 9.539 29.453 -3.008 1 96.69 59 ALA B N 1
ATOM 5288 C CA . ALA B 1 59 ? 8.539 29.781 -1.999 1 96.69 59 ALA B CA 1
ATOM 5289 C C . ALA B 1 59 ? 8.922 31.062 -1.249 1 96.69 59 ALA B C 1
ATOM 5291 O O . ALA B 1 59 ? 8.062 31.891 -0.938 1 96.69 59 ALA B O 1
ATOM 5292 N N . CYS B 1 60 ? 10.18 31.266 -0.889 1 96.19 60 CYS B N 1
ATOM 5293 C CA . CYS B 1 60 ? 10.664 32.469 -0.198 1 96.19 60 CYS B CA 1
ATOM 5294 C C . CYS B 1 60 ? 10.477 33.688 -1.057 1 96.19 60 CYS B C 1
ATOM 5296 O O . CYS B 1 60 ? 10.109 34.75 -0.549 1 96.19 60 CYS B O 1
ATOM 5298 N N . CYS B 1 61 ? 10.688 33.562 -2.363 1 95.94 61 CYS B N 1
ATOM 5299 C CA . CYS B 1 61 ? 10.484 34.688 -3.273 1 95.94 61 CYS B CA 1
ATOM 5300 C C . CYS B 1 61 ? 9.016 35.062 -3.334 1 95.94 61 CYS B C 1
ATOM 5302 O O . CYS B 1 61 ? 8.688 36.25 -3.342 1 95.94 61 CYS B O 1
ATOM 5304 N N . LEU B 1 62 ? 8.18 34.125 -3.354 1 95.75 62 LEU B N 1
ATOM 5305 C CA . LEU B 1 62 ? 6.746 34.406 -3.357 1 95.75 62 LEU B CA 1
ATOM 5306 C C . LEU B 1 62 ? 6.32 35.062 -2.055 1 95.75 62 LEU B C 1
ATOM 5308 O O . LEU B 1 62 ? 5.484 35.969 -2.061 1 95.75 62 LEU B O 1
ATOM 5312 N N . LEU B 1 63 ? 6.91 34.625 -0.954 1 94.69 63 LEU B N 1
ATOM 5313 C CA . LEU B 1 63 ? 6.613 35.219 0.338 1 94.69 63 LEU B CA 1
ATOM 5314 C C . LEU B 1 63 ? 7.102 36.656 0.384 1 94.69 63 LEU B C 1
ATOM 5316 O O . LEU B 1 63 ? 6.449 37.531 0.981 1 94.69 63 LEU B O 1
ATOM 5320 N N . MET B 1 64 ? 8.227 36.969 -0.218 1 94 64 MET B N 1
ATOM 5321 C CA . MET B 1 64 ? 8.758 38.344 -0.291 1 94 64 MET B CA 1
ATOM 5322 C C . MET B 1 64 ? 7.809 39.25 -1.066 1 94 64 MET B C 1
ATOM 5324 O O . MET B 1 64 ? 7.645 40.406 -0.716 1 94 64 MET B O 1
ATOM 5328 N N . VAL B 1 65 ? 7.156 38.688 -2.104 1 93.25 65 VAL B N 1
ATOM 5329 C CA . VAL B 1 65 ? 6.184 39.438 -2.877 1 93.25 65 VAL B CA 1
ATOM 5330 C C . VAL B 1 65 ? 4.973 39.781 -2.004 1 93.25 65 VAL B C 1
ATOM 5332 O O . VAL B 1 65 ? 4.438 40.875 -2.07 1 93.25 65 VAL B O 1
ATOM 5335 N N . VAL B 1 66 ? 4.645 38.812 -1.177 1 91.38 66 VAL B N 1
ATOM 5336 C CA . VAL B 1 66 ? 3.529 39.062 -0.262 1 91.38 66 VAL B CA 1
ATOM 5337 C C . VAL B 1 66 ? 3.898 40.156 0.735 1 91.38 66 VAL B C 1
ATOM 5339 O O . VAL B 1 66 ? 3.072 41 1.062 1 91.38 66 VAL B O 1
ATOM 5342 N N . PHE B 1 67 ? 5.16 40.156 1.266 1 92.81 67 PHE B N 1
ATOM 5343 C CA . PHE B 1 67 ? 5.629 41.188 2.189 1 92.81 67 PHE B CA 1
ATOM 5344 C C . PHE B 1 67 ? 5.602 42.562 1.53 1 92.81 67 PHE B C 1
ATOM 5346 O O . PHE B 1 67 ? 5.195 43.531 2.152 1 92.81 67 PHE B O 1
ATOM 5353 N N . LEU B 1 68 ? 5.953 42.625 0.297 1 90.69 68 LEU B N 1
ATOM 5354 C CA . LEU B 1 68 ? 5.977 43.875 -0.442 1 90.69 68 LEU B CA 1
ATOM 5355 C C . LEU B 1 68 ? 4.562 44.406 -0.661 1 90.69 68 LEU B C 1
ATOM 5357 O O . LEU B 1 68 ? 4.312 45.594 -0.512 1 90.69 68 LEU B O 1
ATOM 5361 N N . SER B 1 69 ? 3.629 43.5 -0.951 1 90.94 69 SER B N 1
ATOM 5362 C CA . SER B 1 69 ? 2.25 43.906 -1.219 1 90.94 69 SER B CA 1
ATOM 5363 C C . SER B 1 69 ? 1.533 44.312 0.064 1 90.94 69 SER B C 1
ATOM 5365 O O . SER B 1 69 ? 0.611 45.125 0.033 1 90.94 69 SER B O 1
ATOM 5367 N N . SER B 1 70 ? 1.99 43.719 1.232 1 88.75 70 SER B N 1
ATOM 5368 C CA . SER B 1 70 ? 1.341 43.969 2.512 1 88.75 70 SER B CA 1
ATOM 5369 C C . SER B 1 70 ? 1.944 45.219 3.188 1 88.75 70 SER B C 1
ATOM 5371 O O . SER B 1 70 ? 1.483 45.625 4.25 1 88.75 70 SER B O 1
ATOM 5373 N N . GLY B 1 71 ? 2.973 45.781 2.678 1 87.19 71 GLY B N 1
ATOM 5374 C CA . GLY B 1 71 ? 3.561 47 3.184 1 87.19 71 GLY B CA 1
ATOM 5375 C C . GLY B 1 71 ? 4.453 46.781 4.391 1 87.19 71 GLY B C 1
ATOM 5376 O O . GLY B 1 71 ? 4.5 47.625 5.289 1 87.19 71 GLY B O 1
ATOM 5377 N N . LEU B 1 72 ? 5.02 45.656 4.535 1 89.06 72 LEU B N 1
ATOM 5378 C CA . LEU B 1 72 ? 5.973 45.406 5.613 1 89.06 72 LEU B CA 1
ATOM 5379 C C . LEU B 1 72 ? 7.328 46.031 5.293 1 89.06 72 LEU B C 1
ATOM 5381 O O . LEU B 1 72 ? 8.305 45.312 5.047 1 89.06 72 LEU B O 1
ATOM 5385 N N . ASP B 1 73 ? 7.422 47.25 5.469 1 88.12 73 ASP B N 1
ATOM 5386 C CA . ASP B 1 73 ? 8.578 48.031 5.066 1 88.12 73 ASP B CA 1
ATOM 5387 C C . ASP B 1 73 ? 9.805 47.688 5.902 1 88.12 73 ASP B C 1
ATOM 5389 O O . ASP B 1 73 ? 10.938 47.75 5.41 1 88.12 73 ASP B O 1
ATOM 5393 N N . ALA B 1 74 ? 9.57 47.281 7.09 1 89.94 74 ALA B N 1
ATOM 5394 C CA . ALA B 1 74 ? 10.68 46.969 7.988 1 89.94 74 ALA B CA 1
ATOM 5395 C C . ALA B 1 74 ? 11.461 45.75 7.488 1 89.94 74 ALA B C 1
ATOM 5397 O O . ALA B 1 74 ? 12.633 45.562 7.812 1 89.94 74 ALA B O 1
ATOM 5398 N N . LEU B 1 75 ? 10.828 44.969 6.609 1 92.12 75 LEU B N 1
ATOM 5399 C CA . LEU B 1 75 ? 11.477 43.75 6.152 1 92.12 75 LEU B CA 1
ATOM 5400 C C . LEU B 1 75 ? 11.859 43.844 4.684 1 92.12 75 LEU B C 1
ATOM 5402 O O . LEU B 1 75 ? 12.633 43.031 4.18 1 92.12 75 LEU B O 1
ATOM 5406 N N . THR B 1 76 ? 11.367 44.812 3.932 1 89.94 76 THR B N 1
ATOM 5407 C CA . THR B 1 76 ? 11.539 44.75 2.484 1 89.94 76 THR B CA 1
ATOM 5408 C C . THR B 1 76 ? 12.172 46.031 1.951 1 89.94 76 THR B C 1
ATOM 5410 O O . THR B 1 76 ? 12.977 45.969 1.018 1 89.94 76 THR B O 1
ATOM 5413 N N . LYS B 1 77 ? 11.906 47.188 2.564 1 86.81 77 LYS B N 1
ATOM 5414 C CA . LYS B 1 77 ? 12.305 48.469 1.974 1 86.81 77 LYS B CA 1
ATOM 5415 C C . LYS B 1 77 ? 13.781 48.75 2.236 1 86.81 77 LYS B C 1
ATOM 5417 O O . LYS B 1 77 ? 14.375 48.188 3.166 1 86.81 77 LYS B O 1
ATOM 5422 N N . ASN B 1 78 ? 14.375 49.625 1.45 1 86.38 78 ASN B N 1
ATOM 5423 C CA . ASN B 1 78 ? 15.742 50.125 1.566 1 86.38 78 ASN B CA 1
ATOM 5424 C C . ASN B 1 78 ? 16.734 48.969 1.647 1 86.38 78 ASN B C 1
ATOM 5426 O O . ASN B 1 78 ? 17.562 48.906 2.562 1 86.38 78 ASN B O 1
ATOM 5430 N N . TYR B 1 79 ? 16.688 47.906 0.837 1 86.56 79 TYR B N 1
ATOM 5431 C CA . TYR B 1 79 ? 17.594 46.781 0.67 1 86.56 79 TYR B CA 1
ATOM 5432 C C . TYR B 1 79 ? 17.5 45.812 1.853 1 86.56 79 TYR B C 1
ATOM 5434 O O . TYR B 1 79 ? 18.281 44.875 1.965 1 86.56 79 TYR B O 1
ATOM 5442 N N . ARG B 1 80 ? 16.531 46.094 2.674 1 90.62 80 ARG B N 1
ATOM 5443 C CA . ARG B 1 80 ? 16.297 45.219 3.811 1 90.62 80 ARG B CA 1
ATOM 5444 C C . ARG B 1 80 ? 15.82 43.844 3.348 1 90.62 80 ARG B C 1
ATOM 5446 O O . ARG B 1 80 ? 15.914 42.875 4.09 1 90.62 80 ARG B O 1
ATOM 5453 N N . PHE B 1 81 ? 15.352 43.812 2.072 1 92.75 81 PHE B N 1
ATOM 5454 C CA . PHE B 1 81 ? 14.867 42.531 1.548 1 92.75 81 PHE B CA 1
ATOM 5455 C C . PHE B 1 81 ? 16.016 41.531 1.424 1 92.75 81 PHE B C 1
ATOM 5457 O O . PHE B 1 81 ? 15.805 40.312 1.529 1 92.75 81 PHE B O 1
ATOM 5464 N N . LEU B 1 82 ? 17.234 41.969 1.241 1 93.12 82 LEU B N 1
ATOM 5465 C CA . LEU B 1 82 ? 18.391 41.094 1.152 1 93.12 82 LEU B CA 1
ATOM 5466 C C . LEU B 1 82 ? 18.672 40.438 2.494 1 93.12 82 LEU B C 1
ATOM 5468 O O . LEU B 1 82 ? 19.031 39.25 2.545 1 93.12 82 LEU B O 1
ATOM 5472 N N . ASP B 1 83 ? 18.484 41.219 3.551 1 94.5 83 ASP B N 1
ATOM 5473 C CA . ASP B 1 83 ? 18.672 40.656 4.883 1 94.5 83 ASP B CA 1
ATOM 5474 C C . ASP B 1 83 ? 17.609 39.594 5.188 1 94.5 83 ASP B C 1
ATOM 5476 O O . ASP B 1 83 ? 17.922 38.531 5.754 1 94.5 83 ASP B O 1
ATOM 5480 N N . THR B 1 84 ? 16.422 39.938 4.84 1 95.75 84 THR B N 1
ATOM 5481 C CA . THR B 1 84 ? 15.344 38.969 5.043 1 95.75 84 THR B CA 1
ATOM 5482 C C . THR B 1 84 ? 15.586 37.719 4.234 1 95.75 84 THR B C 1
ATOM 5484 O O . THR B 1 84 ? 15.336 36.594 4.711 1 95.75 84 THR B O 1
ATOM 5487 N N . LEU B 1 85 ? 16.109 37.875 3.066 1 95.81 85 LEU B N 1
ATOM 5488 C CA . LEU B 1 85 ? 16.391 36.719 2.213 1 95.81 85 LEU B CA 1
ATOM 5489 C C . LEU B 1 85 ? 17.5 35.875 2.812 1 95.81 85 LEU B C 1
ATOM 5491 O O . LEU B 1 85 ? 17.469 34.625 2.701 1 95.81 85 LEU B O 1
ATOM 5495 N N . VAL B 1 86 ? 18.438 36.531 3.396 1 96.44 86 VAL B N 1
ATOM 5496 C CA . VAL B 1 86 ? 19.531 35.781 4.035 1 96.44 86 VAL B CA 1
ATOM 5497 C C . VAL B 1 86 ? 18.984 34.938 5.191 1 96.44 86 VAL B C 1
ATOM 5499 O O . VAL B 1 86 ? 19.359 33.781 5.363 1 96.44 86 VAL B O 1
ATOM 5502 N N . ILE B 1 87 ? 18.047 35.5 5.949 1 97.31 87 ILE B N 1
ATOM 5503 C CA . ILE B 1 87 ? 17.422 34.781 7.051 1 97.31 87 ILE B CA 1
ATOM 5504 C C . ILE B 1 87 ? 16.656 33.562 6.504 1 97.31 87 ILE B C 1
ATOM 5506 O O . ILE B 1 87 ? 16.797 32.438 7.023 1 97.31 87 ILE B O 1
ATOM 5510 N N . PHE B 1 88 ? 15.977 33.781 5.402 1 97.62 88 PHE B N 1
ATOM 5511 C CA . PHE B 1 88 ? 15.18 32.719 4.809 1 97.62 88 PHE B CA 1
ATOM 5512 C C . PHE B 1 88 ? 16.062 31.609 4.262 1 97.62 88 PHE B C 1
ATOM 5514 O O . PHE B 1 88 ? 15.805 30.422 4.477 1 97.62 88 PHE B O 1
ATOM 5521 N N . MET B 1 89 ? 17.094 31.938 3.613 1 97.69 89 MET B N 1
ATOM 5522 C CA . MET B 1 89 ? 17.969 30.953 2.98 1 97.69 89 MET B CA 1
ATOM 5523 C C . MET B 1 89 ? 18.703 30.125 4.031 1 97.69 89 MET B C 1
ATOM 5525 O O . MET B 1 89 ? 18.859 28.906 3.863 1 97.69 89 MET B O 1
ATOM 5529 N N . LEU B 1 90 ? 19.094 30.781 5.094 1 97.94 90 LEU B N 1
ATOM 5530 C CA . LEU B 1 90 ? 19.766 30.031 6.156 1 97.94 90 LEU B CA 1
ATOM 5531 C C . LEU B 1 90 ? 18.766 29.125 6.887 1 97.94 90 LEU B C 1
ATOM 5533 O O . LEU B 1 90 ? 19.141 28.047 7.344 1 97.94 90 LEU B O 1
ATOM 5537 N N . PHE B 1 91 ? 17.562 29.594 7.012 1 98.19 91 PHE B N 1
ATOM 5538 C CA . PHE B 1 91 ? 16.531 28.734 7.578 1 98.19 91 PHE B CA 1
ATOM 5539 C C . PHE B 1 91 ? 16.312 27.5 6.723 1 98.19 91 PHE B C 1
ATOM 5541 O O . PHE B 1 91 ? 16.266 26.375 7.242 1 98.19 91 PHE B O 1
ATOM 5548 N N . GLY B 1 92 ? 16.25 27.656 5.406 1 98.31 92 GLY B N 1
ATOM 5549 C CA . GLY B 1 92 ? 16.125 26.531 4.5 1 98.31 92 GLY B CA 1
ATOM 5550 C C . GLY B 1 92 ? 17.281 25.562 4.594 1 98.31 92 GLY B C 1
ATOM 5551 O O . GLY B 1 92 ? 17.078 24.344 4.594 1 98.31 92 GLY B O 1
ATOM 5552 N N . TRP B 1 93 ? 18.453 26.156 4.742 1 97.94 93 TRP B N 1
ATOM 5553 C CA . TRP B 1 93 ? 19.672 25.375 4.852 1 97.94 93 TRP B CA 1
ATOM 5554 C C . TRP B 1 93 ? 19.641 24.484 6.09 1 97.94 93 TRP B C 1
ATOM 5556 O O . TRP B 1 93 ? 20.172 23.375 6.078 1 97.94 93 TRP B O 1
ATOM 5566 N N . SER B 1 94 ? 18.953 24.859 7.062 1 98.25 94 SER B N 1
ATOM 5567 C CA . SER B 1 94 ? 18.969 24.125 8.32 1 98.25 94 SER B CA 1
ATOM 5568 C C . SER B 1 94 ? 17.734 23.25 8.469 1 98.25 94 SER B C 1
ATOM 5570 O O . SER B 1 94 ? 17.812 22.109 8.922 1 98.25 94 SER B O 1
ATOM 5572 N N . VAL B 1 95 ? 16.594 23.766 8.062 1 98.44 95 VAL B N 1
ATOM 5573 C CA . VAL B 1 95 ? 15.344 23.094 8.367 1 98.44 95 VAL B CA 1
ATOM 5574 C C . VAL B 1 95 ? 15.172 21.875 7.457 1 98.44 95 VAL B C 1
ATOM 5576 O O . VAL B 1 95 ? 14.602 20.859 7.863 1 98.44 95 VAL B O 1
ATOM 5579 N N . ILE B 1 96 ? 15.641 21.906 6.223 1 98.25 96 ILE B N 1
ATOM 5580 C CA . ILE B 1 96 ? 15.445 20.812 5.277 1 98.25 96 ILE B CA 1
ATOM 5581 C C . ILE B 1 96 ? 16.234 19.578 5.742 1 98.25 96 ILE B C 1
ATOM 5583 O O . ILE B 1 96 ? 15.648 18.516 5.922 1 98.25 96 ILE B O 1
ATOM 5587 N N . PRO B 1 97 ? 17.531 19.766 6.062 1 97.94 97 PRO B N 1
ATOM 5588 C CA . PRO B 1 97 ? 18.234 18.594 6.598 1 97.94 97 PRO B CA 1
ATOM 5589 C C . PRO B 1 97 ? 17.672 18.125 7.934 1 97.94 97 PRO B C 1
ATOM 5591 O O . PRO B 1 97 ? 17.688 16.938 8.234 1 97.94 97 PRO B O 1
ATOM 5594 N N . PHE B 1 98 ? 17.203 19.078 8.695 1 98.06 98 PHE B N 1
ATOM 5595 C CA . PHE B 1 98 ? 16.562 18.703 9.945 1 98.06 98 PHE B CA 1
ATOM 5596 C C . PHE B 1 98 ? 15.359 17.797 9.688 1 98.06 98 PHE B C 1
ATOM 5598 O O . PHE B 1 98 ? 15.188 16.781 10.352 1 98.06 98 PHE B O 1
ATOM 5605 N N . THR B 1 99 ? 14.594 18.203 8.719 1 97.75 99 THR B N 1
ATOM 5606 C CA . THR B 1 99 ? 13.406 17.438 8.352 1 97.75 99 THR B CA 1
ATOM 5607 C C . THR B 1 99 ? 13.789 16.062 7.828 1 97.75 99 THR B C 1
ATOM 5609 O O . THR B 1 99 ? 13.133 15.062 8.141 1 97.75 99 THR B O 1
ATOM 5612 N N . TYR B 1 100 ? 14.836 16 7.059 1 97 100 TYR B N 1
ATOM 5613 C CA . TYR B 1 100 ? 15.328 14.727 6.555 1 97 100 TYR B CA 1
ATOM 5614 C C . TYR B 1 100 ? 15.727 13.805 7.703 1 97 100 TYR B C 1
ATOM 5616 O O . TYR B 1 100 ? 15.383 12.625 7.707 1 97 100 TYR B O 1
ATOM 5624 N N . LEU B 1 101 ? 16.406 14.375 8.625 1 96.19 101 LEU B N 1
ATOM 5625 C CA . LEU B 1 101 ? 16.922 13.609 9.758 1 96.19 101 LEU B CA 1
ATOM 5626 C C . LEU B 1 101 ? 15.781 13.039 10.586 1 96.19 101 LEU B C 1
ATOM 5628 O O . LEU B 1 101 ? 15.797 11.859 10.953 1 96.19 101 LEU B O 1
ATOM 5632 N N . ILE B 1 102 ? 14.773 13.82 10.844 1 95 102 ILE B N 1
ATOM 5633 C CA . ILE B 1 102 ? 13.656 13.406 11.68 1 95 102 ILE B CA 1
ATOM 5634 C C . ILE B 1 102 ? 12.805 12.383 10.93 1 95 102 ILE B C 1
ATOM 5636 O O . ILE B 1 102 ? 12.18 11.516 11.539 1 95 102 ILE B O 1
ATOM 5640 N N . SER B 1 103 ? 12.852 12.445 9.625 1 92.5 103 SER B N 1
ATOM 5641 C CA . SER B 1 103 ? 12.039 11.555 8.797 1 92.5 103 SER B CA 1
ATOM 5642 C C . SER B 1 103 ? 12.453 10.102 9 1 92.5 103 SER B C 1
ATOM 5644 O O . SER B 1 103 ? 11.656 9.188 8.781 1 92.5 103 SER B O 1
ATOM 5646 N N . PHE B 1 104 ? 13.68 9.805 9.469 1 92.81 104 PHE B N 1
ATOM 5647 C CA . PHE B 1 104 ? 14.172 8.445 9.688 1 92.81 104 PHE B CA 1
ATOM 5648 C C . PHE B 1 104 ? 13.398 7.766 10.805 1 92.81 104 PHE B C 1
ATOM 5650 O O . PHE B 1 104 ? 13.383 6.535 10.898 1 92.81 104 PHE B O 1
ATOM 5657 N N . LEU B 1 105 ? 12.656 8.523 11.539 1 92.25 105 LEU B N 1
ATOM 5658 C CA . LEU B 1 105 ? 12 7.992 12.734 1 92.25 105 LEU B CA 1
ATOM 5659 C C . LEU B 1 105 ? 10.586 7.52 12.406 1 92.25 105 LEU B C 1
ATOM 5661 O O . LEU B 1 105 ? 9.945 6.863 13.234 1 92.25 105 LEU B O 1
ATOM 5665 N N . PHE B 1 106 ? 10.156 7.75 11.227 1 91.69 106 PHE B N 1
ATOM 5666 C CA . PHE B 1 106 ? 8.75 7.492 10.953 1 91.69 106 PHE B CA 1
ATOM 5667 C C . PHE B 1 106 ? 8.594 6.418 9.883 1 91.69 106 PHE B C 1
ATOM 5669 O O . PHE B 1 106 ? 9.414 6.324 8.961 1 91.69 106 PHE B O 1
ATOM 5676 N N . SER B 1 107 ? 7.484 5.648 9.977 1 88 107 SER B N 1
ATOM 5677 C CA . SER B 1 107 ? 7.188 4.59 9.016 1 88 107 SER B CA 1
ATOM 5678 C C . SER B 1 107 ? 5.973 4.945 8.164 1 88 107 SER B C 1
ATOM 5680 O O . SER B 1 107 ? 5.473 4.105 7.406 1 88 107 SER B O 1
ATOM 5682 N N . SER B 1 108 ? 5.461 6.07 8.43 1 87.56 108 SER B N 1
ATOM 5683 C CA . SER B 1 108 ? 4.363 6.598 7.621 1 87.56 108 SER B CA 1
ATOM 5684 C C . SER B 1 108 ? 4.598 8.062 7.258 1 87.56 108 SER B C 1
ATOM 5686 O O . SER B 1 108 ? 5.023 8.852 8.102 1 87.56 108 SER B O 1
ATOM 5688 N N . HIS B 1 109 ? 4.391 8.32 6 1 88.44 109 HIS B N 1
ATOM 5689 C CA . HIS B 1 109 ? 4.637 9.688 5.57 1 88.44 109 HIS B CA 1
ATOM 5690 C C . HIS B 1 109 ? 3.604 10.648 6.156 1 88.44 109 HIS B C 1
ATOM 5692 O O . HIS B 1 109 ? 3.92 11.797 6.469 1 88.44 109 HIS B O 1
ATOM 5698 N N . THR B 1 110 ? 2.4 10.188 6.418 1 83.94 110 THR B N 1
ATOM 5699 C CA . THR B 1 110 ? 1.362 11.023 7.004 1 83.94 110 THR B CA 1
ATOM 5700 C C . THR B 1 110 ? 1.692 11.352 8.461 1 83.94 110 THR B C 1
ATOM 5702 O O . THR B 1 110 ? 1.589 12.508 8.875 1 83.94 110 THR B O 1
ATOM 5705 N N . SER B 1 111 ? 2.082 10.32 9.156 1 86.75 111 SER B N 1
ATOM 5706 C CA . SER B 1 111 ? 2.455 10.523 10.555 1 86.75 111 SER B CA 1
ATOM 5707 C C . SER B 1 111 ? 3.656 11.453 10.672 1 86.75 111 SER B C 1
ATOM 5709 O O . SER B 1 111 ? 3.686 12.336 11.531 1 86.75 111 SER B O 1
ATOM 5711 N N . ALA B 1 112 ? 4.582 11.273 9.773 1 93.06 112 ALA B N 1
ATOM 5712 C CA . ALA B 1 112 ? 5.762 12.133 9.773 1 93.06 112 ALA B CA 1
ATOM 5713 C C . ALA B 1 112 ? 5.375 13.586 9.523 1 93.06 112 ALA B C 1
ATOM 5715 O O . ALA B 1 112 ? 5.812 14.484 10.25 1 93.06 112 ALA B O 1
ATOM 5716 N N . TYR B 1 113 ? 4.516 13.812 8.594 1 91.5 113 TYR B N 1
ATOM 5717 C CA . TYR B 1 113 ? 4.113 15.164 8.227 1 91.5 113 TYR B CA 1
ATOM 5718 C C . TYR B 1 113 ? 3.377 15.836 9.375 1 91.5 113 TYR B C 1
ATOM 5720 O O . TYR B 1 113 ? 3.695 16.969 9.75 1 91.5 113 TYR B O 1
ATOM 5728 N N . ILE B 1 114 ? 2.451 15.156 10 1 86.62 114 ILE B N 1
ATOM 5729 C CA . ILE B 1 114 ? 1.615 15.719 11.055 1 86.62 114 ILE B CA 1
ATOM 5730 C C . ILE B 1 114 ? 2.475 16.047 12.273 1 86.62 114 ILE B C 1
ATOM 5732 O O . ILE B 1 114 ? 2.395 17.156 12.82 1 86.62 114 ILE B O 1
ATOM 5736 N N . LYS B 1 115 ? 3.297 15.18 12.664 1 91.5 115 LYS B N 1
ATOM 5737 C CA . LYS B 1 115 ? 4.105 15.375 13.859 1 91.5 115 LYS B CA 1
ATOM 5738 C C . LYS B 1 115 ? 5.148 16.469 13.648 1 91.5 115 LYS B C 1
ATOM 5740 O O . LYS B 1 115 ? 5.477 17.219 14.578 1 91.5 115 LYS B O 1
ATOM 5745 N N . LEU B 1 116 ? 5.621 16.531 12.422 1 94.75 116 LEU B N 1
ATOM 5746 C CA . LEU B 1 116 ? 6.598 17.578 12.141 1 94.75 116 LEU B CA 1
ATOM 5747 C C . LEU B 1 116 ? 5.93 18.938 12.102 1 94.75 116 LEU B C 1
ATOM 5749 O O . LEU B 1 116 ? 6.512 19.938 12.547 1 94.75 116 LEU B O 1
ATOM 5753 N N . VAL B 1 117 ? 4.746 19.016 11.547 1 92.25 117 VAL B N 1
ATOM 5754 C CA . VAL B 1 117 ? 4.004 20.281 11.555 1 92.25 117 VAL B CA 1
ATOM 5755 C C . VAL B 1 117 ? 3.76 20.719 13 1 92.25 117 VAL B C 1
ATOM 5757 O O . VAL B 1 117 ? 3.973 21.891 13.344 1 92.25 117 VAL B O 1
ATOM 5760 N N . MET B 1 118 ? 3.361 19.766 13.82 1 89.75 118 MET B N 1
ATOM 5761 C CA . MET B 1 118 ? 3.086 20.078 15.227 1 89.75 118 MET B CA 1
ATOM 5762 C C . MET B 1 118 ? 4.359 20.484 15.953 1 89.75 118 MET B C 1
ATOM 5764 O O . MET B 1 118 ? 4.352 21.438 16.734 1 89.75 118 MET B O 1
ATOM 5768 N N . LEU B 1 119 ? 5.383 19.812 15.672 1 93.94 119 LEU B N 1
ATOM 5769 C CA . LEU B 1 119 ? 6.656 20.125 16.312 1 93.94 119 LEU B CA 1
ATOM 5770 C C . LEU B 1 119 ? 7.133 21.531 15.93 1 93.94 119 LEU B C 1
ATOM 5772 O O . LEU B 1 119 ? 7.477 22.328 16.797 1 93.94 119 LEU B O 1
ATOM 5776 N N . ASN B 1 120 ? 7.156 21.812 14.641 1 94.69 120 ASN B N 1
ATOM 5777 C CA . ASN B 1 120 ? 7.629 23.125 14.18 1 94.69 120 ASN B CA 1
ATOM 5778 C C . ASN B 1 120 ? 6.746 24.25 14.703 1 94.69 120 ASN B C 1
ATOM 5780 O O . ASN B 1 120 ? 7.254 25.281 15.164 1 94.69 120 ASN B O 1
ATOM 5784 N N . TYR B 1 121 ? 5.512 24.047 14.688 1 91 121 TYR B N 1
ATOM 5785 C CA . TYR B 1 121 ? 4.602 25.094 15.133 1 91 121 TYR B CA 1
ATOM 5786 C C . TYR B 1 121 ? 4.723 25.312 16.641 1 91 121 TYR B C 1
ATOM 5788 O O . TYR B 1 121 ? 4.828 26.453 17.094 1 91 121 TYR B O 1
ATOM 5796 N N . CYS B 1 122 ? 4.707 24.25 17.438 1 89.75 122 CYS B N 1
ATOM 5797 C CA . CYS B 1 122 ? 4.77 24.359 18.891 1 89.75 122 CYS B CA 1
ATOM 5798 C C . CYS B 1 122 ? 6.094 24.953 19.328 1 89.75 122 CYS B C 1
ATOM 5800 O O . CYS B 1 122 ? 6.125 25.812 20.203 1 89.75 122 CYS B O 1
ATOM 5802 N N . VAL B 1 123 ? 7.145 24.547 18.688 1 92.62 123 VAL B N 1
ATOM 5803 C CA . VAL B 1 123 ? 8.453 25.078 19.047 1 92.62 123 VAL B CA 1
ATOM 5804 C C . VAL B 1 123 ? 8.539 26.562 18.656 1 92.62 123 VAL B C 1
ATOM 5806 O O . VAL B 1 123 ? 9.094 27.375 19.406 1 92.62 123 VAL B O 1
ATOM 5809 N N . GLY B 1 124 ? 8.047 26.875 17.5 1 91.38 124 GLY B N 1
ATOM 5810 C CA . GLY B 1 124 ? 8.039 28.266 17.078 1 91.38 124 GLY B CA 1
ATOM 5811 C C . GLY B 1 124 ? 7.289 29.188 18.031 1 91.38 124 GLY B C 1
ATOM 5812 O O . GLY B 1 124 ? 7.832 30.188 18.5 1 91.38 124 GLY B O 1
ATOM 5813 N N . VAL B 1 125 ? 6.094 28.844 18.406 1 87.69 125 VAL B N 1
ATOM 5814 C CA . VAL B 1 125 ? 5.258 29.656 19.281 1 87.69 125 VAL B CA 1
ATOM 5815 C C . VAL B 1 125 ? 5.859 29.688 20.688 1 87.69 125 VAL B C 1
ATOM 5817 O O . VAL B 1 125 ? 5.91 30.75 21.328 1 87.69 125 VAL B O 1
ATOM 5820 N N . PHE B 1 126 ? 6.344 28.578 21.094 1 88.69 126 PHE B N 1
ATOM 5821 C CA . PHE B 1 126 ? 6.945 28.469 22.406 1 88.69 126 PHE B CA 1
ATOM 5822 C C . PHE B 1 126 ? 8.18 29.359 22.516 1 88.69 126 PHE B C 1
ATOM 5824 O O . PHE B 1 126 ? 8.414 29.984 23.547 1 88.69 126 PHE B O 1
ATOM 5831 N N . SER B 1 127 ? 8.93 29.375 21.469 1 89.56 127 SER B N 1
ATOM 5832 C CA . SER B 1 127 ? 10.164 30.172 21.453 1 89.56 127 SER B CA 1
ATOM 5833 C C . SER B 1 127 ? 9.867 31.656 21.609 1 89.56 127 SER B C 1
ATOM 5835 O O . SER B 1 127 ? 10.484 32.344 22.438 1 89.56 127 SER B O 1
ATOM 5837 N N . VAL B 1 128 ? 8.93 32.156 20.875 1 86.12 128 VAL B N 1
ATOM 5838 C CA . VAL B 1 128 ? 8.594 33.594 20.906 1 86.12 128 VAL B CA 1
ATOM 5839 C C . VAL B 1 128 ? 7.922 33.938 22.234 1 86.12 128 VAL B C 1
ATOM 5841 O O . VAL B 1 128 ? 8.219 34.969 22.844 1 86.12 128 VAL B O 1
ATOM 5844 N N . ALA B 1 129 ? 7.121 33.062 22.734 1 84.06 129 ALA B N 1
ATOM 5845 C CA . ALA B 1 129 ? 6.43 33.281 24 1 84.06 129 ALA B CA 1
ATOM 5846 C C . ALA B 1 129 ? 7.418 33.281 25.172 1 84.06 129 ALA B C 1
ATOM 5848 O O . ALA B 1 129 ? 7.328 34.125 26.062 1 84.06 129 ALA B O 1
ATOM 5849 N N . MET B 1 130 ? 8.312 32.375 25.141 1 86.19 130 MET B N 1
ATOM 5850 C CA . MET B 1 130 ? 9.297 32.281 26.219 1 86.19 130 MET B CA 1
ATOM 5851 C C . MET B 1 130 ? 10.234 33.5 26.219 1 86.19 130 MET B C 1
ATOM 5853 O O . MET B 1 130 ? 10.648 33.969 27.281 1 86.19 130 MET B O 1
ATOM 5857 N N . ASP B 1 131 ? 10.609 33.938 25.047 1 85.38 131 ASP B N 1
ATOM 5858 C CA . ASP B 1 131 ? 11.461 35.125 24.938 1 85.38 131 ASP B CA 1
ATOM 5859 C C . ASP B 1 131 ? 10.789 36.344 25.562 1 85.38 131 ASP B C 1
ATOM 5861 O O . ASP B 1 131 ? 11.43 37.125 26.25 1 85.38 131 ASP B O 1
ATOM 5865 N N . VAL B 1 132 ? 9.508 36.5 25.344 1 81.88 132 VAL B N 1
ATOM 5866 C CA . VAL B 1 132 ? 8.75 37.625 25.891 1 81.88 132 VAL B CA 1
ATOM 5867 C C . VAL B 1 132 ? 8.641 37.5 27.406 1 81.88 132 VAL B C 1
ATOM 5869 O O . VAL B 1 132 ? 8.797 38.469 28.141 1 81.88 132 VAL B O 1
ATOM 5872 N N . ILE B 1 133 ? 8.414 36.281 27.859 1 82.62 133 ILE B N 1
ATOM 5873 C CA . ILE B 1 133 ? 8.242 36.031 29.281 1 82.62 133 ILE B CA 1
ATOM 5874 C C . ILE B 1 133 ? 9.555 36.312 30.016 1 82.62 133 ILE B C 1
ATOM 5876 O O . ILE B 1 133 ? 9.562 36.969 31.062 1 82.62 133 ILE B O 1
ATOM 5880 N N . ILE B 1 134 ? 10.594 35.906 29.484 1 83.25 134 ILE B N 1
ATOM 5881 C CA . ILE B 1 134 ? 11.898 36.031 30.125 1 83.25 134 ILE B CA 1
ATOM 5882 C C . ILE B 1 134 ? 12.312 37.5 30.125 1 83.25 134 ILE B C 1
ATOM 5884 O O . ILE B 1 134 ? 12.844 38.031 31.109 1 83.25 134 ILE B O 1
ATOM 5888 N N . THR B 1 135 ? 12.094 38.219 29.031 1 79.88 135 THR B N 1
ATOM 5889 C CA . THR B 1 135 ? 12.438 39.625 28.938 1 79.88 135 THR B CA 1
ATOM 5890 C C . THR B 1 135 ? 11.625 40.438 29.922 1 79.88 135 THR B C 1
ATOM 5892 O O . THR B 1 135 ? 12.133 41.406 30.5 1 79.88 135 THR B O 1
ATOM 5895 N N . THR B 1 136 ? 10.414 40 30.141 1 80.44 136 THR B N 1
ATOM 5896 C CA . THR B 1 136 ? 9.539 40.781 31.031 1 80.44 136 THR B CA 1
ATOM 5897 C C . THR B 1 136 ? 9.805 40.438 32.5 1 80.44 136 THR B C 1
ATOM 5899 O O . THR B 1 136 ? 9.703 41.312 33.375 1 80.44 136 THR B O 1
ATOM 5902 N N . THR B 1 137 ? 10.133 39.188 32.812 1 80.62 137 THR B N 1
ATOM 5903 C CA . THR B 1 137 ? 10.273 38.75 34.188 1 80.62 137 THR B CA 1
ATOM 5904 C C . THR B 1 137 ? 11.703 38.969 34.688 1 80.62 137 THR B C 1
ATOM 5906 O O . THR B 1 137 ? 11.914 39.406 35.812 1 80.62 137 THR B O 1
ATOM 5909 N N . SER B 1 138 ? 12.695 38.562 33.906 1 76.06 138 SER B N 1
ATOM 5910 C CA . SER B 1 138 ? 14.07 38.562 34.406 1 76.06 138 SER B CA 1
ATOM 5911 C C . SER B 1 138 ? 14.883 39.688 33.781 1 76.06 138 SER B C 1
ATOM 5913 O O . SER B 1 138 ? 16.031 39.906 34.156 1 76.06 138 SER B O 1
ATOM 5915 N N . GLY B 1 139 ? 14.305 40.438 33 1 72.25 139 GLY B N 1
ATOM 5916 C CA . GLY B 1 139 ? 15.016 41.531 32.375 1 72.25 139 GLY B CA 1
ATOM 5917 C C . GLY B 1 139 ? 15.656 41.125 31.047 1 72.25 139 GLY B C 1
ATOM 5918 O O . GLY B 1 139 ? 15.781 39.938 30.75 1 72.25 139 GLY B O 1
ATOM 5919 N N . PRO B 1 140 ? 16.031 42.031 30.188 1 66.38 140 PRO B N 1
ATOM 5920 C CA . PRO B 1 140 ? 16.547 41.812 28.844 1 66.38 140 PRO B CA 1
ATOM 5921 C C . PRO B 1 140 ? 17.891 41.062 28.844 1 66.38 140 PRO B C 1
ATOM 5923 O O . PRO B 1 140 ? 18.25 40.406 27.859 1 66.38 140 PRO B O 1
ATOM 5926 N N . ASP B 1 141 ? 18.547 41.062 29.969 1 66.69 141 ASP B N 1
ATOM 5927 C CA . ASP B 1 141 ? 19.891 40.5 29.969 1 66.69 141 ASP B CA 1
ATOM 5928 C C . ASP B 1 141 ? 19.906 39.094 30.531 1 66.69 141 ASP B C 1
ATOM 5930 O O . ASP B 1 141 ? 20.969 38.469 30.656 1 66.69 141 ASP B O 1
ATOM 5934 N N . SER B 1 142 ? 18.828 38.5 30.797 1 67 142 SER B N 1
ATOM 5935 C CA . SER B 1 142 ? 18.828 37.188 31.422 1 67 142 SER B CA 1
ATOM 5936 C C . SER B 1 142 ? 19 36.094 30.391 1 67 142 SER B C 1
ATOM 5938 O O . SER B 1 142 ? 18.344 36.094 29.359 1 67 142 SER B O 1
ATOM 5940 N N . GLU B 1 143 ? 20.156 35.375 30.562 1 70.44 143 GLU B N 1
ATOM 5941 C CA . GLU B 1 143 ? 20.406 34.219 29.703 1 70.44 143 GLU B CA 1
ATOM 5942 C C . GLU B 1 143 ? 19.625 33 30.188 1 70.44 143 GLU B C 1
ATOM 5944 O O . GLU B 1 143 ? 19.625 32.688 31.375 1 70.44 143 GLU B O 1
ATOM 5949 N N . SER B 1 144 ? 18.641 32.531 29.359 1 80.19 144 SER B N 1
ATOM 5950 C CA . SER B 1 144 ? 17.891 31.328 29.703 1 80.19 144 SER B CA 1
ATOM 5951 C C . SER B 1 144 ? 18.5 30.094 29.031 1 80.19 144 SER B C 1
ATOM 5953 O O . SER B 1 144 ? 18.812 30.125 27.828 1 80.19 144 SER B O 1
ATOM 5955 N N . LEU B 1 145 ? 18.906 29.188 29.828 1 83.69 145 LEU B N 1
ATOM 5956 C CA . LEU B 1 145 ? 19.438 27.922 29.344 1 83.69 145 LEU B CA 1
ATOM 5957 C C . LEU B 1 145 ? 18.469 27.25 28.375 1 83.69 145 LEU B C 1
ATOM 5959 O O . LEU B 1 145 ? 18.891 26.656 27.391 1 83.69 145 LEU B O 1
ATOM 5963 N N . LEU B 1 146 ? 17.25 27.438 28.625 1 84.19 146 LEU B N 1
ATOM 5964 C CA . LEU B 1 146 ? 16.25 26.812 27.781 1 84.19 146 LEU B CA 1
ATOM 5965 C C . LEU B 1 146 ? 16.25 27.391 26.375 1 84.19 146 LEU B C 1
ATOM 5967 O O . LEU B 1 146 ? 16.188 26.656 25.391 1 84.19 146 LEU B O 1
ATOM 5971 N N . LEU B 1 147 ? 16.344 28.672 26.312 1 86.06 147 LEU B N 1
ATOM 5972 C CA . LEU B 1 147 ? 16.359 29.312 25.016 1 86.06 147 LEU B CA 1
ATOM 5973 C C . LEU B 1 147 ? 17.625 28.969 24.234 1 86.06 147 LEU B C 1
ATOM 5975 O O . LEU B 1 147 ? 17.594 28.828 23.016 1 86.06 147 LEU B O 1
ATOM 5979 N N . ASN B 1 148 ? 18.641 28.719 24.969 1 88.25 148 ASN B N 1
ATOM 5980 C CA . ASN B 1 148 ? 19.891 28.312 24.328 1 88.25 148 ASN B CA 1
ATOM 5981 C C . ASN B 1 148 ? 19.812 26.891 23.781 1 88.25 148 ASN B C 1
ATOM 5983 O O . ASN B 1 148 ? 20.375 26.578 22.734 1 88.25 148 ASN B O 1
ATOM 5987 N N . LEU B 1 149 ? 19.109 26.125 24.484 1 91 149 LEU B N 1
ATOM 5988 C CA . LEU B 1 149 ? 18.953 24.734 24.031 1 91 149 LEU B CA 1
ATOM 5989 C C . LEU B 1 149 ? 18.078 24.672 22.797 1 91 149 LEU B C 1
ATOM 5991 O O . LEU B 1 149 ? 18.25 23.781 21.953 1 91 149 LEU B O 1
ATOM 5995 N N . LEU B 1 150 ? 17.188 25.625 22.672 1 93.5 150 LEU B N 1
ATOM 5996 C CA . LEU B 1 150 ? 16.266 25.625 21.547 1 93.5 150 LEU B CA 1
ATOM 5997 C C . LEU B 1 150 ? 16.953 26.047 20.266 1 93.5 150 LEU B C 1
ATOM 5999 O O . LEU B 1 150 ? 16.422 25.875 19.172 1 93.5 150 LEU B O 1
ATOM 6003 N N . MET B 1 151 ? 18.188 26.5 20.359 1 94.5 151 MET B N 1
ATOM 6004 C CA . MET B 1 151 ? 18.938 26.969 19.188 1 94.5 151 MET B CA 1
ATOM 6005 C C . MET B 1 151 ? 19.297 25.812 18.281 1 94.5 151 MET B C 1
ATOM 6007 O O . MET B 1 151 ? 19.672 26.016 17.125 1 94.5 151 MET B O 1
ATOM 6011 N N . VAL B 1 152 ? 19.078 24.609 18.766 1 95.69 152 VAL B N 1
ATOM 6012 C CA . VAL B 1 152 ? 19.328 23.438 17.953 1 95.69 152 VAL B CA 1
ATOM 6013 C C . VAL B 1 152 ? 18.188 23.266 16.938 1 95.69 152 VAL B C 1
ATOM 6015 O O . VAL B 1 152 ? 18.391 22.672 15.875 1 95.69 152 VAL B O 1
ATOM 6018 N N . LEU B 1 153 ? 17.094 23.859 17.203 1 96.88 153 LEU B N 1
ATOM 6019 C CA . LEU B 1 153 ? 15.922 23.75 16.344 1 96.88 153 LEU B CA 1
ATOM 6020 C C . LEU B 1 153 ? 15.828 24.938 15.391 1 96.88 153 LEU B C 1
ATOM 6022 O O . LEU B 1 153 ? 15.727 26.078 15.836 1 96.88 153 LEU B O 1
ATOM 6026 N N . PRO B 1 154 ? 15.805 24.641 14.102 1 97.62 154 PRO B N 1
ATOM 6027 C CA . PRO B 1 154 ? 15.859 25.719 13.109 1 97.62 154 PRO B CA 1
ATOM 6028 C C . PRO B 1 154 ? 14.68 26.688 13.227 1 97.62 154 PRO B C 1
ATOM 6030 O O . PRO B 1 154 ? 14.852 27.891 13.039 1 97.62 154 PRO B O 1
ATOM 6033 N N . ILE B 1 155 ? 13.523 26.203 13.594 1 96.94 155 ILE B N 1
ATOM 6034 C CA . ILE B 1 155 ? 12.336 27.047 13.617 1 96.94 155 ILE B CA 1
ATOM 6035 C C . ILE B 1 155 ? 12.469 28.109 14.711 1 96.94 155 ILE B C 1
ATOM 6037 O O . ILE B 1 155 ? 11.969 29.219 14.578 1 96.94 155 ILE B O 1
ATOM 6041 N N . HIS B 1 156 ? 13.102 27.766 15.828 1 95.75 156 HIS B N 1
ATOM 6042 C CA . HIS B 1 156 ? 13.383 28.719 16.891 1 95.75 156 HIS B CA 1
ATOM 6043 C C . HIS B 1 156 ? 14.273 29.859 16.375 1 95.75 156 HIS B C 1
ATOM 6045 O O . HIS B 1 156 ? 13.969 31.031 16.594 1 95.75 156 HIS B O 1
ATOM 6051 N N . ASN B 1 157 ? 15.336 29.5 15.711 1 97.12 157 ASN B N 1
ATOM 6052 C CA . ASN B 1 157 ? 16.281 30.484 15.188 1 97.12 157 ASN B CA 1
ATOM 6053 C C . ASN B 1 157 ? 15.633 31.375 14.141 1 97.12 157 ASN B C 1
ATOM 6055 O O . ASN B 1 157 ? 15.93 32.562 14.07 1 97.12 157 ASN B O 1
ATOM 6059 N N . PHE B 1 158 ? 14.828 30.766 13.367 1 96.94 158 PHE B N 1
ATOM 6060 C CA . PHE B 1 158 ? 14.094 31.516 12.352 1 96.94 158 PHE B CA 1
ATOM 6061 C C . PHE B 1 158 ? 13.18 32.531 13 1 96.94 158 PHE B C 1
ATOM 6063 O O . PHE B 1 158 ? 13.211 33.719 12.633 1 96.94 158 PHE B O 1
ATOM 6070 N N . GLY B 1 159 ? 12.414 32.156 13.938 1 94.69 159 GLY B N 1
ATOM 6071 C CA . GLY B 1 159 ? 11.492 33.062 14.617 1 94.69 159 GLY B CA 1
ATOM 6072 C C . GLY B 1 159 ? 12.188 34.188 15.336 1 94.69 159 GLY B C 1
ATOM 6073 O O . GLY B 1 159 ? 11.781 35.344 15.219 1 94.69 159 GLY B O 1
ATOM 6074 N N . MET B 1 160 ? 13.211 33.906 16.016 1 93.88 160 MET B N 1
ATOM 6075 C CA . MET B 1 160 ? 13.961 34.906 16.766 1 93.88 160 MET B CA 1
ATOM 6076 C C . MET B 1 160 ? 14.633 35.875 15.812 1 93.88 160 MET B C 1
ATOM 6078 O O . MET B 1 160 ? 14.688 37.094 16.094 1 93.88 160 MET B O 1
ATOM 6082 N N . SER B 1 161 ? 15.102 35.344 14.68 1 95.69 161 SER B N 1
ATOM 6083 C CA . SER B 1 161 ? 15.75 36.219 13.703 1 95.69 161 SER B CA 1
ATOM 6084 C C . SER B 1 161 ? 14.75 37.188 13.109 1 95.69 161 SER B C 1
ATOM 6086 O O . SER B 1 161 ? 15.047 38.406 12.984 1 95.69 161 SER B O 1
ATOM 6088 N N . ILE B 1 162 ? 13.617 36.719 12.766 1 94.56 162 ILE B N 1
ATOM 6089 C CA . ILE B 1 162 ? 12.617 37.594 12.141 1 94.56 162 ILE B CA 1
ATOM 6090 C C . ILE B 1 162 ? 12.109 38.625 13.156 1 94.56 162 ILE B C 1
ATOM 6092 O O . ILE B 1 162 ? 11.961 39.781 12.836 1 94.56 162 ILE B O 1
ATOM 6096 N N . THR B 1 163 ? 11.859 38.188 14.359 1 92.44 163 THR B N 1
ATOM 6097 C CA . THR B 1 163 ? 11.328 39.062 15.398 1 92.44 163 THR B CA 1
ATOM 6098 C C . THR B 1 163 ? 12.336 40.156 15.742 1 92.44 163 THR B C 1
ATOM 6100 O O . THR B 1 163 ? 12 41.344 15.742 1 92.44 163 THR B O 1
ATOM 6103 N N . LYS B 1 164 ? 13.523 39.75 16 1 91.75 164 LYS B N 1
ATOM 6104 C CA . LYS B 1 164 ? 14.547 40.719 16.391 1 91.75 164 LYS B CA 1
ATOM 6105 C C . LYS B 1 164 ? 14.906 41.656 15.234 1 91.75 164 LYS B C 1
ATOM 6107 O O . LYS B 1 164 ? 15.141 42.844 15.43 1 91.75 164 LYS B O 1
ATOM 6112 N N . TYR B 1 165 ? 14.992 41.094 14.039 1 93.88 165 TYR B N 1
ATOM 6113 C CA . TYR B 1 165 ? 15.273 41.906 12.867 1 93.88 165 TYR B CA 1
ATOM 6114 C C . TYR B 1 165 ? 14.172 42.938 12.664 1 93.88 165 TYR B C 1
ATOM 6116 O O . TYR B 1 165 ? 14.461 44.125 12.422 1 93.88 165 TYR B O 1
ATOM 6124 N N . TYR B 1 166 ? 12.969 42.5 12.719 1 92.81 166 TYR B N 1
ATOM 6125 C CA . TYR B 1 166 ? 11.828 43.375 12.547 1 92.81 166 TYR B CA 1
ATOM 6126 C C . TYR B 1 166 ? 11.82 44.469 13.609 1 92.81 166 TYR B C 1
ATOM 6128 O O . TYR B 1 166 ? 11.602 45.656 13.305 1 92.81 166 TYR B O 1
ATOM 6136 N N . ASP B 1 167 ? 12.039 44.094 14.859 1 88.25 167 ASP B N 1
ATOM 6137 C CA . ASP B 1 167 ? 12.039 45.031 15.969 1 88.25 167 ASP B CA 1
ATOM 6138 C C . ASP B 1 167 ? 13.148 46.062 15.805 1 88.25 167 ASP B C 1
ATOM 6140 O O . ASP B 1 167 ? 12.945 47.25 16.062 1 88.25 167 ASP B O 1
ATOM 6144 N N . ASN B 1 168 ? 14.297 45.625 15.43 1 89.5 168 ASN B N 1
ATOM 6145 C CA . ASN B 1 168 ? 15.43 46.5 15.219 1 89.5 168 ASN B CA 1
ATOM 6146 C C . ASN B 1 168 ? 15.156 47.531 14.102 1 89.5 168 ASN B C 1
ATOM 6148 O O . ASN B 1 168 ? 15.438 48.719 14.25 1 89.5 168 ASN B O 1
ATOM 6152 N N . GLN B 1 169 ? 14.625 47.094 13 1 89.88 169 GLN B N 1
ATOM 6153 C CA . GLN B 1 169 ? 14.367 47.969 11.867 1 89.88 169 GLN B CA 1
ATOM 6154 C C . GLN B 1 169 ? 13.219 48.938 12.156 1 89.88 169 GLN B C 1
ATOM 6156 O O . GLN B 1 169 ? 13.25 50.094 11.75 1 89.88 169 GLN B O 1
ATOM 6161 N N . GLU B 1 170 ? 12.25 48.406 12.852 1 88.38 170 GLU B N 1
ATOM 6162 C CA . GLU B 1 170 ? 11.133 49.281 13.219 1 88.38 170 GLU B CA 1
ATOM 6163 C C . GLU B 1 170 ? 11.586 50.406 14.156 1 88.38 170 GLU B C 1
ATOM 6165 O O . GLU B 1 170 ? 11.125 51.531 14.047 1 88.38 170 GLU B O 1
ATOM 6170 N N . THR B 1 171 ? 12.469 50.031 15.07 1 87.62 171 THR B N 1
ATOM 6171 C CA . THR B 1 171 ? 13.016 51.031 15.977 1 87.62 171 THR B CA 1
ATOM 6172 C C . THR B 1 171 ? 13.828 52.062 15.211 1 87.62 171 THR B C 1
ATOM 6174 O O . THR B 1 171 ? 13.75 53.281 15.492 1 87.62 171 THR B O 1
ATOM 6177 N N . LYS B 1 172 ? 14.562 51.625 14.273 1 86.81 172 LYS B N 1
ATOM 6178 C CA . LYS B 1 172 ? 15.359 52.531 13.461 1 86.81 172 LYS B CA 1
ATOM 6179 C C . LYS B 1 172 ? 14.469 53.469 12.633 1 86.81 172 LYS B C 1
ATOM 6181 O O . LYS B 1 172 ? 14.766 54.656 12.469 1 86.81 172 LYS B O 1
ATOM 6186 N N . ILE B 1 173 ? 13.414 52.938 12.133 1 87.31 173 ILE B N 1
ATOM 6187 C CA . ILE B 1 173 ? 12.484 53.719 11.328 1 87.31 173 ILE B CA 1
ATOM 6188 C C . ILE B 1 173 ? 11.773 54.75 12.211 1 87.31 173 ILE B C 1
ATOM 6190 O O . ILE B 1 173 ? 11.609 55.906 11.82 1 87.31 173 ILE B O 1
ATOM 6194 N N . LEU B 1 174 ? 11.453 54.344 13.461 1 86.62 174 LEU B N 1
ATOM 6195 C CA . LEU B 1 174 ? 10.75 55.219 14.391 1 86.62 174 LEU B CA 1
ATOM 6196 C C . LEU B 1 174 ? 11.68 56.312 14.891 1 86.62 174 LEU B C 1
ATOM 6198 O O . LEU B 1 174 ? 11.258 57.469 15.078 1 86.62 174 LEU B O 1
ATOM 6202 N N . CYS B 1 175 ? 12.891 55.969 15.109 1 87.88 175 CYS B N 1
ATOM 6203 C CA . CYS B 1 175 ? 13.859 56.938 15.602 1 87.88 175 CYS B CA 1
ATOM 6204 C C . CYS B 1 175 ? 14.242 57.906 14.516 1 87.88 175 CYS B C 1
ATOM 6206 O O . CYS B 1 175 ? 14.688 59.031 14.812 1 87.88 175 CYS B O 1
ATOM 6208 N N . SER B 1 176 ? 14.141 57.625 13.312 1 83.5 176 SER B N 1
ATOM 6209 C CA . SER B 1 176 ? 14.445 58.5 12.203 1 83.5 176 SER B CA 1
ATOM 6210 C C . SER B 1 176 ? 13.258 59.406 11.867 1 83.5 176 SER B C 1
ATOM 6212 O O . SER B 1 176 ? 13.391 60.375 11.117 1 83.5 176 SER B O 1
ATOM 6214 N N . SER B 1 177 ? 12.133 59.031 12.461 1 82.5 177 SER B N 1
ATOM 6215 C CA . SER B 1 177 ? 10.938 59.812 12.195 1 82.5 177 SER B CA 1
ATOM 6216 C C . SER B 1 177 ? 10.867 61.031 13.094 1 82.5 177 SER B C 1
ATOM 6218 O O . SER B 1 177 ? 11.586 61.125 14.094 1 82.5 177 SER B O 1
ATOM 6220 N N . ALA B 1 178 ? 10.18 62.156 12.812 1 78.5 178 ALA B N 1
ATOM 6221 C CA . ALA B 1 178 ? 10.094 63.469 13.477 1 78.5 178 ALA B CA 1
ATOM 6222 C C . ALA B 1 178 ? 9.391 63.344 14.82 1 78.5 178 ALA B C 1
ATOM 6224 O O . ALA B 1 178 ? 9.711 64.062 15.766 1 78.5 178 ALA B O 1
ATOM 6225 N N . ASN B 1 179 ? 8.523 62.406 14.891 1 79.44 179 ASN B N 1
ATOM 6226 C CA . ASN B 1 179 ? 7.766 62.25 16.125 1 79.44 179 ASN B CA 1
ATOM 6227 C C . ASN B 1 179 ? 8.133 60.938 16.828 1 79.44 179 ASN B C 1
ATOM 6229 O O . ASN B 1 179 ? 7.516 59.906 16.609 1 79.44 179 ASN B O 1
ATOM 6233 N N . VAL B 1 180 ? 9.273 60.969 17.641 1 79.62 180 VAL B N 1
ATOM 6234 C CA . VAL B 1 180 ? 9.719 59.781 18.359 1 79.62 180 VAL B CA 1
ATOM 6235 C C . VAL B 1 180 ? 8.914 59.625 19.641 1 79.62 180 VAL B C 1
ATOM 6237 O O . VAL B 1 180 ? 8.875 60.531 20.469 1 79.62 180 VAL B O 1
ATOM 6240 N N . PRO B 1 181 ? 8.039 58.594 19.656 1 75.88 181 PRO B N 1
ATOM 6241 C CA . PRO B 1 181 ? 7.344 58.344 20.922 1 75.88 181 PRO B CA 1
ATOM 6242 C C . PRO B 1 181 ? 8.297 58.281 22.109 1 75.88 181 PRO B C 1
ATOM 6244 O O . PRO B 1 181 ? 9.43 57.812 21.969 1 75.88 181 PRO B O 1
ATOM 6247 N N . ALA B 1 182 ? 7.965 58.844 23.281 1 73.81 182 ALA B N 1
ATOM 6248 C CA . ALA B 1 182 ? 8.805 59 24.469 1 73.81 182 ALA B CA 1
ATOM 6249 C C . ALA B 1 182 ? 9.297 57.656 24.969 1 73.81 182 ALA B C 1
ATOM 6251 O O . ALA B 1 182 ? 10.359 57.562 25.594 1 73.81 182 ALA B O 1
ATOM 6252 N N . PHE B 1 183 ? 8.633 56.5 24.656 1 76.88 183 PHE B N 1
ATOM 6253 C CA . PHE B 1 183 ? 8.953 55.219 25.266 1 76.88 183 PHE B CA 1
ATOM 6254 C C . PHE B 1 183 ? 10 54.469 24.453 1 76.88 183 PHE B C 1
ATOM 6256 O O . PHE B 1 183 ? 10.539 53.438 24.891 1 76.88 183 PHE B O 1
ATOM 6263 N N . ILE B 1 184 ? 10.414 54.969 23.328 1 77.94 184 ILE B N 1
ATOM 6264 C CA . ILE B 1 184 ? 11.367 54.281 22.469 1 77.94 184 ILE B CA 1
ATOM 6265 C C . ILE B 1 184 ? 12.773 54.812 22.734 1 77.94 184 ILE B C 1
ATOM 6267 O O . ILE B 1 184 ? 13 56 22.812 1 77.94 184 ILE B O 1
ATOM 6271 N N . ASN B 1 185 ? 13.609 53.969 23.125 1 78.56 185 ASN B N 1
ATOM 6272 C CA . ASN B 1 185 ? 15.008 54.312 23.359 1 78.56 185 ASN B CA 1
ATOM 6273 C C . ASN B 1 185 ? 15.766 54.5 22.047 1 78.56 185 ASN B C 1
ATOM 6275 O O . ASN B 1 185 ? 16.031 53.531 21.328 1 78.56 185 ASN B O 1
ATOM 6279 N N . CYS B 1 186 ? 16.094 55.688 21.656 1 85.06 186 CYS B N 1
ATOM 6280 C CA . CYS B 1 186 ? 16.812 56 20.438 1 85.06 186 CYS B CA 1
ATOM 6281 C C . CYS B 1 186 ? 18.281 56.312 20.719 1 85.06 186 CYS B C 1
ATOM 6283 O O . CYS B 1 186 ? 18.875 57.188 20.094 1 85.06 186 CYS B O 1
ATOM 6285 N N . SER B 1 187 ? 18.812 55.562 21.641 1 80 187 SER B N 1
ATOM 6286 C CA . SER B 1 187 ? 20.234 55.719 21.953 1 80 187 SER B CA 1
ATOM 6287 C C . SER B 1 187 ? 21.109 55.281 20.766 1 80 187 SER B C 1
ATOM 6289 O O . SER B 1 187 ? 20.672 54.469 19.938 1 80 187 SER B O 1
ATOM 6291 N N . LYS B 1 188 ? 22.312 55.875 20.578 1 80.06 188 LYS B N 1
ATOM 6292 C CA . LYS B 1 188 ? 23.234 55.594 19.5 1 80.06 188 LYS B CA 1
ATOM 6293 C C . LYS B 1 188 ? 23.609 54.125 19.453 1 80.06 188 LYS B C 1
ATOM 6295 O O . LYS B 1 188 ? 23.875 53.562 18.391 1 80.06 188 LYS B O 1
ATOM 6300 N N . ALA B 1 189 ? 23.609 53.469 20.531 1 76.44 189 ALA B N 1
ATOM 6301 C CA . ALA B 1 189 ? 23.953 52.062 20.625 1 76.44 189 ALA B CA 1
ATOM 6302 C C . ALA B 1 189 ? 22.938 51.188 19.891 1 76.44 189 ALA B C 1
ATOM 6304 O O . ALA B 1 189 ? 23.297 50.219 19.25 1 76.44 189 ALA B O 1
ATOM 6305 N N . ILE B 1 190 ? 21.719 51.562 19.969 1 74.5 190 ILE B N 1
ATOM 6306 C CA . ILE B 1 190 ? 20.656 50.781 19.344 1 74.5 190 ILE B CA 1
ATOM 6307 C C . ILE B 1 190 ? 20.5 51.188 17.875 1 74.5 190 ILE B C 1
ATOM 6309 O O . ILE B 1 190 ? 20.328 50.312 17.016 1 74.5 190 ILE B O 1
ATOM 6313 N N . THR B 1 191 ? 20.672 52.469 17.562 1 78.62 191 THR B N 1
ATOM 6314 C CA . THR B 1 191 ? 20.422 52.969 16.219 1 78.62 191 THR B CA 1
ATOM 6315 C C . THR B 1 191 ? 21.578 52.625 15.289 1 78.62 191 THR B C 1
ATOM 6317 O O . THR B 1 191 ? 21.391 52.5 14.078 1 78.62 191 THR B O 1
ATOM 6320 N N . GLN B 1 192 ? 22.797 52.438 15.812 1 80.81 192 GLN B N 1
ATOM 6321 C CA . GLN B 1 192 ? 23.938 52.188 14.961 1 80.81 192 GLN B CA 1
ATOM 6322 C C . GLN B 1 192 ? 24.422 50.75 15.125 1 80.81 192 GLN B C 1
ATOM 6324 O O . GLN B 1 192 ? 25.516 50.406 14.68 1 80.81 192 GLN B O 1
ATOM 6329 N N . MET B 1 193 ? 23.594 50 15.688 1 83.5 193 MET B N 1
ATOM 6330 C CA . MET B 1 193 ? 23.969 48.594 15.906 1 83.5 193 MET B CA 1
ATOM 6331 C C . MET B 1 193 ? 23.938 47.812 14.609 1 83.5 193 MET B C 1
ATOM 6333 O O . MET B 1 193 ? 23.031 47.969 13.789 1 83.5 193 MET B O 1
ATOM 6337 N N . ASN B 1 194 ? 25.047 47.062 14.406 1 87.31 194 ASN B N 1
ATOM 6338 C CA . ASN B 1 194 ? 25.078 46.156 13.281 1 87.31 194 ASN B CA 1
ATOM 6339 C C . ASN B 1 194 ? 24.094 45 13.492 1 87.31 194 ASN B C 1
ATOM 6341 O O . ASN B 1 194 ? 24.141 44.312 14.508 1 87.31 194 ASN B O 1
ATOM 6345 N N . VAL B 1 195 ? 23.188 44.812 12.57 1 88.38 195 VAL B N 1
ATOM 6346 C CA . VAL B 1 195 ? 22.109 43.844 12.672 1 88.38 195 VAL B CA 1
ATOM 6347 C C . VAL B 1 195 ? 22.703 42.438 12.742 1 88.38 195 VAL B C 1
ATOM 6349 O O . VAL B 1 195 ? 22.125 41.531 13.344 1 88.38 195 VAL B O 1
ATOM 6352 N N . TYR B 1 196 ? 23.891 42.156 12.25 1 92.12 196 TYR B N 1
ATOM 6353 C CA . TYR B 1 196 ? 24.516 40.844 12.203 1 92.12 196 TYR B CA 1
ATOM 6354 C C . TYR B 1 196 ? 25.438 40.625 13.391 1 92.12 196 TYR B C 1
ATOM 6356 O O . TYR B 1 196 ? 26.172 39.625 13.445 1 92.12 196 TYR B O 1
ATOM 6364 N N . SER B 1 197 ? 25.406 41.531 14.32 1 91.5 197 SER B N 1
ATOM 6365 C CA . SER B 1 197 ? 26.266 41.406 15.492 1 91.5 197 SER B CA 1
ATOM 6366 C C . SER B 1 197 ? 25.797 40.281 16.406 1 91.5 197 SER B C 1
ATOM 6368 O O . SER B 1 197 ? 24.703 39.75 16.219 1 91.5 197 SER B O 1
ATOM 6370 N N . LEU B 1 198 ? 26.625 39.875 17.328 1 90.19 198 LEU B N 1
ATOM 6371 C CA . LEU B 1 198 ? 26.328 38.781 18.219 1 90.19 198 LEU B CA 1
ATOM 6372 C C . LEU B 1 198 ? 25.688 39.281 19.516 1 90.19 198 LEU B C 1
ATOM 6374 O O . LEU B 1 198 ? 25.531 38.5 20.469 1 90.19 198 LEU B O 1
ATOM 6378 N N . GLU B 1 199 ? 25.281 40.438 19.438 1 85.06 199 GLU B N 1
ATOM 6379 C CA . GLU B 1 199 ? 24.641 41.031 20.609 1 85.06 199 GLU B CA 1
ATOM 6380 C C . GLU B 1 199 ? 23.25 40.406 20.828 1 85.06 199 GLU B C 1
ATOM 6382 O O . GLU B 1 199 ? 22.703 39.781 19.922 1 85.06 199 GLU B O 1
ATOM 6387 N N . ARG B 1 200 ? 22.719 40.562 21.984 1 78.75 200 ARG B N 1
ATOM 6388 C CA . ARG B 1 200 ? 21.469 39.938 22.391 1 78.75 200 ARG B CA 1
ATOM 6389 C C . ARG B 1 200 ? 20.297 40.406 21.531 1 78.75 200 ARG B C 1
ATOM 6391 O O . ARG B 1 200 ? 19.391 39.625 21.234 1 78.75 200 ARG B O 1
ATOM 6398 N N . ASP B 1 201 ? 20.344 41.625 21.125 1 83 201 ASP B N 1
ATOM 6399 C CA . ASP B 1 201 ? 19.219 42.156 20.359 1 83 201 ASP B CA 1
ATOM 6400 C C . ASP B 1 201 ? 19.484 42.062 18.859 1 83 201 ASP B C 1
ATOM 6402 O O . ASP B 1 201 ? 18.641 42.469 18.062 1 83 201 ASP B O 1
ATOM 6406 N N . ALA B 1 202 ? 20.594 41.5 18.5 1 90.62 202 ALA B N 1
ATOM 6407 C CA . ALA B 1 202 ? 20.922 41.312 17.078 1 90.62 202 ALA B CA 1
ATOM 6408 C C . ALA B 1 202 ? 20.609 39.875 16.625 1 90.62 202 ALA B C 1
ATOM 6410 O O . ALA B 1 202 ? 20.156 39.062 17.422 1 90.62 202 ALA B O 1
ATOM 6411 N N . ILE B 1 203 ? 20.766 39.625 15.328 1 95.12 203 ILE B N 1
ATOM 6412 C CA . ILE B 1 203 ? 20.312 38.344 14.781 1 95.12 203 ILE B CA 1
ATOM 6413 C C . ILE B 1 203 ? 21.5 37.438 14.461 1 95.12 203 ILE B C 1
ATOM 6415 O O . ILE B 1 203 ? 21.344 36.281 14.086 1 95.12 203 ILE B O 1
ATOM 6419 N N . GLY B 1 204 ? 22.766 37.844 14.703 1 95.44 204 GLY B N 1
ATOM 6420 C CA . GLY B 1 204 ? 23.969 37.125 14.32 1 95.44 204 GLY B CA 1
ATOM 6421 C C . GLY B 1 204 ? 24.062 35.75 14.938 1 95.44 204 GLY B C 1
ATOM 6422 O O . GLY B 1 204 ? 24.422 34.781 14.258 1 95.44 204 GLY B O 1
ATOM 6423 N N . ARG B 1 205 ? 23.781 35.594 16.172 1 94.62 205 ARG B N 1
ATOM 6424 C CA . ARG B 1 205 ? 23.891 34.281 16.859 1 94.62 205 ARG B CA 1
ATOM 6425 C C . ARG B 1 205 ? 22.938 33.281 16.25 1 94.62 205 ARG B C 1
ATOM 6427 O O . ARG B 1 205 ? 23.297 32.094 16.125 1 94.62 205 ARG B O 1
ATOM 6434 N N . PHE B 1 206 ? 21.766 33.688 15.938 1 96.56 206 PHE B N 1
ATOM 6435 C CA . PHE B 1 206 ? 20.781 32.781 15.375 1 96.56 206 PHE B CA 1
ATOM 6436 C C . PHE B 1 206 ? 21.156 32.375 13.953 1 96.56 206 PHE B C 1
ATOM 6438 O O . PHE B 1 206 ? 20.938 31.25 13.539 1 96.56 206 PHE B O 1
ATOM 6445 N N . LEU B 1 207 ? 21.719 33.281 13.172 1 97.5 207 LEU B N 1
ATOM 6446 C CA . LEU B 1 207 ? 22.156 33 11.812 1 97.5 207 LEU B CA 1
ATOM 6447 C C . LEU B 1 207 ? 23.312 31.984 11.828 1 97.5 207 LEU B C 1
ATOM 6449 O O . LEU B 1 207 ? 23.328 31.047 11.023 1 97.5 207 LEU B O 1
ATOM 6453 N N . ILE B 1 208 ? 24.188 32.156 12.742 1 97.12 208 ILE B N 1
ATOM 6454 C CA . ILE B 1 208 ? 25.312 31.234 12.867 1 97.12 208 ILE B CA 1
ATOM 6455 C C . ILE B 1 208 ? 24.797 29.859 13.305 1 97.12 208 ILE B C 1
ATOM 6457 O O . ILE B 1 208 ? 25.281 28.828 12.828 1 97.12 208 ILE B O 1
ATOM 6461 N N . ALA B 1 209 ? 23.875 29.906 14.234 1 97.25 209 ALA B N 1
ATOM 6462 C CA . ALA B 1 209 ? 23.297 28.656 14.695 1 97.25 209 ALA B CA 1
ATOM 6463 C C . ALA B 1 209 ? 22.656 27.891 13.539 1 97.25 209 ALA B C 1
ATOM 6465 O O . ALA B 1 209 ? 22.828 26.672 13.422 1 97.25 209 ALA B O 1
ATOM 6466 N N . MET B 1 210 ? 21.969 28.562 12.695 1 98.25 210 MET B N 1
ATOM 6467 C CA . MET B 1 210 ? 21.312 27.922 11.562 1 98.25 210 MET B CA 1
ATOM 6468 C C . MET B 1 210 ? 22.359 27.391 10.57 1 98.25 210 MET B C 1
ATOM 6470 O O . MET B 1 210 ? 22.203 26.312 10.016 1 98.25 210 MET B O 1
ATOM 6474 N N . ALA B 1 211 ? 23.406 28.156 10.367 1 97.88 211 ALA B N 1
ATOM 6475 C CA . ALA B 1 211 ? 24.469 27.719 9.469 1 97.88 211 ALA B CA 1
ATOM 6476 C C . ALA B 1 211 ? 25.156 26.469 9.992 1 97.88 211 ALA B C 1
ATOM 6478 O O . ALA B 1 211 ? 25.359 25.5 9.25 1 97.88 211 ALA B O 1
ATOM 6479 N N . VAL B 1 212 ? 25.391 26.422 11.234 1 97.94 212 VAL B N 1
ATOM 6480 C CA . VAL B 1 212 ? 26.125 25.312 11.836 1 97.94 212 VAL B CA 1
ATOM 6481 C C . VAL B 1 212 ? 25.219 24.094 11.93 1 97.94 212 VAL B C 1
ATOM 6483 O O . VAL B 1 212 ? 25.641 22.969 11.602 1 97.94 212 VAL B O 1
ATOM 6486 N N . THR B 1 213 ? 24.031 24.297 12.367 1 97.75 213 THR B N 1
ATOM 6487 C CA . THR B 1 213 ? 23.125 23.156 12.523 1 97.75 213 THR B CA 1
ATOM 6488 C C . THR B 1 213 ? 22.812 22.531 11.164 1 97.75 213 THR B C 1
ATOM 6490 O O . THR B 1 213 ? 22.688 21.312 11.055 1 97.75 213 THR B O 1
ATOM 6493 N N . GLY B 1 214 ? 22.641 23.375 10.164 1 97.88 214 GLY B N 1
ATOM 6494 C CA . GLY B 1 214 ? 22.438 22.828 8.828 1 97.88 214 GLY B CA 1
ATOM 6495 C C . GLY B 1 214 ? 23.547 21.891 8.391 1 97.88 214 GLY B C 1
ATOM 6496 O O . GLY B 1 214 ? 23.266 20.797 7.879 1 97.88 214 GLY B O 1
ATOM 6497 N N . PHE B 1 215 ? 24.703 22.297 8.656 1 97.25 215 PHE B N 1
ATOM 6498 C CA . PHE B 1 215 ? 25.859 21.484 8.305 1 97.25 215 PHE B CA 1
ATOM 6499 C C . PHE B 1 215 ? 25.922 20.219 9.156 1 97.25 215 PHE B C 1
ATOM 6501 O O . PHE B 1 215 ? 26.188 19.141 8.633 1 97.25 215 PHE B O 1
ATOM 6508 N N . VAL B 1 216 ? 25.656 20.328 10.367 1 97.75 216 VAL B N 1
ATOM 6509 C CA . VAL B 1 216 ? 25.719 19.203 11.289 1 97.75 216 VAL B CA 1
ATOM 6510 C C . VAL B 1 216 ? 24.641 18.188 10.938 1 97.75 216 VAL B C 1
ATOM 6512 O O . VAL B 1 216 ? 24.891 16.984 10.93 1 97.75 216 VAL B O 1
ATOM 6515 N N . PHE B 1 217 ? 23.438 18.703 10.672 1 98 217 PHE B N 1
ATOM 6516 C CA . PHE B 1 217 ? 22.359 17.797 10.312 1 98 217 PHE B CA 1
ATOM 6517 C C . PHE B 1 217 ? 22.688 17.031 9.039 1 98 217 PHE B C 1
ATOM 6519 O O . PHE B 1 217 ? 22.438 15.82 8.945 1 98 217 PHE B O 1
ATOM 6526 N N . PHE B 1 218 ? 23.188 17.703 8.094 1 96.06 218 PHE B N 1
ATOM 6527 C CA . PHE B 1 218 ? 23.562 17.062 6.828 1 96.06 218 PHE B CA 1
ATOM 6528 C C . PHE B 1 218 ? 24.641 16.016 7.047 1 96.06 218 PHE B C 1
ATOM 6530 O O . PHE B 1 218 ? 24.594 14.938 6.465 1 96.06 218 PHE B O 1
ATOM 6537 N N . LEU B 1 219 ? 25.578 16.312 7.898 1 95.5 219 LEU B N 1
ATOM 6538 C CA . LEU B 1 219 ? 26.656 15.375 8.227 1 95.5 219 LEU B CA 1
ATOM 6539 C C . LEU B 1 219 ? 26.094 14.156 8.953 1 95.5 219 LEU B C 1
ATOM 6541 O O . LEU B 1 219 ? 26.531 13.031 8.703 1 95.5 219 LEU B O 1
ATOM 6545 N N . LEU B 1 220 ? 25.156 14.414 9.773 1 96.19 220 LEU B N 1
ATOM 6546 C CA . LEU B 1 220 ? 24.547 13.32 10.523 1 96.19 220 LEU B CA 1
ATOM 6547 C C . LEU B 1 220 ? 23.781 12.383 9.594 1 96.19 220 LEU B C 1
ATOM 6549 O O . LEU B 1 220 ? 23.781 11.164 9.797 1 96.19 220 LEU B O 1
ATOM 6553 N N . ILE B 1 221 ? 23.156 12.914 8.594 1 95.81 221 ILE B N 1
ATOM 6554 C CA . ILE B 1 221 ? 22.453 12.102 7.605 1 95.81 221 ILE B CA 1
ATOM 6555 C C . ILE B 1 221 ? 23.438 11.195 6.871 1 95.81 221 ILE B C 1
ATOM 6557 O O . ILE B 1 221 ? 23.172 10.008 6.691 1 95.81 221 ILE B O 1
ATOM 6561 N N . PHE B 1 222 ? 24.547 11.75 6.516 1 92.25 222 PHE B N 1
ATOM 6562 C CA . PHE B 1 222 ? 25.578 10.992 5.816 1 92.25 222 PHE B CA 1
ATOM 6563 C C . PHE B 1 222 ? 26.141 9.898 6.711 1 92.25 222 PHE B C 1
ATOM 6565 O O . PHE B 1 222 ? 26.406 8.781 6.25 1 92.25 222 PHE B O 1
ATOM 6572 N N . LEU B 1 223 ? 26.25 10.234 7.922 1 91.69 223 LEU B N 1
ATOM 6573 C CA . LEU B 1 223 ? 26.766 9.258 8.867 1 91.69 223 LEU B CA 1
ATOM 6574 C C . LEU B 1 223 ? 25.766 8.141 9.109 1 91.69 223 LEU B C 1
ATOM 6576 O O . LEU B 1 223 ? 26.125 6.969 9.211 1 91.69 223 LEU B O 1
ATOM 6580 N N . LEU B 1 224 ? 24.578 8.539 9.156 1 90.94 224 LEU B N 1
ATOM 6581 C CA . LEU B 1 224 ? 23.531 7.547 9.367 1 90.94 224 LEU B CA 1
ATOM 6582 C C . LEU B 1 224 ? 23.438 6.594 8.18 1 90.94 224 LEU B C 1
ATOM 6584 O O . LEU B 1 224 ? 23.203 5.395 8.352 1 90.94 224 LEU B O 1
ATOM 6588 N N . GLU B 1 225 ? 23.672 7.105 7.043 1 87.75 225 GLU B N 1
ATOM 6589 C CA . GLU B 1 225 ? 23.547 6.32 5.82 1 87.75 225 GLU B CA 1
ATOM 6590 C C . GLU B 1 225 ? 24.766 5.434 5.613 1 87.75 225 GLU B C 1
ATOM 6592 O O . GLU B 1 225 ? 24.672 4.34 5.055 1 87.75 225 GLU B O 1
ATOM 6597 N N . THR B 1 226 ? 25.953 5.859 6.047 1 84.94 226 THR B N 1
ATOM 6598 C CA . THR B 1 226 ? 27.188 5.148 5.699 1 84.94 226 THR B CA 1
ATOM 6599 C C . THR B 1 226 ? 27.688 4.332 6.887 1 84.94 226 THR B C 1
ATOM 6601 O O . THR B 1 226 ? 28.297 3.271 6.703 1 84.94 226 THR B O 1
ATOM 6604 N N . THR B 1 227 ? 27.375 4.824 8.102 1 83.81 227 THR B N 1
ATOM 6605 C CA . THR B 1 227 ? 28.078 4.219 9.227 1 83.81 227 THR B CA 1
ATOM 6606 C C . THR B 1 227 ? 27.109 3.445 10.117 1 83.81 227 THR B C 1
ATOM 6608 O O . THR B 1 227 ? 27.516 2.557 10.867 1 83.81 227 THR B O 1
ATOM 6611 N N . LEU B 1 228 ? 25.953 3.75 10.023 1 82.44 228 LEU B N 1
ATOM 6612 C CA . LEU B 1 228 ? 25 3.131 10.93 1 82.44 228 LEU B CA 1
ATOM 6613 C C . LEU B 1 228 ? 24.953 1.62 10.727 1 82.44 228 LEU B C 1
ATOM 6615 O O . LEU B 1 228 ? 24.75 0.866 11.68 1 82.44 228 LEU B O 1
ATOM 6619 N N . TRP B 1 229 ? 25.094 1.223 9.531 1 80.38 229 TRP B N 1
ATOM 6620 C CA . TRP B 1 229 ? 25.062 -0.212 9.266 1 80.38 229 TRP B CA 1
ATOM 6621 C C . TRP B 1 229 ? 26.234 -0.915 9.938 1 80.38 229 TRP B C 1
ATOM 6623 O O . TRP B 1 229 ? 26.109 -2.039 10.422 1 80.38 229 TRP B O 1
ATOM 6633 N N . LYS B 1 230 ? 27.375 -0.278 10.078 1 83.19 230 LYS B N 1
ATOM 6634 C CA . LYS B 1 230 ? 28.547 -0.854 10.727 1 83.19 230 LYS B CA 1
ATOM 6635 C C . LYS B 1 230 ? 28.328 -1.007 12.227 1 83.19 230 LYS B C 1
ATOM 6637 O O . LYS B 1 230 ? 28.734 -2.012 12.82 1 83.19 230 LYS B O 1
ATOM 6642 N N . VAL B 1 231 ? 27.703 0.005 12.711 1 85.88 231 VAL B N 1
ATOM 6643 C CA . VAL B 1 231 ? 27.422 -0.027 14.148 1 85.88 231 VAL B CA 1
ATOM 6644 C C . VAL B 1 231 ? 26.391 -1.117 14.453 1 85.88 231 VAL B C 1
ATOM 6646 O O . VAL B 1 231 ? 26.547 -1.866 15.422 1 85.88 231 VAL B O 1
ATOM 6649 N N . ARG B 1 232 ? 25.469 -1.238 13.688 1 85.81 232 ARG B N 1
ATOM 6650 C CA . ARG B 1 232 ? 24.453 -2.266 13.852 1 85.81 232 ARG B CA 1
ATOM 6651 C C . ARG B 1 232 ? 25.047 -3.662 13.719 1 85.81 232 ARG B C 1
ATOM 6653 O O . ARG B 1 232 ? 24.719 -4.562 14.492 1 85.81 232 ARG B O 1
ATOM 6660 N N . THR B 1 233 ? 25.828 -3.807 12.703 1 86.56 233 THR B N 1
ATOM 6661 C CA . THR B 1 233 ? 26.484 -5.094 12.5 1 86.56 233 THR B CA 1
ATOM 6662 C C . THR B 1 233 ? 27.328 -5.469 13.711 1 86.56 233 THR B C 1
ATOM 6664 O O . THR B 1 233 ? 27.328 -6.621 14.148 1 86.56 233 THR B O 1
ATOM 6667 N N . PHE B 1 234 ? 27.969 -4.473 14.25 1 88.38 234 PHE B N 1
ATOM 6668 C CA . PHE B 1 234 ? 28.812 -4.711 15.406 1 88.38 234 PHE B CA 1
ATOM 6669 C C . PHE B 1 234 ? 27.969 -5.125 16.609 1 88.38 234 PHE B C 1
ATOM 6671 O O . PHE B 1 234 ? 28.297 -6.113 17.281 1 88.38 234 PHE B O 1
ATOM 6678 N N . VAL B 1 235 ? 26.953 -4.461 16.828 1 90.19 235 VAL B N 1
ATOM 6679 C CA . VAL B 1 235 ? 26.109 -4.703 18 1 90.19 235 VAL B CA 1
ATOM 6680 C C . VAL B 1 235 ? 25.406 -6.055 17.859 1 90.19 235 VAL B C 1
ATOM 6682 O O . VAL B 1 235 ? 25.391 -6.848 18.797 1 90.19 235 VAL B O 1
ATOM 6685 N N . PHE B 1 236 ? 24.891 -6.363 16.75 1 88.44 236 PHE B N 1
ATOM 6686 C CA . PHE B 1 236 ? 24.125 -7.59 16.547 1 88.44 236 PHE B CA 1
ATOM 6687 C C . PHE B 1 236 ? 25.047 -8.805 16.484 1 88.44 236 PHE B C 1
ATOM 6689 O O . PHE B 1 236 ? 24.75 -9.852 17.062 1 88.44 236 PHE B O 1
ATOM 6696 N N . ARG B 1 237 ? 26.141 -8.672 15.852 1 88.19 237 ARG B N 1
ATOM 6697 C CA . ARG B 1 237 ? 27.031 -9.797 15.625 1 88.19 237 ARG B CA 1
ATOM 6698 C C . ARG B 1 237 ? 27.859 -10.102 16.875 1 88.19 237 ARG B C 1
ATOM 6700 O O . ARG B 1 237 ? 28.047 -11.266 17.234 1 88.19 237 ARG B O 1
ATOM 6707 N N . TYR B 1 238 ? 28.25 -9.07 17.547 1 88.31 238 TYR B N 1
ATOM 6708 C CA . TYR B 1 238 ? 29.234 -9.32 18.594 1 88.31 238 TYR B CA 1
ATOM 6709 C C . TYR B 1 238 ? 28.594 -9.227 19.984 1 88.31 238 TYR B C 1
ATOM 6711 O O . TYR B 1 238 ? 29.016 -9.93 20.906 1 88.31 238 TYR B O 1
ATOM 6719 N N . ILE B 1 239 ? 27.625 -8.414 20.094 1 92.31 239 ILE B N 1
ATOM 6720 C CA . ILE B 1 239 ? 27.047 -8.25 21.406 1 92.31 239 ILE B CA 1
ATOM 6721 C C . ILE B 1 239 ? 25.812 -9.156 21.562 1 92.31 239 ILE B C 1
ATOM 6723 O O . ILE B 1 239 ? 25.812 -10.078 22.375 1 92.31 239 ILE B O 1
ATOM 6727 N N . PHE B 1 240 ? 24.906 -8.969 20.719 1 92.44 240 PHE B N 1
ATOM 6728 C CA . PHE B 1 240 ? 23.656 -9.711 20.859 1 92.44 240 PHE B CA 1
ATOM 6729 C C . PHE B 1 240 ? 23.875 -11.203 20.609 1 92.44 240 PHE B C 1
ATOM 6731 O O . PHE B 1 240 ? 23.359 -12.047 21.344 1 92.44 240 PHE B O 1
ATOM 6738 N N . PHE B 1 241 ? 24.547 -11.469 19.531 1 93.38 241 PHE B N 1
ATOM 6739 C CA . PHE B 1 241 ? 24.797 -12.875 19.219 1 93.38 241 PHE B CA 1
ATOM 6740 C C . PHE B 1 241 ? 25.688 -13.516 20.281 1 93.38 241 PHE B C 1
ATOM 6742 O O . PHE B 1 241 ? 25.516 -14.695 20.609 1 93.38 241 PHE B O 1
ATOM 6749 N N . GLY B 1 242 ? 26.547 -12.758 20.797 1 91.81 242 GLY B N 1
ATOM 6750 C CA . GLY B 1 242 ? 27.391 -13.258 21.891 1 91.81 242 GLY B CA 1
ATOM 6751 C C . GLY B 1 242 ? 26.594 -13.633 23.125 1 91.81 242 GLY B C 1
ATOM 6752 O O . GLY B 1 242 ? 26.812 -14.695 23.703 1 91.81 242 GLY B O 1
ATOM 6753 N N . VAL B 1 243 ? 25.766 -12.812 23.453 1 93.12 243 VAL B N 1
ATOM 6754 C CA . VAL B 1 243 ? 24.922 -13.047 24.625 1 93.12 243 VAL B CA 1
ATOM 6755 C C . VAL B 1 243 ? 23.984 -14.211 24.344 1 93.12 243 VAL B C 1
ATOM 6757 O O . VAL B 1 243 ? 23.766 -15.07 25.219 1 93.12 243 VAL B O 1
ATOM 6760 N N . TYR B 1 244 ? 23.438 -14.25 23.156 1 93.31 244 TYR B N 1
ATOM 6761 C CA . TYR B 1 244 ? 22.516 -15.312 22.781 1 93.31 244 TYR B CA 1
ATOM 6762 C C . TYR B 1 244 ? 23.203 -16.672 22.812 1 93.31 244 TYR B C 1
ATOM 6764 O O . TYR B 1 244 ? 22.641 -17.656 23.266 1 93.31 244 TYR B O 1
ATOM 6772 N N . LYS B 1 245 ? 24.391 -16.719 22.344 1 91.75 245 LYS B N 1
ATOM 6773 C CA . LYS B 1 245 ? 25.172 -17.953 22.312 1 91.75 245 LYS B CA 1
ATOM 6774 C C . LYS B 1 245 ? 25.453 -18.453 23.719 1 91.75 245 LYS B C 1
ATOM 6776 O O . LYS B 1 245 ? 25.422 -19.672 23.969 1 91.75 245 LYS B O 1
ATOM 6781 N N . LYS B 1 246 ? 25.625 -17.562 24.609 1 92.38 246 LYS B N 1
ATOM 6782 C CA . LYS B 1 246 ? 25.922 -17.938 25.984 1 92.38 246 LYS B CA 1
ATOM 6783 C C . LYS B 1 246 ? 24.672 -18.422 26.703 1 92.38 246 LYS B C 1
ATOM 6785 O O . LYS B 1 246 ? 24.734 -19.344 27.516 1 92.38 246 LYS B O 1
ATOM 6790 N N . LEU B 1 247 ? 23.594 -17.875 26.375 1 92.62 247 LEU B N 1
ATOM 6791 C CA . LEU B 1 247 ? 22.344 -18.188 27.062 1 92.62 247 LEU B CA 1
ATOM 6792 C C . LEU B 1 247 ? 21.688 -19.422 26.453 1 92.62 247 LEU B C 1
ATOM 6794 O O . LEU B 1 247 ? 20.953 -20.141 27.125 1 92.62 247 LEU B O 1
ATOM 6798 N N . ASN B 1 248 ? 21.828 -19.594 25.125 1 92.19 248 ASN B N 1
ATOM 6799 C CA . ASN B 1 248 ? 21.172 -20.688 24.422 1 92.19 248 ASN B CA 1
ATOM 6800 C C . ASN B 1 248 ? 22.188 -21.625 23.766 1 92.19 248 ASN B C 1
ATOM 6802 O O . ASN B 1 248 ? 22.094 -21.906 22.562 1 92.19 248 ASN B O 1
ATOM 6806 N N . LYS B 1 249 ? 23.031 -22.203 24.578 1 89.62 249 LYS B N 1
ATOM 6807 C CA . LYS B 1 249 ? 24.125 -23.016 24.062 1 89.62 249 LYS B CA 1
ATOM 6808 C C . LYS B 1 249 ? 23.609 -24.281 23.375 1 89.62 249 LYS B C 1
ATOM 6810 O O . LYS B 1 249 ? 24.125 -24.688 22.328 1 89.62 249 LYS B O 1
ATOM 6815 N N . ASP B 1 250 ? 22.547 -24.797 23.797 1 89.38 250 ASP B N 1
ATOM 6816 C CA . ASP B 1 250 ? 22 -26.031 23.25 1 89.38 250 ASP B CA 1
ATOM 6817 C C . ASP B 1 250 ? 21.344 -25.797 21.891 1 89.38 250 ASP B C 1
ATOM 6819 O O . ASP B 1 250 ? 21.562 -26.547 20.938 1 89.38 250 ASP B O 1
ATOM 6823 N N . ILE B 1 251 ? 20.594 -24.766 21.812 1 88.94 251 ILE B N 1
ATOM 6824 C CA . ILE B 1 251 ? 19.891 -24.453 20.578 1 88.94 251 ILE B CA 1
ATOM 6825 C C . ILE B 1 251 ? 20.891 -24.094 19.484 1 88.94 251 ILE B C 1
ATOM 6827 O O . ILE B 1 251 ? 20.75 -24.547 18.328 1 88.94 251 ILE B O 1
ATOM 6831 N N . VAL B 1 252 ? 21.859 -23.359 19.875 1 90.5 252 VAL B N 1
ATOM 6832 C CA . VAL B 1 252 ? 22.859 -22.906 18.906 1 90.5 252 VAL B CA 1
ATOM 6833 C C . VAL B 1 252 ? 23.656 -24.094 18.391 1 90.5 252 VAL B C 1
ATOM 6835 O O . VAL B 1 252 ? 23.953 -24.172 17.203 1 90.5 252 VAL B O 1
ATOM 6838 N N . SER B 1 253 ? 24 -25 19.281 1 89.88 253 SER B N 1
ATOM 6839 C CA . SER B 1 253 ? 24.797 -26.156 18.875 1 89.88 253 SER B CA 1
ATOM 6840 C C . SER B 1 253 ? 24 -27.094 17.969 1 89.88 253 SER B C 1
ATOM 6842 O O . SER B 1 253 ? 24.547 -27.703 17.047 1 89.88 253 SER B O 1
ATOM 6844 N N . LYS B 1 254 ? 22.766 -27.125 18.141 1 88.69 254 LYS B N 1
ATOM 6845 C CA . LYS B 1 254 ? 21.922 -28.047 17.375 1 88.69 254 LYS B CA 1
ATOM 6846 C C . LYS B 1 254 ? 21.406 -27.375 16.109 1 88.69 254 LYS B C 1
ATOM 6848 O O . LYS B 1 254 ? 21.578 -27.891 15.008 1 88.69 254 LYS B O 1
ATOM 6853 N N . GLU B 1 255 ? 20.828 -26.25 16.219 1 90.31 255 GLU B N 1
ATOM 6854 C CA . GLU B 1 255 ? 20.109 -25.594 15.125 1 90.31 255 GLU B CA 1
ATOM 6855 C C . GLU B 1 255 ? 21.062 -24.859 14.203 1 90.31 255 GLU B C 1
ATOM 6857 O O . GLU B 1 255 ? 20.797 -24.688 13.016 1 90.31 255 GLU B O 1
ATOM 6862 N N . LEU B 1 256 ? 22.234 -24.5 14.727 1 92.44 256 LEU B N 1
ATOM 6863 C CA . LEU B 1 256 ? 23.156 -23.703 13.922 1 92.44 256 LEU B CA 1
ATOM 6864 C C . LEU B 1 256 ? 24.438 -24.453 13.641 1 92.44 256 LEU B C 1
ATOM 6866 O O . LEU B 1 256 ? 25.469 -23.859 13.352 1 92.44 256 LEU B O 1
ATOM 6870 N N . SER B 1 257 ? 24.453 -25.75 13.789 1 89.44 257 SER B N 1
ATOM 6871 C CA . SER B 1 257 ? 25.641 -26.547 13.492 1 89.44 257 SER B CA 1
ATOM 6872 C C . SER B 1 257 ? 25.969 -26.531 12.008 1 89.44 257 SER B C 1
ATOM 6874 O O . SER B 1 257 ? 27.141 -26.562 11.633 1 89.44 257 SER B O 1
ATOM 6876 N N . GLY B 1 258 ? 24.875 -26.391 11.172 1 88.19 258 GLY B N 1
ATOM 6877 C CA . GLY B 1 258 ? 25.078 -26.391 9.734 1 88.19 258 GLY B CA 1
ATOM 6878 C C . GLY B 1 258 ? 25.094 -27.781 9.133 1 88.19 258 GLY B C 1
ATOM 6879 O O . GLY B 1 258 ? 25.031 -27.938 7.914 1 88.19 258 GLY B O 1
ATOM 6880 N N . GLU B 1 259 ? 25.078 -28.766 9.945 1 88 259 GLU B N 1
ATOM 6881 C CA . GLU B 1 259 ? 25.094 -30.156 9.461 1 88 259 GLU B CA 1
ATOM 6882 C C . GLU B 1 259 ? 23.75 -30.547 8.883 1 88 259 GLU B C 1
ATOM 6884 O O . GLU B 1 259 ? 22.703 -30.125 9.367 1 88 259 GLU B O 1
ATOM 6889 N N . SER B 1 260 ? 23.906 -31.234 7.691 1 89.94 260 SER B N 1
ATOM 6890 C CA . SER B 1 260 ? 22.688 -31.656 7.02 1 89.94 260 SER B CA 1
ATOM 6891 C C . SER B 1 260 ? 22.672 -33.156 6.789 1 89.94 260 SER B C 1
ATOM 6893 O O . SER B 1 260 ? 23.734 -33.781 6.648 1 89.94 260 SER B O 1
ATOM 6895 N N . GLU B 1 261 ? 21.5 -33.688 6.832 1 83.88 261 GLU B N 1
ATOM 6896 C CA . GLU B 1 261 ? 21.328 -35.125 6.566 1 83.88 261 GLU B CA 1
ATOM 6897 C C . GLU B 1 261 ? 21.391 -35.406 5.07 1 83.88 261 GLU B C 1
ATOM 6899 O O . GLU B 1 261 ? 21.688 -36.531 4.664 1 83.88 261 GLU B O 1
ATOM 6904 N N . ASP B 1 262 ? 21.172 -34.406 4.309 1 89.62 262 ASP B N 1
ATOM 6905 C CA . ASP B 1 262 ? 21.234 -34.594 2.861 1 89.62 262 ASP B CA 1
ATOM 6906 C C . ASP B 1 262 ? 22.688 -34.562 2.369 1 89.62 262 ASP B C 1
ATOM 6908 O O . ASP B 1 262 ? 23.422 -33.625 2.652 1 89.62 262 ASP B O 1
ATOM 6912 N N . ASP B 1 263 ? 23.078 -35.5 1.661 1 91.94 263 ASP B N 1
ATOM 6913 C CA . ASP B 1 263 ? 24.469 -35.688 1.218 1 91.94 263 ASP B CA 1
ATOM 6914 C C . ASP B 1 263 ? 24.906 -34.531 0.321 1 91.94 263 ASP B C 1
ATOM 6916 O O . ASP B 1 263 ? 26.047 -34.062 0.404 1 91.94 263 ASP B O 1
ATOM 6920 N N . ASP B 1 264 ? 24.016 -34.125 -0.549 1 94.31 264 ASP B N 1
ATOM 6921 C CA . ASP B 1 264 ? 24.375 -33.062 -1.473 1 94.31 264 ASP B CA 1
ATOM 6922 C C . ASP B 1 264 ? 24.609 -31.75 -0.726 1 94.31 264 ASP B C 1
ATOM 6924 O O . ASP B 1 264 ? 25.547 -31.016 -1.049 1 94.31 264 ASP B O 1
ATOM 6928 N N . VAL B 1 265 ? 23.812 -31.453 0.212 1 95.5 265 VAL B N 1
ATOM 6929 C CA . VAL B 1 265 ? 23.938 -30.234 1.007 1 95.5 265 VAL B CA 1
ATOM 6930 C C . VAL B 1 265 ? 25.234 -30.266 1.812 1 95.5 265 VAL B C 1
ATOM 6932 O O . VAL B 1 265 ? 25.938 -29.266 1.906 1 95.5 265 VAL B O 1
ATOM 6935 N N . GLN B 1 266 ? 25.516 -31.438 2.35 1 94.62 266 GLN B N 1
ATOM 6936 C CA . GLN B 1 266 ? 26.719 -31.594 3.141 1 94.62 266 GLN B CA 1
ATOM 6937 C C . GLN B 1 266 ? 27.969 -31.484 2.266 1 94.62 266 GLN B C 1
ATOM 6939 O O . GLN B 1 266 ? 28.984 -30.922 2.684 1 94.62 266 GLN B O 1
ATOM 6944 N N . TYR B 1 267 ? 27.844 -32.062 1.172 1 93.94 267 TYR B N 1
ATOM 6945 C CA . TYR B 1 267 ? 28.969 -31.984 0.249 1 93.94 267 TYR B CA 1
ATOM 6946 C C . TYR B 1 267 ? 29.266 -30.547 -0.113 1 93.94 267 TYR B C 1
ATOM 6948 O O . TYR B 1 267 ? 30.438 -30.141 -0.152 1 93.94 267 TYR B O 1
ATOM 6956 N N . GLU B 1 268 ? 28.281 -29.781 -0.453 1 94.62 268 GLU B N 1
ATOM 6957 C CA . GLU B 1 268 ? 28.438 -28.359 -0.788 1 94.62 268 GLU B CA 1
ATOM 6958 C C . GLU B 1 268 ? 29.062 -27.594 0.371 1 94.62 268 GLU B C 1
ATOM 6960 O O . GLU B 1 268 ? 29.922 -26.734 0.163 1 94.62 268 GLU B O 1
ATOM 6965 N N . ARG B 1 269 ? 28.641 -27.875 1.55 1 94.75 269 ARG B N 1
ATOM 6966 C CA . ARG B 1 269 ? 29.188 -27.219 2.736 1 94.75 269 ARG B CA 1
ATOM 6967 C C . ARG B 1 269 ? 30.688 -27.531 2.879 1 94.75 269 ARG B C 1
ATOM 6969 O O . ARG B 1 269 ? 31.484 -26.625 3.111 1 94.75 269 ARG B O 1
ATOM 6976 N N . ASN B 1 270 ? 31.031 -28.734 2.727 1 93.81 270 ASN B N 1
ATOM 6977 C CA . ASN B 1 270 ? 32.438 -29.141 2.826 1 93.81 270 ASN B CA 1
ATOM 6978 C C . ASN B 1 270 ? 33.281 -28.484 1.733 1 93.81 270 ASN B C 1
ATOM 6980 O O . ASN B 1 270 ? 34.406 -28.094 1.978 1 93.81 270 ASN B O 1
ATOM 6984 N N . ARG B 1 271 ? 32.656 -28.438 0.629 1 93.44 271 ARG B N 1
ATOM 6985 C CA . ARG B 1 271 ? 33.344 -27.797 -0.488 1 93.44 271 ARG B CA 1
ATOM 6986 C C . ARG B 1 271 ? 33.688 -26.344 -0.177 1 93.44 271 ARG B C 1
ATOM 6988 O O . ARG B 1 271 ? 34.781 -25.875 -0.456 1 93.44 271 ARG B O 1
ATOM 6995 N N . ILE B 1 272 ? 32.844 -25.672 0.354 1 93.56 272 ILE B N 1
ATOM 6996 C CA . ILE B 1 272 ? 32.969 -24.25 0.624 1 93.56 272 ILE B CA 1
ATOM 6997 C C . ILE B 1 272 ? 33.906 -24.031 1.8 1 93.56 272 ILE B C 1
ATOM 6999 O O . ILE B 1 272 ? 34.719 -23.094 1.791 1 93.56 272 ILE B O 1
ATOM 7003 N N . LEU B 1 273 ? 33.875 -24.875 2.787 1 91.62 273 LEU B N 1
ATOM 7004 C CA . LEU B 1 273 ? 34.656 -24.656 4.012 1 91.62 273 LEU B CA 1
ATOM 7005 C C . LEU B 1 273 ? 36.062 -25.219 3.887 1 91.62 273 LEU B C 1
ATOM 7007 O O . LEU B 1 273 ? 37 -24.688 4.473 1 91.62 273 LEU B O 1
ATOM 7011 N N . GLU B 1 274 ? 36.219 -26.25 3.104 1 89.62 274 GLU B N 1
ATOM 7012 C CA . GLU B 1 274 ? 37.469 -26.969 3.129 1 89.62 274 GLU B CA 1
ATOM 7013 C C . GLU B 1 274 ? 38.281 -26.734 1.846 1 89.62 274 GLU B C 1
ATOM 7015 O O . GLU B 1 274 ? 39.469 -26.938 1.817 1 89.62 274 GLU B O 1
ATOM 7020 N N . GLN B 1 275 ? 37.625 -26.359 0.777 1 84.12 275 GLN B N 1
ATOM 7021 C CA . GLN B 1 275 ? 38.344 -26.25 -0.496 1 84.12 275 GLN B CA 1
ATOM 7022 C C . GLN B 1 275 ? 38.344 -24.812 -0.995 1 84.12 275 GLN B C 1
ATOM 7024 O O . GLN B 1 275 ? 37.594 -24.469 -1.912 1 84.12 275 GLN B O 1
ATOM 7029 N N . PRO B 1 276 ? 39.25 -24.078 -0.637 1 77.19 276 PRO B N 1
ATOM 7030 C CA . PRO B 1 276 ? 39.25 -22.656 -1.001 1 77.19 276 PRO B CA 1
ATOM 7031 C C . PRO B 1 276 ? 39.562 -22.438 -2.479 1 77.19 276 PRO B C 1
ATOM 7033 O O . PRO B 1 276 ? 39.125 -21.453 -3.064 1 77.19 276 PRO B O 1
ATOM 7036 N N . GLN B 1 277 ? 40.25 -23.266 -3.012 1 73.38 277 GLN B N 1
ATOM 7037 C CA . GLN B 1 277 ? 40.688 -23.094 -4.398 1 73.38 277 GLN B CA 1
ATOM 7038 C C . GLN B 1 277 ? 39.5 -23.188 -5.352 1 73.38 277 GLN B C 1
ATOM 7040 O O . GLN B 1 277 ? 39.5 -22.547 -6.402 1 73.38 277 GLN B O 1
ATOM 7045 N N . GLU B 1 278 ? 38.625 -23.938 -4.988 1 75.56 278 GLU B N 1
ATOM 7046 C CA . GLU B 1 278 ? 37.469 -24.141 -5.852 1 75.56 278 GLU B CA 1
ATOM 7047 C C . GLU B 1 278 ? 36.5 -22.953 -5.781 1 75.56 278 GLU B C 1
ATOM 7049 O O . GLU B 1 278 ? 35.656 -22.781 -6.656 1 75.56 278 GLU B O 1
ATOM 7054 N N . LEU B 1 279 ? 36.781 -22.203 -4.883 1 80.5 279 LEU B N 1
ATOM 7055 C CA . LEU B 1 279 ? 35.844 -21.125 -4.594 1 80.5 279 LEU B CA 1
ATOM 7056 C C . LEU B 1 279 ? 36.094 -19.922 -5.512 1 80.5 279 LEU B C 1
ATOM 7058 O O . LEU B 1 279 ? 35.25 -19.047 -5.633 1 80.5 279 LEU B O 1
ATOM 7062 N N . LEU B 1 280 ? 37.125 -19.953 -6.168 1 76.88 280 LEU B N 1
ATOM 7063 C CA . LEU B 1 280 ? 37.531 -18.797 -6.977 1 76.88 280 LEU B CA 1
ATOM 7064 C C . LEU B 1 280 ? 36.594 -18.625 -8.156 1 76.88 280 LEU B C 1
ATOM 7066 O O . LEU B 1 280 ? 36.438 -17.5 -8.672 1 76.88 280 LEU B O 1
ATOM 7070 N N . ASN B 1 281 ? 35.906 -19.609 -8.523 1 83 281 ASN B N 1
ATOM 7071 C CA . ASN B 1 281 ? 35.031 -19.547 -9.703 1 83 281 ASN B CA 1
ATOM 7072 C C . ASN B 1 281 ? 33.594 -19.172 -9.336 1 83 281 ASN B C 1
ATOM 7074 O O . ASN B 1 281 ? 32.781 -18.906 -10.219 1 83 281 ASN B O 1
ATOM 7078 N N . ASP B 1 282 ? 33.406 -19.094 -8.086 1 92.31 282 ASP B N 1
ATOM 7079 C CA . ASP B 1 282 ? 32.031 -18.781 -7.664 1 92.31 282 ASP B CA 1
ATOM 7080 C C . ASP B 1 282 ? 31.797 -17.266 -7.629 1 92.31 282 ASP B C 1
ATOM 7082 O O . ASP B 1 282 ? 32.562 -16.531 -6.996 1 92.31 282 ASP B O 1
ATOM 7086 N N . THR B 1 283 ? 30.875 -16.797 -8.375 1 94.81 283 THR B N 1
ATOM 7087 C CA . THR B 1 283 ? 30.516 -15.375 -8.398 1 94.81 283 THR B CA 1
ATOM 7088 C C . THR B 1 283 ? 29.828 -14.969 -7.098 1 94.81 283 THR B C 1
ATOM 7090 O O . THR B 1 283 ? 30.047 -13.859 -6.598 1 94.81 283 THR B O 1
ATOM 7093 N N . VAL B 1 284 ? 28.984 -15.883 -6.578 1 96.69 284 VAL B N 1
ATOM 7094 C CA . VAL B 1 284 ? 28.328 -15.664 -5.297 1 96.69 284 VAL B CA 1
ATOM 7095 C C . VAL B 1 284 ? 28.734 -16.766 -4.316 1 96.69 284 VAL B C 1
ATOM 7097 O O . VAL B 1 284 ? 28.609 -17.953 -4.621 1 96.69 284 VAL B O 1
ATOM 7100 N N . LEU B 1 285 ? 29.25 -16.359 -3.213 1 96.06 285 LEU B N 1
ATOM 7101 C CA . LEU B 1 285 ? 29.672 -17.312 -2.189 1 96.06 285 LEU B CA 1
ATOM 7102 C C . LEU B 1 285 ? 29.016 -17 -0.849 1 96.06 285 LEU B C 1
ATOM 7104 O O . LEU B 1 285 ? 29.188 -15.898 -0.311 1 96.06 285 LEU B O 1
ATOM 7108 N N . ILE B 1 286 ? 28.203 -17.891 -0.368 1 96.62 286 ILE B N 1
ATOM 7109 C CA . ILE B 1 286 ? 27.578 -17.781 0.946 1 96.62 286 ILE B CA 1
ATOM 7110 C C . ILE B 1 286 ? 28.281 -18.719 1.928 1 96.62 286 ILE B C 1
ATOM 7112 O O . ILE B 1 286 ? 28.328 -19.938 1.723 1 96.62 286 ILE B O 1
ATOM 7116 N N . LYS B 1 287 ? 28.828 -18.156 2.918 1 95.62 287 LYS B N 1
ATOM 7117 C CA . LYS B 1 287 ? 29.594 -18.938 3.881 1 95.62 287 LYS B CA 1
ATOM 7118 C C . LYS B 1 287 ? 28.953 -18.906 5.262 1 95.62 287 LYS B C 1
ATOM 7120 O O . LYS B 1 287 ? 29.047 -17.906 5.977 1 95.62 287 LYS B O 1
ATOM 7125 N N . GLU B 1 288 ? 28.375 -19.984 5.633 1 96.06 288 GLU B N 1
ATOM 7126 C CA . GLU B 1 288 ? 27.797 -20.203 6.957 1 96.06 288 GLU B CA 1
ATOM 7127 C C . GLU B 1 288 ? 26.891 -19.031 7.359 1 96.06 288 GLU B C 1
ATOM 7129 O O . GLU B 1 288 ? 27.047 -18.469 8.445 1 96.06 288 GLU B O 1
ATOM 7134 N N . LEU B 1 289 ? 26.031 -18.734 6.535 1 96.81 289 LEU B N 1
ATOM 7135 C CA . LEU B 1 289 ? 25.156 -17.594 6.742 1 96.81 289 LEU B CA 1
ATOM 7136 C C . LEU B 1 289 ? 24.109 -17.891 7.805 1 96.81 289 LEU B C 1
ATOM 7138 O O . LEU B 1 289 ? 23.406 -18.906 7.715 1 96.81 289 LEU B O 1
ATOM 7142 N N . THR B 1 290 ? 24.062 -17.078 8.805 1 96.19 290 THR B N 1
ATOM 7143 C CA . THR B 1 290 ? 23.109 -17.203 9.898 1 96.19 290 THR B CA 1
ATOM 7144 C C . THR B 1 290 ? 22.438 -15.867 10.18 1 96.19 290 THR B C 1
ATOM 7146 O O . THR B 1 290 ? 23.078 -14.82 10.18 1 96.19 290 THR B O 1
ATOM 7149 N N . LYS B 1 291 ? 21.156 -15.883 10.305 1 95.94 291 LYS B N 1
ATOM 7150 C CA . LYS B 1 291 ? 20.406 -14.688 10.688 1 95.94 291 LYS B CA 1
ATOM 7151 C C . LYS B 1 291 ? 19.422 -14.992 11.812 1 95.94 291 LYS B C 1
ATOM 7153 O O . LYS B 1 291 ? 18.562 -15.875 11.68 1 95.94 291 LYS B O 1
ATOM 7158 N N . ILE B 1 292 ? 19.609 -14.328 12.922 1 94.56 292 ILE B N 1
ATOM 7159 C CA . ILE B 1 292 ? 18.703 -14.422 14.062 1 94.56 292 ILE B CA 1
ATOM 7160 C C . ILE B 1 292 ? 18.047 -13.062 14.32 1 94.56 292 ILE B C 1
ATOM 7162 O O . ILE B 1 292 ? 18.75 -12.047 14.406 1 94.56 292 ILE B O 1
ATOM 7166 N N . TYR B 1 293 ? 16.75 -13.031 14.297 1 89.75 293 TYR B N 1
ATOM 7167 C CA . TYR B 1 293 ? 16.047 -11.844 14.781 1 89.75 293 TYR B CA 1
ATOM 7168 C C . TYR B 1 293 ? 15.812 -11.922 16.281 1 89.75 293 TYR B C 1
ATOM 7170 O O . TYR B 1 293 ? 15.125 -12.82 16.766 1 89.75 293 TYR B O 1
ATOM 7178 N N . PHE B 1 294 ? 16.344 -11.039 16.984 1 90.69 294 PHE B N 1
ATOM 7179 C CA . PHE B 1 294 ? 16.359 -11.094 18.438 1 90.69 294 PHE B CA 1
ATOM 7180 C C . PHE B 1 294 ? 15.07 -10.516 19.016 1 90.69 294 PHE B C 1
ATOM 7182 O O . PHE B 1 294 ? 15.109 -9.602 19.844 1 90.69 294 PHE B O 1
ATOM 7189 N N . THR B 1 295 ? 14.016 -10.992 18.547 1 84.5 295 THR B N 1
ATOM 7190 C CA . THR B 1 295 ? 12.711 -10.695 19.125 1 84.5 295 THR B CA 1
ATOM 7191 C C . THR B 1 295 ? 12.414 -11.633 20.297 1 84.5 295 THR B C 1
ATOM 7193 O O . THR B 1 295 ? 13.227 -12.508 20.625 1 84.5 295 THR B O 1
ATOM 7196 N N . CYS B 1 296 ? 11.312 -11.359 21.141 1 80.81 296 CYS B N 1
ATOM 7197 C CA . CYS B 1 296 ? 10.898 -12.219 22.234 1 80.81 296 CYS B CA 1
ATOM 7198 C C . CYS B 1 296 ? 9.695 -13.07 21.844 1 80.81 296 CYS B C 1
ATOM 7200 O O . CYS B 1 296 ? 8.57 -12.57 21.797 1 80.81 296 CYS B O 1
ATOM 7202 N N . PRO B 1 297 ? 9.82 -14.297 21.438 1 83.12 297 PRO B N 1
ATOM 7203 C CA . PRO B 1 297 ? 11.055 -15.086 21.438 1 83.12 297 PRO B CA 1
ATOM 7204 C C . PRO B 1 297 ? 11.914 -14.836 20.188 1 83.12 297 PRO B C 1
ATOM 7206 O O . PRO B 1 297 ? 11.422 -14.305 19.188 1 83.12 297 PRO B O 1
ATOM 7209 N N . ALA B 1 298 ? 13.219 -15.289 20.266 1 89.06 298 ALA B N 1
ATOM 7210 C CA . ALA B 1 298 ? 14.133 -15.109 19.141 1 89.06 298 ALA B CA 1
ATOM 7211 C C . ALA B 1 298 ? 13.727 -15.984 17.969 1 89.06 298 ALA B C 1
ATOM 7213 O O . ALA B 1 298 ? 13.273 -17.109 18.141 1 89.06 298 ALA B O 1
ATOM 7214 N N . VAL B 1 299 ? 13.891 -15.469 16.75 1 88.5 299 VAL B N 1
ATOM 7215 C CA . VAL B 1 299 ? 13.523 -16.203 15.547 1 88.5 299 VAL B CA 1
ATOM 7216 C C . VAL B 1 299 ? 14.773 -16.516 14.734 1 88.5 299 VAL B C 1
ATOM 7218 O O . VAL B 1 299 ? 15.508 -15.617 14.328 1 88.5 299 VAL B O 1
ATOM 7221 N N . LEU B 1 300 ? 15.016 -17.781 14.594 1 93.62 300 LEU B N 1
ATOM 7222 C CA . LEU B 1 300 ? 16.109 -18.219 13.734 1 93.62 300 LEU B CA 1
ATOM 7223 C C . LEU B 1 300 ? 15.656 -18.266 12.273 1 93.62 300 LEU B C 1
ATOM 7225 O O . LEU B 1 300 ? 15.156 -19.297 11.812 1 93.62 300 LEU B O 1
ATOM 7229 N N . ALA B 1 301 ? 15.938 -17.25 11.523 1 92.62 301 ALA B N 1
ATOM 7230 C CA . ALA B 1 301 ? 15.414 -17.109 10.164 1 92.62 301 ALA B CA 1
ATOM 7231 C C . ALA B 1 301 ? 16.281 -17.875 9.164 1 92.62 301 ALA B C 1
ATOM 7233 O O . ALA B 1 301 ? 15.773 -18.469 8.211 1 92.62 301 ALA B O 1
ATOM 7234 N N . VAL B 1 302 ? 17.531 -17.766 9.234 1 96.12 302 VAL B N 1
ATOM 7235 C CA . VAL B 1 302 ? 18.5 -18.484 8.406 1 96.12 302 VAL B CA 1
ATOM 7236 C C . VAL B 1 302 ? 19.5 -19.219 9.297 1 96.12 302 VAL B C 1
ATOM 7238 O O . VAL B 1 302 ? 20.141 -18.625 10.164 1 96.12 302 VAL B O 1
ATOM 7241 N N . ARG B 1 303 ? 19.609 -20.531 9.062 1 96.31 303 ARG B N 1
ATOM 7242 C CA . ARG B 1 303 ? 20.344 -21.391 10 1 96.31 303 ARG B CA 1
ATOM 7243 C C . ARG B 1 303 ? 21.578 -21.984 9.344 1 96.31 303 ARG B C 1
ATOM 7245 O O . ARG B 1 303 ? 21.594 -23.172 9.008 1 96.31 303 ARG B O 1
ATOM 7252 N N . ASN B 1 304 ? 22.609 -21.188 9.273 1 96.25 304 ASN B N 1
ATOM 7253 C CA . ASN B 1 304 ? 23.953 -21.609 8.914 1 96.25 304 ASN B CA 1
ATOM 7254 C C . ASN B 1 304 ? 23.984 -22.297 7.555 1 96.25 304 ASN B C 1
ATOM 7256 O O . ASN B 1 304 ? 24.453 -23.438 7.445 1 96.25 304 ASN B O 1
ATOM 7260 N N . ILE B 1 305 ? 23.672 -21.609 6.547 1 96.5 305 ILE B N 1
ATOM 7261 C CA . ILE B 1 305 ? 23.656 -22.188 5.203 1 96.5 305 ILE B CA 1
ATOM 7262 C C . ILE B 1 305 ? 24.922 -21.797 4.453 1 96.5 305 ILE B C 1
ATOM 7264 O O . ILE B 1 305 ? 25.469 -20.703 4.66 1 96.5 305 ILE B O 1
ATOM 7268 N N . SER B 1 306 ? 25.438 -22.672 3.646 1 96.31 306 SER B N 1
ATOM 7269 C CA . SER B 1 306 ? 26.594 -22.453 2.783 1 96.31 306 SER B CA 1
ATOM 7270 C C . SER B 1 306 ? 26.297 -22.859 1.343 1 96.31 306 SER B C 1
ATOM 7272 O O . SER B 1 306 ? 25.703 -23.906 1.097 1 96.31 306 SER B O 1
ATOM 7274 N N . LEU B 1 307 ? 26.641 -21.953 0.429 1 96.12 307 LEU B N 1
ATOM 7275 C CA . LEU B 1 307 ? 26.312 -22.188 -0.97 1 96.12 307 LEU B CA 1
ATOM 7276 C C . LEU B 1 307 ? 27.219 -21.375 -1.892 1 96.12 307 LEU B C 1
ATOM 7278 O O . LEU B 1 307 ? 27.547 -20.234 -1.597 1 96.12 307 LEU B O 1
ATOM 7282 N N . GLY B 1 308 ? 27.641 -22.016 -2.91 1 95.88 308 GLY B N 1
ATOM 7283 C CA . GLY B 1 308 ? 28.359 -21.328 -3.979 1 95.88 308 GLY B CA 1
ATOM 7284 C C . GLY B 1 308 ? 27.641 -21.375 -5.309 1 95.88 308 GLY B C 1
ATOM 7285 O O . GLY B 1 308 ? 27.047 -22.406 -5.668 1 95.88 308 GLY B O 1
ATOM 7286 N N . ILE B 1 309 ? 27.594 -20.25 -6.008 1 96.38 309 ILE B N 1
ATOM 7287 C CA . ILE B 1 309 ? 26.953 -20.172 -7.309 1 96.38 309 ILE B CA 1
ATOM 7288 C C . ILE B 1 309 ? 27.938 -19.672 -8.352 1 96.38 309 ILE B C 1
ATOM 7290 O O . ILE B 1 309 ? 28.594 -18.641 -8.148 1 96.38 309 ILE B O 1
ATOM 7294 N N . GLN B 1 310 ? 27.953 -20.328 -9.414 1 94 310 GLN B N 1
ATOM 7295 C CA . GLN B 1 310 ? 28.922 -20.016 -10.461 1 94 310 GLN B CA 1
ATOM 7296 C C . GLN B 1 310 ? 28.281 -19.172 -11.57 1 94 310 GLN B C 1
ATOM 7298 O O . GLN B 1 310 ? 27.078 -18.969 -11.578 1 94 310 GLN B O 1
ATOM 7303 N N . LYS B 1 311 ? 29.125 -18.719 -12.453 1 91.88 311 LYS B N 1
ATOM 7304 C CA . LYS B 1 311 ? 28.672 -17.922 -13.586 1 91.88 311 LYS B CA 1
ATOM 7305 C C . LYS B 1 311 ? 27.734 -18.734 -14.484 1 91.88 311 LYS B C 1
ATOM 7307 O O . LYS B 1 311 ? 27.875 -19.953 -14.602 1 91.88 311 LYS B O 1
ATOM 7312 N N . GLU B 1 312 ? 26.734 -18.062 -15.062 1 92.12 312 GLU B N 1
ATOM 7313 C CA . GLU B 1 312 ? 25.781 -18.641 -16 1 92.12 312 GLU B CA 1
ATOM 7314 C C . GLU B 1 312 ? 24.875 -19.672 -15.32 1 92.12 312 GLU B C 1
ATOM 7316 O O . GLU B 1 312 ? 24.5 -20.672 -15.93 1 92.12 312 GLU B O 1
ATOM 7321 N N . GLU B 1 313 ? 24.734 -19.469 -14.07 1 94.62 313 GLU B N 1
ATOM 7322 C CA . GLU B 1 313 ? 23.828 -20.312 -13.312 1 94.62 313 GLU B CA 1
ATOM 7323 C C . GLU B 1 313 ? 22.578 -19.547 -12.883 1 94.62 313 GLU B C 1
ATOM 7325 O O . GLU B 1 313 ? 22.656 -18.359 -12.562 1 94.62 313 GLU B O 1
ATOM 7330 N N . CYS B 1 314 ? 21.516 -20.203 -13.016 1 96.81 314 CYS B N 1
ATOM 7331 C CA . CYS B 1 314 ? 20.281 -19.734 -12.391 1 96.81 314 CYS B CA 1
ATOM 7332 C C . CYS B 1 314 ? 19.922 -20.594 -11.188 1 96.81 314 CYS B C 1
ATOM 7334 O O . CYS B 1 314 ? 19.453 -21.719 -11.336 1 96.81 314 CYS B O 1
ATOM 7336 N N . PHE B 1 315 ? 20.156 -20.062 -10.039 1 97.38 315 PHE B N 1
ATOM 7337 C CA . PHE B 1 315 ? 19.906 -20.797 -8.805 1 97.38 315 PHE B CA 1
ATOM 7338 C C . PHE B 1 315 ? 18.531 -20.484 -8.25 1 97.38 315 PHE B C 1
ATOM 7340 O O . PHE B 1 315 ? 18.141 -19.328 -8.117 1 97.38 315 PHE B O 1
ATOM 7347 N N . GLY B 1 316 ? 17.797 -21.516 -7.934 1 96.12 316 GLY B N 1
ATOM 7348 C CA . GLY B 1 316 ? 16.469 -21.359 -7.363 1 96.12 316 GLY B CA 1
ATOM 7349 C C . GLY B 1 316 ? 16.406 -21.672 -5.879 1 96.12 316 GLY B C 1
ATOM 7350 O O . GLY B 1 316 ? 16.922 -22.703 -5.438 1 96.12 316 GLY B O 1
ATOM 7351 N N . LEU B 1 317 ? 15.914 -20.719 -5.133 1 94.44 317 LEU B N 1
ATOM 7352 C CA . LEU B 1 317 ? 15.625 -20.922 -3.717 1 94.44 317 LEU B CA 1
ATOM 7353 C C . LEU B 1 317 ? 14.133 -21.141 -3.498 1 94.44 317 LEU B C 1
ATOM 7355 O O . LEU B 1 317 ? 13.359 -20.172 -3.455 1 94.44 317 LEU B O 1
ATOM 7359 N N . LEU B 1 318 ? 13.797 -22.359 -3.25 1 90.19 318 LEU B N 1
ATOM 7360 C CA . LEU B 1 318 ? 12.391 -22.75 -3.088 1 90.19 318 LEU B CA 1
ATOM 7361 C C . LEU B 1 318 ? 12.055 -22.953 -1.617 1 90.19 318 LEU B C 1
ATOM 7363 O O . LEU B 1 318 ? 12.898 -23.391 -0.836 1 90.19 318 LEU B O 1
ATOM 7367 N N . GLY B 1 319 ? 10.898 -22.641 -1.261 1 84.5 319 GLY B N 1
ATOM 7368 C CA . GLY B 1 319 ? 10.422 -22.812 0.101 1 84.5 319 GLY B CA 1
ATOM 7369 C C . GLY B 1 319 ? 9.031 -22.25 0.323 1 84.5 319 GLY B C 1
ATOM 7370 O O . GLY B 1 319 ? 8.547 -21.453 -0.481 1 84.5 319 GLY B O 1
ATOM 7371 N N . LEU B 1 320 ? 8.438 -22.719 1.412 1 78.62 320 LEU B N 1
ATOM 7372 C CA . LEU B 1 320 ? 7.133 -22.188 1.799 1 78.62 320 LEU B CA 1
ATOM 7373 C C . LEU B 1 320 ? 7.262 -20.781 2.363 1 78.62 320 LEU B C 1
ATOM 7375 O O . LEU B 1 320 ? 8.375 -20.266 2.537 1 78.62 320 LEU B O 1
ATOM 7379 N N . ASN B 1 321 ? 6.117 -20.219 2.531 1 73.56 321 ASN B N 1
ATOM 7380 C CA . ASN B 1 321 ? 6.141 -18.891 3.139 1 73.56 321 ASN B CA 1
ATOM 7381 C C . ASN B 1 321 ? 6.707 -18.938 4.559 1 73.56 321 ASN B C 1
ATOM 7383 O O . ASN B 1 321 ? 6.32 -19.797 5.355 1 73.56 321 ASN B O 1
ATOM 7387 N N . GLY B 1 322 ? 7.723 -18.125 4.801 1 76 322 GLY B N 1
ATOM 7388 C CA . GLY B 1 322 ? 8.359 -18.094 6.109 1 76 322 GLY B CA 1
ATOM 7389 C C . GLY B 1 322 ? 9.57 -19 6.207 1 76 322 GLY B C 1
ATOM 7390 O O . GLY B 1 322 ? 10.164 -19.125 7.277 1 76 322 GLY B O 1
ATOM 7391 N N . ALA B 1 323 ? 9.945 -19.531 5.145 1 82.94 323 ALA B N 1
ATOM 7392 C CA . ALA B 1 323 ? 11.055 -20.469 5.156 1 82.94 323 ALA B CA 1
ATOM 7393 C C . ALA B 1 323 ? 12.391 -19.75 5.316 1 82.94 323 ALA B C 1
ATOM 7395 O O . ALA B 1 323 ? 13.406 -20.375 5.645 1 82.94 323 ALA B O 1
ATOM 7396 N N . GLY B 1 324 ? 12.438 -18.406 5.074 1 88.44 324 GLY B N 1
ATOM 7397 C CA . GLY B 1 324 ? 13.664 -17.625 5.207 1 88.44 324 GLY B CA 1
ATOM 7398 C C . GLY B 1 324 ? 14.172 -17.094 3.883 1 88.44 324 GLY B C 1
ATOM 7399 O O . GLY B 1 324 ? 15.25 -16.5 3.824 1 88.44 324 GLY B O 1
ATOM 7400 N N . LYS B 1 325 ? 13.445 -17.281 2.818 1 89.38 325 LYS B N 1
ATOM 7401 C CA . LYS B 1 325 ? 13.859 -16.875 1.479 1 89.38 325 LYS B CA 1
ATOM 7402 C C . LYS B 1 325 ? 14.086 -15.359 1.41 1 89.38 325 LYS B C 1
ATOM 7404 O O . LYS B 1 325 ? 15.156 -14.906 1.02 1 89.38 325 LYS B O 1
ATOM 7409 N N . THR B 1 326 ? 13.109 -14.656 1.819 1 86.56 326 THR B N 1
ATOM 7410 C CA . THR B 1 326 ? 13.164 -13.195 1.752 1 86.56 326 THR B CA 1
ATOM 7411 C C . THR B 1 326 ? 14.273 -12.656 2.648 1 86.56 326 THR B C 1
ATOM 7413 O O . THR B 1 326 ? 14.984 -11.719 2.271 1 86.56 326 THR B O 1
ATOM 7416 N N . THR B 1 327 ? 14.438 -13.219 3.844 1 91.69 327 THR B N 1
ATOM 7417 C CA . THR B 1 327 ? 15.508 -12.812 4.75 1 91.69 327 THR B CA 1
ATOM 7418 C C . THR B 1 327 ? 16.875 -13.023 4.102 1 91.69 327 THR B C 1
ATOM 7420 O O . THR B 1 327 ? 17.766 -12.172 4.211 1 91.69 327 THR B O 1
ATOM 7423 N N . THR B 1 328 ? 16.984 -14.117 3.496 1 94.62 328 THR B N 1
ATOM 7424 C CA . THR B 1 328 ? 18.234 -14.406 2.795 1 94.62 328 THR B CA 1
ATOM 7425 C C . THR B 1 328 ? 18.484 -13.359 1.71 1 94.62 328 THR B C 1
ATOM 7427 O O . THR B 1 328 ? 19.594 -12.828 1.604 1 94.62 328 THR B O 1
ATOM 7430 N N . PHE B 1 329 ? 17.469 -13.031 0.947 1 93.56 329 PHE B N 1
ATOM 7431 C CA . PHE B 1 329 ? 17.594 -12.047 -0.119 1 93.56 329 PHE B CA 1
ATOM 7432 C C . PHE B 1 329 ? 17.922 -10.672 0.45 1 93.56 329 PHE B C 1
ATOM 7434 O O . PHE B 1 329 ? 18.703 -9.922 -0.14 1 93.56 329 PHE B O 1
ATOM 7441 N N . GLU B 1 330 ? 17.359 -10.375 1.558 1 92.38 330 GLU B N 1
ATOM 7442 C CA . GLU B 1 330 ? 17.625 -9.078 2.186 1 92.38 330 GLU B CA 1
ATOM 7443 C C . GLU B 1 330 ? 19.078 -8.953 2.598 1 92.38 330 GLU B C 1
ATOM 7445 O O . GLU B 1 330 ? 19.672 -7.875 2.502 1 92.38 330 GLU B O 1
ATOM 7450 N N . ILE B 1 331 ? 19.641 -10.008 3.006 1 93.69 331 ILE B N 1
ATOM 7451 C CA . ILE B 1 331 ? 21.062 -10.008 3.377 1 93.69 331 ILE B CA 1
ATOM 7452 C C . ILE B 1 331 ? 21.922 -9.922 2.121 1 93.69 331 ILE B C 1
ATOM 7454 O O . ILE B 1 331 ? 22.875 -9.141 2.072 1 93.69 331 ILE B O 1
ATOM 7458 N N . LEU B 1 332 ? 21.5 -10.664 1.137 1 94.69 332 LEU B N 1
ATOM 7459 C CA . LEU B 1 332 ? 22.281 -10.734 -0.095 1 94.69 332 LEU B CA 1
ATOM 7460 C C . LEU B 1 332 ? 22.281 -9.391 -0.816 1 94.69 332 LEU B C 1
ATOM 7462 O O . LEU B 1 332 ? 23.188 -9.094 -1.595 1 94.69 332 LEU B O 1
ATOM 7466 N N . THR B 1 333 ? 21.281 -8.586 -0.576 1 92.19 333 THR B N 1
ATOM 7467 C CA . THR B 1 333 ? 21.188 -7.297 -1.247 1 92.19 333 THR B CA 1
ATOM 7468 C C . THR B 1 333 ? 21.656 -6.172 -0.327 1 92.19 333 THR B C 1
ATOM 7470 O O . THR B 1 333 ? 21.656 -5.004 -0.719 1 92.19 333 THR B O 1
ATOM 7473 N N . GLY B 1 334 ? 21.953 -6.488 0.917 1 89.12 334 GLY B N 1
ATOM 7474 C CA . GLY B 1 334 ? 22.516 -5.516 1.848 1 89.12 334 GLY B CA 1
ATOM 7475 C C . GLY B 1 334 ? 21.453 -4.75 2.613 1 89.12 334 GLY B C 1
ATOM 7476 O O . GLY B 1 334 ? 21.75 -3.742 3.258 1 89.12 334 GLY B O 1
ATOM 7477 N N . GLU B 1 335 ? 20.25 -5.141 2.5 1 88.19 335 GLU B N 1
ATOM 7478 C CA . GLU B 1 335 ? 19.172 -4.5 3.26 1 88.19 335 GLU B CA 1
ATOM 7479 C C . GLU B 1 335 ? 19.25 -4.875 4.738 1 88.19 335 GLU B C 1
ATOM 7481 O O . GLU B 1 335 ? 18.922 -4.059 5.605 1 88.19 335 GLU B O 1
ATOM 7486 N N . GLU B 1 336 ? 19.625 -6.129 4.988 1 89.44 336 GLU B N 1
ATOM 7487 C CA . GLU B 1 336 ? 19.797 -6.645 6.344 1 89.44 336 GLU B CA 1
ATOM 7488 C C . GLU B 1 336 ? 21.203 -7.164 6.562 1 89.44 336 GLU B C 1
ATOM 7490 O O . GLU B 1 336 ? 21.875 -7.566 5.609 1 89.44 336 GLU B O 1
ATOM 7495 N N . THR B 1 337 ? 21.547 -7.125 7.82 1 90.31 337 THR B N 1
ATOM 7496 C CA . THR B 1 337 ? 22.859 -7.648 8.164 1 90.31 337 THR B CA 1
ATOM 7497 C C . THR B 1 337 ? 22.75 -9.07 8.703 1 90.31 337 THR B C 1
ATOM 7499 O O . THR B 1 337 ? 21.812 -9.406 9.422 1 90.31 337 THR B O 1
ATOM 7502 N N . ALA B 1 338 ? 23.734 -9.836 8.32 1 93.62 338 ALA B N 1
ATOM 7503 C CA . ALA B 1 338 ? 23.797 -11.203 8.836 1 93.62 338 ALA B CA 1
ATOM 7504 C C . ALA B 1 338 ? 24.219 -11.219 10.305 1 93.62 338 ALA B C 1
ATOM 7506 O O . ALA B 1 338 ? 24.969 -10.344 10.742 1 93.62 338 ALA B O 1
ATOM 7507 N N . THR B 1 339 ? 23.672 -12.133 11.039 1 94.19 339 THR B N 1
ATOM 7508 C CA . THR B 1 339 ? 24.094 -12.312 12.422 1 94.19 339 THR B CA 1
ATOM 7509 C C . THR B 1 339 ? 25.484 -12.93 12.492 1 94.19 339 THR B C 1
ATOM 7511 O O . THR B 1 339 ? 26.312 -12.547 13.328 1 94.19 339 THR B O 1
ATOM 7514 N N . SER B 1 340 ? 25.688 -13.945 11.75 1 93.19 340 SER B N 1
ATOM 7515 C CA . SER B 1 340 ? 26.984 -14.586 11.609 1 93.19 340 SER B CA 1
ATOM 7516 C C . SER B 1 340 ? 27.203 -15.102 10.188 1 93.19 340 SER B C 1
ATOM 7518 O O . SER B 1 340 ? 26.25 -15.234 9.422 1 93.19 340 SER B O 1
ATOM 7520 N N . GLY B 1 341 ? 28.469 -15.266 9.867 1 93.62 341 GLY B N 1
ATOM 7521 C CA . GLY B 1 341 ? 28.781 -15.664 8.508 1 93.62 341 GLY B CA 1
ATOM 7522 C C . GLY B 1 341 ? 28.969 -14.484 7.566 1 93.62 341 GLY B C 1
ATOM 7523 O O . GLY B 1 341 ? 29 -13.336 8 1 93.62 341 GLY B O 1
ATOM 7524 N N . ASP B 1 342 ? 29.188 -14.844 6.254 1 92.69 342 ASP B N 1
ATOM 7525 C CA . ASP B 1 342 ? 29.406 -13.773 5.289 1 92.69 342 ASP B CA 1
ATOM 7526 C C . ASP B 1 342 ? 28.984 -14.203 3.885 1 92.69 342 ASP B C 1
ATOM 7528 O O . ASP B 1 342 ? 28.766 -15.391 3.629 1 92.69 342 ASP B O 1
ATOM 7532 N N . VAL B 1 343 ? 28.719 -13.227 3.115 1 94.69 343 VAL B N 1
ATOM 7533 C CA . VAL B 1 343 ? 28.375 -13.406 1.709 1 94.69 343 VAL B CA 1
ATOM 7534 C C . VAL B 1 343 ? 29.359 -12.633 0.831 1 94.69 343 VAL B C 1
ATOM 7536 O O . VAL B 1 343 ? 29.719 -11.492 1.144 1 94.69 343 VAL B O 1
ATOM 7539 N N . PHE B 1 344 ? 29.797 -13.297 -0.159 1 94.56 344 PHE B N 1
ATOM 7540 C CA . PHE B 1 344 ? 30.734 -12.664 -1.079 1 94.56 344 PHE B CA 1
ATOM 7541 C C . PHE B 1 344 ? 30.172 -12.625 -2.492 1 94.56 344 PHE B C 1
ATOM 7543 O O . PHE B 1 344 ? 29.656 -13.633 -2.984 1 94.56 344 PHE B O 1
ATOM 7550 N N . ILE B 1 345 ? 30.234 -11.516 -3.143 1 94.69 345 ILE B N 1
ATOM 7551 C CA . ILE B 1 345 ? 29.875 -11.336 -4.547 1 94.69 345 ILE B CA 1
ATOM 7552 C C . ILE B 1 345 ? 31.094 -10.82 -5.324 1 94.69 345 ILE B C 1
ATOM 7554 O O . ILE B 1 345 ? 31.625 -9.75 -5.027 1 94.69 345 ILE B O 1
ATOM 7558 N N . GLU B 1 346 ? 31.547 -11.508 -6.258 1 92.69 346 GLU B N 1
ATOM 7559 C CA . GLU B 1 346 ? 32.781 -11.203 -6.977 1 92.69 346 GLU B CA 1
ATOM 7560 C C . GLU B 1 346 ? 33.938 -10.969 -6.008 1 92.69 346 GLU B C 1
ATOM 7562 O O . GLU B 1 346 ? 34.656 -9.961 -6.113 1 92.69 346 GLU B O 1
ATOM 7567 N N . ASN B 1 347 ? 33.938 -11.711 -4.992 1 91.25 347 ASN B N 1
ATOM 7568 C CA . ASN B 1 347 ? 35 -11.734 -3.998 1 91.25 347 ASN B CA 1
ATOM 7569 C C . ASN B 1 347 ? 34.969 -10.508 -3.096 1 91.25 347 ASN B C 1
ATOM 7571 O O . ASN B 1 347 ? 35.938 -10.203 -2.406 1 91.25 347 ASN B O 1
ATOM 7575 N N . LEU B 1 348 ? 33.906 -9.812 -3.188 1 93.75 348 LEU B N 1
ATOM 7576 C CA . LEU B 1 348 ? 33.688 -8.68 -2.289 1 93.75 348 LEU B CA 1
ATOM 7577 C C . LEU B 1 348 ? 32.719 -9.039 -1.178 1 93.75 348 LEU B C 1
ATOM 7579 O O . LEU B 1 348 ? 31.625 -9.562 -1.446 1 93.75 348 LEU B O 1
ATOM 7583 N N . SER B 1 349 ? 33.094 -8.758 0.021 1 92.94 349 SER B N 1
ATOM 7584 C CA . SER B 1 349 ? 32.219 -9.055 1.165 1 92.94 349 SER B CA 1
ATOM 7585 C C . SER B 1 349 ? 31.078 -8.07 1.261 1 92.94 349 SER B C 1
ATOM 7587 O O . SER B 1 349 ? 31.266 -6.855 1.163 1 92.94 349 SER B O 1
ATOM 7589 N N . ILE B 1 350 ? 29.906 -8.531 1.459 1 90.69 350 ILE B N 1
ATOM 7590 C CA . ILE B 1 350 ? 28.734 -7.684 1.558 1 90.69 350 ILE B CA 1
ATOM 7591 C C . ILE B 1 350 ? 28.766 -6.887 2.859 1 90.69 350 ILE B C 1
ATOM 7593 O O . ILE B 1 350 ? 28.219 -5.785 2.938 1 90.69 350 ILE B O 1
ATOM 7597 N N . THR B 1 351 ? 29.438 -7.422 3.834 1 87 351 THR B N 1
ATOM 7598 C CA . THR B 1 351 ? 29.5 -6.793 5.148 1 87 351 THR B CA 1
ATOM 7599 C C . THR B 1 351 ? 30.531 -5.668 5.16 1 87 351 THR B C 1
ATOM 7601 O O . THR B 1 351 ? 30.328 -4.633 5.797 1 87 351 THR B O 1
ATOM 7604 N N . LYS B 1 352 ? 31.562 -5.836 4.41 1 86.94 352 LYS B N 1
ATOM 7605 C CA . LYS B 1 352 ? 32.656 -4.875 4.461 1 86.94 352 LYS B CA 1
ATOM 7606 C C . LYS B 1 352 ? 32.625 -3.914 3.277 1 86.94 352 LYS B C 1
ATOM 7608 O O . LYS B 1 352 ? 33 -2.754 3.396 1 86.94 352 LYS B O 1
ATOM 7613 N N . ASN B 1 353 ? 32.156 -4.398 2.178 1 89.19 353 ASN B N 1
ATOM 7614 C CA . ASN B 1 353 ? 32.156 -3.619 0.943 1 89.19 353 ASN B CA 1
ATOM 7615 C C . ASN B 1 353 ? 30.766 -3.422 0.386 1 89.19 353 ASN B C 1
ATOM 7617 O O . ASN B 1 353 ? 30.516 -3.664 -0.798 1 89.19 353 ASN B O 1
ATOM 7621 N N . LEU B 1 354 ? 29.906 -2.938 1.143 1 87.06 354 LEU B N 1
ATOM 7622 C CA . LEU B 1 354 ? 28.484 -2.891 0.804 1 87.06 354 LEU B CA 1
ATOM 7623 C C . LEU B 1 354 ? 28.25 -2.029 -0.433 1 87.06 354 LEU B C 1
ATOM 7625 O O . LEU B 1 354 ? 27.5 -2.424 -1.337 1 87.06 354 LEU B O 1
ATOM 7629 N N . GLN B 1 355 ? 28.891 -0.887 -0.538 1 85.5 355 GLN B N 1
ATOM 7630 C CA . GLN B 1 355 ? 28.656 0.041 -1.64 1 85.5 355 GLN B CA 1
ATOM 7631 C C . GLN B 1 355 ? 29.141 -0.546 -2.963 1 85.5 355 GLN B C 1
ATOM 7633 O O . GLN B 1 355 ? 28.469 -0.412 -3.988 1 85.5 355 GLN B O 1
ATOM 7638 N N . GLU B 1 356 ? 30.219 -1.182 -2.881 1 89.75 356 GLU B N 1
ATOM 7639 C CA . GLU B 1 356 ? 30.781 -1.781 -4.09 1 89.75 356 GLU B CA 1
ATOM 7640 C C . GLU B 1 356 ? 29.938 -2.971 -4.551 1 89.75 356 GLU B C 1
ATOM 7642 O O . GLU B 1 356 ? 29.75 -3.17 -5.754 1 89.75 356 GLU B O 1
ATOM 7647 N N . VAL B 1 357 ? 29.5 -3.719 -3.643 1 91.31 357 VAL B N 1
ATOM 7648 C CA . VAL B 1 357 ? 28.672 -4.887 -3.955 1 91.31 357 VAL B CA 1
ATOM 7649 C C . VAL B 1 357 ? 27.359 -4.441 -4.582 1 91.31 357 VAL B C 1
ATOM 7651 O O . VAL B 1 357 ? 26.875 -5.055 -5.539 1 91.31 357 VAL B O 1
ATOM 7654 N N . ARG B 1 358 ? 26.797 -3.412 -4.133 1 88.56 358 ARG B N 1
ATOM 7655 C CA . ARG B 1 358 ? 25.5 -2.92 -4.586 1 88.56 358 ARG B CA 1
ATOM 7656 C C . ARG B 1 358 ? 25.562 -2.479 -6.043 1 88.56 358 ARG B C 1
ATOM 7658 O O . ARG B 1 358 ? 24.578 -2.613 -6.781 1 88.56 358 ARG B O 1
ATOM 7665 N N . SER B 1 359 ? 26.719 -2.084 -6.473 1 88 359 SER B N 1
ATOM 7666 C CA . SER B 1 359 ? 26.859 -1.643 -7.855 1 88 359 SER B CA 1
ATOM 7667 C C . SER B 1 359 ? 26.938 -2.83 -8.812 1 88 359 SER B C 1
ATOM 7669 O O . SER B 1 359 ? 26.922 -2.654 -10.031 1 88 359 SER B O 1
ATOM 7671 N N . LYS B 1 360 ? 26.891 -4.004 -8.227 1 92.5 360 LYS B N 1
ATOM 7672 C CA . LYS B 1 360 ? 27.062 -5.199 -9.055 1 92.5 360 LYS B CA 1
ATOM 7673 C C . LYS B 1 360 ? 25.812 -6.066 -9.039 1 92.5 360 LYS B C 1
ATOM 7675 O O . LYS B 1 360 ? 25.797 -7.152 -9.625 1 92.5 360 LYS B O 1
ATOM 7680 N N . ILE B 1 361 ? 24.812 -5.512 -8.445 1 94.62 361 ILE B N 1
ATOM 7681 C CA . ILE B 1 361 ? 23.656 -6.391 -8.266 1 94.62 361 ILE B CA 1
ATOM 7682 C C . ILE B 1 361 ? 22.406 -5.73 -8.852 1 94.62 361 ILE B C 1
ATOM 7684 O O . ILE B 1 361 ? 22.328 -4.5 -8.922 1 94.62 361 ILE B O 1
ATOM 7688 N N . GLY B 1 362 ? 21.562 -6.469 -9.461 1 94.75 362 GLY B N 1
ATOM 7689 C CA . GLY B 1 362 ? 20.172 -6.137 -9.758 1 94.75 362 GLY B CA 1
ATOM 7690 C C . GLY B 1 362 ? 19.188 -6.84 -8.852 1 94.75 362 GLY B C 1
ATOM 7691 O O . GLY B 1 362 ? 19.391 -7.988 -8.461 1 94.75 362 GLY B O 1
ATOM 7692 N N . TYR B 1 363 ? 18.125 -6.117 -8.492 1 95.06 363 TYR B N 1
ATOM 7693 C CA . TYR B 1 363 ? 17.234 -6.707 -7.5 1 95.06 363 TYR B CA 1
ATOM 7694 C C . TYR B 1 363 ? 15.773 -6.379 -7.809 1 95.06 363 TYR B C 1
ATOM 7696 O O . TYR B 1 363 ? 15.43 -5.219 -8.047 1 95.06 363 TYR B O 1
ATOM 7704 N N . CYS B 1 364 ? 14.984 -7.395 -7.84 1 95.56 364 CYS B N 1
ATOM 7705 C CA . CYS B 1 364 ? 13.531 -7.281 -7.844 1 95.56 364 CYS B CA 1
ATOM 7706 C C . CYS B 1 364 ? 12.938 -7.809 -6.539 1 95.56 364 CYS B C 1
ATOM 7708 O O . CYS B 1 364 ? 12.797 -9.023 -6.367 1 95.56 364 CYS B O 1
ATOM 7710 N N . PRO B 1 365 ? 12.531 -6.953 -5.668 1 91.81 365 PRO B N 1
ATOM 7711 C CA . PRO B 1 365 ? 11.961 -7.398 -4.395 1 91.81 365 PRO B CA 1
ATOM 7712 C C . PRO B 1 365 ? 10.562 -7.98 -4.543 1 91.81 365 PRO B C 1
ATOM 7714 O O . PRO B 1 365 ? 9.977 -7.926 -5.629 1 91.81 365 PRO B O 1
ATOM 7717 N N . GLN B 1 366 ? 10.117 -8.555 -3.445 1 83.69 366 GLN B N 1
ATOM 7718 C CA . GLN B 1 366 ? 8.789 -9.156 -3.428 1 83.69 366 GLN B CA 1
ATOM 7719 C C . GLN B 1 366 ? 7.703 -8.094 -3.576 1 83.69 366 GLN B C 1
ATOM 7721 O O . GLN B 1 366 ? 6.668 -8.344 -4.199 1 83.69 366 GLN B O 1
ATOM 7726 N N . PHE B 1 367 ? 7.973 -6.93 -3.02 1 80.19 367 PHE B N 1
ATOM 7727 C CA . PHE B 1 367 ? 7.059 -5.805 -3.162 1 80.19 367 PHE B CA 1
ATOM 7728 C C . PHE B 1 367 ? 7.496 -4.891 -4.301 1 80.19 367 PHE B C 1
ATOM 7730 O O . PHE B 1 367 ? 8.672 -4.887 -4.684 1 80.19 367 PHE B O 1
ATOM 7737 N N . ASP B 1 368 ? 6.574 -4.168 -4.773 1 83.62 368 ASP B N 1
ATOM 7738 C CA . ASP B 1 368 ? 6.91 -3.293 -5.891 1 83.62 368 ASP B CA 1
ATOM 7739 C C . ASP B 1 368 ? 7.508 -1.977 -5.402 1 83.62 368 ASP B C 1
ATOM 7741 O O . ASP B 1 368 ? 6.785 -1.102 -4.918 1 83.62 368 ASP B O 1
ATOM 7745 N N . ALA B 1 369 ? 8.758 -1.964 -5.5 1 89.88 369 ALA B N 1
ATOM 7746 C CA . ALA B 1 369 ? 9.508 -0.774 -5.098 1 89.88 369 ALA B CA 1
ATOM 7747 C C . ALA B 1 369 ? 9.523 0.265 -6.215 1 89.88 369 ALA B C 1
ATOM 7749 O O . ALA B 1 369 ? 10.586 0.576 -6.766 1 89.88 369 ALA B O 1
ATOM 7750 N N . LEU B 1 370 ? 8.398 0.822 -6.512 1 92.75 370 LEU B N 1
ATOM 7751 C CA . LEU B 1 370 ? 8.234 1.744 -7.633 1 92.75 370 LEU B CA 1
ATOM 7752 C C . LEU B 1 370 ? 7.773 3.113 -7.145 1 92.75 370 LEU B C 1
ATOM 7754 O O . LEU B 1 370 ? 7.312 3.25 -6.008 1 92.75 370 LEU B O 1
ATOM 7758 N N . LEU B 1 371 ? 8.062 4.07 -7.973 1 92.06 371 LEU B N 1
ATOM 7759 C CA . LEU B 1 371 ? 7.559 5.418 -7.742 1 92.06 371 LEU B CA 1
ATOM 7760 C C . LEU B 1 371 ? 6.266 5.656 -8.516 1 92.06 371 LEU B C 1
ATOM 7762 O O . LEU B 1 371 ? 6.297 5.945 -9.711 1 92.06 371 LEU B O 1
ATOM 7766 N N . ASP B 1 372 ? 5.199 5.738 -7.836 1 88.88 372 ASP B N 1
ATOM 7767 C CA . ASP B 1 372 ? 3.854 5.594 -8.383 1 88.88 372 ASP B CA 1
ATOM 7768 C C . ASP B 1 372 ? 3.518 6.742 -9.328 1 88.88 372 ASP B C 1
ATOM 7770 O O . ASP B 1 372 ? 2.703 6.582 -10.242 1 88.88 372 ASP B O 1
ATOM 7774 N N . TYR B 1 373 ? 4.129 7.828 -9.164 1 90.94 373 TYR B N 1
ATOM 7775 C CA . TYR B 1 373 ? 3.719 8.984 -9.953 1 90.94 373 TYR B CA 1
ATOM 7776 C C . TYR B 1 373 ? 4.617 9.156 -11.172 1 90.94 373 TYR B C 1
ATOM 7778 O O . TYR B 1 373 ? 4.508 10.156 -11.891 1 90.94 373 TYR B O 1
ATOM 7786 N N . MET B 1 374 ? 5.457 8.227 -11.422 1 95 374 MET B N 1
ATOM 7787 C CA . MET B 1 374 ? 6.246 8.188 -12.648 1 95 374 MET B CA 1
ATOM 7788 C C . MET B 1 374 ? 5.648 7.207 -13.656 1 95 374 MET B C 1
ATOM 7790 O O . MET B 1 374 ? 4.77 6.414 -13.305 1 95 374 MET B O 1
ATOM 7794 N N . THR B 1 375 ? 6.09 7.324 -14.875 1 96.69 375 THR B N 1
ATOM 7795 C CA . THR B 1 375 ? 5.742 6.348 -15.898 1 96.69 375 THR B CA 1
ATOM 7796 C C . THR B 1 375 ? 6.836 5.293 -16.031 1 96.69 375 THR B C 1
ATOM 7798 O O . THR B 1 375 ? 7.945 5.473 -15.523 1 96.69 375 THR B O 1
ATOM 7801 N N . ALA B 1 376 ? 6.484 4.227 -16.672 1 96.81 376 ALA B N 1
ATOM 7802 C CA . ALA B 1 376 ? 7.477 3.18 -16.891 1 96.81 376 ALA B CA 1
ATOM 7803 C C . ALA B 1 376 ? 8.672 3.721 -17.672 1 96.81 376 ALA B C 1
ATOM 7805 O O . ALA B 1 376 ? 9.82 3.432 -17.328 1 96.81 376 ALA B O 1
ATOM 7806 N N . ARG B 1 377 ? 8.398 4.477 -18.656 1 97.5 377 ARG B N 1
ATOM 7807 C CA . ARG B 1 377 ? 9.469 5.051 -19.469 1 97.5 377 ARG B CA 1
ATOM 7808 C C . ARG B 1 377 ? 10.375 5.941 -18.625 1 97.5 377 ARG B C 1
ATOM 7810 O O . ARG B 1 377 ? 11.602 5.84 -18.719 1 97.5 377 ARG B O 1
ATOM 7817 N N . GLU B 1 378 ? 9.812 6.77 -17.859 1 96.88 378 GLU B N 1
ATOM 7818 C CA . GLU B 1 378 ? 10.578 7.695 -17.031 1 96.88 378 GLU B CA 1
ATOM 7819 C C . GLU B 1 378 ? 11.469 6.949 -16.047 1 96.88 378 GLU B C 1
ATOM 7821 O O . GLU B 1 378 ? 12.641 7.285 -15.875 1 96.88 378 GLU B O 1
ATOM 7826 N N . ILE B 1 379 ? 10.898 5.996 -15.398 1 96.81 379 ILE B N 1
ATOM 7827 C CA . ILE B 1 379 ? 11.656 5.309 -14.352 1 96.81 379 ILE B CA 1
ATOM 7828 C C . ILE B 1 379 ? 12.766 4.473 -14.984 1 96.81 379 ILE B C 1
ATOM 7830 O O . ILE B 1 379 ? 13.859 4.359 -14.43 1 96.81 379 ILE B O 1
ATOM 7834 N N . ILE B 1 380 ? 12.5 3.859 -16.125 1 97.44 380 ILE B N 1
ATOM 7835 C CA . ILE B 1 380 ? 13.523 3.086 -16.812 1 97.44 380 ILE B CA 1
ATOM 7836 C C . ILE B 1 380 ? 14.633 4.016 -17.297 1 97.44 380 ILE B C 1
ATOM 7838 O O . ILE B 1 380 ? 15.812 3.672 -17.234 1 97.44 380 ILE B O 1
ATOM 7842 N N . VAL B 1 381 ? 14.273 5.195 -17.75 1 97.56 381 VAL B N 1
ATOM 7843 C CA . VAL B 1 381 ? 15.266 6.188 -18.172 1 97.56 381 VAL B CA 1
ATOM 7844 C C . VAL B 1 381 ? 16.125 6.586 -16.984 1 97.56 381 VAL B C 1
ATOM 7846 O O . VAL B 1 381 ? 17.344 6.695 -17.094 1 97.56 381 VAL B O 1
ATOM 7849 N N . MET B 1 382 ? 15.492 6.809 -15.891 1 95.62 382 MET B N 1
ATOM 7850 C CA . MET B 1 382 ? 16.219 7.188 -14.68 1 95.62 382 MET B CA 1
ATOM 7851 C C . MET B 1 382 ? 17.266 6.129 -14.32 1 95.62 382 MET B C 1
ATOM 7853 O O . MET B 1 382 ? 18.422 6.449 -14.086 1 95.62 382 MET B O 1
ATOM 7857 N N . TYR B 1 383 ? 16.891 4.895 -14.305 1 95.56 383 TYR B N 1
ATOM 7858 C CA . TYR B 1 383 ? 17.812 3.83 -13.93 1 95.56 383 TYR B CA 1
ATOM 7859 C C . TYR B 1 383 ? 18.859 3.602 -15.008 1 95.56 383 TYR B C 1
ATOM 7861 O O . TYR B 1 383 ? 20 3.225 -14.711 1 95.56 383 TYR B O 1
ATOM 7869 N N . ALA B 1 384 ? 18.469 3.814 -16.266 1 96.44 384 ALA B N 1
ATOM 7870 C CA . ALA B 1 384 ? 19.453 3.74 -17.344 1 96.44 384 ALA B CA 1
ATOM 7871 C C . ALA B 1 384 ? 20.578 4.742 -17.109 1 96.44 384 ALA B C 1
ATOM 7873 O O . ALA B 1 384 ? 21.766 4.422 -17.297 1 96.44 384 ALA B O 1
ATOM 7874 N N . ARG B 1 385 ? 20.25 5.895 -16.719 1 94.81 385 ARG B N 1
ATOM 7875 C CA . ARG B 1 385 ? 21.234 6.93 -16.422 1 94.81 385 ARG B CA 1
ATOM 7876 C C . ARG B 1 385 ? 22.078 6.547 -15.203 1 94.81 385 ARG B C 1
ATOM 7878 O O . ARG B 1 385 ? 23.297 6.789 -15.18 1 94.81 385 ARG B O 1
ATOM 7885 N N . LEU B 1 386 ? 21.453 5.949 -14.258 1 92.12 386 LEU B N 1
ATOM 7886 C CA . LEU B 1 386 ? 22.156 5.535 -13.055 1 92.12 386 LEU B CA 1
ATOM 7887 C C . LEU B 1 386 ? 23.188 4.445 -13.383 1 92.12 386 LEU B C 1
ATOM 7889 O O . LEU B 1 386 ? 24.25 4.383 -12.766 1 92.12 386 LEU B O 1
ATOM 7893 N N . TRP B 1 387 ? 22.844 3.625 -14.352 1 92.25 387 TRP B N 1
ATOM 7894 C CA . TRP B 1 387 ? 23.734 2.535 -14.75 1 92.25 387 TRP B CA 1
ATOM 7895 C C . TRP B 1 387 ? 24.812 3.037 -15.703 1 92.25 387 TRP B C 1
ATOM 7897 O O . TRP B 1 387 ? 25.719 2.285 -16.078 1 92.25 387 TRP B O 1
ATOM 7907 N N . GLY B 1 388 ? 24.703 4.281 -16.156 1 91.12 388 GLY B N 1
ATOM 7908 C CA . GLY B 1 388 ? 25.734 4.887 -16.969 1 91.12 388 GLY B CA 1
ATOM 7909 C C . GLY B 1 388 ? 25.562 4.617 -18.453 1 91.12 388 GLY B C 1
ATOM 7910 O O . GLY B 1 388 ? 26.531 4.68 -19.219 1 91.12 388 GLY B O 1
ATOM 7911 N N . ILE B 1 389 ? 24.406 4.344 -18.844 1 94.06 389 ILE B N 1
ATOM 7912 C CA . ILE B 1 389 ? 24.125 4.184 -20.266 1 94.06 389 ILE B CA 1
ATOM 7913 C C . ILE B 1 389 ? 24.234 5.539 -20.953 1 94.06 389 ILE B C 1
ATOM 7915 O O . ILE B 1 389 ? 23.672 6.531 -20.484 1 94.06 389 ILE B O 1
ATOM 7919 N N . PRO B 1 390 ? 24.938 5.539 -22.031 1 95.81 390 PRO B N 1
ATOM 7920 C CA . PRO B 1 390 ? 25.062 6.816 -22.75 1 95.81 390 PRO B CA 1
ATOM 7921 C C . PRO B 1 390 ? 23.719 7.387 -23.172 1 95.81 390 PRO B C 1
ATOM 7923 O O . PRO B 1 390 ? 22.828 6.645 -23.609 1 95.81 390 PRO B O 1
ATOM 7926 N N . GLU B 1 391 ? 23.641 8.641 -23.062 1 95.88 391 GLU B N 1
ATOM 7927 C CA . GLU B 1 391 ? 22.391 9.344 -23.312 1 95.88 391 GLU B CA 1
ATOM 7928 C C . GLU B 1 391 ? 21.859 9.047 -24.703 1 95.88 391 GLU B C 1
ATOM 7930 O O . GLU B 1 391 ? 20.641 8.93 -24.906 1 95.88 391 GLU B O 1
ATOM 7935 N N . THR B 1 392 ? 22.688 8.883 -25.656 1 96.38 392 THR B N 1
ATOM 7936 C CA . THR B 1 392 ? 22.297 8.664 -27.047 1 96.38 392 THR B CA 1
ATOM 7937 C C . THR B 1 392 ? 21.703 7.27 -27.219 1 96.38 392 THR B C 1
ATOM 7939 O O . THR B 1 392 ? 20.938 7.031 -28.172 1 96.38 392 THR B O 1
ATOM 7942 N N . GLN B 1 393 ? 22 6.414 -26.281 1 96.69 393 GLN B N 1
ATOM 7943 C CA . GLN B 1 393 ? 21.562 5.027 -26.422 1 96.69 393 GLN B CA 1
ATOM 7944 C C . GLN B 1 393 ? 20.375 4.73 -25.516 1 96.69 393 GLN B C 1
ATOM 7946 O O . GLN B 1 393 ? 19.766 3.666 -25.625 1 96.69 393 GLN B O 1
ATOM 7951 N N . ILE B 1 394 ? 20.016 5.594 -24.734 1 97.06 394 ILE B N 1
ATOM 7952 C CA . ILE B 1 394 ? 19.016 5.348 -23.703 1 97.06 394 ILE B CA 1
ATOM 7953 C C . ILE B 1 394 ? 17.656 5.074 -24.359 1 97.06 394 ILE B C 1
ATOM 7955 O O . ILE B 1 394 ? 16.938 4.16 -23.953 1 97.06 394 ILE B O 1
ATOM 7959 N N . THR B 1 395 ? 17.344 5.891 -25.359 1 96.5 395 THR B N 1
ATOM 7960 C CA . THR B 1 395 ? 16.031 5.727 -26 1 96.5 395 THR B CA 1
ATOM 7961 C C . THR B 1 395 ? 15.891 4.324 -26.578 1 96.5 395 THR B C 1
ATOM 7963 O O . THR B 1 395 ? 14.867 3.668 -26.375 1 96.5 395 THR B O 1
ATOM 7966 N N . GLN B 1 396 ? 16.859 3.914 -27.203 1 96.44 396 GLN B N 1
ATOM 7967 C CA . GLN B 1 396 ? 16.844 2.574 -27.797 1 96.44 396 GLN B CA 1
ATOM 7968 C C . GLN B 1 396 ? 16.844 1.505 -26.703 1 96.44 396 GLN B C 1
ATOM 7970 O O . GLN B 1 396 ? 16.109 0.526 -26.781 1 96.44 396 GLN B O 1
ATOM 7975 N N . TYR B 1 397 ? 17.672 1.714 -25.766 1 95.75 397 TYR B N 1
ATOM 7976 C CA . TYR B 1 397 ? 17.781 0.791 -24.641 1 95.75 397 TYR B CA 1
ATOM 7977 C C . TYR B 1 397 ? 16.453 0.618 -23.953 1 95.75 397 TYR B C 1
ATOM 7979 O O . TYR B 1 397 ? 16.031 -0.506 -23.656 1 95.75 397 TYR B O 1
ATOM 7987 N N . VAL B 1 398 ? 15.781 1.683 -23.719 1 96.94 398 VAL B N 1
ATOM 7988 C CA . VAL B 1 398 ? 14.5 1.697 -23 1 96.94 398 VAL B CA 1
ATOM 7989 C C . VAL B 1 398 ? 13.438 1.014 -23.859 1 96.94 398 VAL B C 1
ATOM 7991 O O . VAL B 1 398 ? 12.656 0.203 -23.344 1 96.94 398 VAL B O 1
ATOM 7994 N N . ASN B 1 399 ? 13.414 1.29 -25.094 1 96.25 399 ASN B N 1
ATOM 7995 C CA . ASN B 1 399 ? 12.422 0.689 -25.984 1 96.25 399 ASN B CA 1
ATOM 7996 C C . ASN B 1 399 ? 12.594 -0.823 -26.078 1 96.25 399 ASN B C 1
ATOM 7998 O O . ASN B 1 399 ? 11.617 -1.567 -26.078 1 96.25 399 ASN B O 1
ATOM 8002 N N . GLU B 1 400 ? 13.742 -1.241 -26.109 1 94.75 400 GLU B N 1
ATOM 8003 C CA . GLU B 1 400 ? 14.031 -2.67 -26.188 1 94.75 400 GLU B CA 1
ATOM 8004 C C . GLU B 1 400 ? 13.578 -3.385 -24.906 1 94.75 400 GLU B C 1
ATOM 8006 O O . GLU B 1 400 ? 13.023 -4.48 -24.969 1 94.75 400 GLU B O 1
ATOM 8011 N N . LEU B 1 401 ? 13.875 -2.773 -23.859 1 95.12 401 LEU B N 1
ATOM 8012 C CA . LEU B 1 401 ? 13.508 -3.373 -22.578 1 95.12 401 LEU B CA 1
ATOM 8013 C C . LEU B 1 401 ? 11.992 -3.438 -22.422 1 95.12 401 LEU B C 1
ATOM 8015 O O . LEU B 1 401 ? 11.445 -4.449 -21.969 1 95.12 401 LEU B O 1
ATOM 8019 N N . LEU B 1 402 ? 11.312 -2.389 -22.812 1 96 402 LEU B N 1
ATOM 8020 C CA . LEU B 1 402 ? 9.859 -2.338 -22.75 1 96 402 LEU B CA 1
ATOM 8021 C C . LEU B 1 402 ? 9.234 -3.396 -23.656 1 96 402 LEU B C 1
ATOM 8023 O O . LEU B 1 402 ? 8.25 -4.031 -23.281 1 96 402 LEU B O 1
ATOM 8027 N N . GLN B 1 403 ? 9.828 -3.6 -24.719 1 93 403 GLN B N 1
ATOM 8028 C CA . GLN B 1 403 ? 9.336 -4.594 -25.672 1 93 403 GLN B CA 1
ATOM 8029 C C . GLN B 1 403 ? 9.578 -6.012 -25.156 1 93 403 GLN B C 1
ATOM 8031 O O . GLN B 1 403 ? 8.727 -6.891 -25.328 1 93 403 GLN B O 1
ATOM 8036 N N . SER B 1 404 ? 10.648 -6.211 -24.531 1 91.56 404 SER B N 1
ATOM 8037 C CA . SER B 1 404 ? 11.023 -7.543 -24.078 1 91.56 404 SER B CA 1
ATOM 8038 C C . SER B 1 404 ? 10.039 -8.078 -23.047 1 91.56 404 SER B C 1
ATOM 8040 O O . SER B 1 404 ? 9.859 -9.289 -22.922 1 91.56 404 SER B O 1
ATOM 8042 N N . LEU B 1 405 ? 9.43 -7.188 -22.344 1 93.75 405 LEU B N 1
ATOM 8043 C CA . LEU B 1 405 ? 8.484 -7.633 -21.328 1 93.75 405 LEU B CA 1
ATOM 8044 C C . LEU B 1 405 ? 7.074 -7.152 -21.641 1 93.75 405 LEU B C 1
ATOM 8046 O O . LEU B 1 405 ? 6.211 -7.121 -20.766 1 93.75 405 LEU B O 1
ATOM 8050 N N . ASN B 1 406 ? 6.844 -6.703 -22.828 1 90.31 406 ASN B N 1
ATOM 8051 C CA . ASN B 1 406 ? 5.527 -6.301 -23.312 1 90.31 406 ASN B CA 1
ATOM 8052 C C . ASN B 1 406 ? 4.934 -5.184 -22.469 1 90.31 406 ASN B C 1
ATOM 8054 O O . ASN B 1 406 ? 3.777 -5.27 -22.047 1 90.31 406 ASN B O 1
ATOM 8058 N N . LEU B 1 407 ? 5.727 -4.188 -22.188 1 93.38 407 LEU B N 1
ATOM 8059 C CA . LEU B 1 407 ? 5.285 -3.049 -21.391 1 93.38 407 LEU B CA 1
ATOM 8060 C C . LEU B 1 407 ? 5.074 -1.818 -22.266 1 93.38 407 LEU B C 1
ATOM 8062 O O . LEU B 1 407 ? 4.633 -0.774 -21.781 1 93.38 407 LEU B O 1
ATOM 8066 N N . GLU B 1 408 ? 5.27 -1.931 -23.531 1 93.38 408 GLU B N 1
ATOM 8067 C CA . GLU B 1 408 ? 5.242 -0.807 -24.453 1 93.38 408 GLU B CA 1
ATOM 8068 C C . GLU B 1 408 ? 3.885 -0.11 -24.438 1 93.38 408 GLU B C 1
ATOM 8070 O O . GLU B 1 408 ? 3.812 1.119 -24.391 1 93.38 408 GLU B O 1
ATOM 8075 N N . PRO B 1 409 ? 2.812 -0.86 -24.422 1 86.25 409 PRO B N 1
ATOM 8076 C CA . PRO B 1 409 ? 1.509 -0.194 -24.422 1 86.25 409 PRO B CA 1
ATOM 8077 C C . PRO B 1 409 ? 1.26 0.633 -23.172 1 86.25 409 PRO B C 1
ATOM 8079 O O . PRO B 1 409 ? 0.418 1.535 -23.172 1 86.25 409 PRO B O 1
ATOM 8082 N N . TYR B 1 410 ? 2.004 0.383 -22.172 1 88.25 410 TYR B N 1
ATOM 8083 C CA . TYR B 1 410 ? 1.769 1.047 -20.891 1 88.25 410 TYR B CA 1
ATOM 8084 C C . TYR B 1 410 ? 2.906 2.004 -20.547 1 88.25 410 TYR B C 1
ATOM 8086 O O . TYR B 1 410 ? 2.928 2.596 -19.469 1 88.25 410 TYR B O 1
ATOM 8094 N N . ALA B 1 411 ? 3.75 2.193 -21.438 1 95.19 411 ALA B N 1
ATOM 8095 C CA . ALA B 1 411 ? 5.02 2.875 -21.188 1 95.19 411 ALA B CA 1
ATOM 8096 C C . ALA B 1 411 ? 4.789 4.305 -20.719 1 95.19 411 ALA B C 1
ATOM 8098 O O . ALA B 1 411 ? 5.59 4.844 -19.953 1 95.19 411 ALA B O 1
ATOM 8099 N N . ASP B 1 412 ? 3.662 4.918 -21.078 1 93.94 412 ASP B N 1
ATOM 8100 C CA . ASP B 1 412 ? 3.473 6.34 -20.812 1 93.94 412 ASP B CA 1
ATOM 8101 C C . ASP B 1 412 ? 2.297 6.559 -19.859 1 93.94 412 ASP B C 1
ATOM 8103 O O . ASP B 1 412 ? 1.809 7.684 -19.719 1 93.94 412 ASP B O 1
ATOM 8107 N N . LYS B 1 413 ? 1.881 5.523 -19.297 1 89.5 413 LYS B N 1
ATOM 8108 C CA . LYS B 1 413 ? 0.869 5.617 -18.25 1 89.5 413 LYS B CA 1
ATOM 8109 C C . LYS B 1 413 ? 1.514 5.691 -16.859 1 89.5 413 LYS B C 1
ATOM 8111 O O . LYS B 1 413 ? 2.605 5.156 -16.656 1 89.5 413 LYS B O 1
ATOM 8116 N N . PHE B 1 414 ? 0.823 6.348 -15.984 1 92.94 414 PHE B N 1
ATOM 8117 C CA . PHE B 1 414 ? 1.337 6.434 -14.617 1 92.94 414 PHE B CA 1
ATOM 8118 C C . PHE B 1 414 ? 1.314 5.062 -13.945 1 92.94 414 PHE B C 1
ATOM 8120 O O . PHE B 1 414 ? 0.364 4.297 -14.125 1 92.94 414 PHE B O 1
ATOM 8127 N N . ILE B 1 415 ? 2.281 4.793 -13.133 1 93.19 415 ILE B N 1
ATOM 8128 C CA . ILE B 1 415 ? 2.477 3.484 -12.508 1 93.19 415 ILE B CA 1
ATOM 8129 C C . ILE B 1 415 ? 1.348 3.209 -11.523 1 93.19 415 ILE B C 1
ATOM 8131 O O . ILE B 1 415 ? 0.923 2.064 -11.359 1 93.19 415 ILE B O 1
ATOM 8135 N N . TYR B 1 416 ? 0.862 4.242 -10.93 1 86.31 416 TYR B N 1
ATOM 8136 C CA . TYR B 1 416 ? -0.2 4.023 -9.953 1 86.31 416 TYR B CA 1
ATOM 8137 C C . TYR B 1 416 ? -1.427 3.404 -10.609 1 86.31 416 TYR B C 1
ATOM 8139 O O . TYR B 1 416 ? -2.266 2.807 -9.938 1 86.31 416 TYR B O 1
ATOM 8147 N N . SER B 1 417 ? -1.579 3.506 -11.93 1 80.44 417 SER B N 1
ATOM 8148 C CA . SER B 1 417 ? -2.727 2.971 -12.648 1 80.44 417 SER B CA 1
ATOM 8149 C C . SER B 1 417 ? -2.473 1.539 -13.109 1 80.44 417 SER B C 1
ATOM 8151 O O . SER B 1 417 ? -3.361 0.894 -13.672 1 80.44 417 SER B O 1
ATOM 8153 N N . TYR B 1 418 ? -1.325 0.997 -12.781 1 83.5 418 TYR B N 1
ATOM 8154 C CA . TYR B 1 418 ? -0.931 -0.33 -13.242 1 83.5 418 TYR B CA 1
ATOM 8155 C C . TYR B 1 418 ? -1.659 -1.417 -12.461 1 83.5 418 TYR B C 1
ATOM 8157 O O . TYR B 1 418 ? -1.96 -1.244 -11.281 1 83.5 418 TYR B O 1
ATOM 8165 N N . SER B 1 419 ? -1.906 -2.48 -13.18 1 75.56 419 SER B N 1
ATOM 8166 C CA . SER B 1 419 ? -2.303 -3.705 -12.492 1 75.56 419 SER B CA 1
ATOM 8167 C C . SER B 1 419 ? -1.128 -4.324 -11.742 1 75.56 419 SER B C 1
ATOM 8169 O O . SER B 1 419 ? 0.024 -3.941 -11.961 1 75.56 419 SER B O 1
ATOM 8171 N N . GLY B 1 420 ? -1.395 -5.219 -10.891 1 79 420 GLY B N 1
ATOM 8172 C CA . GLY B 1 420 ? -0.345 -5.914 -10.164 1 79 420 GLY B CA 1
ATOM 8173 C C . GLY B 1 420 ? 0.651 -6.609 -11.07 1 79 420 GLY B C 1
ATOM 8174 O O . GLY B 1 420 ? 1.86 -6.551 -10.836 1 79 420 GLY B O 1
ATOM 8175 N N . GLY B 1 421 ? 0.141 -7.207 -12.078 1 82.94 421 GLY B N 1
ATOM 8176 C CA . GLY B 1 421 ? 1.007 -7.895 -13.023 1 82.94 421 GLY B CA 1
ATOM 8177 C C . GLY B 1 421 ? 1.933 -6.957 -13.773 1 82.94 421 GLY B C 1
ATOM 8178 O O . GLY B 1 421 ? 3.1 -7.281 -14.008 1 82.94 421 GLY B O 1
ATOM 8179 N N . ASN B 1 422 ? 1.444 -5.805 -14.125 1 85.5 422 ASN B N 1
ATOM 8180 C CA . ASN B 1 422 ? 2.266 -4.824 -14.828 1 85.5 422 ASN B CA 1
ATOM 8181 C C . ASN B 1 422 ? 3.346 -4.242 -13.922 1 85.5 422 ASN B C 1
ATOM 8183 O O . ASN B 1 422 ? 4.461 -3.969 -14.375 1 85.5 422 ASN B O 1
ATOM 8187 N N . LYS B 1 423 ? 2.998 -4.051 -12.758 1 90.69 423 LYS B N 1
ATOM 8188 C CA . LYS B 1 423 ? 3.992 -3.574 -11.805 1 90.69 423 LYS B CA 1
ATOM 8189 C C . LYS B 1 423 ? 5.105 -4.602 -11.609 1 90.69 423 LYS B C 1
ATOM 8191 O O . LYS B 1 423 ? 6.281 -4.242 -11.523 1 90.69 423 LYS B O 1
ATOM 8196 N N . ARG B 1 424 ? 4.637 -5.781 -11.555 1 90.62 424 ARG B N 1
ATOM 8197 C CA . ARG B 1 424 ? 5.602 -6.863 -11.398 1 90.62 424 ARG B CA 1
ATOM 8198 C C . ARG B 1 424 ? 6.547 -6.93 -12.602 1 90.62 424 ARG B C 1
ATOM 8200 O O . ARG B 1 424 ? 7.754 -7.102 -12.438 1 90.62 424 ARG B O 1
ATOM 8207 N N . ARG B 1 425 ? 6.027 -6.805 -13.75 1 93.5 425 ARG B N 1
ATOM 8208 C CA . ARG B 1 425 ? 6.828 -6.809 -14.969 1 93.5 425 ARG B CA 1
ATOM 8209 C C . ARG B 1 425 ? 7.832 -5.656 -14.969 1 93.5 425 ARG B C 1
ATOM 8211 O O . ARG B 1 425 ? 8.992 -5.84 -15.344 1 93.5 425 ARG B O 1
ATOM 8218 N N . LEU B 1 426 ? 7.363 -4.578 -14.547 1 95.88 426 LEU B N 1
ATOM 8219 C CA . LEU B 1 426 ? 8.219 -3.4 -14.508 1 95.88 426 LEU B CA 1
ATOM 8220 C C . LEU B 1 426 ? 9.336 -3.576 -13.484 1 95.88 426 LEU B C 1
ATOM 8222 O O . LEU B 1 426 ? 10.484 -3.213 -13.75 1 95.88 426 LEU B O 1
ATOM 8226 N N . SER B 1 427 ? 9.055 -4.07 -12.352 1 96.25 427 SER B N 1
ATOM 8227 C CA . SER B 1 427 ? 10.062 -4.34 -11.328 1 96.25 427 SER B CA 1
ATOM 8228 C C . SER B 1 427 ? 11.141 -5.285 -11.844 1 96.25 427 SER B C 1
ATOM 8230 O O . SER B 1 427 ? 12.32 -5.098 -11.562 1 96.25 427 SER B O 1
ATOM 8232 N N . ASN B 1 428 ? 10.68 -6.289 -12.547 1 96.38 428 ASN B N 1
ATOM 8233 C CA . ASN B 1 428 ? 11.633 -7.223 -13.156 1 96.38 428 ASN B CA 1
ATOM 8234 C C . ASN B 1 428 ? 12.508 -6.531 -14.188 1 96.38 428 ASN B C 1
ATOM 8236 O O . ASN B 1 428 ? 13.711 -6.793 -14.266 1 96.38 428 ASN B O 1
ATOM 8240 N N . ALA B 1 429 ? 11.875 -5.703 -14.969 1 96.19 429 ALA B N 1
ATOM 8241 C CA . ALA B 1 429 ? 12.625 -4.957 -15.977 1 96.19 429 ALA B CA 1
ATOM 8242 C C . ALA B 1 429 ? 13.75 -4.152 -15.336 1 96.19 429 ALA B C 1
ATOM 8244 O O . ALA B 1 429 ? 14.883 -4.145 -15.828 1 96.19 429 ALA B O 1
ATOM 8245 N N . ILE B 1 430 ? 13.461 -3.541 -14.281 1 96.06 430 ILE B N 1
ATOM 8246 C CA . ILE B 1 430 ? 14.43 -2.705 -13.578 1 96.06 430 ILE B CA 1
ATOM 8247 C C . ILE B 1 430 ? 15.562 -3.572 -13.039 1 96.06 430 ILE B C 1
ATOM 8249 O O . ILE B 1 430 ? 16.734 -3.195 -13.125 1 96.06 430 ILE B O 1
ATOM 8253 N N . ALA B 1 431 ? 15.258 -4.691 -12.523 1 96.12 431 ALA B N 1
ATOM 8254 C CA . ALA B 1 431 ? 16.266 -5.598 -11.977 1 96.12 431 ALA B CA 1
ATOM 8255 C C . ALA B 1 431 ? 17.203 -6.098 -13.062 1 96.12 431 ALA B C 1
ATOM 8257 O O . ALA B 1 431 ? 18.375 -6.375 -12.797 1 96.12 431 ALA B O 1
ATOM 8258 N N . LEU B 1 432 ? 16.688 -6.184 -14.273 1 95.38 432 LEU B N 1
ATOM 8259 C CA . LEU B 1 432 ? 17.438 -6.781 -15.375 1 95.38 432 LEU B CA 1
ATOM 8260 C C . LEU B 1 432 ? 18.25 -5.727 -16.125 1 95.38 432 LEU B C 1
ATOM 8262 O O . LEU B 1 432 ? 19.016 -6.051 -17.031 1 95.38 432 LEU B O 1
ATOM 8266 N N . MET B 1 433 ? 18.141 -4.547 -15.719 1 94.5 433 MET B N 1
ATOM 8267 C CA . MET B 1 433 ? 18.812 -3.445 -16.391 1 94.5 433 MET B CA 1
ATOM 8268 C C . MET B 1 433 ? 20.312 -3.443 -16.062 1 94.5 433 MET B C 1
ATOM 8270 O O . MET B 1 433 ? 20.719 -3.963 -15.023 1 94.5 433 MET B O 1
ATOM 8274 N N . GLY B 1 434 ? 21.062 -2.824 -16.984 1 89.81 434 GLY B N 1
ATOM 8275 C CA . GLY B 1 434 ? 22.484 -2.609 -16.75 1 89.81 434 GLY B CA 1
ATOM 8276 C C . GLY B 1 434 ? 23.328 -3.861 -16.938 1 89.81 434 GLY B C 1
ATOM 8277 O O . GLY B 1 434 ? 23.031 -4.676 -17.828 1 89.81 434 GLY B O 1
ATOM 8278 N N . LYS B 1 435 ? 24.438 -3.844 -16.25 1 88.94 435 LYS B N 1
ATOM 8279 C CA . LYS B 1 435 ? 25.328 -4.984 -16.375 1 88.94 435 LYS B CA 1
ATOM 8280 C C . LYS B 1 435 ? 25.703 -5.547 -15.008 1 88.94 435 LYS B C 1
ATOM 8282 O O . LYS B 1 435 ? 26.891 -5.715 -14.703 1 88.94 435 LYS B O 1
ATOM 8287 N N . PRO B 1 436 ? 24.703 -5.914 -14.328 1 93.5 436 PRO B N 1
ATOM 8288 C CA . PRO B 1 436 ? 24.984 -6.551 -13.039 1 93.5 436 PRO B CA 1
ATOM 8289 C C . PRO B 1 436 ? 25.609 -7.938 -13.195 1 93.5 436 PRO B C 1
ATOM 8291 O O . PRO B 1 436 ? 25.375 -8.609 -14.203 1 93.5 436 PRO B O 1
ATOM 8294 N N . SER B 1 437 ? 26.422 -8.312 -12.188 1 94.56 437 SER B N 1
ATOM 8295 C CA . SER B 1 437 ? 26.984 -9.656 -12.164 1 94.56 437 SER B CA 1
ATOM 8296 C C . SER B 1 437 ? 25.984 -10.672 -11.617 1 94.56 437 SER B C 1
ATOM 8298 O O . SER B 1 437 ? 25.984 -11.836 -12.008 1 94.56 437 SER B O 1
ATOM 8300 N N . VAL B 1 438 ? 25.203 -10.141 -10.758 1 97 438 VAL B N 1
ATOM 8301 C CA . VAL B 1 438 ? 24.234 -11.016 -10.109 1 97 438 VAL B CA 1
ATOM 8302 C C . VAL B 1 438 ? 22.859 -10.336 -10.102 1 97 438 VAL B C 1
ATOM 8304 O O . VAL B 1 438 ? 22.766 -9.133 -9.867 1 97 438 VAL B O 1
ATOM 8307 N N . ILE B 1 439 ? 21.859 -11.062 -10.414 1 97.38 439 ILE B N 1
ATOM 8308 C CA . ILE B 1 439 ? 20.5 -10.555 -10.398 1 97.38 439 ILE B CA 1
ATOM 8309 C C . ILE B 1 439 ? 19.656 -11.359 -9.406 1 97.38 439 ILE B C 1
ATOM 8311 O O . ILE B 1 439 ? 19.609 -12.594 -9.484 1 97.38 439 ILE B O 1
ATOM 8315 N N . PHE B 1 440 ? 19.078 -10.68 -8.461 1 97.25 440 PHE B N 1
ATOM 8316 C CA . PHE B 1 440 ? 18.203 -11.289 -7.473 1 97.25 440 PHE B CA 1
ATOM 8317 C C . PHE B 1 440 ? 16.734 -11.031 -7.824 1 97.25 440 PHE B C 1
ATOM 8319 O O . PHE B 1 440 ? 16.312 -9.875 -7.949 1 97.25 440 PHE B O 1
ATOM 8326 N N . LEU B 1 441 ? 15.961 -12.078 -7.957 1 96.75 441 LEU B N 1
ATOM 8327 C CA . LEU B 1 441 ? 14.539 -11.969 -8.273 1 96.75 441 LEU B CA 1
ATOM 8328 C C . LEU B 1 441 ? 13.688 -12.664 -7.211 1 96.75 441 LEU B C 1
ATOM 8330 O O . LEU B 1 441 ? 13.664 -13.891 -7.145 1 96.75 441 LEU B O 1
ATOM 8334 N N . ASP B 1 442 ? 13 -11.875 -6.438 1 93 442 ASP B N 1
ATOM 8335 C CA . ASP B 1 442 ? 12.141 -12.406 -5.383 1 93 442 ASP B CA 1
ATOM 8336 C C . ASP B 1 442 ? 10.711 -12.602 -5.879 1 93 442 ASP B C 1
ATOM 8338 O O . ASP B 1 442 ? 9.945 -11.641 -5.957 1 93 442 ASP B O 1
ATOM 8342 N N . GLU B 1 443 ? 10.312 -13.805 -6.184 1 89.38 443 GLU B N 1
ATOM 8343 C CA . GLU B 1 443 ? 9.008 -14.188 -6.711 1 89.38 443 GLU B CA 1
ATOM 8344 C C . GLU B 1 443 ? 8.625 -13.328 -7.918 1 89.38 443 GLU B C 1
ATOM 8346 O O . GLU B 1 443 ? 7.559 -12.711 -7.934 1 89.38 443 GLU B O 1
ATOM 8351 N N . PRO B 1 444 ? 9.391 -13.414 -8.938 1 92.62 444 PRO B N 1
ATOM 8352 C CA . PRO B 1 444 ? 9.266 -12.469 -10.055 1 92.62 444 PRO B CA 1
ATOM 8353 C C . PRO B 1 444 ? 8 -12.703 -10.883 1 92.62 444 PRO B C 1
ATOM 8355 O O . PRO B 1 444 ? 7.516 -11.781 -11.539 1 92.62 444 PRO B O 1
ATOM 8358 N N . SER B 1 445 ? 7.422 -13.898 -10.875 1 89.75 445 SER B N 1
ATOM 8359 C CA . SER B 1 445 ? 6.324 -14.227 -11.773 1 89.75 445 SER B CA 1
ATOM 8360 C C . SER B 1 445 ? 4.973 -14.062 -11.086 1 89.75 445 SER B C 1
ATOM 8362 O O . SER B 1 445 ? 3.928 -14.32 -11.688 1 89.75 445 SER B O 1
ATOM 8364 N N . THR B 1 446 ? 4.984 -13.617 -9.898 1 82.06 446 THR B N 1
ATOM 8365 C CA . THR B 1 446 ? 3.75 -13.523 -9.133 1 82.06 446 THR B CA 1
ATOM 8366 C C . THR B 1 446 ? 2.77 -12.562 -9.789 1 82.06 446 THR B C 1
ATOM 8368 O O . THR B 1 446 ? 3.146 -11.453 -10.18 1 82.06 446 THR B O 1
ATOM 8371 N N . GLY B 1 447 ? 1.545 -13.039 -10 1 77.31 447 GLY B N 1
ATOM 8372 C CA . GLY B 1 447 ? 0.479 -12.195 -10.508 1 77.31 447 GLY B CA 1
ATOM 8373 C C . GLY B 1 447 ? 0.528 -12.016 -12.016 1 77.31 447 GLY B C 1
ATOM 8374 O O . GLY B 1 447 ? -0.286 -11.289 -12.586 1 77.31 447 GLY B O 1
ATOM 8375 N N . MET B 1 448 ? 1.443 -12.711 -12.656 1 83 448 MET B N 1
ATOM 8376 C CA . MET B 1 448 ? 1.573 -12.57 -14.109 1 83 448 MET B CA 1
ATOM 8377 C C . MET B 1 448 ? 0.746 -13.625 -14.836 1 83 448 MET B C 1
ATOM 8379 O O . MET B 1 448 ? 0.56 -14.734 -14.32 1 83 448 MET B O 1
ATOM 8383 N N . ASP B 1 449 ? 0.274 -13.234 -15.977 1 78.31 449 ASP B N 1
ATOM 8384 C CA . ASP B 1 449 ? -0.385 -14.203 -16.844 1 78.31 449 ASP B CA 1
ATOM 8385 C C . ASP B 1 449 ? 0.636 -15.078 -17.562 1 78.31 449 ASP B C 1
ATOM 8387 O O . ASP B 1 449 ? 1.832 -14.781 -17.562 1 78.31 449 ASP B O 1
ATOM 8391 N N . PRO B 1 450 ? 0.22 -16.219 -18.125 1 76 450 PRO B N 1
ATOM 8392 C CA . PRO B 1 450 ? 1.136 -17.188 -18.734 1 76 450 PRO B CA 1
ATOM 8393 C C . PRO B 1 450 ? 1.989 -16.578 -19.844 1 76 450 PRO B C 1
ATOM 8395 O O . PRO B 1 450 ? 3.172 -16.906 -19.969 1 76 450 PRO B O 1
ATOM 8398 N N . GLY B 1 451 ? 1.391 -15.695 -20.609 1 77.44 451 GLY B N 1
ATOM 8399 C CA . GLY B 1 451 ? 2.168 -15.047 -21.641 1 77.44 451 GLY B CA 1
ATOM 8400 C C . GLY B 1 451 ? 3.299 -14.188 -21.109 1 77.44 451 GLY B C 1
ATOM 8401 O O . GLY B 1 451 ? 4.434 -14.273 -21.578 1 77.44 451 GLY B O 1
ATOM 8402 N N . ALA B 1 452 ? 2.971 -13.453 -20.156 1 85.38 452 ALA B N 1
ATOM 8403 C CA . ALA B 1 452 ? 3.965 -12.594 -19.531 1 85.38 452 ALA B CA 1
ATOM 8404 C C . ALA B 1 452 ? 5.027 -13.414 -18.812 1 85.38 452 ALA B C 1
ATOM 8406 O O . ALA B 1 452 ? 6.203 -13.047 -18.797 1 85.38 452 ALA B O 1
ATOM 8407 N N . ARG B 1 453 ? 4.664 -14.445 -18.25 1 87.88 453 ARG B N 1
ATOM 8408 C CA . ARG B 1 453 ? 5.59 -15.336 -17.547 1 87.88 453 ARG B CA 1
ATOM 8409 C C . ARG B 1 453 ? 6.621 -15.906 -18.516 1 87.88 453 ARG B C 1
ATOM 8411 O O . ARG B 1 453 ? 7.809 -15.969 -18.203 1 87.88 453 ARG B O 1
ATOM 8418 N N . ARG B 1 454 ? 6.105 -16.359 -19.594 1 82.31 454 ARG B N 1
ATOM 8419 C CA . ARG B 1 454 ? 7.004 -16.938 -20.594 1 82.31 454 ARG B CA 1
ATOM 8420 C C . ARG B 1 454 ? 8.008 -15.898 -21.094 1 82.31 454 ARG B C 1
ATOM 8422 O O . ARG B 1 454 ? 9.18 -16.219 -21.297 1 82.31 454 ARG B O 1
ATOM 8429 N N . LEU B 1 455 ? 7.523 -14.75 -21.297 1 88.31 455 LEU B N 1
ATOM 8430 C CA . LEU B 1 455 ? 8.414 -13.672 -21.719 1 88.31 455 LEU B CA 1
ATOM 8431 C C . LEU B 1 455 ? 9.477 -13.398 -20.656 1 88.31 455 LEU B C 1
ATOM 8433 O O . LEU B 1 455 ? 10.641 -13.172 -20.984 1 88.31 455 LEU B O 1
ATOM 8437 N N . LEU B 1 456 ? 9.078 -13.398 -19.469 1 93.75 456 LEU B N 1
ATOM 8438 C CA . LEU B 1 456 ? 10.016 -13.203 -18.375 1 93.75 456 LEU B CA 1
ATOM 8439 C C . LEU B 1 456 ? 11.055 -14.328 -18.344 1 93.75 456 LEU B C 1
ATOM 8441 O O . LEU B 1 456 ? 12.25 -14.062 -18.188 1 93.75 456 LEU B O 1
ATOM 8445 N N . TRP B 1 457 ? 10.57 -15.531 -18.516 1 92.38 457 TRP B N 1
ATOM 8446 C CA . TRP B 1 457 ? 11.477 -16.672 -18.5 1 92.38 457 TRP B CA 1
ATOM 8447 C C . TRP B 1 457 ? 12.516 -16.562 -19.609 1 92.38 457 TRP B C 1
ATOM 8449 O O . TRP B 1 457 ? 13.695 -16.828 -19.391 1 92.38 457 TRP B O 1
ATOM 8459 N N . ASN B 1 458 ? 12.055 -16.125 -20.688 1 90.12 458 ASN B N 1
ATOM 8460 C CA . ASN B 1 458 ? 12.969 -15.938 -21.812 1 90.12 458 ASN B CA 1
ATOM 8461 C C . ASN B 1 458 ? 14.016 -14.867 -21.531 1 90.12 458 ASN B C 1
ATOM 8463 O O . ASN B 1 458 ? 15.195 -15.039 -21.844 1 90.12 458 ASN B O 1
ATOM 8467 N N . THR B 1 459 ? 13.555 -13.859 -20.984 1 93.38 459 THR B N 1
ATOM 8468 C CA . THR B 1 459 ? 14.453 -12.75 -20.672 1 93.38 459 THR B CA 1
ATOM 8469 C C . THR B 1 459 ? 15.477 -13.156 -19.625 1 93.38 459 THR B C 1
ATOM 8471 O O . THR B 1 459 ? 16.656 -12.805 -19.719 1 93.38 459 THR B O 1
ATOM 8474 N N . VAL B 1 460 ? 15.055 -13.859 -18.656 1 95.19 460 VAL B N 1
ATOM 8475 C CA . VAL B 1 460 ? 15.93 -14.328 -17.594 1 95.19 460 VAL B CA 1
ATOM 8476 C C . VAL B 1 460 ? 16.953 -15.32 -18.156 1 95.19 460 VAL B C 1
ATOM 8478 O O . VAL B 1 460 ? 18.125 -15.281 -17.781 1 95.19 460 VAL B O 1
ATOM 8481 N N . THR B 1 461 ? 16.469 -16.172 -19.016 1 92.81 461 THR B N 1
ATOM 8482 C CA . THR B 1 461 ? 17.359 -17.141 -19.641 1 92.81 461 THR B CA 1
ATOM 8483 C C . THR B 1 461 ? 18.438 -16.438 -20.453 1 92.81 461 THR B C 1
ATOM 8485 O O . THR B 1 461 ? 19.609 -16.812 -20.422 1 92.81 461 THR B O 1
ATOM 8488 N N . ARG B 1 462 ? 18.094 -15.414 -21.172 1 92.12 462 ARG B N 1
ATOM 8489 C CA . ARG B 1 462 ? 19.047 -14.641 -21.969 1 92.12 462 ARG B CA 1
A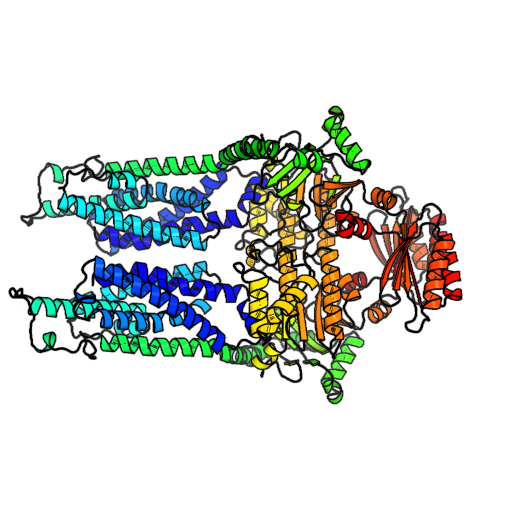TOM 8490 C C . ARG B 1 462 ? 20.062 -13.953 -21.062 1 92.12 462 ARG B C 1
ATOM 8492 O O . ARG B 1 462 ? 21.25 -13.875 -21.406 1 92.12 462 ARG B O 1
ATOM 8499 N N . ALA B 1 463 ? 19.578 -13.477 -19.984 1 93.81 463 ALA B N 1
ATOM 8500 C CA . ALA B 1 463 ? 20.484 -12.836 -19.031 1 93.81 463 ALA B CA 1
ATOM 8501 C C . ALA B 1 463 ? 21.484 -13.828 -18.484 1 93.81 463 ALA B C 1
ATOM 8503 O O . ALA B 1 463 ? 22.672 -13.508 -18.328 1 93.81 463 ALA B O 1
ATOM 8504 N N . ARG B 1 464 ? 21.062 -14.93 -18.188 1 94.75 464 ARG B N 1
ATOM 8505 C CA . ARG B 1 464 ? 21.953 -15.984 -17.703 1 94.75 464 ARG B CA 1
ATOM 8506 C C . ARG B 1 464 ? 22.984 -16.344 -18.75 1 94.75 464 ARG B C 1
ATOM 8508 O O . ARG B 1 464 ? 24.172 -16.469 -18.438 1 94.75 464 ARG B O 1
ATOM 8515 N N . GLU B 1 465 ? 22.547 -16.5 -19.953 1 91.81 465 GLU B N 1
ATOM 8516 C CA . GLU B 1 465 ? 23.406 -16.891 -21.047 1 91.81 465 GLU B CA 1
ATOM 8517 C C . GLU B 1 465 ? 24.453 -15.828 -21.344 1 91.81 465 GLU B C 1
ATOM 8519 O O . GLU B 1 465 ? 25.516 -16.125 -21.906 1 91.81 465 GLU B O 1
ATOM 8524 N N . SER B 1 466 ? 24.141 -14.688 -20.953 1 91.88 466 SER B N 1
ATOM 8525 C CA . SER B 1 466 ? 25.078 -13.594 -21.188 1 91.88 466 SER B CA 1
ATOM 8526 C C . SER B 1 466 ? 26.156 -13.562 -20.109 1 91.88 466 SER B C 1
ATOM 8528 O O . SER B 1 466 ? 27 -12.656 -20.078 1 91.88 466 SER B O 1
ATOM 8530 N N . GLY B 1 467 ? 26.062 -14.469 -19.188 1 91.5 467 GLY B N 1
ATOM 8531 C CA . GLY B 1 467 ? 27.125 -14.578 -18.203 1 91.5 467 GLY B CA 1
ATOM 8532 C C . GLY B 1 467 ? 26.719 -14.109 -16.812 1 91.5 467 GLY B C 1
ATOM 8533 O O . GLY B 1 467 ? 27.516 -14.125 -15.883 1 91.5 467 GLY B O 1
ATOM 8534 N N . LYS B 1 468 ? 25.547 -13.75 -16.625 1 94.12 468 LYS B N 1
ATOM 8535 C CA . LYS B 1 468 ? 25.078 -13.258 -15.336 1 94.12 468 LYS B CA 1
ATOM 8536 C C . LYS B 1 468 ? 24.625 -14.406 -14.438 1 94.12 468 LYS B C 1
ATOM 8538 O O . LYS B 1 468 ? 24.219 -15.461 -14.93 1 94.12 468 LYS B O 1
ATOM 8543 N N . VAL B 1 469 ? 24.797 -14.211 -13.172 1 96.88 469 VAL B N 1
ATOM 8544 C CA . VAL B 1 469 ? 24.234 -15.117 -12.18 1 96.88 469 VAL B CA 1
ATOM 8545 C C . VAL B 1 469 ? 22.828 -14.664 -11.805 1 96.88 469 VAL B C 1
ATOM 8547 O O . VAL B 1 469 ? 22.578 -13.469 -11.594 1 96.88 469 VAL B O 1
ATOM 8550 N N . ILE B 1 470 ? 21.938 -15.625 -11.836 1 97.75 470 ILE B N 1
ATOM 8551 C CA . ILE B 1 470 ? 20.562 -15.297 -11.461 1 97.75 470 ILE B CA 1
ATOM 8552 C C . ILE B 1 470 ? 20.156 -16.125 -10.242 1 97.75 470 ILE B C 1
ATOM 8554 O O . ILE B 1 470 ? 20.391 -17.328 -10.195 1 97.75 470 ILE B O 1
ATOM 8558 N N . ILE B 1 471 ? 19.656 -15.492 -9.25 1 97.69 471 ILE B N 1
ATOM 8559 C CA . ILE B 1 471 ? 19.094 -16.172 -8.086 1 97.69 471 ILE B CA 1
ATOM 8560 C C . ILE B 1 471 ? 17.609 -15.812 -7.949 1 97.69 471 ILE B C 1
ATOM 8562 O O . ILE B 1 471 ? 17.25 -14.641 -7.859 1 97.69 471 ILE B O 1
ATOM 8566 N N . ILE B 1 472 ? 16.766 -16.812 -7.934 1 96.38 472 ILE B N 1
ATOM 8567 C CA . ILE B 1 472 ? 15.328 -16.594 -7.934 1 96.38 472 ILE B CA 1
ATOM 8568 C C . ILE B 1 472 ? 14.695 -17.312 -6.742 1 96.38 472 ILE B C 1
ATOM 8570 O O . ILE B 1 472 ? 15.109 -18.406 -6.383 1 96.38 472 ILE B O 1
ATOM 8574 N N . THR B 1 473 ? 13.797 -16.609 -6.094 1 93.25 473 THR B N 1
ATOM 8575 C CA . THR B 1 473 ? 12.914 -17.297 -5.152 1 93.25 473 THR B CA 1
ATOM 8576 C C . THR B 1 473 ? 11.562 -17.594 -5.789 1 93.25 473 THR B C 1
ATOM 8578 O O . THR B 1 473 ? 11.055 -16.797 -6.586 1 93.25 473 THR B O 1
ATOM 8581 N N . SER B 1 474 ? 11.008 -18.766 -5.547 1 86.62 474 SER B N 1
ATOM 8582 C CA . SER B 1 474 ? 9.727 -19.141 -6.125 1 86.62 474 SER B CA 1
ATOM 8583 C C . SER B 1 474 ? 9.008 -20.172 -5.27 1 86.62 474 SER B C 1
ATOM 8585 O O . SER B 1 474 ? 9.648 -20.875 -4.48 1 86.62 474 SER B O 1
ATOM 8587 N N . HIS B 1 475 ? 7.801 -20.219 -5.461 1 76.38 475 HIS B N 1
ATOM 8588 C CA . HIS B 1 475 ? 6.984 -21.297 -4.93 1 76.38 475 HIS B CA 1
ATOM 8589 C C . HIS B 1 475 ? 6.457 -22.188 -6.051 1 76.38 475 HIS B C 1
ATOM 8591 O O . HIS B 1 475 ? 5.75 -23.172 -5.797 1 76.38 475 HIS B O 1
ATOM 8597 N N . SER B 1 476 ? 6.781 -21.828 -7.184 1 74.94 476 SER B N 1
ATOM 8598 C CA . SER B 1 476 ? 6.324 -22.578 -8.352 1 74.94 476 SER B CA 1
ATOM 8599 C C . SER B 1 476 ? 7.418 -23.5 -8.883 1 74.94 476 SER B C 1
ATOM 8601 O O . SER B 1 476 ? 8.484 -23.047 -9.289 1 74.94 476 SER B O 1
ATOM 8603 N N . MET B 1 477 ? 7.109 -24.688 -8.945 1 73.62 477 MET B N 1
ATOM 8604 C CA . MET B 1 477 ? 8.07 -25.672 -9.445 1 73.62 477 MET B CA 1
ATOM 8605 C C . MET B 1 477 ? 8.227 -25.547 -10.961 1 73.62 477 MET B C 1
ATOM 8607 O O . MET B 1 477 ? 9.289 -25.875 -11.5 1 73.62 477 MET B O 1
ATOM 8611 N N . GLU B 1 478 ? 7.172 -25.125 -11.523 1 74.25 478 GLU B N 1
ATOM 8612 C CA . GLU B 1 478 ? 7.23 -24.938 -12.969 1 74.25 478 GLU B CA 1
ATOM 8613 C C . GLU B 1 478 ? 8.266 -23.875 -13.344 1 74.25 478 GLU B C 1
ATOM 8615 O O . GLU B 1 478 ? 9.016 -24.047 -14.297 1 74.25 478 GLU B O 1
ATOM 8620 N N . GLU B 1 479 ? 8.258 -22.922 -12.633 1 86.06 479 GLU B N 1
ATOM 8621 C CA . GLU B 1 479 ? 9.203 -21.844 -12.859 1 86.06 479 GLU B CA 1
ATOM 8622 C C . GLU B 1 479 ? 10.641 -22.297 -12.625 1 86.06 479 GLU B C 1
ATOM 8624 O O . GLU B 1 479 ? 11.539 -21.984 -13.406 1 86.06 479 GLU B O 1
ATOM 8629 N N . CYS B 1 480 ? 10.844 -23.047 -11.602 1 85.81 480 CYS B N 1
ATOM 8630 C CA . CYS B 1 480 ? 12.18 -23.531 -11.273 1 85.81 480 CYS B CA 1
ATOM 8631 C C . CYS B 1 480 ? 12.664 -24.531 -12.32 1 85.81 480 CYS B C 1
ATOM 8633 O O . CYS B 1 480 ? 13.844 -24.547 -12.672 1 85.81 480 CYS B O 1
ATOM 8635 N N . ASP B 1 481 ? 11.734 -25.312 -12.773 1 79.94 481 ASP B N 1
ATOM 8636 C CA . ASP B 1 481 ? 12.078 -26.281 -13.805 1 79.94 481 ASP B CA 1
ATOM 8637 C C . ASP B 1 481 ? 12.477 -25.578 -15.109 1 79.94 481 ASP B C 1
ATOM 8639 O O . ASP B 1 481 ? 13.359 -26.062 -15.828 1 79.94 481 ASP B O 1
ATOM 8643 N N . ALA B 1 482 ? 11.859 -24.531 -15.328 1 81 482 ALA B N 1
ATOM 8644 C CA . ALA B 1 482 ? 12.086 -23.828 -16.578 1 81 482 ALA B CA 1
ATOM 8645 C C . ALA B 1 482 ? 13.367 -23 -16.531 1 81 482 ALA B C 1
ATOM 8647 O O . ALA B 1 482 ? 14.07 -22.859 -17.531 1 81 482 ALA B O 1
ATOM 8648 N N . LEU B 1 483 ? 13.711 -22.516 -15.383 1 90.94 483 LEU B N 1
ATOM 8649 C CA . LEU B 1 483 ? 14.734 -21.484 -15.336 1 90.94 483 LEU B CA 1
ATOM 8650 C C . LEU B 1 483 ? 15.977 -21.984 -14.609 1 90.94 483 LEU B C 1
ATOM 8652 O O . LEU B 1 483 ? 17.094 -21.641 -14.984 1 90.94 483 LEU B O 1
ATOM 8656 N N . CYS B 1 484 ? 15.812 -22.797 -13.617 1 93.94 484 CYS B N 1
ATOM 8657 C CA . CYS B 1 484 ? 16.906 -23.047 -12.68 1 93.94 484 CYS B CA 1
ATOM 8658 C C . CYS B 1 484 ? 17.797 -24.172 -13.164 1 93.94 484 CYS B C 1
ATOM 8660 O O . CYS B 1 484 ? 17.312 -25.172 -13.688 1 93.94 484 CYS B O 1
ATOM 8662 N N . THR B 1 485 ? 19.062 -23.953 -13.039 1 94.25 485 THR B N 1
ATOM 8663 C CA . THR B 1 485 ? 20.047 -25 -13.281 1 94.25 485 THR B CA 1
ATOM 8664 C C . THR B 1 485 ? 20.312 -25.797 -12.008 1 94.25 485 THR B C 1
ATOM 8666 O O . THR B 1 485 ? 20.672 -26.984 -12.07 1 94.25 485 THR B O 1
ATOM 8669 N N . ARG B 1 486 ? 20.234 -25.156 -10.977 1 95 486 ARG B N 1
ATOM 8670 C CA . ARG B 1 486 ? 20.359 -25.719 -9.633 1 95 486 ARG B CA 1
ATOM 8671 C C . ARG B 1 486 ? 19.375 -25.078 -8.672 1 95 486 ARG B C 1
ATOM 8673 O O . ARG B 1 486 ? 18.969 -23.938 -8.867 1 95 486 ARG B O 1
ATOM 8680 N N . LEU B 1 487 ? 18.938 -25.844 -7.727 1 94.5 487 LEU B N 1
ATOM 8681 C CA . LEU B 1 487 ? 18 -25.25 -6.781 1 94.5 487 LEU B CA 1
ATOM 8682 C C . LEU B 1 487 ? 18.141 -25.891 -5.402 1 94.5 487 LEU B C 1
ATOM 8684 O O . LEU B 1 487 ? 18.734 -26.969 -5.27 1 94.5 487 LEU B O 1
ATOM 8688 N N . ALA B 1 488 ? 17.734 -25.188 -4.41 1 93.88 488 ALA B N 1
ATOM 8689 C CA . ALA B 1 488 ? 17.672 -25.656 -3.031 1 93.88 488 ALA B CA 1
ATOM 8690 C C . ALA B 1 488 ? 16.266 -25.484 -2.455 1 93.88 488 ALA B C 1
ATOM 8692 O O . ALA B 1 488 ? 15.586 -24.5 -2.762 1 93.88 488 ALA B O 1
ATOM 8693 N N . ILE B 1 489 ? 15.852 -26.438 -1.737 1 90.19 489 ILE B N 1
ATOM 8694 C CA . ILE B 1 489 ? 14.602 -26.312 -0.984 1 90.19 489 ILE B CA 1
ATOM 8695 C C . ILE B 1 489 ? 14.906 -25.906 0.456 1 90.19 489 ILE B C 1
ATOM 8697 O O . ILE B 1 489 ? 15.633 -26.609 1.163 1 90.19 489 ILE B O 1
ATOM 8701 N N . MET B 1 490 ? 14.391 -24.75 0.804 1 91 490 MET B N 1
ATOM 8702 C CA . MET B 1 490 ? 14.625 -24.219 2.139 1 91 490 MET B CA 1
ATOM 8703 C C . MET B 1 490 ? 13.414 -24.453 3.041 1 91 490 MET B C 1
ATOM 8705 O O . MET B 1 490 ? 12.281 -24.156 2.654 1 91 490 MET B O 1
ATOM 8709 N N . VAL B 1 491 ? 13.695 -25.047 4.148 1 88.25 491 VAL B N 1
ATOM 8710 C CA . VAL B 1 491 ? 12.664 -25.266 5.16 1 88.25 491 VAL B CA 1
ATOM 8711 C C . VAL B 1 491 ? 13.148 -24.734 6.512 1 88.25 491 VAL B C 1
ATOM 8713 O O . VAL B 1 491 ? 14.188 -25.172 7.016 1 88.25 491 VAL B O 1
ATOM 8716 N N . LYS B 1 492 ? 12.461 -23.828 7.094 1 87.69 492 LYS B N 1
ATOM 8717 C CA . LYS B 1 492 ? 12.766 -23.25 8.398 1 87.69 492 LYS B CA 1
ATOM 8718 C C . LYS B 1 492 ? 14.211 -22.781 8.477 1 87.69 492 LYS B C 1
ATOM 8720 O O . LYS B 1 492 ? 14.93 -23.094 9.422 1 87.69 492 LYS B O 1
ATOM 8725 N N . GLY B 1 493 ? 14.68 -22.234 7.438 1 92.56 493 GLY B N 1
ATOM 8726 C CA . GLY B 1 493 ? 15.969 -21.562 7.418 1 92.56 493 GLY B CA 1
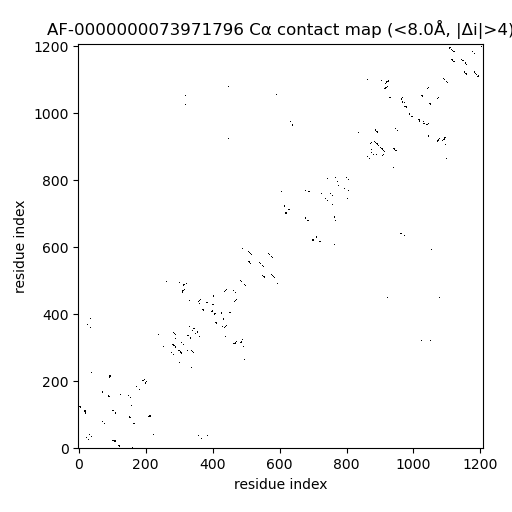ATOM 8727 C C . GLY B 1 493 ? 17.109 -22.484 7.031 1 92.56 493 GLY B C 1
ATOM 8728 O O . GLY B 1 493 ? 18.266 -22.062 6.961 1 92.56 493 GLY B O 1
ATOM 8729 N N . LYS B 1 494 ? 16.781 -23.812 6.773 1 93.5 494 LYS B N 1
ATOM 8730 C CA . LYS B 1 494 ? 17.812 -24.781 6.418 1 93.5 494 LYS B CA 1
ATOM 8731 C C . LYS B 1 494 ? 17.594 -25.312 5.004 1 93.5 494 LYS B C 1
ATOM 8733 O O . LYS B 1 494 ? 16.469 -25.344 4.516 1 93.5 494 LYS B O 1
ATOM 8738 N N . PHE B 1 495 ? 18.734 -25.703 4.375 1 94.06 495 PHE B N 1
ATOM 8739 C CA . PHE B 1 495 ? 18.609 -26.391 3.092 1 94.06 495 PHE B CA 1
ATOM 8740 C C . PHE B 1 495 ? 18.312 -27.875 3.291 1 94.06 495 PHE B C 1
ATOM 8742 O O . PHE B 1 495 ? 19.062 -28.578 3.965 1 94.06 495 PHE B O 1
ATOM 8749 N N . MET B 1 496 ? 17.281 -28.328 2.709 1 90.25 496 MET B N 1
ATOM 8750 C CA . MET B 1 496 ? 16.891 -29.734 2.828 1 90.25 496 MET B CA 1
ATOM 8751 C C . MET B 1 496 ? 17.438 -30.547 1.661 1 90.25 496 MET B C 1
ATOM 8753 O O . MET B 1 496 ? 17.641 -31.75 1.786 1 90.25 496 MET B O 1
ATOM 8757 N N . CYS B 1 497 ? 17.516 -29.953 0.6 1 89.88 497 CYS B N 1
ATOM 8758 C CA . CYS B 1 497 ? 18.109 -30.594 -0.569 1 89.88 497 CYS B CA 1
ATOM 8759 C C . CYS B 1 497 ? 18.734 -29.562 -1.497 1 89.88 497 CYS B C 1
ATOM 8761 O O . CYS B 1 497 ? 18.453 -28.375 -1.389 1 89.88 497 CYS B O 1
ATOM 8763 N N . LEU B 1 498 ? 19.641 -30.031 -2.277 1 94.25 498 LEU B N 1
ATOM 8764 C CA . LEU B 1 498 ? 20.391 -29.203 -3.205 1 94.25 498 LEU B CA 1
ATOM 8765 C C . LEU B 1 498 ? 20.781 -29.984 -4.453 1 94.25 498 LEU B C 1
ATOM 8767 O O . LEU B 1 498 ? 21.203 -31.141 -4.363 1 94.25 498 LEU B O 1
ATOM 8771 N N . GLY B 1 499 ? 20.469 -29.438 -5.598 1 93.19 499 GLY B N 1
ATOM 8772 C CA . GLY B 1 499 ? 20.859 -30.078 -6.844 1 93.19 499 GLY B CA 1
ATOM 8773 C C . GLY B 1 499 ? 20.078 -29.562 -8.047 1 93.19 499 GLY B C 1
ATOM 8774 O O . GLY B 1 499 ? 19.297 -28.625 -7.93 1 93.19 499 GLY B O 1
ATOM 8775 N N . SER B 1 500 ? 20.391 -30.031 -9.188 1 90.75 500 SER B N 1
ATOM 8776 C CA . SER B 1 500 ? 19.625 -29.719 -10.383 1 90.75 500 SER B CA 1
ATOM 8777 C C . SER B 1 500 ? 18.203 -30.297 -10.297 1 90.75 500 SER B C 1
ATOM 8779 O O . SER B 1 500 ? 17.969 -31.266 -9.562 1 90.75 500 SER B O 1
ATOM 8781 N N . PRO B 1 501 ? 17.328 -29.641 -11 1 84.5 501 PRO B N 1
ATOM 8782 C CA . PRO B 1 501 ? 15.969 -30.172 -10.984 1 84.5 501 PRO B CA 1
ATOM 8783 C C . PRO B 1 501 ? 15.906 -31.656 -11.383 1 84.5 501 PRO B C 1
ATOM 8785 O O . PRO B 1 501 ? 15.18 -32.438 -10.766 1 84.5 501 PRO B O 1
ATOM 8788 N N . GLN B 1 502 ? 16.734 -32.031 -12.336 1 75.75 502 GLN B N 1
ATOM 8789 C CA . GLN B 1 502 ? 16.766 -33.438 -12.781 1 75.75 502 GLN B CA 1
ATOM 8790 C C . GLN B 1 502 ? 17.359 -34.344 -11.711 1 75.75 502 GLN B C 1
ATOM 8792 O O . GLN B 1 502 ? 16.844 -35.438 -11.469 1 75.75 502 GLN B O 1
ATOM 8797 N N . HIS B 1 503 ? 18.359 -33.906 -11.125 1 83.5 503 HIS B N 1
ATOM 8798 C CA . HIS B 1 503 ? 19 -34.656 -10.055 1 83.5 503 HIS B CA 1
ATOM 8799 C C . HIS B 1 503 ? 18.031 -34.875 -8.891 1 83.5 503 HIS B C 1
ATOM 8801 O O . HIS B 1 503 ? 17.953 -36 -8.352 1 83.5 503 HIS B O 1
ATOM 8807 N N . LEU B 1 504 ? 17.344 -33.906 -8.547 1 83.62 504 LEU B N 1
ATOM 8808 C CA . LEU B 1 504 ? 16.406 -34 -7.426 1 83.62 504 LEU B CA 1
ATOM 8809 C C . LEU B 1 504 ? 15.227 -34.906 -7.77 1 83.62 504 LEU B C 1
ATOM 8811 O O . LEU B 1 504 ? 14.727 -35.625 -6.91 1 83.62 504 LEU B O 1
ATOM 8815 N N . LYS B 1 505 ? 14.781 -34.75 -9 1 73.44 505 LYS B N 1
ATOM 8816 C CA . LYS B 1 505 ? 13.719 -35.656 -9.453 1 73.44 505 LYS B CA 1
ATOM 8817 C C . LYS B 1 505 ? 14.148 -37.125 -9.359 1 73.44 505 LYS B C 1
ATOM 8819 O O . LYS B 1 505 ? 13.359 -37.969 -8.969 1 73.44 505 LYS B O 1
ATOM 8824 N N . ASN B 1 506 ? 15.383 -37.312 -9.719 1 71.12 506 ASN B N 1
ATOM 8825 C CA . ASN B 1 506 ? 15.922 -38.688 -9.695 1 71.12 506 ASN B CA 1
ATOM 8826 C C . ASN B 1 506 ? 16.156 -39.156 -8.266 1 71.12 506 ASN B C 1
ATOM 8828 O O . ASN B 1 506 ? 15.891 -40.312 -7.949 1 71.12 506 ASN B O 1
ATOM 8832 N N . LYS B 1 507 ? 16.672 -38.312 -7.578 1 77.12 507 LYS B N 1
ATOM 8833 C CA . LYS B 1 507 ? 17.031 -38.688 -6.203 1 77.12 507 LYS B CA 1
ATOM 8834 C C . LYS B 1 507 ? 15.797 -38.969 -5.367 1 77.12 507 LYS B C 1
ATOM 8836 O O . LYS B 1 507 ? 15.781 -39.906 -4.582 1 77.12 507 LYS B O 1
ATOM 8841 N N . PHE B 1 508 ? 14.836 -38.188 -5.566 1 72.44 508 PHE B N 1
ATOM 8842 C CA . PHE B 1 508 ? 13.656 -38.312 -4.711 1 72.44 508 PHE B CA 1
ATOM 8843 C C . PHE B 1 508 ? 12.492 -38.938 -5.484 1 72.44 508 PHE B C 1
ATOM 8845 O O . PHE B 1 508 ? 11.492 -39.344 -4.891 1 72.44 508 PHE B O 1
ATOM 8852 N N . GLY B 1 509 ? 12.555 -38.844 -6.828 1 62.66 509 GLY B N 1
ATOM 8853 C CA . GLY B 1 509 ? 11.508 -39.312 -7.719 1 62.66 509 GLY B CA 1
ATOM 8854 C C . GLY B 1 509 ? 11.477 -40.844 -7.863 1 62.66 509 GLY B C 1
ATOM 8855 O O . GLY B 1 509 ? 10.75 -41.375 -8.695 1 62.66 509 GLY B O 1
ATOM 8856 N N . ASN B 1 510 ? 12.32 -41.531 -7.164 1 65.69 510 ASN B N 1
ATOM 8857 C CA . ASN B 1 510 ? 12.305 -43 -7.285 1 65.69 510 ASN B CA 1
ATOM 8858 C C . ASN B 1 510 ? 11.023 -43.594 -6.715 1 65.69 510 ASN B C 1
ATOM 8860 O O . ASN B 1 510 ? 11.023 -44.719 -6.211 1 65.69 510 ASN B O 1
ATOM 8864 N N . ILE B 1 511 ? 10.062 -42.594 -6.836 1 72.5 511 ILE B N 1
ATOM 8865 C CA . ILE B 1 511 ? 8.766 -43 -6.336 1 72.5 511 ILE B CA 1
ATOM 8866 C C . ILE B 1 511 ? 7.691 -42.75 -7.391 1 72.5 511 ILE B C 1
ATOM 8868 O O . ILE B 1 511 ? 7.672 -41.688 -8.023 1 72.5 511 ILE B O 1
ATOM 8872 N N . TYR B 1 512 ? 6.988 -43.781 -7.824 1 75.19 512 TYR B N 1
ATOM 8873 C CA . TYR B 1 512 ? 5.789 -43.625 -8.641 1 75.19 512 TYR B CA 1
ATOM 8874 C C . TYR B 1 512 ? 4.578 -43.312 -7.77 1 75.19 512 TYR B C 1
ATOM 8876 O O . TYR B 1 512 ? 4.418 -43.875 -6.684 1 75.19 512 TYR B O 1
ATOM 8884 N N . ILE B 1 513 ? 3.959 -42.219 -8.242 1 77.12 513 ILE B N 1
ATOM 8885 C CA . ILE B 1 513 ? 2.701 -41.906 -7.559 1 77.12 513 ILE B CA 1
ATOM 8886 C C . ILE B 1 513 ? 1.55 -42.625 -8.281 1 77.12 513 ILE B C 1
ATOM 8888 O O . ILE B 1 513 ? 1.322 -42.375 -9.469 1 77.12 513 ILE B O 1
ATOM 8892 N N . LEU B 1 514 ? 0.916 -43.594 -7.57 1 83.56 514 LEU B N 1
ATOM 8893 C CA . LEU B 1 514 ? -0.261 -44.281 -8.078 1 83.56 514 LEU B CA 1
ATOM 8894 C C . LEU B 1 514 ? -1.536 -43.719 -7.473 1 83.56 514 LEU B C 1
ATOM 8896 O O . LEU B 1 514 ? -1.67 -43.656 -6.246 1 83.56 514 LEU B O 1
ATOM 8900 N N . LYS B 1 515 ? -2.271 -43.031 -8.32 1 82.94 515 LYS B N 1
ATOM 8901 C CA . LYS B 1 515 ? -3.615 -42.625 -7.91 1 82.94 515 LYS B CA 1
ATOM 8902 C C . LYS B 1 515 ? -4.668 -43.594 -8.461 1 82.94 515 LYS B C 1
ATOM 8904 O O . LYS B 1 515 ? -4.816 -43.719 -9.68 1 82.94 515 LYS B O 1
ATOM 8909 N N . ALA B 1 516 ? -5.371 -44.406 -7.547 1 84.38 516 ALA B N 1
ATOM 8910 C CA . ALA B 1 516 ? -6.426 -45.344 -7.93 1 84.38 516 ALA B CA 1
ATOM 8911 C C . ALA B 1 516 ? -7.793 -44.844 -7.461 1 84.38 516 ALA B C 1
ATOM 8913 O O . ALA B 1 516 ? -7.977 -44.5 -6.285 1 84.38 516 ALA B O 1
ATOM 8914 N N . LYS B 1 517 ? -8.625 -44.531 -8.398 1 84.12 517 LYS B N 1
ATOM 8915 C CA . LYS B 1 517 ? -9.992 -44.094 -8.094 1 84.12 517 LYS B CA 1
ATOM 8916 C C . LYS B 1 517 ? -10.961 -45.281 -8.188 1 84.12 517 LYS B C 1
ATOM 8918 O O . LYS B 1 517 ? -10.984 -46 -9.195 1 84.12 517 LYS B O 1
ATOM 8923 N N . PHE B 1 518 ? -11.766 -45.469 -7.078 1 80.25 518 PHE B N 1
ATOM 8924 C CA . PHE B 1 518 ? -12.766 -46.531 -7.027 1 80.25 518 PHE B CA 1
ATOM 8925 C C . PHE B 1 518 ? -14.164 -45.969 -7.227 1 80.25 518 PHE B C 1
ATOM 8927 O O . PHE B 1 518 ? -14.398 -44.781 -7.012 1 80.25 518 PHE B O 1
ATOM 8934 N N . ASN B 1 519 ? -15.039 -46.812 -7.73 1 73.81 519 ASN B N 1
ATOM 8935 C CA . ASN B 1 519 ? -16.438 -46.438 -7.816 1 73.81 519 ASN B CA 1
ATOM 8936 C C . ASN B 1 519 ? -17.062 -46.281 -6.434 1 73.81 519 ASN B C 1
ATOM 8938 O O . ASN B 1 519 ? -16.672 -46.938 -5.488 1 73.81 519 ASN B O 1
ATOM 8942 N N . MET B 1 520 ? -17.859 -45.25 -6.277 1 63.59 520 MET B N 1
ATOM 8943 C CA . MET B 1 520 ? -18.5 -44.906 -5.004 1 63.59 520 MET B CA 1
ATOM 8944 C C . MET B 1 520 ? -19.172 -46.125 -4.402 1 63.59 520 MET B C 1
ATOM 8946 O O . MET B 1 520 ? -19.344 -46.219 -3.184 1 63.59 520 MET B O 1
ATOM 8950 N N . ASP B 1 521 ? -19.641 -47.156 -5.172 1 65.94 521 ASP B N 1
ATOM 8951 C CA . ASP B 1 521 ? -20.391 -48.312 -4.695 1 65.94 521 ASP B CA 1
ATOM 8952 C C . ASP B 1 521 ? -19.484 -49.5 -4.395 1 65.94 521 ASP B C 1
ATOM 8954 O O . ASP B 1 521 ? -19.938 -50.625 -4.188 1 65.94 521 ASP B O 1
ATOM 8958 N N . THR B 1 522 ? -18.25 -49.219 -4.32 1 70.56 522 THR B N 1
ATOM 8959 C CA . THR B 1 522 ? -17.344 -50.344 -4.137 1 70.56 522 THR B CA 1
ATOM 8960 C C . THR B 1 522 ? -17.312 -50.781 -2.672 1 70.56 522 THR B C 1
ATOM 8962 O O . THR B 1 522 ? -17.297 -49.938 -1.771 1 70.56 522 THR B O 1
ATOM 8965 N N . ASP B 1 523 ? -17.438 -52.062 -2.361 1 75.31 523 ASP B N 1
ATOM 8966 C CA . ASP B 1 523 ? -17.438 -52.688 -1.039 1 75.31 523 ASP B CA 1
ATOM 8967 C C . ASP B 1 523 ? -16.109 -52.438 -0.323 1 75.31 523 ASP B C 1
ATOM 8969 O O . ASP B 1 523 ? -15.039 -52.469 -0.947 1 75.31 523 ASP B O 1
ATOM 8973 N N . GLU B 1 524 ? -16.078 -52.094 0.897 1 78.19 524 GLU B N 1
ATOM 8974 C CA . GLU B 1 524 ? -14.922 -51.844 1.747 1 78.19 524 GLU B CA 1
ATOM 8975 C C . GLU B 1 524 ? -13.953 -53.031 1.719 1 78.19 524 GLU B C 1
ATOM 8977 O O . GLU B 1 524 ? -12.742 -52.844 1.811 1 78.19 524 GLU B O 1
ATOM 8982 N N . ASN B 1 525 ? -14.539 -54.188 1.591 1 80.94 525 ASN B N 1
ATOM 8983 C CA . ASN B 1 525 ? -13.695 -55.375 1.542 1 80.94 525 ASN B CA 1
ATOM 8984 C C . ASN B 1 525 ? -12.812 -55.375 0.297 1 80.94 525 ASN B C 1
ATOM 8986 O O . ASN B 1 525 ? -11.648 -55.781 0.357 1 80.94 525 ASN B O 1
ATOM 8990 N N . LYS B 1 526 ? -13.297 -54.906 -0.794 1 85.06 526 LYS B N 1
ATOM 8991 C CA . LYS B 1 526 ? -12.531 -54.812 -2.035 1 85.06 526 LYS B CA 1
ATOM 8992 C C . LYS B 1 526 ? -11.422 -53.781 -1.938 1 85.06 526 LYS B C 1
ATOM 8994 O O . LYS B 1 526 ? -10.336 -53.969 -2.49 1 85.06 526 LYS B O 1
ATOM 8999 N N . LEU B 1 527 ? -11.711 -52.812 -1.229 1 85.44 527 LEU B N 1
ATOM 9000 C CA . LEU B 1 527 ? -10.703 -51.781 -1.021 1 85.44 527 LEU B CA 1
ATOM 9001 C C . LEU B 1 527 ? -9.531 -52.312 -0.212 1 85.44 527 LEU B C 1
ATOM 9003 O O . LEU B 1 527 ? -8.367 -52.031 -0.53 1 85.44 527 LEU B O 1
ATOM 9007 N N . GLU B 1 528 ? -9.922 -53.094 0.8 1 87.94 528 GLU B N 1
ATOM 9008 C CA . GLU B 1 528 ? -8.875 -53.688 1.625 1 87.94 528 GLU B CA 1
ATOM 9009 C C . GLU B 1 528 ? -8.078 -54.75 0.842 1 87.94 528 GLU B C 1
ATOM 9011 O O . GLU B 1 528 ? -6.867 -54.875 1.019 1 87.94 528 GLU B O 1
ATOM 9016 N N . ASP B 1 529 ? -8.781 -55.469 0.035 1 87.81 529 ASP B N 1
ATOM 9017 C CA . ASP B 1 529 ? -8.109 -56.469 -0.813 1 87.81 529 ASP B CA 1
ATOM 9018 C C . ASP B 1 529 ? -7.145 -55.781 -1.783 1 87.81 529 ASP B C 1
ATOM 9020 O O . ASP B 1 529 ? -6.062 -56.281 -2.059 1 87.81 529 ASP B O 1
ATOM 9024 N N . PHE B 1 530 ? -7.562 -54.625 -2.234 1 90.5 530 PHE B N 1
ATOM 9025 C CA . PHE B 1 530 ? -6.711 -53.875 -3.143 1 90.5 530 PHE B CA 1
ATOM 9026 C C . PHE B 1 530 ? -5.461 -53.375 -2.426 1 90.5 530 PHE B C 1
ATOM 9028 O O . PHE B 1 530 ? -4.359 -53.438 -2.971 1 90.5 530 PHE B O 1
ATOM 9035 N N . LYS B 1 531 ? -5.609 -52.938 -1.298 1 90.06 531 LYS B N 1
ATOM 9036 C CA . LYS B 1 531 ? -4.473 -52.469 -0.508 1 90.06 531 LYS B CA 1
ATOM 9037 C C . LYS B 1 531 ? -3.461 -53.562 -0.28 1 90.06 531 LYS B C 1
ATOM 9039 O O . LYS B 1 531 ? -2.252 -53.344 -0.399 1 90.06 531 LYS B O 1
ATOM 9044 N N . LYS B 1 532 ? -4.004 -54.781 0.046 1 88.5 532 LYS B N 1
ATOM 9045 C CA . LYS B 1 532 ? -3.139 -55.938 0.245 1 88.5 532 LYS B CA 1
ATOM 9046 C C . LYS B 1 532 ? -2.436 -56.312 -1.053 1 88.5 532 LYS B C 1
ATOM 9048 O O . LYS B 1 532 ? -1.26 -56.688 -1.04 1 88.5 532 LYS B O 1
ATOM 9053 N N . TYR B 1 533 ? -3.23 -56.219 -2.051 1 90.81 533 TYR B N 1
ATOM 9054 C CA . TYR B 1 533 ? -2.676 -56.531 -3.361 1 90.81 533 TYR B CA 1
ATOM 9055 C C . TYR B 1 533 ? -1.51 -55.625 -3.703 1 90.81 533 TYR B C 1
ATOM 9057 O O . TYR B 1 533 ? -0.449 -56.094 -4.129 1 90.81 533 TYR B O 1
ATOM 9065 N N . ILE B 1 534 ? -1.674 -54.344 -3.547 1 90.19 534 ILE B N 1
ATOM 9066 C CA . ILE B 1 534 ? -0.643 -53.375 -3.881 1 90.19 534 ILE B CA 1
ATOM 9067 C C . ILE B 1 534 ? 0.576 -53.594 -2.984 1 90.19 534 ILE B C 1
ATOM 9069 O O . ILE B 1 534 ? 1.716 -53.5 -3.449 1 90.19 534 ILE B O 1
ATOM 9073 N N . ALA B 1 535 ? 0.349 -53.875 -1.792 1 89 535 ALA B N 1
ATOM 9074 C CA . ALA B 1 535 ? 1.443 -54.094 -0.853 1 89 535 ALA B CA 1
ATOM 9075 C C . ALA B 1 535 ? 2.246 -55.344 -1.238 1 89 535 ALA B C 1
ATOM 9077 O O . ALA B 1 535 ? 3.457 -55.406 -1.007 1 89 535 ALA B O 1
ATOM 9078 N N . THR B 1 536 ? 1.57 -56.312 -1.792 1 87.81 536 THR B N 1
ATOM 9079 C CA . THR B 1 536 ? 2.223 -57.562 -2.168 1 87.81 536 THR B CA 1
ATOM 9080 C C . THR B 1 536 ? 2.99 -57.406 -3.477 1 87.81 536 THR B C 1
ATOM 9082 O O . THR B 1 536 ? 4.121 -57.875 -3.604 1 87.81 536 THR B O 1
ATOM 9085 N N . VAL B 1 537 ? 2.336 -56.719 -4.363 1 87.94 537 VAL B N 1
ATOM 9086 C CA . VAL B 1 537 ? 2.91 -56.625 -5.699 1 87.94 537 VAL B CA 1
ATOM 9087 C C . VAL B 1 537 ? 4.035 -55.594 -5.703 1 87.94 537 VAL B C 1
ATOM 9089 O O . VAL B 1 537 ? 5.027 -55.75 -6.418 1 87.94 537 VAL B O 1
ATOM 9092 N N . PHE B 1 538 ? 3.822 -54.531 -5.043 1 88.81 538 PHE B N 1
ATOM 9093 C CA . PHE B 1 538 ? 4.836 -53.469 -4.934 1 88.81 538 PHE B CA 1
ATOM 9094 C C . PHE B 1 538 ? 5.367 -53.375 -3.508 1 88.81 538 PHE B C 1
ATOM 9096 O O . PHE B 1 538 ? 4.918 -52.531 -2.729 1 88.81 538 PHE B O 1
ATOM 9103 N N . PRO B 1 539 ? 6.371 -54.25 -3.326 1 84.62 539 PRO B N 1
ATOM 9104 C CA . PRO B 1 539 ? 6.93 -54.156 -1.975 1 84.62 539 PRO B CA 1
ATOM 9105 C C . PRO B 1 539 ? 7.539 -52.812 -1.676 1 84.62 539 PRO B C 1
ATOM 9107 O O . PRO B 1 539 ? 8.266 -52.25 -2.504 1 84.62 539 PRO B O 1
ATOM 9110 N N . GLY B 1 540 ? 7.094 -52.188 -0.56 1 81.94 540 GLY B N 1
ATOM 9111 C CA . GLY B 1 540 ? 7.598 -50.875 -0.161 1 81.94 540 GLY B CA 1
ATOM 9112 C C . GLY B 1 540 ? 6.645 -49.75 -0.492 1 81.94 540 GLY B C 1
ATOM 9113 O O . GLY B 1 540 ? 6.949 -48.594 -0.237 1 81.94 540 GLY B O 1
ATOM 9114 N N . SER B 1 541 ? 5.562 -50.125 -1.132 1 86.62 541 SER B N 1
ATOM 9115 C CA . SER B 1 541 ? 4.574 -49.125 -1.445 1 86.62 541 SER B CA 1
ATOM 9116 C C . SER B 1 541 ? 3.959 -48.531 -0.177 1 86.62 541 SER B C 1
ATOM 9118 O O . SER B 1 541 ? 3.83 -49.219 0.832 1 86.62 541 SER B O 1
ATOM 9120 N N . GLU B 1 542 ? 3.793 -47.219 -0.187 1 86.38 542 GLU B N 1
ATOM 9121 C CA . GLU B 1 542 ? 3.209 -46.531 0.96 1 86.38 542 GLU B CA 1
ATOM 9122 C C . GLU B 1 542 ? 1.931 -45.781 0.57 1 86.38 542 GLU B C 1
ATOM 9124 O O . GLU B 1 542 ? 1.917 -45.031 -0.403 1 86.38 542 GLU B O 1
ATOM 9129 N N . LEU B 1 543 ? 0.846 -46.094 1.36 1 86 543 LEU B N 1
ATOM 9130 C CA . LEU B 1 543 ? -0.396 -45.344 1.174 1 86 543 LEU B CA 1
ATOM 9131 C C . LEU B 1 543 ? -0.311 -43.969 1.827 1 86 543 LEU B C 1
ATOM 9133 O O . LEU B 1 543 ? -0.151 -43.844 3.045 1 86 543 LEU B O 1
ATOM 9137 N N . LYS B 1 544 ? -0.281 -42.938 1.012 1 74.75 544 LYS B N 1
ATOM 9138 C CA . LYS B 1 544 ? -0.095 -41.594 1.525 1 74.75 544 LYS B CA 1
ATOM 9139 C C . LYS B 1 544 ? -1.435 -40.938 1.858 1 74.75 544 LYS B C 1
ATOM 9141 O O . LYS B 1 544 ? -1.573 -40.281 2.895 1 74.75 544 LYS B O 1
ATOM 9146 N N . HIS B 1 545 ? -2.326 -41 0.887 1 73.69 545 HIS B N 1
ATOM 9147 C CA . HIS B 1 545 ? -3.619 -40.344 1.086 1 73.69 545 HIS B CA 1
ATOM 9148 C C . HIS B 1 545 ? -4.762 -41.281 0.654 1 73.69 545 HIS B C 1
ATOM 9150 O O . HIS B 1 545 ? -4.645 -42 -0.342 1 73.69 545 HIS B O 1
ATOM 9156 N N . GLU B 1 546 ? -5.828 -41.469 1.562 1 73.38 546 GLU B N 1
ATOM 9157 C CA . GLU B 1 546 ? -7.07 -42.188 1.246 1 73.38 546 GLU B CA 1
ATOM 9158 C C . GLU B 1 546 ? -8.281 -41.25 1.4 1 73.38 546 GLU B C 1
ATOM 9160 O O . GLU B 1 546 ? -8.57 -40.781 2.502 1 73.38 546 GLU B O 1
ATOM 9165 N N . ASN B 1 547 ? -8.727 -40.688 0.278 1 65.5 547 ASN B N 1
ATOM 9166 C CA . ASN B 1 547 ? -9.891 -39.812 0.35 1 65.5 547 ASN B CA 1
ATOM 9167 C C . ASN B 1 547 ? -10.977 -40.25 -0.633 1 65.5 547 ASN B C 1
ATOM 9169 O O . ASN B 1 547 ? -10.727 -40.375 -1.834 1 65.5 547 ASN B O 1
ATOM 9173 N N . GLN B 1 548 ? -12.281 -40.344 -0.232 1 60.62 548 GLN B N 1
ATOM 9174 C CA . GLN B 1 548 ? -13.516 -40.562 -0.984 1 60.62 548 GLN B CA 1
ATOM 9175 C C . GLN B 1 548 ? -13.289 -41.5 -2.156 1 60.62 548 GLN B C 1
ATOM 9177 O O . GLN B 1 548 ? -13.695 -41.219 -3.283 1 60.62 548 GLN B O 1
ATOM 9182 N N . GLY B 1 549 ? -12.578 -42.688 -1.904 1 66.62 549 GLY B N 1
ATOM 9183 C CA . GLY B 1 549 ? -12.438 -43.688 -2.945 1 66.62 549 GLY B CA 1
ATOM 9184 C C . GLY B 1 549 ? -11.188 -43.5 -3.791 1 66.62 549 GLY B C 1
ATOM 9185 O O . GLY B 1 549 ? -10.969 -44.25 -4.754 1 66.62 549 GLY B O 1
ATOM 9186 N N . ILE B 1 550 ? -10.484 -42.438 -3.467 1 76.56 550 ILE B N 1
ATOM 9187 C CA . ILE B 1 550 ? -9.227 -42.25 -4.188 1 76.56 550 ILE B CA 1
ATOM 9188 C C . ILE B 1 550 ? -8.055 -42.594 -3.275 1 76.56 550 ILE B C 1
ATOM 9190 O O . ILE B 1 550 ? -7.945 -42.062 -2.16 1 76.56 550 ILE B O 1
ATOM 9194 N N . LEU B 1 551 ? -7.281 -43.688 -3.684 1 84.75 551 LEU B N 1
ATOM 9195 C CA . LEU B 1 551 ? -6.086 -44.094 -2.947 1 84.75 551 LEU B CA 1
ATOM 9196 C C . LEU B 1 551 ? -4.828 -43.562 -3.623 1 84.75 551 LEU B C 1
ATOM 9198 O O . LEU B 1 551 ? -4.648 -43.719 -4.832 1 84.75 551 LEU B O 1
ATOM 9202 N N . ASN B 1 552 ? -4.035 -42.844 -2.889 1 81.81 552 ASN B N 1
ATOM 9203 C CA . ASN B 1 552 ? -2.746 -42.344 -3.373 1 81.81 552 ASN B CA 1
ATOM 9204 C C . ASN B 1 552 ? -1.591 -43.156 -2.771 1 81.81 552 ASN B C 1
ATOM 9206 O O . ASN B 1 552 ? -1.41 -43.156 -1.554 1 81.81 552 ASN B O 1
ATOM 9210 N N . TYR B 1 553 ? -0.865 -44 -3.682 1 83.69 553 TYR B N 1
ATOM 9211 C CA . TYR B 1 553 ? 0.252 -44.844 -3.234 1 83.69 553 TYR B CA 1
ATOM 9212 C C . TYR B 1 553 ? 1.577 -44.281 -3.744 1 83.69 553 TYR B C 1
ATOM 9214 O O . TYR B 1 553 ? 1.653 -43.781 -4.863 1 83.69 553 TYR B O 1
ATOM 9222 N N . TYR B 1 554 ? 2.529 -44.312 -2.887 1 81.25 554 TYR B N 1
ATOM 9223 C CA . TYR B 1 554 ? 3.912 -44.125 -3.318 1 81.25 554 TYR B CA 1
ATOM 9224 C C . TYR B 1 554 ? 4.582 -45.469 -3.562 1 81.25 554 TYR B C 1
ATOM 9226 O O . TYR B 1 554 ? 4.66 -46.312 -2.658 1 81.25 554 TYR B O 1
ATOM 9234 N N . ILE B 1 555 ? 4.906 -45.75 -4.844 1 84.12 555 ILE B N 1
ATOM 9235 C CA . ILE B 1 555 ? 5.543 -47 -5.238 1 84.12 555 ILE B CA 1
ATOM 9236 C C . ILE B 1 555 ? 7.016 -46.75 -5.566 1 84.12 555 ILE B C 1
ATOM 9238 O O . ILE B 1 555 ? 7.336 -45.906 -6.387 1 84.12 555 ILE B O 1
ATOM 9242 N N . PRO B 1 556 ? 7.902 -47.375 -4.816 1 80.44 556 PRO B N 1
ATOM 9243 C CA . PRO B 1 556 ? 9.32 -47.219 -5.145 1 80.44 556 PRO B CA 1
ATOM 9244 C C . PRO B 1 556 ? 9.648 -47.656 -6.57 1 80.44 556 PRO B C 1
ATOM 9246 O O . PRO B 1 556 ? 9.18 -48.719 -7.031 1 80.44 556 PRO B O 1
ATOM 9249 N N . SER B 1 557 ? 10.344 -46.844 -7.348 1 75.38 557 SER B N 1
ATOM 9250 C CA . SER B 1 557 ? 10.625 -47.094 -8.758 1 75.38 557 SER B CA 1
ATOM 9251 C C . SER B 1 557 ? 11.797 -48.062 -8.922 1 75.38 557 SER B C 1
ATOM 9253 O O . SER B 1 557 ? 11.984 -48.656 -9.984 1 75.38 557 SER B O 1
ATOM 9255 N N . LYS B 1 558 ? 12.688 -48.188 -8.016 1 71.06 558 LYS B N 1
ATOM 9256 C CA . LYS B 1 558 ? 13.93 -48.938 -8.141 1 71.06 558 LYS B CA 1
ATOM 9257 C C . LYS B 1 558 ? 13.688 -50.281 -8.781 1 71.06 558 LYS B C 1
ATOM 9259 O O . LYS B 1 558 ? 14.383 -50.688 -9.727 1 71.06 558 LYS B O 1
ATOM 9264 N N . ASP B 1 559 ? 12.656 -51.094 -8.25 1 66.19 559 ASP B N 1
ATOM 9265 C CA . ASP B 1 559 ? 12.438 -52.438 -8.758 1 66.19 559 ASP B CA 1
ATOM 9266 C C . ASP B 1 559 ? 11.133 -52.5 -9.555 1 66.19 559 ASP B C 1
ATOM 9268 O O . ASP B 1 559 ? 10.648 -53.594 -9.852 1 66.19 559 ASP B O 1
ATOM 9272 N N . ASN B 1 560 ? 10.727 -51.25 -9.906 1 75.25 560 ASN B N 1
ATOM 9273 C CA . ASN B 1 560 ? 9.438 -51.25 -10.578 1 75.25 560 ASN B CA 1
ATOM 9274 C C . ASN B 1 560 ? 9.461 -50.344 -11.812 1 75.25 560 ASN B C 1
ATOM 9276 O O . ASN B 1 560 ? 9.289 -49.125 -11.703 1 75.25 560 ASN B O 1
ATOM 9280 N N . GLY B 1 561 ? 9.805 -50.938 -12.914 1 68.94 561 GLY B N 1
ATOM 9281 C CA . GLY B 1 561 ? 9.773 -50.188 -14.148 1 68.94 561 GLY B CA 1
ATOM 9282 C C . GLY B 1 561 ? 8.375 -49.75 -14.539 1 68.94 561 GLY B C 1
ATOM 9283 O O . GLY B 1 561 ? 7.387 -50.312 -14.07 1 68.94 561 GLY B O 1
ATOM 9284 N N . TRP B 1 562 ? 8.227 -48.688 -15.344 1 68.56 562 TRP B N 1
ATOM 9285 C CA . TRP B 1 562 ? 6.941 -48.156 -15.789 1 68.56 562 TRP B CA 1
ATOM 9286 C C . TRP B 1 562 ? 6.07 -49.25 -16.391 1 68.56 562 TRP B C 1
ATOM 9288 O O . TRP B 1 562 ? 4.879 -49.344 -16.078 1 68.56 562 TRP B O 1
ATOM 9298 N N . GLY B 1 563 ? 6.68 -50.031 -17.266 1 67 563 GLY B N 1
ATOM 9299 C CA . GLY B 1 563 ? 5.945 -51.094 -17.922 1 67 563 GLY B CA 1
ATOM 9300 C C . GLY B 1 563 ? 5.375 -52.125 -16.953 1 67 563 GLY B C 1
ATOM 9301 O O . GLY B 1 563 ? 4.219 -52.531 -17.078 1 67 563 GLY B O 1
ATOM 9302 N N . LYS B 1 564 ? 6.168 -52.406 -16.031 1 76.62 564 LYS B N 1
ATOM 9303 C CA . LYS B 1 564 ? 5.734 -53.375 -15.016 1 76.62 564 LYS B CA 1
ATOM 9304 C C . LYS B 1 564 ? 4.594 -52.812 -14.172 1 76.62 564 LYS B C 1
ATOM 9306 O O . LYS B 1 564 ? 3.588 -53.5 -13.945 1 76.62 564 LYS B O 1
ATOM 9311 N N . VAL B 1 565 ? 4.801 -51.594 -13.797 1 81.56 565 VAL B N 1
ATOM 9312 C CA . VAL B 1 565 ? 3.801 -50.969 -12.93 1 81.56 565 VAL B CA 1
ATOM 9313 C C . VAL B 1 565 ? 2.484 -50.812 -13.695 1 81.56 565 VAL B C 1
ATOM 9315 O O . VAL B 1 565 ? 1.415 -51.125 -13.156 1 81.56 565 VAL B O 1
ATOM 9318 N N . PHE B 1 566 ? 2.633 -50.438 -14.898 1 76.94 566 PHE B N 1
ATOM 9319 C CA . PHE B 1 566 ? 1.437 -50.25 -15.711 1 76.94 566 PHE B CA 1
ATOM 9320 C C . PHE B 1 566 ? 0.758 -51.594 -15.961 1 76.94 566 PHE B C 1
ATOM 9322 O O . PHE B 1 566 ? -0.471 -51.688 -15.938 1 76.94 566 PHE B O 1
ATOM 9329 N N . GLY B 1 567 ? 1.5 -52.562 -16.281 1 76.94 567 GLY B N 1
ATOM 9330 C CA . GLY B 1 567 ? 0.956 -53.875 -16.516 1 76.94 567 GLY B CA 1
ATOM 9331 C C . GLY B 1 567 ? 0.208 -54.438 -15.312 1 76.94 567 GLY B C 1
ATOM 9332 O O . GLY B 1 567 ? -0.908 -54.938 -15.445 1 76.94 567 GLY B O 1
ATOM 9333 N N . ILE B 1 568 ? 0.798 -54.219 -14.281 1 84.88 568 ILE B N 1
ATOM 9334 C CA . ILE B 1 568 ? 0.216 -54.719 -13.039 1 84.88 568 ILE B CA 1
ATOM 9335 C C . ILE B 1 568 ? -1.076 -53.969 -12.734 1 84.88 568 ILE B C 1
ATOM 9337 O O . ILE B 1 568 ? -2.064 -54.562 -12.305 1 84.88 568 ILE B O 1
ATOM 9341 N N . LEU B 1 569 ? -1.069 -52.75 -13.023 1 86.19 569 LEU B N 1
ATOM 9342 C CA . LEU B 1 569 ? -2.23 -51.938 -12.688 1 86.19 569 LEU B CA 1
ATOM 9343 C C . LEU B 1 569 ? -3.371 -52.156 -13.672 1 86.19 569 LEU B C 1
ATOM 9345 O O . LEU B 1 569 ? -4.543 -52.062 -13.297 1 86.19 569 LEU B O 1
ATOM 9349 N N . GLU B 1 570 ? -3.023 -52.406 -14.852 1 81.75 570 GLU B N 1
ATOM 9350 C CA . GLU B 1 570 ? -4.055 -52.75 -15.82 1 81.75 570 GLU B CA 1
ATOM 9351 C C . GLU B 1 570 ? -4.758 -54.062 -15.422 1 81.75 570 GLU B C 1
ATOM 9353 O O . GLU B 1 570 ? -5.977 -54.188 -15.578 1 81.75 570 GLU B O 1
ATOM 9358 N N . GLU B 1 571 ? -3.973 -54.969 -14.938 1 83.62 571 GLU B N 1
ATOM 9359 C CA . GLU B 1 571 ? -4.547 -56.219 -14.438 1 83.62 571 GLU B CA 1
ATOM 9360 C C . GLU B 1 571 ? -5.391 -55.969 -13.195 1 83.62 571 GLU B C 1
ATOM 9362 O O . GLU B 1 571 ? -6.461 -56.562 -13.031 1 83.62 571 GLU B O 1
ATOM 9367 N N . ALA B 1 572 ? -4.848 -55.156 -12.453 1 87.5 572 ALA B N 1
ATOM 9368 C CA . ALA B 1 572 ? -5.555 -54.844 -11.219 1 87.5 572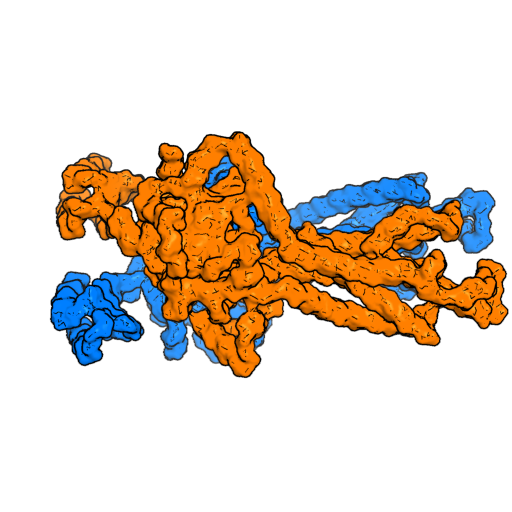 ALA B CA 1
ATOM 9369 C C . ALA B 1 572 ? -6.863 -54.094 -11.516 1 87.5 572 ALA B C 1
ATOM 9371 O O . ALA B 1 572 ? -7.836 -54.25 -10.766 1 87.5 572 ALA B O 1
ATOM 9372 N N . LYS B 1 573 ? -6.844 -53.25 -12.461 1 87.62 573 LYS B N 1
ATOM 9373 C CA . LYS B 1 573 ? -8.047 -52.531 -12.852 1 87.62 573 LYS B CA 1
ATOM 9374 C C . LYS B 1 573 ? -9.195 -53.469 -13.141 1 87.62 573 LYS B C 1
ATOM 9376 O O . LYS B 1 573 ? -10.328 -53.25 -12.711 1 87.62 573 LYS B O 1
ATOM 9381 N N . GLU B 1 574 ? -8.883 -54.562 -13.859 1 81.88 574 GLU B N 1
ATOM 9382 C CA . GLU B 1 574 ? -9.883 -55.562 -14.195 1 81.88 574 GLU B CA 1
ATOM 9383 C C . GLU B 1 574 ? -10.273 -56.375 -12.977 1 81.88 574 GLU B C 1
ATOM 9385 O O . GLU B 1 574 ? -11.453 -56.656 -12.75 1 81.88 574 GLU B O 1
ATOM 9390 N N . LYS B 1 575 ? -9.32 -56.656 -12.258 1 86.69 575 LYS B N 1
ATOM 9391 C CA . LYS B 1 575 ? -9.531 -57.562 -11.109 1 86.69 575 LYS B CA 1
ATOM 9392 C C . LYS B 1 575 ? -10.352 -56.844 -10.031 1 86.69 575 LYS B C 1
ATOM 9394 O O . LYS B 1 575 ? -11.234 -57.469 -9.422 1 86.69 575 LYS B O 1
ATOM 9399 N N . PHE B 1 576 ? -10.078 -55.625 -9.828 1 88.56 576 PHE B N 1
ATOM 9400 C CA . PHE B 1 576 ? -10.703 -54.906 -8.719 1 88.56 576 PHE B CA 1
ATOM 9401 C C . PHE B 1 576 ? -11.727 -53.906 -9.227 1 88.56 576 PHE B C 1
ATOM 9403 O O . PHE B 1 576 ? -12.305 -53.125 -8.445 1 88.56 576 PHE B O 1
ATOM 9410 N N . ASN B 1 577 ? -11.977 -53.812 -10.453 1 82.69 577 ASN B N 1
ATOM 9411 C CA . ASN B 1 577 ? -12.945 -52.938 -11.086 1 82.69 577 ASN B CA 1
ATOM 9412 C C . ASN B 1 577 ? -12.719 -51.469 -10.703 1 82.69 577 ASN B C 1
ATOM 9414 O O . ASN B 1 577 ? -13.641 -50.812 -10.242 1 82.69 577 ASN B O 1
ATOM 9418 N N . LEU B 1 578 ? -11.523 -51.031 -10.938 1 84.31 578 LEU B N 1
ATOM 9419 C CA . LEU B 1 578 ? -11.18 -49.656 -10.68 1 84.31 578 LEU B CA 1
ATOM 9420 C C . LEU B 1 578 ? -11.875 -48.719 -11.68 1 84.31 578 LEU B C 1
ATOM 9422 O O . LEU B 1 578 ? -11.992 -49.062 -12.859 1 84.31 578 LEU B O 1
ATOM 9426 N N . GLU B 1 579 ? -12.445 -47.656 -11.211 1 80.75 579 GLU B N 1
ATOM 9427 C CA . GLU B 1 579 ? -13.016 -46.656 -12.102 1 80.75 579 GLU B CA 1
ATOM 9428 C C . GLU B 1 579 ? -11.938 -46 -12.969 1 80.75 579 GLU B C 1
ATOM 9430 O O . GLU B 1 579 ? -12.125 -45.844 -14.18 1 80.75 579 GLU B O 1
ATOM 9435 N N . ASP B 1 580 ? -10.875 -45.531 -12.312 1 77.81 580 ASP B N 1
ATOM 9436 C CA . ASP B 1 580 ? -9.758 -44.906 -13.008 1 77.81 580 ASP B CA 1
ATOM 9437 C C . ASP B 1 580 ? -8.477 -45 -12.18 1 77.81 580 ASP B C 1
ATOM 9439 O O . ASP B 1 580 ? -8.523 -45.25 -10.977 1 77.81 580 ASP B O 1
ATOM 9443 N N . TYR B 1 581 ? -7.301 -45.188 -12.898 1 78.94 581 TYR B N 1
ATOM 9444 C CA . TYR B 1 581 ? -6.023 -45.125 -12.203 1 78.94 581 TYR B CA 1
ATOM 9445 C C . TYR B 1 581 ? -5.047 -44.219 -12.969 1 78.94 581 TYR B C 1
ATOM 9447 O O . TYR B 1 581 ? -5.199 -44.031 -14.18 1 78.94 581 TYR B O 1
ATOM 9455 N N . SER B 1 582 ? -4.223 -43.469 -12.242 1 77.31 582 SER B N 1
ATOM 9456 C CA . SER B 1 582 ? -3.154 -42.688 -12.852 1 77.31 582 SER B CA 1
ATOM 9457 C C . SER B 1 582 ? -1.817 -42.938 -12.164 1 77.31 582 SER B C 1
ATOM 9459 O O . SER B 1 582 ? -1.765 -43.125 -10.945 1 77.31 582 SER B O 1
ATOM 9461 N N . ILE B 1 583 ? -0.829 -43.281 -13.047 1 73.38 583 ILE B N 1
ATOM 9462 C CA . ILE B 1 583 ? 0.527 -43.438 -12.523 1 73.38 583 ILE B CA 1
ATOM 9463 C C . ILE B 1 583 ? 1.391 -42.281 -13.016 1 73.38 583 ILE B C 1
ATOM 9465 O O . ILE B 1 583 ? 1.332 -41.906 -14.188 1 73.38 583 ILE B O 1
ATOM 9469 N N . SER B 1 584 ? 1.885 -41.531 -12.039 1 69.88 584 SER B N 1
ATOM 9470 C CA . SER B 1 584 ? 2.775 -40.438 -12.406 1 69.88 584 SER B CA 1
ATOM 9471 C C . SER B 1 584 ? 4.07 -40.5 -11.609 1 69.88 584 SER B C 1
ATOM 9473 O O . SER B 1 584 ? 4.141 -41.156 -10.57 1 69.88 584 SER B O 1
ATOM 9475 N N . GLN B 1 585 ? 5.109 -40.062 -12.328 1 64.88 585 GLN B N 1
ATOM 9476 C CA . GLN B 1 585 ? 6.352 -39.875 -11.578 1 64.88 585 GLN B CA 1
ATOM 9477 C C . GLN B 1 585 ? 6.293 -38.656 -10.68 1 64.88 585 GLN B C 1
ATOM 9479 O O . GLN B 1 585 ? 5.621 -37.688 -11 1 64.88 585 GLN B O 1
ATOM 9484 N N . ILE B 1 586 ? 6.852 -38.844 -9.547 1 64.56 586 ILE B N 1
ATOM 9485 C CA . ILE B 1 586 ? 6.816 -37.75 -8.586 1 64.56 586 ILE B CA 1
ATOM 9486 C C . ILE B 1 586 ? 7.367 -36.5 -9.227 1 64.56 586 ILE B C 1
ATOM 9488 O O . ILE B 1 586 ? 8.352 -36.531 -9.977 1 64.56 586 ILE B O 1
ATOM 9492 N N . THR B 1 587 ? 6.531 -35.562 -9.211 1 64.62 587 THR B N 1
ATOM 9493 C CA . THR B 1 587 ? 6.945 -34.25 -9.711 1 64.62 587 THR B CA 1
ATOM 9494 C C . THR B 1 587 ? 7.719 -33.469 -8.641 1 64.62 587 THR B C 1
ATOM 9496 O O . THR B 1 587 ? 7.723 -33.875 -7.469 1 64.62 587 THR B O 1
ATOM 9499 N N . LEU B 1 588 ? 8.555 -32.562 -9 1 67.19 588 LEU B N 1
ATOM 9500 C CA . LEU B 1 588 ? 9.289 -31.688 -8.086 1 67.19 588 LEU B CA 1
ATOM 9501 C C . LEU B 1 588 ? 8.359 -31.062 -7.062 1 67.19 588 LEU B C 1
ATOM 9503 O O . LEU B 1 588 ? 8.75 -30.828 -5.918 1 67.19 588 LEU B O 1
ATOM 9507 N N . GLU B 1 589 ? 7.207 -30.828 -7.523 1 70.81 589 GLU B N 1
ATOM 9508 C CA . GLU B 1 589 ? 6.23 -30.234 -6.617 1 70.81 589 GLU B CA 1
ATOM 9509 C C . GLU B 1 589 ? 5.918 -31.172 -5.457 1 70.81 589 GLU B C 1
ATOM 9511 O O . GLU B 1 589 ? 5.746 -30.734 -4.32 1 70.81 589 GLU B O 1
ATOM 9516 N N . GLN B 1 590 ? 5.832 -32.344 -5.762 1 67.38 590 GLN B N 1
ATOM 9517 C CA . GLN B 1 590 ? 5.543 -33.344 -4.715 1 67.38 590 GLN B CA 1
ATOM 9518 C C . GLN B 1 590 ? 6.73 -33.5 -3.777 1 67.38 590 GLN B C 1
ATOM 9520 O O . GLN B 1 590 ? 6.555 -33.688 -2.572 1 67.38 590 GLN B O 1
ATOM 9525 N N . VAL B 1 591 ? 7.902 -33.5 -4.43 1 71.25 591 VAL B N 1
ATOM 9526 C CA . VAL B 1 591 ? 9.102 -33.562 -3.596 1 71.25 591 VAL B CA 1
ATOM 9527 C C . VAL B 1 591 ? 9.094 -32.375 -2.619 1 71.25 591 VAL B C 1
ATOM 9529 O O . VAL B 1 591 ? 9.383 -32.531 -1.433 1 71.25 591 VAL B O 1
ATOM 9532 N N . PHE B 1 592 ? 8.727 -31.312 -3.137 1 75.88 592 PHE B N 1
ATOM 9533 C CA . PHE B 1 592 ? 8.641 -30.109 -2.332 1 75.88 592 PHE B CA 1
ATOM 9534 C C . PHE B 1 592 ? 7.625 -30.266 -1.209 1 75.88 592 PHE B C 1
ATOM 9536 O O . PHE B 1 592 ? 7.883 -29.875 -0.068 1 75.88 592 PHE B O 1
ATOM 9543 N N . LEU B 1 593 ? 6.555 -30.781 -1.52 1 70.38 593 LEU B N 1
ATOM 9544 C CA . LEU B 1 593 ? 5.48 -30.922 -0.541 1 70.38 593 LEU B CA 1
ATOM 9545 C C . LEU B 1 593 ? 5.875 -31.922 0.546 1 70.38 593 LEU B C 1
ATOM 9547 O O . LEU B 1 593 ? 5.441 -31.797 1.693 1 70.38 593 LEU B O 1
ATOM 9551 N N . THR B 1 594 ? 6.66 -32.844 0.186 1 68.5 594 THR B N 1
ATOM 9552 C CA . THR B 1 594 ? 7.137 -33.812 1.163 1 68.5 594 THR B CA 1
ATOM 9553 C C . THR B 1 594 ? 7.961 -33.125 2.25 1 68.5 594 THR B C 1
ATOM 9555 O O . THR B 1 594 ? 7.879 -33.5 3.424 1 68.5 594 THR B O 1
ATOM 9558 N N . PHE B 1 595 ? 8.703 -32.188 1.784 1 71.19 595 PHE B N 1
ATOM 9559 C CA . PHE B 1 595 ? 9.547 -31.5 2.744 1 71.19 595 PHE B CA 1
ATOM 9560 C C . PHE B 1 595 ? 8.734 -30.453 3.52 1 71.19 595 PHE B C 1
ATOM 9562 O O . PHE B 1 595 ? 9.055 -30.156 4.672 1 71.19 595 PHE B O 1
ATOM 9569 N N . ALA B 1 596 ? 7.766 -29.875 2.82 1 61.97 596 ALA B N 1
ATOM 9570 C CA . ALA B 1 596 ? 7.047 -28.75 3.395 1 61.97 596 ALA B CA 1
ATOM 9571 C C . ALA B 1 596 ? 5.984 -29.219 4.387 1 61.97 596 ALA B C 1
ATOM 9573 O O . ALA B 1 596 ? 5.484 -28.422 5.188 1 61.97 596 ALA B O 1
ATOM 9574 N N . THR B 1 597 ? 5.402 -30.438 4.32 1 57.66 597 THR B N 1
ATOM 9575 C CA . THR B 1 597 ? 4.367 -30.906 5.234 1 57.66 597 THR B CA 1
ATOM 9576 C C . THR B 1 597 ? 4.898 -30.969 6.664 1 57.66 597 THR B C 1
ATOM 9578 O O . THR B 1 597 ? 5.965 -31.531 6.91 1 57.66 597 THR B O 1
ATOM 9581 N N . PRO B 1 598 ? 4.285 -30.156 7.543 1 51.22 598 PRO B N 1
ATOM 9582 C CA . PRO B 1 598 ? 4.672 -30.016 8.953 1 51.22 598 PRO B CA 1
ATOM 9583 C C . PRO B 1 598 ? 4.836 -31.359 9.664 1 51.22 598 PRO B C 1
ATOM 9585 O O . PRO B 1 598 ? 5.598 -31.453 10.625 1 51.22 598 PRO B O 1
ATOM 9588 N N . GLU B 1 599 ? 3.969 -32.375 9.422 1 46.47 599 GLU B N 1
ATOM 9589 C CA . GLU B 1 599 ? 4.098 -33.594 10.227 1 46.47 599 GLU B CA 1
ATOM 9590 C C . GLU B 1 599 ? 5.523 -34.125 10.18 1 46.47 599 GLU B C 1
ATOM 9592 O O . GLU B 1 599 ? 6 -34.719 11.156 1 46.47 599 GLU B O 1
ATOM 9597 N N . ASN B 1 600 ? 6.035 -34.156 9.172 1 41.69 600 ASN B N 1
ATOM 9598 C CA . ASN B 1 600 ? 7.391 -34.688 9.094 1 41.69 600 ASN B CA 1
ATOM 9599 C C . ASN B 1 600 ? 8.398 -33.75 9.758 1 41.69 600 ASN B C 1
ATOM 9601 O O . ASN B 1 600 ? 9.578 -34.094 9.898 1 41.69 600 ASN B O 1
ATOM 9605 N N . THR B 1 601 ? 8.094 -32.594 9.906 1 38.22 601 THR B N 1
ATOM 9606 C CA . THR B 1 601 ? 9.062 -31.766 10.617 1 38.22 601 THR B CA 1
ATOM 9607 C C . THR B 1 601 ? 8.969 -32 12.125 1 38.22 601 THR B C 1
ATOM 9609 O O . THR B 1 601 ? 9.758 -31.453 12.891 1 38.22 601 THR B O 1
ATOM 9612 N N . GLU B 1 602 ? 7.844 -32.438 12.664 1 33.12 602 GLU B N 1
ATOM 9613 C CA . GLU B 1 602 ? 7.855 -32.719 14.094 1 33.12 602 GLU B CA 1
ATOM 9614 C C . GLU B 1 602 ? 8.703 -33.938 14.398 1 33.12 602 GLU B C 1
ATOM 9616 O O . GLU B 1 602 ? 8.883 -34.312 15.562 1 33.12 602 GLU B O 1
ATOM 9621 N N . GLY B 1 603 ? 8.914 -34.969 13.531 1 28.56 603 GLY B N 1
ATOM 9622 C CA . GLY B 1 603 ? 9.641 -36.094 14.094 1 28.56 603 GLY B CA 1
ATOM 9623 C C . GLY B 1 603 ? 11.016 -35.719 14.602 1 28.56 603 GLY B C 1
ATOM 9624 O O . GLY B 1 603 ? 11.656 -36.5 15.32 1 28.56 603 GLY B O 1
ATOM 9625 N N . ASP B 1 604 ? 11.836 -34.969 13.977 1 25.08 604 ASP B N 1
ATOM 9626 C CA . ASP B 1 604 ? 13.078 -34.875 14.734 1 25.08 604 ASP B CA 1
ATOM 9627 C C . ASP B 1 604 ? 12.984 -33.781 15.789 1 25.08 604 ASP B C 1
ATOM 9629 O O . ASP B 1 604 ? 12.43 -32.719 15.523 1 25.08 604 ASP B O 1
#

Radius of gyration: 36.82 Å; Cα contacts (8 Å, |Δi|>4): 1928; chains: 2; bounding box: 79×121×85 Å

Secondary structure (DSSP, 8-state):
-HHHHHHHHHHHHHHHTTHHHHHHHHHTTHHHHHHHTT--HHHHHHHHHHHHHHHHHHHHHHHHHHHHHHT-HHHHTTTHHHHHHHHHHHHHHHHHHHHHHHHTT-S-HHHHHHHHHHHHHHHHHHHHHHHHHHHHHT-TT---HHHHHGGGSHHHHHHHHHHHHHHHHHHHHHHHSSS--TTS---HHHHT--TTSSSTTSSHHHHHHHHHHHHHHHHHHHHHHHTHHHHHHHIIIIIIHHHHHHH-HHHHHHHTS---SSHHHHHHHHHHHH-GGGGGGEEEEEEEEEEEE--SS-EEEEEEEEEEEETT-EEEEEE-TTSSHHHHHHHHTTSS--SEEEEEETTEETTT-HHHHHTTEEEE-SS----TTSBHHHHHHHHHHHTT--HHHHHHHHHHHHHHTT-GGGTTSBGGG--HHHHHHHHHHHHT-S--SEEEEESTTTT--HHHHHHHHHHHHHHHHTT-EEEEEES-HHHHHHH-SEEEEEETTEEEEEE-HHHHHHHH--EEEEEEEPPTT--HHHHHHHHHHHHHHSTT-EEEEEETTEEEEEEESTT--HHHHHHHHHHHHHHHT-SEEEEEEPPHHHHHHHHH-THHHH--/-HHHHHHHHHHHHHHHTTHHHHHHHHHTTHHHHHHHTT--HHHHHHHHHHHHHHHHHHHHHHHHHHHHHHT-HHHHTTTHHHHHHHHHHHHHHHHHHHHHHHHTT-S-HHHHHHHHHHHHHHHHHHHHHHHHHHHHHT-TT---HHHHHGGGSHHHHHHHHHHHHHHHHHHHHHHHSSS--TTS---HHHHT--TTSSSTTSSHHHHHHHHHHHHHHHHHHHHHHHTHHHHHHHIIIIIIHHHHHHH-HHHHHHHTS---SSHHHHHHHHHHHH-GGGGGGEEEEEEEEEEEE--SS-EEEEEEEEEEEETT-EEEEEE-TTSSHHHHHHHHTTSS--SEEEEEETTEETTT-HHHHHTTEEEE-SS----TTSBHHHHHHHHHHHTT--HHHHHHHHHHHHHHTT-GGGTTSBGGG--HHHHHHHHHHHHH-S--SEEEEESTTTT--HHHHHHHHHHHHHHHHTT-EEEEEES-HHHHHHH-SEEEEEETTEEEEEE-HHHHHHHH--EEEEEEEPPTT--HHHHHHHHHHHHHHSTT-EEEEEETTEEEEEEESTT--HHHHHHHHHHHHHHHT-SEEEEEEPPHHHHHHHHH-GGGGS--

InterPro domains:
  IPR003439 ABC transporter-like, ATP-binding domain [PF00005] (303-445)
  IPR003439 ABC transporter-like, ATP-binding domain [PS50893] (284-517)
  IPR003593 AAA+ ATPase domain [SM00382] (311-495)
  IPR013525 ABC-2 type transporter, transmembrane domain [PF12698] (8-223)
  IPR026082 ABC transporter A [PTHR19229] (261-599)
  IPR027417 P-loop containing nucleoside triphosphate hydrolase [G3DSA:3.40.50.300] (276-544)
  IPR027417 P-loop containing nucleoside triphosphate hydrolase [SSF52540] (290-513)
  IPR056264 ABCA1-4-like, C-terminal R2 regulatory domain [PF23321] (515-585)

Organism: Ursus americanus (NCBI:txid9643)

Sequence (1208 aa):
MQVALNLFFGVSIFVSGFCLLTVTERITKAKHIQFVSGVSPINFWLSALLWDFIIFFIACCLLMVVFLSSGLDALTKNYRFLDTLVIFMLFGWSVIPFTYLISFLFSSHTSAYIKLVMLNYCVGVFSVAMDVIITTTSGPDSESLLLNLLMVLPIHNFGMSITKYYDNQETKILCSSANVPAFINCSKAITQMNVYSLERDAIGRFLIAMAVTGFVFFLLIFLLETTLWKVRTFVFRYIFFGVYKKLNKDIVSKELSGESEDDDVQYERNRILEQPQELLNDTVLIKELTKIYFTCPAVLAVRNISLGIQKEECFGLLGLNGAGKTTTFEILTGEETATSGDVFIENLSITKNLQEVRSKIGYCPQFDALLDYMTAREIIVMYARLWGIPETQITQYVNELLQSLNLEPYADKFIYSYSGGNKRRLSNAIALMGKPSVIFLDEPSTGMDPGARRLLWNTVTRARESGKVIIITSHSMEECDALCTRLAIMVKGKFMCLGSPQHLKNKFGNIYILKAKFNMDTDENKLEDFKKYIATVFPGSELKHENQGILNYYIPSKDNGWGKVFGILEEAKEKFNLEDYSISQITLEQVFLTFATPENTEGDMQVALNLFFGVSIFVSGFCLLTVTERITKAKHIQFVSGVSPINFWLSALLWDFIIFFIACCLLMVVFLSSGLDALTKNYRFLDTLVIFMLFGWSVIPFTYLISFLFSSHTSAYIKLVMLNYCVGVFSVAMDVIITTTSGPDSESLLLNLLMVLPIHNFGMSITKYYDNQETKILCSSANVPAFINCSKAITQMNVYSLERDAIGRFLIAMAVTGFVFFLLIFLLETTLWKVRTFVFRYIFFGVYKKLNKDIVSKELSGESEDDDVQYERNRILEQPQELLNDTVLIKELTKIYFTCPAVLAVRNISLGIQKEECFGLLGLNGAGKTTTFEILTGEETATSGDVFIENLSITKNLQEVRSKIGYCPQFDALLDYMTAREIIVMYARLWGIPETQITQYVNELLQSLNLEPYADKFIYSYSGGNKRRLSNAIALMGKPSVIFLDEPSTGMDPGARRLLWNTVTRARESGKVIIITSHSMEECDALCTRLAIMVKGKFMCLGSPQHLKNKFGNIYILKAKFNMDTDENKLEDFKKYIATVFPGSELKHENQGILNYYIPSKDNGWGKVFGILEEAKEKFNLEDYSISQITLEQVFLTFATPENTEGD

pLDDT: mean 87.88, std 9.73, range [25.08, 98.44]

Nearest PDB structures (foldseek):
  7w01-assembly1_A  TM=8.494E-01  e=1.241E-45  Homo sapiens
  7lkp-assembly1_A  TM=8.738E-01  e=4.372E-39  Homo sapiens
  8eeb-assembly1_A  TM=8.790E-01  e=2.424E-35  Homo sapiens
  8ee6-assembly1_A  TM=8.514E-01  e=8.737E-35  Homo sapiens
  8edw-assembly1_A  TM=8.461E-01  e=1.086E-33  Homo sapiens

Foldseek 3Di:
DVVLLVVQLVVLLLLLLLLQVLLLLVLLCVVLQLLLQQDDPVNVVVVSLVVVLVVQLVVLVVVLVVCVVVVLCLCNPPCNVVVVSLLSSLLSLQSNLVSSLQSVVDNDSVVSSVVSSVVSNVLLVCLVVVQVVCCVPVNLPDDDPVNVVSLLPSSSLSSLQVVLSSVLSVLLVLLPDPDNDPVRDPDCCSNVPDLLDPDSSHSVVSSVSSNVNSVVSVVVSSCCVPPVLVVVLCCLQPPVVVVVCVVCVPCCVPQQVLDAPAPVQNVQLCCLPPPPVVQLQFQKWWFQFWAWDVDVPIATQAHGGTHTHGWLFEEEEEEDPSLNVQVVVCCQQLVDPTNDTFMDGNNHTCSPPVSVLSNQFFEQHPGQSDDQAAFLLVVQLVSCVSLPPDPVCSVVVSVVLCVLQVNVVRRHPGNNPDDPQSSLSSSLSSSLDHHHQEGEEEASCPPHDPVSLVSSLVSLSVSSVVTHYYYYYHHDLVSCLSHGQKYFYGGSNHTNDIGGQVVLLVVVQLWKKKKFAADLPADPVLVVVVVVVCCVLQPPKDFDDDDSRITIIIGGNPPPPPVNVVVVVVVVCVVSVTPDMDIDGDHVSNVNVVVRPCVVVVPD/DVVLLVVQLVVLLLLLLLLQVLLLLVLLCVVLQLLLQQDDPCNVVVVSLVVVLVVQLVVLVVVLVVCVVVVLCLCHPPCNVVVVSLLSSLLSLQSNLVSSLQSVVDNDSVVSSVVSSVVSNCLLVVLVVVQVVCCVPVNLPDDDPVNVVSLLPSSSLSSLQVVLSSVLSVLLVLLPDPDNDPPRDPDPCSNVDDLLDPDSSHSVVSSVSSNVNSVVSVVVSSCCVPPVLVVVLCCLQPPVVVVVCVVCVPCCVPQQVLDAPAPQQNVQLCCLVPPVVVQLQFQKWWFQFWAWDVDVPIATQAHGGTHTHGWLFEEEEEEDPSLNVQVVVCCQQLVDPTNDTFMAGNNHTCSPPVSVLSNQFFEQHPGQSDDQAAFLLVVQLVSCVSLPPDPVCSVVVSVVLCVLQVNVVRRHPGNNPDDPQSSLSSSLSSSLDHHHQEGEEEASCPPHDPVSLVSSLVSLSVSSVVTHYYYYYHNDLVSCLSHGQKYFYGGSNHTNDIGGQVVLLVVVQLWKKKKFAADLPADPVLVVVVVVVCCVLQPPKDFDDDDSRITIIIGGNPPPPPVNVVVVVVVVCVVSVTPDMDIDGDHVSNVNVVVRPCVVVVPD